Protein AF-0000000084337951 (afdb_homodimer)

Radius of gyration: 30.22 Å; Cα contacts (8 Å, |Δi|>4): 2291; chains: 2;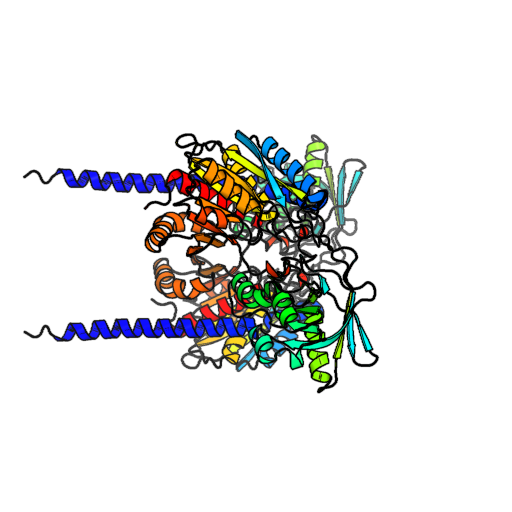 bounding box: 77×79×94 Å

Nearest PDB structures (foldseek):
  3iib-assembly1_A-2  TM=9.482E-01  e=5.712E-43  Shewanella amazonensis SB2B
  3b7i-assembly1_A  TM=7.754E-01  e=3.239E-12  Vibrio proteolyticus
  1amp-assembly1_A  TM=7.558E-01  e=1.917E-12  Vibrio proteolyticus
  5gne-assembly2_B  TM=7.195E-01  e=4.457E-09  Legionella pneumophila subsp. pneumophila str. Philadelphia 1
  6ica-assembly2_B  TM=7.107E-01  e=5.154E-08  Legionella pneumophila subsp. pneumophila str. Philadelphia 1

Sequence (924 aa):
MKLKPILSAVLFCAVSLSASAQNDSVTIRKIYDEALVNGKAYENLHYLCKNIGQRISGSANAQKAVEWSKKLMEGYGFDKVYLQEVMVPHWVRGEKEQGFIIDGKTRTPVALAALGMSVGTPKAGITAEVIELHSLKELETLGADKIKGKIVFFNRPFDERFIEAGRAYGTAGDQRNLGPGAASKYGAVAVIVRSLTSALDNYPHTGATSYGTNTPIPAAALSTIAANKLSETIKNAKGKPVQFFLKDNCQMLPDAQSFNVVGELKGTEEPNQFITVGGHLDSWDLAEGAHDDGTGVMQSAEVLRIFKAMGYKPKHSIRAVFFMNEENGDRGGLKYAELAAANKEEHIAAIESDGGGFTPRGFGITTSAATLQKINENWKPLFTPYQSDHLTQGGGGSDIGPLKQTVPGVTLIGFQADSQRYFDIHHTPNDVFENVNKRELELGAASMASLVYLIDQHGLKFMKLKPILSAVLFCAVSLSASAQNDSVTIRKIYDEALVNGKAYENLHYLCKNIGQRISGSANAQKAVEWSKKLMEGYGFDKVYLQEVMVPHWVRGEKEQGFIIDGKTRTPVALAALGMSVGTPKAGITAEVIELHSLKELETLGADKIKGKIVFFNRPFDERFIEAGRAYGTAGDQRNLGPGAASKYGAVAVIVRSLTSALDNYPHTGATSYGTNTPIPAAALSTIAANKLSETIKNAKGKPVQFFLKDNCQMLPDAQSFNVVGELKGTEEPNQFITVGGHLDSWDLAEGAHDDGTGVMQSAEVLRIFKAMGYKPKHSIRAVFFMNEENGDRGGLKYAELAAANKEEHIAAIESDGGGFTPRGFGITTSAATLQKINENWKPLFTPYQSDHLTQGGGGSDIGPLKQTVPGVTLIGFQADSQRYFDIHHTPNDVFENVNKRELELGAASMASLVYLIDQHGLKF

pLDDT: mean 95.65, std 9.83, range [24.91, 99.0]

Structure (mmCIF, N/CA/C/O backbone):
data_AF-0000000084337951-model_v1
#
loop_
_entity.id
_entity.type
_entity.pdbx_description
1 polymer 'Carboxypeptidase Q'
#
loop_
_atom_site.group_PDB
_atom_site.id
_atom_site.type_symbol
_atom_site.label_atom_id
_atom_site.label_alt_id
_atom_site.label_comp_id
_atom_site.label_asym_id
_atom_site.label_entity_id
_atom_site.label_seq_id
_atom_site.pdbx_PDB_ins_code
_atom_site.Cartn_x
_atom_site.Cartn_y
_atom_site.Cartn_z
_atom_site.occupancy
_atom_site.B_iso_or_equiv
_atom_site.auth_seq_id
_atom_site.auth_comp_id
_atom_site.auth_asym_id
_atom_site.auth_atom_id
_atom_site.pdbx_PDB_model_num
ATOM 1 N N . MET A 1 1 ? 0.734 -24.609 61.812 1 24.91 1 MET A N 1
ATOM 2 C CA . MET A 1 1 ? 0.994 -25.203 60.5 1 24.91 1 MET A CA 1
ATOM 3 C C . MET A 1 1 ? 0.203 -24.5 59.406 1 24.91 1 MET A C 1
ATOM 5 O O . MET A 1 1 ? -0.019 -25.047 58.312 1 24.91 1 MET A O 1
ATOM 9 N N . LYS A 1 2 ? -0.178 -23.25 59.594 1 36.44 2 LYS A N 1
ATOM 10 C CA . LYS A 1 2 ? -1.186 -22.438 58.906 1 36.44 2 LYS A CA 1
ATOM 11 C C . LYS A 1 2 ? -0.706 -22 57.531 1 36.44 2 LYS A C 1
ATOM 13 O O . LYS A 1 2 ? -0.453 -20.828 57.281 1 36.44 2 LYS A O 1
ATOM 18 N N . LEU A 1 3 ? 0.184 -22.828 56.875 1 36.94 3 LEU A N 1
ATOM 19 C CA . LEU A 1 3 ? 0.767 -22.422 55.625 1 36.94 3 LEU A CA 1
ATOM 20 C C . LEU A 1 3 ? -0.266 -22.484 54.5 1 36.94 3 LEU A C 1
ATOM 22 O O . LEU A 1 3 ? 0.063 -22.266 53.312 1 36.94 3 LEU A O 1
ATOM 26 N N . LYS A 1 4 ? -1.442 -22.953 54.812 1 42.62 4 LYS A N 1
ATOM 27 C CA . LYS A 1 4 ? -2.127 -23.609 53.719 1 42.62 4 LYS A CA 1
ATOM 28 C C . LYS A 1 4 ? -2.582 -22.594 52.656 1 42.62 4 LYS A C 1
ATOM 30 O O . LYS A 1 4 ? -2.654 -22.906 51.469 1 42.62 4 LYS A O 1
ATOM 35 N N . PRO A 1 5 ? -3.215 -21.516 52.875 1 48.91 5 PRO A N 1
ATOM 36 C CA . PRO A 1 5 ? -4.234 -20.969 51.969 1 48.91 5 PRO A CA 1
ATOM 37 C C . PRO A 1 5 ? -3.639 -20.125 50.844 1 48.91 5 PRO A C 1
ATOM 39 O O . PRO A 1 5 ? -4.375 -19.562 50.031 1 48.91 5 PRO A O 1
ATOM 42 N N . ILE A 1 6 ? -2.369 -19.953 50.812 1 47.81 6 ILE A N 1
ATOM 43 C CA . ILE A 1 6 ? -1.887 -18.906 49.938 1 47.81 6 ILE A CA 1
ATOM 44 C C . ILE A 1 6 ? -1.921 -19.391 48.469 1 47.81 6 ILE A C 1
ATOM 46 O O . ILE A 1 6 ? -1.859 -18.594 47.531 1 47.81 6 ILE A O 1
ATOM 50 N N . LEU A 1 7 ? -2.08 -20.75 48.344 1 51.22 7 LEU A N 1
ATOM 51 C CA . LEU A 1 7 ? -1.884 -21.234 47 1 51.22 7 LEU A CA 1
ATOM 52 C C . LEU A 1 7 ? -3.148 -21.047 46.156 1 51.22 7 LEU A C 1
ATOM 54 O O . LEU A 1 7 ? -3.072 -20.812 44.938 1 51.22 7 LEU A O 1
ATOM 58 N N . SER A 1 8 ? -4.27 -20.875 46.781 1 52.28 8 SER A N 1
ATOM 59 C CA . SER A 1 8 ? -5.52 -20.859 46.031 1 52.28 8 SER A CA 1
ATOM 60 C C . SER A 1 8 ? -5.758 -19.484 45.375 1 52.28 8 SER A C 1
ATOM 62 O O . SER A 1 8 ? -6.309 -19.406 44.281 1 52.28 8 SER A O 1
ATOM 64 N N . ALA A 1 9 ? -5.223 -18.484 45.969 1 54.06 9 ALA A N 1
ATOM 65 C CA . ALA A 1 9 ? -5.488 -17.141 45.438 1 54.06 9 ALA A CA 1
ATOM 66 C C . ALA A 1 9 ? -4.676 -16.859 44.188 1 54.06 9 ALA A C 1
ATOM 68 O O . ALA A 1 9 ? -5.156 -16.203 43.25 1 54.06 9 ALA A O 1
ATOM 69 N N . VAL A 1 10 ? -3.521 -17.453 44.062 1 54.66 10 VAL A N 1
ATOM 70 C CA . VAL A 1 10 ? -2.654 -17.219 42.906 1 54.66 10 VAL A CA 1
ATOM 71 C C . VAL A 1 10 ? -3.227 -17.922 41.688 1 54.66 10 VAL A C 1
ATOM 73 O O . VAL A 1 10 ? -3.199 -17.375 40.562 1 54.66 10 VAL A O 1
ATOM 76 N N . LEU A 1 11 ? -3.877 -18.969 41.875 1 54.41 11 LEU A N 1
ATOM 77 C CA . LEU A 1 11 ? -4.461 -19.703 40.75 1 54.41 11 LEU A CA 1
ATOM 78 C C . LEU A 1 11 ? -5.699 -19 40.219 1 54.41 11 LEU A C 1
ATOM 80 O O . LEU A 1 11 ? -5.93 -18.953 39.031 1 54.41 11 LEU A O 1
ATOM 84 N N . PHE A 1 12 ? -6.371 -18.297 41.094 1 53.34 12 PHE A N 1
ATOM 85 C CA . PHE A 1 12 ? -7.586 -17.609 40.688 1 53.34 12 PHE A CA 1
ATOM 86 C C . PHE A 1 12 ? -7.254 -16.344 39.906 1 53.34 12 PHE A C 1
ATOM 88 O O . PHE A 1 12 ? -7.965 -16 38.938 1 53.34 12 PHE A O 1
ATOM 95 N N . CYS A 1 13 ? -6.199 -15.695 40.188 1 52.56 13 CYS A N 1
ATOM 96 C CA . CYS A 1 13 ? -5.805 -14.492 39.469 1 52.56 13 CYS A CA 1
ATOM 97 C C . CYS A 1 13 ? -5.305 -14.82 38.062 1 52.56 13 CYS A C 1
ATOM 99 O O . CYS A 1 13 ? -5.566 -14.07 37.125 1 52.56 13 CYS A O 1
ATOM 101 N N . ALA A 1 14 ? -4.656 -15.938 37.875 1 55.75 14 ALA A N 1
ATOM 102 C CA . ALA A 1 14 ? -4.152 -16.328 36.562 1 55.75 14 ALA A CA 1
ATOM 103 C C . ALA A 1 14 ? -5.297 -16.734 35.656 1 55.75 14 ALA A C 1
ATOM 105 O O . ALA A 1 14 ? -5.285 -16.422 34.469 1 55.75 14 ALA A O 1
ATOM 106 N N . VAL A 1 15 ? -6.301 -17.281 36.188 1 56.12 15 VAL A N 1
ATOM 107 C CA . VAL A 1 15 ? -7.441 -17.734 35.375 1 56.12 15 VAL A CA 1
ATOM 108 C C . VAL A 1 15 ? -8.266 -16.516 34.938 1 56.12 15 VAL A C 1
ATOM 110 O O . VAL A 1 15 ? -8.773 -16.484 33.812 1 56.12 15 VAL A O 1
ATOM 113 N N . SER A 1 16 ? -8.359 -15.469 35.75 1 54.62 16 SER A N 1
ATOM 114 C CA . SER A 1 16 ? -9.117 -14.273 35.375 1 54.62 16 SER A CA 1
ATOM 115 C C . SER A 1 16 ? -8.414 -13.477 34.312 1 54.62 16 SER A C 1
ATOM 117 O O . SER A 1 16 ? -9.062 -12.953 33.375 1 54.62 16 SER A O 1
ATOM 119 N N . LEU A 1 17 ? -7.133 -13.414 34.312 1 58.81 17 LEU A N 1
ATOM 120 C CA . LEU A 1 17 ? -6.383 -12.688 33.281 1 58.81 17 LEU A CA 1
ATOM 121 C C . LEU A 1 17 ? -6.473 -13.391 31.938 1 58.81 17 LEU A C 1
ATOM 123 O O . LEU A 1 17 ? -6.594 -12.742 30.906 1 58.81 17 LEU A O 1
ATOM 127 N N . SER A 1 18 ? -6.473 -14.711 31.969 1 65.88 18 SER A N 1
ATOM 128 C CA . SER A 1 18 ? -6.59 -15.484 30.734 1 65.88 18 SER A CA 1
ATOM 129 C C . SER A 1 18 ? -7.984 -15.352 30.141 1 65.88 18 SER A C 1
ATOM 131 O O . SER A 1 18 ? -8.133 -15.25 28.922 1 65.88 18 SER A O 1
ATOM 133 N N . ALA A 1 19 ? -9.039 -15.242 31 1 65.81 19 ALA A N 1
ATOM 134 C CA . ALA A 1 19 ? -10.406 -15.102 30.5 1 65.81 19 ALA A CA 1
ATOM 135 C C . ALA A 1 19 ? -10.625 -13.719 29.875 1 65.81 19 ALA A C 1
ATOM 137 O O . ALA A 1 19 ? -11.281 -13.602 28.844 1 65.81 19 ALA A O 1
ATOM 138 N N . SER A 1 20 ? -10.016 -12.812 30.531 1 75.75 20 SER A N 1
ATOM 139 C CA . SER A 1 20 ? -10.125 -11.461 29.984 1 75.75 20 SER A CA 1
ATOM 140 C C . SER A 1 20 ? -9.43 -11.352 28.641 1 75.75 20 SER A C 1
ATOM 142 O O . SER A 1 20 ? -9.977 -10.758 27.703 1 75.75 20 SER A O 1
ATOM 144 N N . ALA A 1 21 ? -8.367 -11.977 28.516 1 78.94 21 ALA A N 1
ATOM 145 C CA . ALA A 1 21 ? -7.621 -11.93 27.266 1 78.94 21 ALA A CA 1
ATOM 146 C C . ALA A 1 21 ? -8.383 -12.648 26.141 1 78.94 21 ALA A C 1
ATOM 148 O O . ALA A 1 21 ? -8.383 -12.195 25 1 78.94 21 ALA A O 1
ATOM 149 N N . GLN A 1 22 ? -8.961 -13.727 26.531 1 80.25 22 GLN A N 1
ATOM 150 C CA . GLN A 1 22 ? -9.75 -14.453 25.531 1 80.25 22 GLN A CA 1
ATOM 151 C C . GLN A 1 22 ? -10.953 -13.633 25.078 1 80.25 22 GLN A C 1
ATOM 153 O O . GLN A 1 22 ? -11.289 -13.625 23.891 1 80.25 22 GLN A O 1
ATOM 158 N N . ASN A 1 23 ? -11.531 -12.922 26.016 1 90.56 23 ASN A N 1
ATOM 159 C CA . ASN A 1 23 ? -12.656 -12.062 25.672 1 90.56 23 ASN A CA 1
ATOM 160 C C . ASN A 1 23 ? -12.219 -10.906 24.766 1 90.56 23 ASN A C 1
ATOM 162 O O . ASN A 1 23 ? -12.922 -10.547 23.828 1 90.56 23 ASN A O 1
ATOM 166 N N . ASP A 1 24 ? -11.109 -10.336 25.062 1 97.5 24 ASP A N 1
ATOM 167 C CA . ASP A 1 24 ? -10.586 -9.242 24.234 1 97.5 24 ASP A CA 1
ATOM 168 C C . ASP A 1 24 ? -10.305 -9.711 22.812 1 97.5 24 ASP A C 1
ATOM 170 O O . ASP A 1 24 ? -10.664 -9.031 21.844 1 97.5 24 ASP A O 1
ATOM 174 N N . SER A 1 25 ? -9.664 -10.875 22.688 1 97.81 25 SER A N 1
ATOM 175 C CA . SER A 1 25 ? -9.352 -11.414 21.359 1 97.81 25 SER A CA 1
ATOM 176 C C . SER A 1 25 ? -10.617 -11.648 20.547 1 97.81 25 SER A C 1
ATOM 178 O O . SER A 1 25 ? -10.656 -11.352 19.344 1 97.81 25 SER A O 1
ATOM 180 N N . VAL A 1 26 ? -11.68 -12.172 21.141 1 98.12 26 VAL A N 1
ATOM 181 C CA . VAL A 1 26 ? -12.938 -12.461 20.469 1 98.12 26 VAL A CA 1
ATOM 182 C C . VAL A 1 26 ? -13.594 -11.156 20.031 1 98.12 26 VAL A C 1
ATOM 184 O O . VAL A 1 26 ? -14.086 -11.047 18.906 1 98.12 26 VAL A O 1
ATOM 187 N N . THR A 1 27 ? -13.641 -10.148 20.922 1 98.62 27 THR A N 1
ATOM 188 C CA . THR A 1 27 ? -14.25 -8.867 20.594 1 98.62 27 THR A CA 1
ATOM 189 C C . THR A 1 27 ? -13.5 -8.18 19.469 1 98.62 27 THR A C 1
ATOM 191 O O . THR A 1 27 ? -14.109 -7.637 18.547 1 98.62 27 THR A O 1
ATOM 194 N N . ILE A 1 28 ? -12.195 -8.211 19.516 1 98.81 28 ILE A N 1
ATOM 195 C CA . ILE A 1 28 ? -11.375 -7.586 18.484 1 98.81 28 ILE A CA 1
ATOM 196 C C . ILE A 1 28 ? -11.633 -8.273 17.141 1 98.81 28 ILE A C 1
ATOM 198 O O . ILE A 1 28 ? -11.75 -7.605 16.109 1 98.81 28 ILE A O 1
ATOM 202 N N . ARG A 1 29 ? -11.727 -9.57 17.141 1 98.75 29 ARG A N 1
ATOM 203 C CA . ARG A 1 29 ? -12.07 -10.289 15.914 1 98.75 29 ARG A CA 1
ATOM 204 C C . ARG A 1 29 ? -13.406 -9.812 15.359 1 98.75 29 ARG A C 1
ATOM 206 O O . ARG A 1 29 ? -13.547 -9.594 14.148 1 98.75 29 ARG A O 1
ATOM 213 N N . LYS A 1 30 ? -14.406 -9.633 16.203 1 98.81 30 LYS A N 1
ATOM 214 C CA . LYS A 1 30 ? -15.711 -9.141 15.773 1 98.81 30 LYS A CA 1
ATOM 215 C C . LYS A 1 30 ? -15.602 -7.742 15.172 1 98.81 30 LYS A C 1
ATOM 217 O O . LYS A 1 30 ? -16.297 -7.418 14.211 1 98.81 30 LYS A O 1
ATOM 222 N N . ILE A 1 31 ? -14.758 -6.926 15.758 1 98.94 31 ILE A N 1
ATOM 223 C CA . ILE A 1 31 ? -14.539 -5.574 15.258 1 98.94 31 ILE A CA 1
ATOM 224 C C . ILE A 1 31 ? -14.008 -5.637 13.828 1 98.94 31 ILE A C 1
ATOM 226 O O . ILE A 1 31 ? -14.531 -4.973 12.938 1 98.94 31 ILE A O 1
ATOM 230 N N . TYR A 1 32 ? -12.984 -6.469 13.641 1 98.94 32 TYR A N 1
ATOM 231 C CA . TYR A 1 32 ? -12.398 -6.59 12.305 1 98.94 32 TYR A CA 1
ATOM 232 C C . TYR A 1 32 ? -13.398 -7.184 11.32 1 98.94 32 TYR A C 1
ATOM 234 O O . TYR A 1 32 ? -13.477 -6.75 10.172 1 98.94 32 TYR A O 1
ATOM 242 N N . ASP A 1 33 ? -14.188 -8.172 11.766 1 98.81 33 ASP A N 1
ATOM 243 C CA . ASP A 1 33 ? -15.195 -8.75 10.891 1 98.81 33 ASP A CA 1
ATOM 244 C C . ASP A 1 33 ? -16.219 -7.703 10.469 1 98.81 33 ASP A C 1
ATOM 246 O O . ASP A 1 33 ? -16.562 -7.605 9.289 1 98.81 33 ASP A O 1
ATOM 250 N N . GLU A 1 34 ? -16.688 -6.895 11.383 1 98.88 34 GLU A N 1
ATOM 251 C CA . GLU A 1 34 ? -17.672 -5.855 11.086 1 98.88 34 GLU A CA 1
ATOM 252 C C . GLU A 1 34 ? -17.094 -4.836 10.102 1 98.88 34 GLU A C 1
ATOM 254 O O . GLU A 1 34 ? -17.781 -4.43 9.156 1 98.88 34 GLU A O 1
ATOM 259 N N . ALA A 1 35 ? -15.898 -4.426 10.312 1 98.88 35 ALA A N 1
ATOM 260 C CA . ALA A 1 35 ? -15.266 -3.428 9.461 1 98.88 35 ALA A CA 1
ATOM 261 C C . ALA A 1 35 ? -15.078 -3.959 8.039 1 98.88 35 ALA A C 1
ATOM 263 O O . ALA A 1 35 ? -15.336 -3.252 7.062 1 98.88 35 ALA A O 1
ATOM 264 N N . LEU A 1 36 ? -14.641 -5.23 7.883 1 98.62 36 LEU A N 1
ATOM 265 C CA . LEU A 1 36 ? -14.234 -5.77 6.586 1 98.62 36 LEU A CA 1
ATOM 266 C C . LEU A 1 36 ? -15.445 -6.27 5.805 1 98.62 36 LEU A C 1
ATOM 268 O O . LEU A 1 36 ? -15.461 -6.219 4.574 1 98.62 36 LEU A O 1
ATOM 272 N N . VAL A 1 37 ? -16.484 -6.727 6.449 1 98.25 37 VAL A N 1
ATOM 273 C CA . VAL A 1 37 ? -17.625 -7.324 5.777 1 98.25 37 VAL A CA 1
ATOM 274 C C . VAL A 1 37 ? -18.703 -6.266 5.555 1 98.25 37 VAL A C 1
ATOM 276 O O . VAL A 1 37 ? -19.328 -6.215 4.488 1 98.25 37 VAL A O 1
ATOM 279 N N . ASN A 1 38 ? -18.859 -5.359 6.566 1 98.5 38 ASN A N 1
ATOM 280 C CA . ASN A 1 38 ? -20 -4.438 6.531 1 98.5 38 ASN A CA 1
ATOM 281 C C . ASN A 1 38 ? -19.531 -2.982 6.574 1 98.5 38 ASN A C 1
ATOM 283 O O . ASN A 1 38 ? -20.328 -2.084 6.844 1 98.5 38 ASN A O 1
ATOM 287 N N . GLY A 1 39 ? -18.281 -2.744 6.363 1 98.38 39 GLY A N 1
ATOM 288 C CA . GLY A 1 39 ? -17.734 -1.405 6.512 1 98.38 39 GLY A CA 1
ATOM 289 C C . GLY A 1 39 ? -18.438 -0.373 5.648 1 98.38 39 GLY A C 1
ATOM 290 O O . GLY A 1 39 ? -18.922 -0.69 4.559 1 98.38 39 GLY A O 1
ATOM 291 N N . LYS A 1 40 ? -18.453 0.907 6.102 1 98.75 40 LYS A N 1
ATOM 292 C CA . LYS A 1 40 ? -19.109 2.004 5.395 1 98.75 40 LYS A CA 1
ATOM 293 C C . LYS A 1 40 ? -18.109 3.105 5.047 1 98.75 40 LYS A C 1
ATOM 295 O O . LYS A 1 40 ? -18.422 4.004 4.258 1 98.75 40 LYS A O 1
ATOM 300 N N . ALA A 1 41 ? -16.891 2.984 5.535 1 98.81 41 ALA A N 1
ATOM 301 C CA . ALA A 1 41 ? -15.906 4.062 5.418 1 98.81 41 ALA A CA 1
ATOM 302 C C . ALA A 1 41 ? -15.602 4.363 3.951 1 98.81 41 ALA A C 1
ATOM 304 O O . ALA A 1 41 ? -15.492 5.531 3.564 1 98.81 41 ALA A O 1
ATOM 305 N N . TYR A 1 42 ? -15.484 3.344 3.139 1 98.75 42 TYR A N 1
ATOM 306 C CA . TYR A 1 42 ? -15.07 3.502 1.749 1 98.75 42 TYR A CA 1
ATOM 307 C C . TYR A 1 42 ? -16.141 4.238 0.946 1 98.75 42 TYR A C 1
ATOM 309 O O . TYR A 1 42 ? -15.828 5.184 0.216 1 98.75 42 TYR A O 1
ATOM 317 N N . GLU A 1 43 ? -17.391 3.871 1.046 1 98.62 43 GLU A N 1
ATOM 318 C CA . GLU A 1 43 ? -18.469 4.523 0.321 1 98.62 43 GLU A CA 1
ATOM 319 C C . GLU A 1 43 ? -18.656 5.969 0.774 1 98.62 43 GLU A C 1
ATOM 321 O O . GLU A 1 43 ? -18.906 6.855 -0.043 1 98.62 43 GLU A O 1
ATOM 326 N N . ASN A 1 44 ? -18.547 6.176 2.039 1 98.88 44 ASN A N 1
ATOM 327 C CA . ASN A 1 44 ? -18.672 7.535 2.555 1 98.88 44 ASN A CA 1
ATOM 328 C C . ASN A 1 44 ? -17.516 8.422 2.086 1 98.88 44 ASN A C 1
ATOM 330 O O . ASN A 1 44 ? -17.719 9.602 1.798 1 98.88 44 ASN A O 1
ATOM 334 N N . LEU A 1 45 ? -16.328 7.84 2.064 1 98.94 45 LEU A N 1
ATOM 335 C CA . LEU A 1 45 ? -15.188 8.586 1.534 1 98.94 45 LEU A CA 1
ATOM 336 C C . LEU A 1 45 ? -15.414 8.953 0.07 1 98.94 45 LEU A C 1
ATOM 338 O O . LEU A 1 45 ? -15.039 10.039 -0.366 1 98.94 45 LEU A O 1
ATOM 342 N N . HIS A 1 46 ? -15.961 7.98 -0.67 1 98.88 46 HIS A N 1
ATOM 343 C CA . HIS A 1 46 ? -16.281 8.273 -2.062 1 98.88 46 HIS A CA 1
ATOM 344 C C . HIS A 1 46 ? -17.188 9.492 -2.178 1 98.88 46 HIS A C 1
ATOM 346 O O . HIS A 1 46 ? -16.938 10.375 -3.004 1 98.88 46 HIS A O 1
ATOM 352 N N . TYR A 1 47 ? -18.219 9.562 -1.388 1 98.88 47 TYR A N 1
ATOM 353 C CA . TYR A 1 47 ? -19.125 10.703 -1.418 1 98.88 47 TYR A CA 1
ATOM 354 C C . TYR A 1 47 ? -18.375 11.992 -1.086 1 98.88 47 TYR A C 1
ATOM 356 O O . TYR A 1 47 ? -18.516 12.992 -1.792 1 98.88 47 TYR A O 1
ATOM 364 N N . LEU A 1 48 ? -17.578 11.969 -0.036 1 98.94 48 LEU A N 1
ATOM 365 C CA . LEU A 1 48 ? -16.844 13.148 0.404 1 98.94 48 LEU A CA 1
ATOM 366 C C . LEU A 1 48 ? -15.93 13.664 -0.708 1 98.94 48 LEU A C 1
ATOM 368 O O . LEU A 1 48 ? -15.836 14.875 -0.927 1 98.94 48 LEU A O 1
ATOM 372 N N . CYS A 1 49 ? -15.312 12.758 -1.405 1 98.88 49 CYS A N 1
ATOM 373 C CA . CYS A 1 49 ? -14.336 13.125 -2.424 1 98.88 49 CYS A CA 1
ATOM 374 C C . CYS A 1 49 ? -15.023 13.531 -3.721 1 98.88 49 CYS A C 1
ATOM 376 O O . CYS A 1 49 ? -14.68 14.555 -4.312 1 98.88 49 CYS A O 1
ATOM 378 N N . LYS A 1 50 ? -16.047 12.75 -4.117 1 98.81 50 LYS A N 1
ATOM 379 C CA . LYS A 1 50 ? -16.562 12.898 -5.469 1 98.81 50 LYS A CA 1
ATOM 380 C C . LYS A 1 50 ? -17.766 13.852 -5.496 1 98.81 50 LYS A C 1
ATOM 382 O O . LYS A 1 50 ? -18 14.531 -6.496 1 98.81 50 LYS A O 1
ATOM 387 N N . ASN A 1 51 ? -18.5 13.914 -4.461 1 98.88 51 ASN A N 1
ATOM 388 C CA . ASN A 1 51 ? -19.688 14.766 -4.434 1 98.88 51 ASN A CA 1
ATOM 389 C C . ASN A 1 51 ? -19.391 16.141 -3.83 1 98.88 51 ASN A C 1
ATOM 391 O O . ASN A 1 51 ? -20 17.141 -4.207 1 98.88 51 ASN A O 1
ATOM 395 N N . ILE A 1 52 ? -18.422 16.219 -2.908 1 98.81 52 ILE A N 1
ATOM 396 C CA . ILE A 1 52 ? -18.062 17.484 -2.289 1 98.81 52 ILE A CA 1
ATOM 397 C C . ILE A 1 52 ? -16.75 17.984 -2.865 1 98.81 52 ILE A C 1
ATOM 399 O O . ILE A 1 52 ? -16.656 19.109 -3.369 1 98.81 52 ILE A O 1
ATOM 403 N N . GLY A 1 53 ? -15.742 17.109 -2.885 1 98.5 53 GLY A N 1
ATOM 404 C CA . GLY A 1 53 ? -14.469 17.484 -3.459 1 98.5 53 GLY A CA 1
ATOM 405 C C . GLY A 1 53 ? -13.555 18.203 -2.475 1 98.5 53 GLY A C 1
ATOM 406 O O . GLY A 1 53 ? -13.531 17.859 -1.291 1 98.5 53 GLY A O 1
ATOM 407 N N . GLN A 1 54 ? -12.727 19.125 -2.971 1 98.12 54 GLN A N 1
ATOM 408 C CA . GLN A 1 54 ? -11.812 19.859 -2.098 1 98.12 54 GLN A CA 1
ATOM 409 C C . GLN A 1 54 ? -12.578 20.688 -1.066 1 98.12 54 GLN A C 1
ATOM 411 O O . GLN A 1 54 ? -13.672 21.188 -1.351 1 98.12 54 GLN A O 1
ATOM 416 N N . ARG A 1 55 ? -11.953 20.859 0.02 1 98.62 55 ARG A N 1
ATOM 417 C CA . ARG A 1 55 ? -12.664 21.5 1.126 1 98.62 55 ARG A CA 1
ATOM 418 C C . ARG A 1 55 ? -11.703 22.266 2.023 1 98.62 55 ARG A C 1
ATOM 420 O O . ARG A 1 55 ? -11.672 22.062 3.238 1 98.62 55 ARG A O 1
ATOM 427 N N . ILE A 1 56 ? -10.969 23.172 1.428 1 98.5 56 ILE A N 1
ATOM 428 C CA . ILE A 1 56 ? -10.086 24.031 2.213 1 98.5 56 ILE A CA 1
ATOM 429 C C . ILE A 1 56 ? -10.914 24.922 3.135 1 98.5 56 ILE A C 1
ATOM 431 O O . ILE A 1 56 ? -12.008 25.344 2.775 1 98.5 56 ILE A O 1
ATOM 435 N N . SER A 1 57 ? -10.383 25.156 4.301 1 97.38 57 SER A N 1
ATOM 436 C CA . SER A 1 57 ? -11.125 25.938 5.273 1 97.38 57 SER A CA 1
ATOM 437 C C . SER A 1 57 ? -11.57 27.281 4.684 1 97.38 57 SER A C 1
ATOM 439 O O . SER A 1 57 ? -10.828 27.906 3.934 1 97.38 57 SER A O 1
ATOM 441 N N . GLY A 1 58 ? -12.75 27.688 5.039 1 97.75 58 GLY A N 1
ATOM 442 C CA . GLY A 1 58 ? -13.312 28.938 4.59 1 97.75 58 GLY A CA 1
ATOM 443 C C . GLY A 1 58 ? -14.039 28.828 3.264 1 97.75 58 GLY A C 1
ATOM 444 O O . GLY A 1 58 ? -14.734 29.766 2.85 1 97.75 58 GLY A O 1
ATOM 445 N N . SER A 1 59 ? -13.953 27.766 2.561 1 98.06 59 SER A N 1
ATOM 446 C CA . SER A 1 59 ? -14.578 27.594 1.255 1 98.06 59 SER A CA 1
ATOM 447 C C . SER A 1 59 ? -16.031 27.109 1.397 1 98.06 59 SER A C 1
ATOM 449 O O . SER A 1 59 ? -16.422 26.641 2.461 1 98.06 59 SER A O 1
ATOM 451 N N . ALA A 1 60 ? -16.781 27.234 0.301 1 98.19 60 ALA A N 1
ATOM 452 C CA . ALA A 1 60 ? -18.156 26.719 0.26 1 98.19 60 ALA A CA 1
ATOM 453 C C . ALA A 1 60 ? -18.188 25.203 0.44 1 98.19 60 ALA A C 1
ATOM 455 O O . ALA A 1 60 ? -19.078 24.672 1.101 1 98.19 60 ALA A O 1
ATOM 456 N N . ASN A 1 61 ? -17.234 24.516 -0.136 1 98.69 61 ASN A N 1
ATOM 457 C CA . ASN A 1 61 ? -17.188 23.062 -0.025 1 98.69 61 ASN A CA 1
ATOM 458 C C . ASN A 1 61 ? -16.859 22.609 1.396 1 98.69 61 ASN A C 1
ATOM 460 O O . ASN A 1 61 ? -17.312 21.562 1.845 1 98.69 61 ASN A O 1
ATOM 464 N N . ALA A 1 62 ? -16.047 23.391 2.1 1 98.75 62 ALA A N 1
ATOM 465 C CA . ALA A 1 62 ? -15.805 23.094 3.51 1 98.75 62 ALA A CA 1
ATOM 466 C C . ALA A 1 62 ? -17.109 23.109 4.301 1 98.75 62 ALA A C 1
ATOM 468 O O . ALA A 1 62 ? -17.344 22.25 5.16 1 98.75 62 ALA A O 1
ATOM 469 N N . GLN A 1 63 ? -17.906 24.094 4.02 1 98.81 63 GLN A N 1
ATOM 470 C CA . GLN A 1 63 ? -19.203 24.188 4.691 1 98.81 63 GLN A CA 1
ATOM 471 C C . GLN A 1 63 ? -20.094 22.984 4.336 1 98.81 63 GLN A C 1
ATOM 473 O O . GLN A 1 63 ? -20.75 22.422 5.203 1 98.81 63 GLN A O 1
ATOM 478 N N . LYS A 1 64 ? -20.109 22.625 3.051 1 98.88 64 LYS A N 1
ATOM 479 C CA . LYS A 1 64 ? -20.859 21.453 2.629 1 98.88 64 LYS A CA 1
ATOM 480 C C . LYS A 1 64 ? -20.375 20.203 3.367 1 98.88 64 LYS A C 1
ATOM 482 O O . LYS A 1 64 ? -21.188 19.344 3.742 1 98.88 64 LYS A O 1
ATOM 487 N N . ALA A 1 65 ? -19.094 20.078 3.508 1 98.94 65 ALA A N 1
ATOM 488 C CA . ALA A 1 65 ? -18.516 18.922 4.199 1 98.94 65 ALA A CA 1
ATOM 489 C C . ALA A 1 65 ? -18.953 18.891 5.66 1 98.94 65 ALA A C 1
ATOM 491 O O . ALA A 1 65 ? -19.234 17.812 6.199 1 98.94 65 ALA A O 1
ATOM 492 N N . VAL A 1 66 ? -18.984 20.031 6.324 1 98.94 66 VAL A N 1
ATOM 493 C CA . VAL A 1 66 ? -19.438 20.109 7.707 1 98.94 66 VAL A CA 1
ATOM 494 C C . VAL A 1 66 ? -20.875 19.609 7.809 1 98.94 66 VAL A C 1
ATOM 496 O O . VAL A 1 66 ? -21.172 18.734 8.633 1 98.94 66 VAL A O 1
ATOM 499 N N . GLU A 1 67 ? -21.719 20.094 6.969 1 98.88 67 GLU A N 1
ATOM 500 C CA . GLU A 1 67 ? -23.125 19.75 7.004 1 98.88 67 GLU A CA 1
ATOM 501 C C . GLU A 1 67 ? -23.344 18.281 6.699 1 98.88 67 GLU A C 1
ATOM 503 O O . GLU A 1 67 ? -24.109 17.594 7.379 1 98.88 67 GLU A O 1
ATOM 508 N N . TRP A 1 68 ? -22.688 17.844 5.711 1 98.94 68 TRP A N 1
ATOM 509 C CA . TRP A 1 68 ? -22.812 16.453 5.32 1 98.94 68 TRP A CA 1
ATOM 510 C C . TRP A 1 68 ? -22.312 15.523 6.426 1 98.94 68 TRP A C 1
ATOM 512 O O . TRP A 1 68 ? -22.938 14.5 6.715 1 98.94 68 TRP A O 1
ATOM 522 N N . SER A 1 69 ? -21.219 15.859 7.016 1 98.94 69 SER A N 1
ATOM 523 C CA . SER A 1 69 ? -20.641 15.039 8.07 1 98.94 69 SER A CA 1
ATOM 524 C C . SER A 1 69 ? -21.562 14.953 9.281 1 98.94 69 SER A C 1
ATOM 526 O O . SER A 1 69 ? -21.672 13.891 9.906 1 98.94 69 SER A O 1
ATOM 528 N N . LYS A 1 70 ? -22.094 16.062 9.656 1 98.94 70 LYS A N 1
ATOM 529 C CA . LYS A 1 70 ? -23.062 16.047 10.75 1 98.94 70 LYS A CA 1
ATOM 530 C C . LYS A 1 70 ? -24.219 15.094 10.445 1 98.94 70 LYS A C 1
ATOM 532 O O . LYS A 1 70 ? -24.609 14.289 11.297 1 98.94 70 LYS A O 1
ATOM 537 N N . LYS A 1 71 ? -24.766 15.188 9.266 1 98.88 71 LYS A N 1
ATOM 538 C CA . LYS A 1 71 ? -25.875 14.32 8.852 1 98.88 71 LYS A CA 1
ATOM 539 C C . LYS A 1 71 ? -25.453 12.859 8.852 1 98.88 71 LYS A C 1
ATOM 541 O O . LYS A 1 71 ? -26.234 11.984 9.234 1 98.88 71 LYS A O 1
ATOM 546 N N . LEU A 1 72 ? -24.281 12.609 8.352 1 98.88 72 LEU A N 1
ATOM 547 C CA . LEU A 1 72 ? -23.75 11.242 8.336 1 98.88 72 LEU A CA 1
ATOM 548 C C . LEU A 1 72 ? -23.734 10.648 9.742 1 98.88 72 LEU A C 1
ATOM 550 O O . LEU A 1 72 ? -24.219 9.539 9.953 1 98.88 72 LEU A O 1
ATOM 554 N N . MET A 1 73 ? -23.156 11.398 10.711 1 98.88 73 MET A N 1
ATOM 555 C CA . MET A 1 73 ? -23.031 10.906 12.078 1 98.88 73 MET A CA 1
ATOM 556 C C . MET A 1 73 ? -24.406 10.75 12.727 1 98.88 73 MET A C 1
ATOM 558 O O . MET A 1 73 ? -24.625 9.797 13.484 1 98.88 73 MET A O 1
ATOM 562 N N . GLU A 1 74 ? -25.297 11.711 12.438 1 98.88 74 GLU A N 1
ATOM 563 C CA . GLU A 1 74 ? -26.672 11.57 12.906 1 98.88 74 GLU A CA 1
ATOM 564 C C . GLU A 1 74 ? -27.328 10.328 12.32 1 98.88 74 GLU A C 1
ATOM 566 O O . GLU A 1 74 ? -28.047 9.609 13.023 1 98.88 74 GLU A O 1
ATOM 571 N N . GLY A 1 75 ? -27.094 10.062 11.094 1 98.75 75 GLY A N 1
ATOM 572 C CA . GLY A 1 75 ? -27.641 8.898 10.414 1 98.75 75 GLY A CA 1
ATOM 573 C C . GLY A 1 75 ? -27.188 7.586 11.023 1 98.75 75 GLY A C 1
ATOM 574 O O . GLY A 1 75 ? -27.891 6.582 10.961 1 98.75 75 GLY A O 1
ATOM 575 N N . TYR A 1 76 ? -26.016 7.582 11.586 1 98.5 76 TYR A N 1
ATOM 576 C CA . TYR A 1 76 ? -25.5 6.391 12.25 1 98.5 76 TYR A CA 1
ATOM 577 C C . TYR A 1 76 ? -26.156 6.195 13.609 1 98.5 76 TYR A C 1
ATOM 579 O O . TYR A 1 76 ? -26 5.145 14.234 1 98.5 76 TYR A O 1
ATOM 587 N N . GLY A 1 77 ? -26.828 7.18 14.117 1 98.38 77 GLY A N 1
ATOM 588 C CA . GLY A 1 77 ? -27.531 7.074 15.383 1 98.38 77 GLY A CA 1
ATOM 589 C C . GLY A 1 77 ? -26.625 7.27 16.578 1 98.38 77 GLY A C 1
ATOM 590 O O . GLY A 1 77 ? -26.828 6.668 17.641 1 98.38 77 GLY A O 1
ATOM 591 N N . PHE A 1 78 ? -25.547 8.047 16.422 1 98.75 78 PHE A N 1
ATOM 592 C CA . PHE A 1 78 ? -24.734 8.383 17.594 1 98.75 78 PHE A CA 1
ATOM 593 C C . PHE A 1 78 ? -25.578 9.102 18.641 1 98.75 78 PHE A C 1
ATOM 595 O O . PHE A 1 78 ? -26.578 9.742 18.297 1 98.75 78 PHE A O 1
ATOM 602 N N . ASP A 1 79 ? -25.188 8.992 19.922 1 98.69 79 ASP A N 1
ATOM 603 C CA . ASP A 1 79 ? -26.016 9.523 21.016 1 98.69 79 ASP A CA 1
ATOM 604 C C . ASP A 1 79 ? -26.078 11.047 20.953 1 98.69 79 ASP A C 1
ATOM 606 O O . ASP A 1 79 ? -27.109 11.641 21.297 1 98.69 79 ASP A O 1
ATOM 610 N N . LYS A 1 80 ? -24.984 11.641 20.641 1 98.62 80 LYS A N 1
ATOM 611 C CA . LYS A 1 80 ? -24.891 13.086 20.484 1 98.62 80 LYS A CA 1
ATOM 612 C C . LYS A 1 80 ? -24.078 13.453 19.234 1 98.62 80 LYS A C 1
ATOM 614 O O . LYS A 1 80 ? -23.031 12.852 18.969 1 98.62 80 LYS A O 1
ATOM 619 N N . VAL A 1 81 ? -24.609 14.359 18.422 1 98.94 81 VAL A N 1
ATOM 620 C CA . VAL A 1 81 ? -23.906 14.945 17.281 1 98.94 81 VAL A CA 1
ATOM 621 C C . VAL A 1 81 ? -24.062 16.469 17.297 1 98.94 81 VAL A C 1
ATOM 623 O O . VAL A 1 81 ? -25.172 16.984 17.391 1 98.94 81 VAL A O 1
ATOM 626 N N . TYR A 1 82 ? -22.906 17.188 17.219 1 98.81 82 TYR A N 1
ATOM 627 C CA . TYR A 1 82 ? -23 18.641 17.328 1 98.81 82 TYR A CA 1
ATOM 628 C C . TYR A 1 82 ? -21.828 19.328 16.641 1 98.81 82 TYR A C 1
ATOM 630 O O . TYR A 1 82 ? -20.844 18.656 16.281 1 98.81 82 TYR A O 1
ATOM 638 N N . LEU A 1 83 ? -22 20.578 16.453 1 98.88 83 LEU A N 1
ATOM 639 C CA . LEU A 1 83 ? -20.984 21.422 15.828 1 98.88 83 LEU A CA 1
ATOM 640 C C . LEU A 1 83 ? -20.297 22.297 16.859 1 98.88 83 LEU A C 1
ATOM 642 O O . LEU A 1 83 ? -20.938 22.781 17.797 1 98.88 83 LEU A O 1
ATOM 646 N N . GLN A 1 84 ? -19.031 22.422 16.797 1 98.88 84 GLN A N 1
ATOM 647 C CA . GLN A 1 84 ? -18.281 23.422 17.531 1 98.88 84 GLN A CA 1
ATOM 648 C C . GLN A 1 84 ? -17.828 24.562 16.625 1 98.88 84 GLN A C 1
ATOM 650 O O . GLN A 1 84 ? -17.031 24.359 15.711 1 98.88 84 GLN A O 1
ATOM 655 N N . GLU A 1 85 ? -18.234 25.75 16.938 1 98.69 85 GLU A N 1
ATOM 656 C CA . GLU A 1 85 ? -17.922 26.906 16.109 1 98.69 85 GLU A CA 1
ATOM 657 C C . GLU A 1 85 ? -16.438 27.281 16.219 1 98.69 85 GLU A C 1
ATOM 659 O O . GLU A 1 85 ? -15.867 27.25 17.297 1 98.69 85 GLU A O 1
ATOM 664 N N . VAL A 1 86 ? -15.867 27.609 15.047 1 98.38 86 VAL A N 1
ATOM 665 C CA . VAL A 1 86 ? -14.477 28.047 15.008 1 98.38 86 VAL A CA 1
ATOM 666 C C . VAL A 1 86 ? -14.273 29.016 13.844 1 98.38 86 VAL A C 1
ATOM 668 O O . VAL A 1 86 ? -14.852 28.844 12.766 1 98.38 86 VAL A O 1
ATOM 671 N N . MET A 1 87 ? -13.578 30.125 14.125 1 98.44 87 MET A N 1
ATOM 672 C CA . MET A 1 87 ? -13.141 31 13.031 1 98.44 87 MET A CA 1
ATOM 673 C C . MET A 1 87 ? -11.867 30.469 12.383 1 98.44 87 MET A C 1
ATOM 675 O O . MET A 1 87 ? -10.93 30.078 13.086 1 98.44 87 MET A O 1
ATOM 679 N N . VAL A 1 88 ? -11.883 30.469 11.023 1 98.62 88 VAL A N 1
ATOM 680 C CA . VAL A 1 88 ? -10.75 29.859 10.328 1 98.62 88 VAL A CA 1
ATOM 681 C C . VAL A 1 88 ? -10.188 30.828 9.305 1 98.62 88 VAL A C 1
ATOM 683 O O . VAL A 1 88 ? -10.914 31.688 8.773 1 98.62 88 VAL A O 1
ATOM 686 N N . PRO A 1 89 ? -8.836 30.766 9.078 1 97.69 89 PRO A N 1
ATOM 687 C CA . PRO A 1 89 ? -8.297 31.547 7.969 1 97.69 89 PRO A CA 1
ATOM 688 C C . PRO A 1 89 ? -8.953 31.219 6.629 1 97.69 89 PRO A C 1
ATOM 690 O O . PRO A 1 89 ? -9.289 30.062 6.371 1 97.69 89 PRO A O 1
ATOM 693 N N . HIS A 1 90 ? -9.102 32.25 5.824 1 98.31 90 HIS A N 1
ATOM 694 C CA . HIS A 1 90 ? -9.727 32.156 4.508 1 98.31 90 HIS A CA 1
ATOM 695 C C . HIS A 1 90 ? -8.75 32.562 3.408 1 98.31 90 HIS A C 1
ATOM 697 O O . HIS A 1 90 ? -8.773 33.719 2.939 1 98.31 90 HIS A O 1
ATOM 703 N N . TRP A 1 91 ? -7.941 31.594 2.979 1 98.25 91 TRP A N 1
ATOM 704 C CA . TRP A 1 91 ? -6.961 31.781 1.912 1 98.25 91 TRP A CA 1
ATOM 705 C C . TRP A 1 91 ? -7.477 31.203 0.597 1 98.25 91 TRP A C 1
ATOM 707 O O . TRP A 1 91 ? -8.047 30.109 0.57 1 98.25 91 TRP A O 1
ATOM 717 N N . VAL A 1 92 ? -7.277 31.922 -0.485 1 98.25 92 VAL A N 1
ATOM 718 C CA . VAL A 1 92 ? -7.684 31.453 -1.805 1 98.25 92 VAL A CA 1
ATOM 719 C C . VAL A 1 92 ? -6.488 31.484 -2.754 1 98.25 92 VAL A C 1
ATOM 721 O O . VAL A 1 92 ? -5.758 32.469 -2.814 1 98.25 92 VAL A O 1
ATOM 724 N N . ARG A 1 93 ? -6.277 30.406 -3.473 1 97.88 93 ARG A N 1
ATOM 725 C CA . ARG A 1 93 ? -5.148 30.281 -4.387 1 97.88 93 ARG A CA 1
ATOM 726 C C . ARG A 1 93 ? -5.32 31.172 -5.605 1 97.88 93 ARG A C 1
ATOM 728 O O . ARG A 1 93 ? -4.352 31.766 -6.09 1 97.88 93 ARG A O 1
ATOM 735 N N . GLY A 1 94 ? -6.582 31.234 -6.102 1 96.94 94 GLY A N 1
ATOM 736 C CA . GLY A 1 94 ? -6.855 32 -7.309 1 96.94 94 GLY A CA 1
ATOM 737 C C . GLY A 1 94 ? -6.531 31.234 -8.578 1 96.94 94 GLY A C 1
ATOM 738 O O . GLY A 1 94 ? -6.59 30 -8.602 1 96.94 94 GLY A O 1
ATOM 739 N N . GLU A 1 95 ? -6.309 32.031 -9.664 1 96.5 95 GLU A N 1
ATOM 740 C CA . GLU A 1 95 ? -5.992 31.422 -10.953 1 96.5 95 GLU A CA 1
ATOM 741 C C . GLU A 1 95 ? -4.707 30.594 -10.875 1 96.5 95 GLU A C 1
ATOM 743 O O . GLU A 1 95 ? -3.814 30.906 -10.078 1 96.5 95 GLU A O 1
ATOM 748 N N . LYS A 1 96 ? -4.625 29.641 -11.773 1 96.12 96 LYS A N 1
ATOM 749 C CA . LYS A 1 96 ? -3.48 28.734 -11.789 1 96.12 96 LYS A CA 1
ATOM 750 C C . LYS A 1 96 ? -2.17 29.516 -11.945 1 96.12 96 LYS A C 1
ATOM 752 O O . LYS A 1 96 ? -2.092 30.453 -12.727 1 96.12 96 LYS A O 1
ATOM 757 N N . GLU A 1 97 ? -1.2 29.094 -11.219 1 96.81 97 GLU A N 1
ATOM 758 C CA . GLU A 1 97 ? 0.127 29.688 -11.234 1 96.81 97 GLU A CA 1
ATOM 759 C C . GLU A 1 97 ? 0.848 29.406 -12.547 1 96.81 97 GLU A C 1
ATOM 761 O O . GLU A 1 97 ? 0.542 28.422 -13.227 1 96.81 97 GLU A O 1
ATOM 766 N N . GLN A 1 98 ? 1.768 30.266 -12.836 1 98.31 98 GLN A N 1
ATOM 767 C CA . GLN A 1 98 ? 2.678 30.062 -13.961 1 98.31 98 GLN A CA 1
ATOM 768 C C . GLN A 1 98 ? 4.133 30.203 -13.523 1 98.31 98 GLN A C 1
ATOM 770 O O . GLN A 1 98 ? 4.461 31.047 -12.695 1 98.31 98 GLN A O 1
ATOM 775 N N . GLY A 1 99 ? 4.977 29.297 -14 1 98.56 99 GLY A N 1
ATOM 776 C CA . GLY A 1 99 ? 6.406 29.328 -13.742 1 98.56 99 GLY A CA 1
ATOM 777 C C . GLY A 1 99 ? 7.242 28.969 -14.953 1 98.56 99 GLY A C 1
ATOM 778 O O . GLY A 1 99 ? 6.871 28.078 -15.727 1 98.56 99 GLY A O 1
ATOM 779 N N . PHE A 1 100 ? 8.375 29.703 -15.18 1 98.81 100 PHE A N 1
ATOM 780 C CA . PHE A 1 100 ? 9.305 29.438 -16.266 1 98.81 100 PHE A CA 1
ATOM 781 C C . PHE A 1 100 ? 10.742 29.516 -15.789 1 98.81 100 PHE A C 1
ATOM 783 O O . PHE A 1 100 ? 11.109 30.438 -15.047 1 98.81 100 PHE A O 1
ATOM 790 N N . ILE A 1 101 ? 11.5 28.547 -16.219 1 98.88 101 ILE A N 1
ATOM 791 C CA . ILE A 1 101 ? 12.953 28.703 -16.156 1 98.88 101 ILE A CA 1
ATOM 792 C C . ILE A 1 101 ? 13.43 29.531 -17.344 1 98.88 101 ILE A C 1
ATOM 794 O O . ILE A 1 101 ? 13.078 29.234 -18.5 1 98.88 101 ILE A O 1
ATOM 798 N N . ILE A 1 102 ? 14.195 30.516 -17.094 1 98.62 102 ILE A N 1
ATOM 799 C CA . ILE A 1 102 ? 14.672 31.391 -18.156 1 98.62 102 ILE A CA 1
ATOM 800 C C . ILE A 1 102 ? 16.188 31.328 -18.219 1 98.62 102 ILE A C 1
ATOM 802 O O . ILE A 1 102 ? 16.875 31.781 -17.297 1 98.62 102 ILE A O 1
ATOM 806 N N . ASP A 1 103 ? 16.656 30.812 -19.25 1 97.44 103 ASP A N 1
ATOM 807 C CA . ASP A 1 103 ? 18.078 30.75 -19.562 1 97.44 103 ASP A CA 1
ATOM 808 C C . ASP A 1 103 ? 18.375 31.422 -20.906 1 97.44 103 ASP A C 1
ATOM 810 O O . ASP A 1 103 ? 18.266 30.797 -21.953 1 97.44 103 ASP A O 1
ATOM 814 N N . GLY A 1 104 ? 18.844 32.594 -20.828 1 94.69 104 GLY A N 1
ATOM 815 C CA . GLY A 1 104 ? 18.969 33.344 -22.062 1 94.69 104 GLY A CA 1
ATOM 816 C C . GLY A 1 104 ? 17.641 33.594 -22.75 1 94.69 104 GLY A C 1
ATOM 817 O O . GLY A 1 104 ? 16.703 34.125 -22.141 1 94.69 104 GLY A O 1
ATOM 818 N N . LYS A 1 105 ? 17.531 33.094 -23.906 1 94.62 105 LYS A N 1
ATOM 819 C CA . LYS A 1 105 ? 16.312 33.281 -24.688 1 94.62 105 LYS A CA 1
ATOM 820 C C . LYS A 1 105 ? 15.352 32.125 -24.5 1 94.62 105 LYS A C 1
ATOM 822 O O . LYS A 1 105 ? 14.188 32.188 -24.906 1 94.62 105 LYS A O 1
ATOM 827 N N . THR A 1 106 ? 15.828 31.141 -23.844 1 96.94 106 THR A N 1
ATOM 828 C CA . THR A 1 106 ? 15.016 29.953 -23.672 1 96.94 106 THR A CA 1
ATOM 829 C C . THR A 1 106 ? 14.117 30.078 -22.453 1 96.94 106 THR A C 1
ATOM 831 O O . THR A 1 106 ? 14.586 30.406 -21.359 1 96.94 106 THR A O 1
ATOM 834 N N . ARG A 1 107 ? 12.875 29.875 -22.656 1 98.06 107 ARG A N 1
ATOM 835 C CA . ARG A 1 107 ? 11.875 29.828 -21.578 1 98.06 107 ARG A CA 1
ATOM 836 C C . ARG A 1 107 ? 11.227 28.453 -21.484 1 98.06 107 ARG A C 1
ATOM 838 O O . ARG A 1 107 ? 10.617 27.984 -22.453 1 98.06 107 ARG A O 1
ATOM 845 N N . THR A 1 108 ? 11.406 27.812 -20.406 1 98.56 108 THR A N 1
ATOM 846 C CA . THR A 1 108 ? 10.875 26.469 -20.219 1 98.56 108 THR A CA 1
ATOM 847 C C . THR A 1 108 ? 9.789 26.453 -19.156 1 98.56 108 THR A C 1
ATOM 849 O O . THR A 1 108 ? 10.062 26.719 -17.984 1 98.56 108 THR A O 1
ATOM 852 N N . PRO A 1 109 ? 8.562 26.172 -19.562 1 98.69 109 PRO A N 1
ATOM 853 C CA . PRO A 1 109 ? 7.508 26.062 -18.547 1 98.69 109 PRO A CA 1
ATOM 854 C C . PRO A 1 109 ? 7.73 24.922 -17.578 1 98.69 109 PRO A C 1
ATOM 856 O O . PRO A 1 109 ? 8.219 23.859 -17.969 1 98.69 109 PRO A O 1
ATOM 859 N N . VAL A 1 110 ? 7.355 25.094 -16.297 1 98.62 110 VAL A N 1
ATOM 860 C CA . VAL A 1 110 ? 7.551 24.062 -15.281 1 98.62 110 VAL A CA 1
ATOM 861 C C . VAL A 1 110 ? 6.281 23.922 -14.445 1 98.62 110 VAL A C 1
ATOM 863 O O . VAL A 1 110 ? 5.48 24.844 -14.352 1 98.62 110 VAL A O 1
ATOM 866 N N . ALA A 1 111 ? 6.09 22.719 -13.867 1 98.44 111 ALA A N 1
ATOM 867 C CA . ALA A 1 111 ? 4.977 22.453 -12.961 1 98.44 111 ALA A CA 1
ATOM 868 C C . ALA A 1 111 ? 5.258 23 -11.562 1 98.44 111 ALA A C 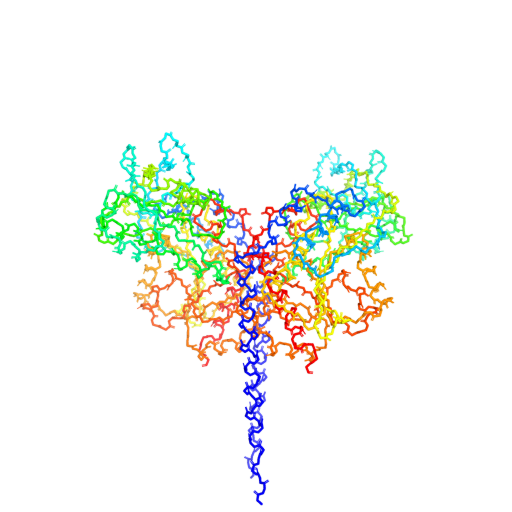1
ATOM 870 O O . ALA A 1 111 ? 6.266 22.656 -10.945 1 98.44 111 ALA A O 1
ATOM 871 N N . LEU A 1 112 ? 4.395 23.875 -11.055 1 98.25 112 LEU A N 1
ATOM 872 C CA . LEU A 1 112 ? 4.527 24.422 -9.703 1 98.25 112 LEU A CA 1
ATOM 873 C C . LEU A 1 112 ? 3.16 24.688 -9.086 1 98.25 112 LEU A C 1
ATOM 875 O O . LEU A 1 112 ? 2.146 24.688 -9.789 1 98.25 112 LEU A O 1
ATOM 879 N N . ALA A 1 113 ? 3.117 24.844 -7.773 1 98.62 113 ALA A N 1
ATOM 880 C CA . ALA A 1 113 ? 1.928 25.188 -7 1 98.62 113 ALA A CA 1
ATOM 881 C C . ALA A 1 113 ? 2.258 26.188 -5.906 1 98.62 113 ALA A C 1
ATOM 883 O O . ALA A 1 113 ? 3.244 26.031 -5.18 1 98.62 113 ALA A O 1
ATOM 884 N N . ALA A 1 114 ? 1.438 27.281 -5.836 1 98.75 114 ALA A N 1
ATOM 885 C CA . ALA A 1 114 ? 1.62 28.219 -4.738 1 98.75 114 ALA A CA 1
ATOM 886 C C . ALA A 1 114 ? 1.546 27.516 -3.389 1 98.75 114 ALA A C 1
ATOM 888 O O . ALA A 1 114 ? 0.735 26.609 -3.199 1 98.75 114 ALA A O 1
ATOM 889 N N . LEU A 1 115 ? 2.4 27.938 -2.463 1 98.69 115 LEU A N 1
ATOM 890 C CA . LEU A 1 115 ? 2.266 27.453 -1.091 1 98.69 115 LEU A CA 1
ATOM 891 C C . LEU A 1 115 ? 1.029 28.047 -0.426 1 98.69 115 LEU A C 1
ATOM 893 O O . LEU A 1 115 ? 0.622 29.172 -0.75 1 98.69 115 LEU A O 1
ATOM 897 N N . GLY A 1 116 ? 0.445 27.219 0.46 1 98.25 116 GLY A N 1
ATOM 898 C CA . GLY A 1 116 ? -0.659 27.75 1.251 1 98.25 116 GLY A CA 1
ATOM 899 C C . GLY A 1 116 ? -0.276 28.953 2.088 1 98.25 116 GLY A C 1
ATOM 900 O O . GLY A 1 116 ? 0.804 28.984 2.682 1 98.25 116 GLY A O 1
ATOM 901 N N . MET A 1 117 ? -1.18 30 2.074 1 97.94 117 MET A N 1
ATOM 902 C CA . MET A 1 117 ? -1.013 31.234 2.846 1 97.94 117 MET A CA 1
ATOM 903 C C . MET A 1 117 ? -0.034 32.188 2.156 1 97.94 117 MET A C 1
ATOM 905 O O . MET A 1 117 ? 0.262 33.25 2.672 1 97.94 117 MET A O 1
ATOM 909 N N . SER A 1 118 ? 0.504 31.797 0.989 1 98.38 118 SER A N 1
ATOM 910 C CA . SER A 1 118 ? 1.351 32.688 0.204 1 98.38 118 SER A CA 1
ATOM 911 C C . SER A 1 118 ? 0.575 33.906 -0.273 1 98.38 118 SER A C 1
ATOM 913 O O . SER A 1 118 ? -0.642 33.844 -0.459 1 98.38 118 SER A O 1
ATOM 915 N N . VAL A 1 119 ? 1.32 35.031 -0.42 1 98.44 119 VAL A N 1
ATOM 916 C CA . VAL A 1 119 ? 0.754 36.188 -1.088 1 98.44 119 VAL A CA 1
ATOM 917 C C . VAL A 1 119 ? 0.934 36.062 -2.6 1 98.44 119 VAL A C 1
ATOM 919 O O . VAL A 1 119 ? 1.735 35.25 -3.066 1 98.44 119 VAL A O 1
ATOM 922 N N . GLY A 1 120 ? 0.107 36.781 -3.326 1 98.5 120 GLY A N 1
ATOM 923 C CA . GLY A 1 120 ? 0.211 36.781 -4.777 1 98.5 120 GLY A CA 1
ATOM 924 C C . GLY A 1 120 ? 1.351 37.625 -5.301 1 98.5 120 GLY A C 1
ATOM 925 O O . GLY A 1 120 ? 1.864 38.5 -4.586 1 98.5 120 GLY A O 1
ATOM 926 N N . THR A 1 121 ? 1.782 37.344 -6.5 1 98.69 121 THR A N 1
ATOM 927 C CA . THR A 1 121 ? 2.707 38.25 -7.203 1 98.69 121 THR A CA 1
ATOM 928 C C . THR A 1 121 ? 1.983 39.469 -7.719 1 98.69 121 THR A C 1
ATOM 930 O O . THR A 1 121 ? 0.752 39.531 -7.73 1 98.69 121 THR A O 1
ATOM 933 N N . PRO A 1 122 ? 2.855 40.5 -8.102 1 97.69 122 PRO A N 1
ATOM 934 C CA . PRO A 1 122 ? 2.217 41.5 -8.938 1 97.69 122 PRO A CA 1
ATOM 935 C C . PRO A 1 122 ? 1.583 40.938 -10.195 1 97.69 122 PRO A C 1
ATOM 937 O O . PRO A 1 122 ? 1.917 39.812 -10.602 1 97.69 122 PRO A O 1
ATOM 940 N N . LYS A 1 123 ? 0.686 41.656 -10.797 1 96.75 123 LYS A N 1
ATOM 941 C CA . LYS A 1 123 ? -0.082 41.188 -11.945 1 96.75 123 LYS A CA 1
ATOM 942 C C . LYS A 1 123 ? 0.84 40.688 -13.062 1 96.75 123 LYS A C 1
ATOM 944 O O . LYS A 1 123 ? 0.527 39.719 -13.742 1 96.75 123 LYS A O 1
ATOM 949 N N . ALA A 1 124 ? 1.967 41.344 -13.188 1 97.56 124 ALA A N 1
ATOM 950 C CA . ALA A 1 124 ? 2.889 41.031 -14.273 1 97.56 124 ALA A CA 1
ATOM 951 C C . ALA A 1 124 ? 3.773 39.844 -13.914 1 97.56 124 ALA A C 1
ATOM 953 O O . ALA A 1 124 ? 4.48 39.281 -14.766 1 97.56 124 ALA A O 1
ATOM 954 N N . GLY A 1 125 ? 3.691 39.406 -12.781 1 98.56 125 GLY A N 1
ATOM 955 C CA . GLY A 1 125 ? 4.613 38.375 -12.297 1 98.56 125 GLY A CA 1
ATOM 956 C C . GLY A 1 125 ? 5.949 38.969 -11.859 1 98.56 125 GLY A C 1
ATOM 957 O O . GLY A 1 125 ? 6.133 40.188 -11.82 1 98.56 125 GLY A O 1
ATOM 958 N N . ILE A 1 126 ? 6.77 38.094 -11.383 1 98.75 126 ILE A N 1
ATOM 959 C CA . ILE A 1 126 ? 8.117 38.438 -10.969 1 98.75 126 ILE A CA 1
ATOM 960 C C . ILE A 1 126 ? 9.141 37.688 -11.805 1 98.75 126 ILE A C 1
ATOM 962 O O . ILE A 1 126 ? 8.992 36.469 -12.008 1 98.75 126 ILE A O 1
ATOM 966 N N . THR A 1 127 ? 10.031 38.344 -12.383 1 98.75 127 THR A N 1
ATOM 967 C CA . THR A 1 127 ? 11.203 37.719 -12.992 1 98.75 127 THR A CA 1
ATOM 968 C C . THR A 1 127 ? 12.477 38.156 -12.281 1 98.75 127 THR A C 1
ATOM 970 O O . THR A 1 127 ? 12.734 39.375 -12.148 1 98.75 127 THR A O 1
ATOM 973 N N . ALA A 1 128 ? 13.219 37.219 -11.828 1 98.81 128 ALA A N 1
ATOM 974 C CA . ALA A 1 128 ? 14.461 37.562 -11.141 1 98.81 128 ALA A CA 1
ATOM 975 C C . ALA A 1 128 ? 15.469 36.438 -11.219 1 98.81 128 ALA A C 1
ATOM 977 O O . ALA A 1 128 ? 15.117 35.281 -11.578 1 98.81 128 ALA A O 1
ATOM 978 N N . GLU A 1 129 ? 16.719 36.75 -10.898 1 98.69 129 GLU A N 1
ATOM 979 C CA . GLU A 1 129 ? 17.766 35.75 -10.812 1 98.69 129 GLU A CA 1
ATOM 980 C C . GLU A 1 129 ? 17.5 34.781 -9.672 1 98.69 129 GLU A C 1
ATOM 982 O O . GLU A 1 129 ? 17 35.156 -8.617 1 98.69 129 GLU A O 1
ATOM 987 N N . VAL A 1 130 ? 17.891 33.469 -9.969 1 98.75 130 VAL A N 1
ATOM 988 C CA . VAL A 1 130 ? 17.641 32.438 -8.984 1 98.75 130 VAL A CA 1
ATOM 989 C C . VAL A 1 130 ? 18.938 32.094 -8.258 1 98.75 130 VAL A C 1
ATOM 991 O O . VAL A 1 130 ? 20 32 -8.875 1 98.75 130 VAL A O 1
ATOM 994 N N . ILE A 1 131 ? 18.844 31.906 -7.004 1 98.25 131 ILE A N 1
ATOM 995 C CA . ILE A 1 131 ? 19.938 31.344 -6.223 1 98.25 131 ILE A CA 1
ATOM 996 C C . ILE A 1 131 ? 19.484 30.047 -5.574 1 98.25 131 ILE A C 1
ATOM 998 O O . ILE A 1 131 ? 18.453 30 -4.91 1 98.25 131 ILE A O 1
ATOM 1002 N N . GLU A 1 132 ? 20.203 28.953 -5.824 1 98.69 132 GLU A N 1
ATOM 1003 C CA . GLU A 1 132 ? 19.875 27.641 -5.297 1 98.69 132 GLU A CA 1
ATOM 1004 C C . GLU A 1 132 ? 20.531 27.406 -3.938 1 98.69 132 GLU A C 1
ATOM 1006 O O . GLU A 1 132 ? 21.734 27.625 -3.783 1 98.69 132 GLU A O 1
ATOM 1011 N N . LEU A 1 133 ? 19.75 27.094 -2.967 1 98.62 133 LEU A N 1
ATOM 1012 C CA . LEU A 1 133 ? 20.203 26.766 -1.621 1 98.62 133 LEU A CA 1
ATOM 1013 C C . LEU A 1 133 ? 19.625 25.422 -1.162 1 98.62 133 LEU A C 1
ATOM 1015 O O . LEU A 1 133 ? 18.641 24.938 -1.723 1 98.62 133 LEU A O 1
ATOM 1019 N N . HIS A 1 134 ? 20.25 24.875 -0.053 1 98.38 134 HIS A N 1
ATOM 1020 C CA . HIS A 1 134 ? 19.812 23.547 0.39 1 98.38 134 HIS A CA 1
ATOM 1021 C C . HIS A 1 134 ? 19.438 23.562 1.867 1 98.38 134 HIS A C 1
ATOM 1023 O O . HIS A 1 134 ? 19.141 22.516 2.445 1 98.38 134 HIS A O 1
ATOM 1029 N N . SER A 1 135 ? 19.484 24.766 2.484 1 98 135 SER A N 1
ATOM 1030 C CA . SER A 1 135 ? 19.109 24.891 3.891 1 98 135 SER A CA 1
ATOM 1031 C C . SER A 1 135 ? 18.891 26.344 4.289 1 98 135 SER A C 1
ATOM 1033 O O . SER A 1 135 ? 19.312 27.25 3.58 1 98 135 SER A O 1
ATOM 1035 N N . LEU A 1 136 ? 18.234 26.5 5.41 1 98.31 136 LEU A N 1
ATOM 1036 C CA . LEU A 1 136 ? 18.094 27.828 5.992 1 98.31 136 LEU A CA 1
ATOM 1037 C C . LEU A 1 136 ? 19.453 28.359 6.457 1 98.31 136 LEU A C 1
ATOM 1039 O O . LEU A 1 136 ? 19.719 29.562 6.395 1 98.31 136 LEU A O 1
ATOM 1043 N N . LYS A 1 137 ? 20.297 27.438 6.871 1 98.12 137 LYS A N 1
ATOM 1044 C CA . LYS A 1 137 ? 21.625 27.812 7.301 1 98.12 137 LYS A CA 1
ATOM 1045 C C . LYS A 1 137 ? 22.422 28.438 6.152 1 98.12 137 LYS A C 1
ATOM 1047 O O . LYS A 1 137 ? 23.141 29.406 6.34 1 98.12 137 LYS A O 1
ATOM 1052 N N . GLU A 1 138 ? 22.312 27.828 4.969 1 98.19 138 GLU A N 1
ATOM 1053 C CA . GLU A 1 138 ? 22.969 28.391 3.795 1 98.19 138 GLU A CA 1
ATOM 1054 C C . GLU A 1 138 ? 22.469 29.797 3.488 1 98.19 138 GLU A C 1
ATOM 1056 O O . GLU A 1 138 ? 23.234 30.656 3.08 1 98.19 138 GLU A O 1
ATOM 1061 N N . LEU A 1 139 ? 21.219 29.984 3.633 1 98.38 139 LEU A N 1
ATOM 1062 C CA . LEU A 1 139 ? 20.609 31.297 3.443 1 98.38 139 LEU A CA 1
ATOM 1063 C C . LEU A 1 139 ? 21.219 32.344 4.387 1 98.38 139 LEU A C 1
ATOM 1065 O O . LEU A 1 139 ? 21.578 33.438 3.959 1 98.38 139 LEU A O 1
ATOM 1069 N N . GLU A 1 140 ? 21.344 31.969 5.637 1 97.75 140 GLU A N 1
ATOM 1070 C CA . GLU A 1 140 ? 21.922 32.844 6.652 1 97.75 140 GLU A CA 1
ATOM 1071 C C . GLU A 1 140 ? 23.375 33.156 6.332 1 97.75 140 GLU A C 1
ATOM 1073 O O . GLU A 1 140 ? 23.828 34.312 6.504 1 97.75 140 GLU A O 1
ATOM 1078 N N . THR A 1 141 ? 24.047 32.188 5.898 1 97.94 141 THR A N 1
ATOM 1079 C CA . THR A 1 141 ? 25.469 32.344 5.613 1 97.94 141 THR A CA 1
ATOM 1080 C C . THR A 1 141 ? 25.688 33.281 4.426 1 97.94 141 THR A C 1
ATOM 1082 O O . THR A 1 141 ? 26.609 34.094 4.434 1 97.94 141 THR A O 1
ATOM 1085 N N . LEU A 1 142 ? 24.922 33.219 3.408 1 97 142 LEU A N 1
ATOM 1086 C CA . LEU A 1 142 ? 25.062 34.062 2.219 1 97 142 LEU A CA 1
ATOM 1087 C C . LEU A 1 142 ? 24.719 35.531 2.531 1 97 142 LEU A C 1
ATOM 1089 O O . LEU A 1 142 ? 25.391 36.438 2.07 1 97 142 LEU A O 1
ATOM 1093 N N . GLY A 1 143 ? 23.578 35.719 3.246 1 96 143 GLY A N 1
ATOM 1094 C CA . GLY A 1 143 ? 23.234 37.062 3.717 1 96 143 GLY A CA 1
ATOM 1095 C C . GLY A 1 143 ? 22.578 37.906 2.645 1 96 143 GLY A C 1
ATOM 1096 O O . GLY A 1 143 ? 22.406 37.469 1.51 1 96 143 GLY A O 1
ATOM 1097 N N . ALA A 1 144 ? 22.297 39.125 3.018 1 97 144 ALA A N 1
ATOM 1098 C CA . ALA A 1 144 ? 21.484 40.031 2.217 1 97 144 ALA A CA 1
ATOM 1099 C C . ALA A 1 144 ? 22.219 40.438 0.934 1 97 144 ALA A C 1
ATOM 1101 O O . ALA A 1 144 ? 21.578 40.625 -0.107 1 97 144 ALA A O 1
ATOM 1102 N N . ASP A 1 145 ? 23.469 40.5 0.969 1 96.25 145 ASP A N 1
ATOM 1103 C CA . ASP A 1 145 ? 24.266 40.969 -0.167 1 96.25 145 ASP A CA 1
ATOM 1104 C C . ASP A 1 145 ? 24.078 40.062 -1.379 1 96.25 145 ASP A C 1
ATOM 1106 O O . ASP A 1 145 ? 24.047 40.531 -2.518 1 96.25 145 ASP A O 1
ATOM 1110 N N . LYS A 1 146 ? 23.875 38.844 -1.107 1 96.56 146 LYS A N 1
ATOM 1111 C CA . LYS A 1 146 ? 23.781 37.875 -2.197 1 96.56 146 LYS A CA 1
ATOM 1112 C C . LYS A 1 146 ? 22.328 37.562 -2.518 1 96.56 146 LYS A C 1
ATOM 1114 O O . LYS A 1 146 ? 22.031 37.062 -3.604 1 96.56 146 LYS A O 1
ATOM 1119 N N . ILE A 1 147 ? 21.375 37.906 -1.667 1 98.38 147 ILE A N 1
ATOM 1120 C CA . ILE A 1 147 ? 20.016 37.375 -1.775 1 98.38 147 ILE A CA 1
ATOM 1121 C C . ILE A 1 147 ? 19.062 38.469 -2.248 1 98.38 147 ILE A C 1
ATOM 1123 O O . ILE A 1 147 ? 18.094 38.188 -2.953 1 98.38 147 ILE A O 1
ATOM 1127 N N . LYS A 1 148 ? 19.359 39.688 -1.915 1 98.5 148 LYS A N 1
ATOM 1128 C CA . LYS A 1 148 ? 18.453 40.781 -2.174 1 98.5 148 LYS A CA 1
ATOM 1129 C C . LYS A 1 148 ? 18.094 40.875 -3.654 1 98.5 148 LYS A C 1
ATOM 1131 O O . LYS A 1 148 ? 18.969 40.875 -4.516 1 98.5 148 LYS A O 1
ATOM 1136 N N . GLY A 1 149 ? 16.812 40.906 -3.859 1 98.62 149 GLY A N 1
ATOM 1137 C CA . GLY A 1 149 ? 16.312 41.094 -5.211 1 98.62 149 GLY A CA 1
ATOM 1138 C C . GLY A 1 149 ? 16.234 39.812 -6.008 1 98.62 149 GLY A C 1
ATOM 1139 O O . GLY A 1 149 ? 15.883 39.812 -7.188 1 98.62 149 GLY A O 1
ATOM 1140 N N . LYS A 1 150 ? 16.547 38.656 -5.457 1 98.81 150 LYS A N 1
ATOM 1141 C CA . LYS A 1 150 ? 16.594 37.375 -6.168 1 98.81 150 LYS A CA 1
ATOM 1142 C C . LYS A 1 150 ? 15.461 36.469 -5.715 1 98.81 150 LYS A C 1
ATOM 1144 O O . LYS A 1 150 ? 14.75 36.781 -4.754 1 98.81 150 LYS A O 1
ATOM 1149 N N . ILE A 1 151 ? 15.234 35.438 -6.504 1 98.94 151 ILE A N 1
ATOM 1150 C CA . ILE A 1 151 ? 14.375 34.344 -6.109 1 98.94 151 ILE A CA 1
ATOM 1151 C C . ILE A 1 151 ? 15.211 33.219 -5.457 1 98.94 151 ILE A C 1
ATOM 1153 O O . ILE A 1 151 ? 16.188 32.75 -6.043 1 98.94 151 ILE A O 1
ATOM 1157 N N . VAL A 1 152 ? 14.883 32.906 -4.223 1 98.94 152 VAL A N 1
ATOM 1158 C CA . VAL A 1 152 ? 15.586 31.844 -3.531 1 98.94 152 VAL A CA 1
ATOM 1159 C C . VAL A 1 152 ? 14.945 30.5 -3.865 1 98.94 152 VAL A C 1
ATOM 1161 O O . VAL A 1 152 ? 13.727 30.328 -3.715 1 98.94 152 VAL A O 1
ATOM 1164 N N . PHE A 1 153 ? 15.734 29.562 -4.355 1 98.94 153 PHE A N 1
ATOM 1165 C CA . PHE A 1 153 ? 15.328 28.203 -4.648 1 98.94 153 PHE A CA 1
ATOM 1166 C C . PHE A 1 153 ? 15.875 27.234 -3.6 1 98.94 153 PHE A C 1
ATOM 1168 O O . PHE A 1 153 ? 17.062 26.891 -3.625 1 98.94 153 PHE A O 1
ATOM 1175 N N . PHE A 1 154 ? 15.008 26.828 -2.615 1 98.94 154 PHE A N 1
ATOM 1176 C CA . PHE A 1 154 ? 15.391 25.781 -1.662 1 98.94 154 PHE A CA 1
ATOM 1177 C C . PHE A 1 154 ? 15.219 24.406 -2.27 1 98.94 154 PHE A C 1
ATOM 1179 O O . PHE A 1 154 ? 14.094 23.969 -2.52 1 98.94 154 PHE A O 1
ATOM 1186 N N . ASN A 1 155 ? 16.328 23.734 -2.449 1 98.75 155 ASN A N 1
ATOM 1187 C CA . ASN A 1 155 ? 16.328 22.469 -3.174 1 98.75 155 ASN A CA 1
ATOM 1188 C C . ASN A 1 155 ? 16.875 21.328 -2.312 1 98.75 155 ASN A C 1
ATOM 1190 O O . ASN A 1 155 ? 17.766 20.594 -2.738 1 98.75 155 ASN A O 1
ATOM 1194 N N . ARG A 1 156 ? 16.391 21.219 -1.086 1 98.44 156 ARG A N 1
ATOM 1195 C CA . ARG A 1 156 ? 16.734 20.078 -0.249 1 98.44 156 ARG A CA 1
ATOM 1196 C C . ARG A 1 156 ? 15.844 18.875 -0.549 1 98.44 156 ARG A C 1
ATOM 1198 O O . ARG A 1 156 ? 14.625 18.938 -0.336 1 98.44 156 ARG A O 1
ATOM 1205 N N . PRO A 1 157 ? 16.375 17.766 -0.994 1 97.31 157 PRO A N 1
ATOM 1206 C CA . PRO A 1 157 ? 15.555 16.594 -1.31 1 97.31 157 PRO A CA 1
ATOM 1207 C C . PRO A 1 157 ? 15.188 15.781 -0.072 1 97.31 157 PRO A C 1
ATOM 1209 O O . PRO A 1 157 ? 15.789 15.969 0.992 1 97.31 157 PRO A O 1
ATOM 1212 N N . PHE A 1 158 ? 14.18 14.891 -0.244 1 96.12 158 PHE A N 1
ATOM 1213 C CA . PHE A 1 158 ? 13.906 13.852 0.742 1 96.12 158 PHE A CA 1
ATOM 1214 C C . PHE A 1 158 ? 15.141 12.984 0.969 1 96.12 158 PHE A C 1
ATOM 1216 O O . PHE A 1 158 ? 15.828 12.617 0.017 1 96.12 158 PHE A O 1
ATOM 1223 N N . ASP A 1 159 ? 15.422 12.781 2.268 1 97.38 159 ASP A N 1
ATOM 1224 C CA . ASP A 1 159 ? 16.438 11.781 2.576 1 97.38 159 ASP A CA 1
ATOM 1225 C C . ASP A 1 159 ? 15.859 10.375 2.492 1 97.38 159 ASP A C 1
ATOM 1227 O O . ASP A 1 159 ? 15.094 9.953 3.363 1 97.38 159 ASP A O 1
ATOM 1231 N N . GLU A 1 160 ? 16.266 9.602 1.492 1 97.56 160 GLU A N 1
ATOM 1232 C CA . GLU A 1 160 ? 15.695 8.289 1.188 1 97.56 160 GLU A CA 1
ATOM 1233 C C . GLU A 1 160 ? 16.078 7.262 2.248 1 97.56 160 GLU A C 1
ATOM 1235 O O . GLU A 1 160 ? 15.477 6.188 2.318 1 97.56 160 GLU A O 1
ATOM 1240 N N . ARG A 1 161 ? 17.062 7.586 3.174 1 98.06 161 ARG A N 1
ATOM 1241 C CA . ARG A 1 161 ? 17.562 6.617 4.141 1 98.06 161 ARG A CA 1
ATOM 1242 C C . ARG A 1 161 ? 16.578 6.406 5.277 1 98.06 161 ARG A C 1
ATOM 1244 O O . ARG A 1 161 ? 16.656 5.41 6 1 98.06 161 ARG A O 1
ATOM 1251 N N . PHE A 1 162 ? 15.625 7.262 5.453 1 98.19 162 PHE A N 1
ATOM 1252 C CA . PHE A 1 162 ? 14.586 7.07 6.461 1 98.19 162 PHE A CA 1
ATOM 1253 C C . PHE A 1 162 ? 13.617 5.977 6.031 1 98.19 162 PHE A C 1
ATOM 1255 O O . PHE A 1 162 ? 13.102 6.004 4.914 1 98.19 162 PHE A O 1
ATOM 1262 N N . ILE A 1 163 ? 13.367 5.02 6.938 1 97.81 163 ILE A N 1
ATOM 1263 C CA . ILE A 1 163 ? 12.398 3.965 6.672 1 97.81 163 ILE A CA 1
ATOM 1264 C C . ILE A 1 163 ? 10.977 4.535 6.742 1 97.81 163 ILE A C 1
ATOM 1266 O O . ILE A 1 163 ? 10.156 4.293 5.852 1 97.81 163 ILE A O 1
ATOM 1270 N N . GLU A 1 164 ? 10.672 5.305 7.789 1 95.88 164 GLU A N 1
ATOM 1271 C CA . GLU A 1 164 ? 9.414 6.047 7.879 1 95.88 164 GLU A CA 1
ATOM 1272 C C . GLU A 1 164 ? 9.477 7.34 7.074 1 95.88 164 GLU A C 1
ATOM 1274 O O . GLU A 1 164 ? 10.266 8.234 7.387 1 95.88 164 GLU A O 1
ATOM 1279 N N . ALA A 1 165 ? 8.617 7.48 6.121 1 97.06 165 ALA A N 1
ATOM 1280 C CA . ALA A 1 165 ? 8.68 8.609 5.199 1 97.06 165 ALA A CA 1
ATOM 1281 C C . ALA A 1 165 ? 8.367 9.922 5.914 1 97.06 165 ALA A C 1
ATOM 1283 O O . ALA A 1 165 ? 8.844 10.984 5.504 1 97.06 165 ALA A O 1
ATOM 1284 N N . GLY A 1 166 ? 7.598 9.844 7.004 1 96.19 166 GLY A N 1
ATOM 1285 C CA . GLY A 1 166 ? 7.289 11.039 7.777 1 96.19 166 GLY A CA 1
ATOM 1286 C C . GLY A 1 166 ? 8.523 11.719 8.336 1 96.19 166 GLY A C 1
ATOM 1287 O O . GLY A 1 166 ? 8.555 12.945 8.484 1 96.19 166 GLY A O 1
ATOM 1288 N N . ARG A 1 167 ? 9.531 10.945 8.625 1 95.81 167 ARG A N 1
ATOM 1289 C CA . ARG A 1 167 ? 10.773 11.523 9.133 1 95.81 167 ARG A CA 1
ATOM 1290 C C . ARG A 1 167 ? 11.492 12.305 8.039 1 95.81 167 ARG A C 1
ATOM 1292 O O . ARG A 1 167 ? 12.062 13.367 8.297 1 95.81 167 ARG A O 1
ATOM 1299 N N . ALA A 1 168 ? 11.508 11.75 6.832 1 97.25 168 ALA A N 1
ATOM 1300 C CA . ALA A 1 168 ? 12.07 12.484 5.703 1 97.25 168 ALA A CA 1
ATOM 1301 C C . ALA A 1 168 ? 11.344 13.805 5.484 1 97.25 168 ALA A C 1
ATOM 1303 O O . ALA A 1 168 ? 11.977 14.836 5.25 1 97.25 168 ALA A O 1
ATOM 1304 N N . TYR A 1 169 ? 10.062 13.781 5.559 1 97.06 169 TYR A N 1
ATOM 1305 C CA . TYR A 1 169 ? 9.227 14.969 5.449 1 97.06 169 TYR A CA 1
ATOM 1306 C C . TYR A 1 169 ? 9.602 16 6.512 1 97.06 169 TYR A C 1
ATOM 1308 O O . TYR A 1 169 ? 9.742 17.188 6.211 1 97.06 169 TYR A O 1
ATOM 1316 N N . GLY A 1 170 ? 9.781 15.492 7.734 1 95.75 170 GLY A N 1
ATOM 1317 C CA . GLY A 1 170 ? 10.117 16.375 8.844 1 95.75 170 GLY A CA 1
ATOM 1318 C C . GLY A 1 170 ? 11.461 17.062 8.672 1 95.75 170 GLY A C 1
ATOM 1319 O O . GLY A 1 170 ? 11.602 18.234 9.008 1 95.75 170 GLY A O 1
ATOM 1320 N N . THR A 1 171 ? 12.398 16.406 8.102 1 95.56 171 THR A N 1
ATOM 1321 C CA . THR A 1 171 ? 13.75 16.953 7.992 1 95.56 171 THR A CA 1
ATOM 1322 C C . THR A 1 171 ? 13.836 17.953 6.848 1 95.56 171 THR A C 1
ATOM 1324 O O . THR A 1 171 ? 14.68 18.859 6.867 1 95.56 171 THR A O 1
ATOM 1327 N N . ALA A 1 172 ? 12.961 17.859 5.906 1 97.44 172 ALA A N 1
ATOM 1328 C CA . ALA A 1 172 ? 13.031 18.75 4.75 1 97.44 172 ALA A CA 1
ATOM 1329 C C . ALA A 1 172 ? 11.938 19.812 4.805 1 97.44 172 ALA A C 1
ATOM 1331 O O . ALA A 1 172 ? 11.961 20.781 4.047 1 97.44 172 ALA A O 1
ATOM 1332 N N . GLY A 1 173 ? 11.031 19.75 5.742 1 98 173 GLY A N 1
ATOM 1333 C CA . GLY A 1 173 ? 9.812 20.547 5.746 1 98 173 GLY A CA 1
ATOM 1334 C C . GLY A 1 173 ? 10.055 22 6.082 1 98 173 GLY A C 1
ATOM 1335 O O . GLY A 1 173 ? 9.273 22.875 5.691 1 98 173 GLY A O 1
ATOM 1336 N N . ASP A 1 174 ? 11.164 22.281 6.734 1 98.06 174 ASP A N 1
ATOM 1337 C CA . ASP A 1 174 ? 11.414 23.656 7.172 1 98.06 174 ASP A CA 1
ATOM 1338 C C . ASP A 1 174 ? 11.594 24.594 5.977 1 98.06 174 ASP A C 1
ATOM 1340 O O . ASP A 1 174 ? 11.273 25.781 6.059 1 98.06 174 ASP A O 1
ATOM 1344 N N . GLN A 1 175 ? 12.109 24.094 4.871 1 98.31 175 GLN A N 1
ATOM 1345 C CA . GLN A 1 175 ? 12.328 24.938 3.705 1 98.31 175 GLN A CA 1
ATOM 1346 C C . GLN A 1 175 ? 11 25.422 3.127 1 98.31 175 GLN A C 1
ATOM 1348 O O . GLN A 1 175 ? 10.93 26.516 2.539 1 98.31 175 GLN A O 1
ATOM 1353 N N . ARG A 1 176 ? 9.93 24.625 3.297 1 98.5 176 ARG A N 1
ATOM 1354 C CA . ARG A 1 176 ? 8.602 25.031 2.854 1 98.5 176 ARG A CA 1
ATOM 1355 C C . ARG A 1 176 ? 7.926 25.922 3.895 1 98.5 176 ARG A C 1
ATOM 1357 O O . ARG A 1 176 ? 7.414 27 3.566 1 98.5 176 ARG A O 1
ATOM 1364 N N . ASN A 1 177 ? 7.922 25.547 5.148 1 98.06 177 ASN A N 1
ATOM 1365 C CA . ASN A 1 177 ? 7.129 26.172 6.199 1 98.06 177 ASN A CA 1
ATOM 1366 C C . ASN A 1 177 ? 7.746 27.484 6.652 1 98.06 177 ASN A C 1
ATOM 1368 O O . ASN A 1 177 ? 7.031 28.438 6.98 1 98.06 177 ASN A O 1
ATOM 1372 N N . LEU A 1 178 ? 9.117 27.531 6.668 1 98.5 178 LEU A N 1
ATOM 1373 C CA . LEU A 1 178 ? 9.805 28.672 7.246 1 98.5 178 LEU A CA 1
ATOM 1374 C C . LEU A 1 178 ? 10.625 29.406 6.188 1 98.5 178 LEU A C 1
ATOM 1376 O O . LEU A 1 178 ? 11.016 30.562 6.387 1 98.5 178 LEU A O 1
ATOM 1380 N N . GLY A 1 179 ? 10.93 28.75 5.082 1 98.69 179 GLY A N 1
ATOM 1381 C CA . GLY A 1 179 ? 11.828 29.266 4.062 1 98.69 179 GLY A CA 1
ATOM 1382 C C . GLY A 1 179 ? 11.438 30.625 3.551 1 98.69 179 GLY A C 1
ATOM 1383 O O . GLY A 1 179 ? 12.25 31.562 3.555 1 98.69 179 GLY A O 1
ATOM 1384 N N . PRO A 1 180 ? 10.203 30.797 3.123 1 98.81 180 PRO A N 1
ATOM 1385 C CA . PRO A 1 180 ? 9.781 32.094 2.57 1 98.81 180 PRO A CA 1
ATOM 1386 C C . PRO A 1 180 ? 9.953 33.25 3.564 1 98.81 180 PRO A C 1
ATOM 1388 O O . PRO A 1 180 ? 10.469 34.312 3.207 1 98.81 180 PRO A O 1
ATOM 1391 N N . GLY A 1 181 ? 9.531 33.062 4.805 1 98.69 181 GLY A N 1
ATOM 1392 C CA . GLY A 1 181 ? 9.75 34.062 5.812 1 98.69 181 GLY A CA 1
ATOM 1393 C C . GLY A 1 181 ? 11.211 34.375 6.039 1 98.69 181 GLY A C 1
ATOM 1394 O O . GLY A 1 181 ? 11.602 35.562 6.102 1 98.69 181 GLY A O 1
ATOM 1395 N N . ALA A 1 182 ? 12.023 33.375 6.109 1 98.69 182 ALA A N 1
ATOM 1396 C CA . ALA A 1 182 ? 13.453 33.531 6.328 1 98.69 182 ALA A CA 1
ATOM 1397 C C . ALA A 1 182 ? 14.102 34.281 5.164 1 98.69 182 ALA A C 1
ATOM 1399 O O . ALA A 1 182 ? 14.945 35.156 5.375 1 98.69 182 ALA A O 1
ATOM 1400 N N . ALA A 1 183 ? 13.742 33.969 3.979 1 98.81 183 ALA A N 1
ATOM 1401 C CA . ALA A 1 183 ? 14.328 34.594 2.789 1 98.81 183 ALA A CA 1
ATOM 1402 C C . ALA A 1 183 ? 13.922 36.031 2.672 1 98.81 183 ALA A C 1
ATOM 1404 O O . ALA A 1 183 ? 14.703 36.875 2.211 1 98.81 183 ALA A O 1
ATOM 1405 N N . SER A 1 184 ? 12.68 36.312 3.023 1 98.62 184 SER A N 1
ATOM 1406 C CA . SER A 1 184 ? 12.188 37.688 2.971 1 98.62 184 SER A CA 1
ATOM 1407 C C . SER A 1 184 ? 13.039 38.594 3.826 1 98.62 184 SER A C 1
ATOM 1409 O O . SER A 1 184 ? 13.281 39.75 3.451 1 98.62 184 SER A O 1
ATOM 1411 N N . LYS A 1 185 ? 13.508 38.125 4.922 1 98 185 LYS A N 1
ATOM 1412 C CA . LYS A 1 185 ? 14.352 38.906 5.828 1 98 185 LYS A CA 1
ATOM 1413 C C . LYS A 1 185 ? 15.602 39.406 5.117 1 98 185 LYS A C 1
ATOM 1415 O O . LYS A 1 185 ? 16.141 40.438 5.473 1 98 185 LYS A O 1
ATOM 1420 N N . TYR A 1 186 ? 16.031 38.688 4.125 1 98.19 186 TYR A N 1
ATOM 1421 C CA . TYR A 1 186 ? 17.266 39.031 3.438 1 98.19 186 TYR A CA 1
ATOM 1422 C C . TYR A 1 186 ? 16.984 39.688 2.1 1 98.19 186 TYR A C 1
ATOM 1424 O O . TYR A 1 186 ? 17.891 39.875 1.281 1 98.19 186 TYR A O 1
ATOM 1432 N N . GLY A 1 187 ? 15.734 39.969 1.811 1 98.44 187 GLY A N 1
ATOM 1433 C CA . GLY A 1 187 ? 15.398 40.781 0.66 1 98.44 187 GLY A CA 1
ATOM 1434 C C . GLY A 1 187 ? 15.055 39.969 -0.574 1 98.44 187 GLY A C 1
ATOM 1435 O O . GLY A 1 187 ? 15 40.5 -1.683 1 98.44 187 GLY A O 1
ATOM 1436 N N . ALA A 1 188 ? 14.805 38.688 -0.443 1 98.88 188 ALA A N 1
ATOM 1437 C CA . ALA A 1 188 ? 14.328 37.906 -1.57 1 98.88 188 ALA A CA 1
ATOM 1438 C C . ALA A 1 188 ? 12.984 38.406 -2.08 1 98.88 188 ALA A C 1
ATOM 1440 O O . ALA A 1 188 ? 12.148 38.875 -1.295 1 98.88 188 ALA A O 1
ATOM 1441 N N . VAL A 1 189 ? 12.773 38.281 -3.371 1 98.81 189 VAL A N 1
ATOM 1442 C CA . VAL A 1 189 ? 11.539 38.812 -3.93 1 98.81 189 VAL A CA 1
ATOM 1443 C C . VAL A 1 189 ? 10.508 37.688 -4.082 1 98.81 189 VAL A C 1
ATOM 1445 O O . VAL A 1 189 ? 9.32 37.969 -4.273 1 98.81 189 VAL A O 1
ATOM 1448 N N . ALA A 1 190 ? 10.93 36.438 -4.027 1 98.94 190 ALA A N 1
ATOM 1449 C CA . ALA A 1 190 ? 10.086 35.25 -4.023 1 98.94 190 ALA A CA 1
ATOM 1450 C C . ALA A 1 190 ? 10.891 34.031 -3.598 1 98.94 190 ALA A C 1
ATOM 1452 O O . ALA A 1 190 ? 12.117 34.062 -3.516 1 98.94 190 ALA A O 1
ATOM 1453 N N . VAL A 1 191 ? 10.195 32.969 -3.27 1 98.94 191 VAL A N 1
ATOM 1454 C CA . VAL A 1 191 ? 10.82 31.703 -2.912 1 98.94 191 VAL A CA 1
ATOM 1455 C C . VAL A 1 191 ? 10.172 30.562 -3.703 1 98.94 191 VAL A C 1
ATOM 1457 O O . VAL A 1 191 ? 8.953 30.531 -3.871 1 98.94 191 VAL A O 1
ATOM 1460 N N . ILE A 1 192 ? 10.961 29.75 -4.238 1 98.81 192 ILE A N 1
ATOM 1461 C CA . ILE A 1 192 ? 10.492 28.453 -4.754 1 98.81 192 ILE A CA 1
ATOM 1462 C C . ILE A 1 192 ? 11.164 27.328 -3.984 1 98.81 192 ILE A C 1
ATOM 1464 O O . ILE A 1 192 ? 12.336 27.422 -3.604 1 98.81 192 ILE A O 1
ATOM 1468 N N . VAL A 1 193 ? 10.391 26.312 -3.689 1 98.88 193 VAL A N 1
ATOM 1469 C CA . VAL A 1 193 ? 10.883 25.203 -2.881 1 98.88 193 VAL A CA 1
ATOM 1470 C C . VAL A 1 193 ? 10.664 23.875 -3.623 1 98.88 193 VAL A C 1
ATOM 1472 O O . VAL A 1 193 ? 9.656 23.703 -4.309 1 98.88 193 VAL A O 1
ATOM 1475 N N . ARG A 1 194 ? 11.656 22.969 -3.547 1 98.75 194 ARG A N 1
ATOM 1476 C CA . ARG A 1 194 ? 11.469 21.609 -4.051 1 98.75 194 ARG A CA 1
ATOM 1477 C C . ARG A 1 194 ? 10.336 20.906 -3.314 1 98.75 194 ARG A C 1
ATOM 1479 O O . ARG A 1 194 ? 10.25 20.969 -2.086 1 98.75 194 ARG A O 1
ATOM 1486 N N . SER A 1 195 ? 9.445 20.219 -4.059 1 98.69 195 SER A N 1
ATOM 1487 C CA . SER A 1 195 ? 8.367 19.438 -3.463 1 98.69 195 SER A CA 1
ATOM 1488 C C . SER A 1 195 ? 8.914 18.375 -2.516 1 98.69 195 SER A C 1
ATOM 1490 O O . SER A 1 195 ? 9.945 17.766 -2.787 1 98.69 195 SER A O 1
ATOM 1492 N N . LEU A 1 196 ? 8.195 18.156 -1.419 1 98.31 196 LEU A N 1
ATOM 1493 C CA . LEU A 1 196 ? 8.625 17.25 -0.345 1 98.31 196 LEU A CA 1
ATOM 1494 C C . LEU A 1 196 ? 8.133 15.836 -0.597 1 98.31 196 LEU A C 1
ATOM 1496 O O . LEU A 1 196 ? 7.176 15.383 0.03 1 98.31 196 LEU A O 1
ATOM 1500 N N . THR A 1 197 ? 8.82 15.07 -1.409 1 98 197 THR A N 1
ATOM 1501 C CA . THR A 1 197 ? 8.445 13.711 -1.801 1 98 197 THR A CA 1
ATOM 1502 C C . THR A 1 197 ? 9.648 12.969 -2.375 1 98 197 THR A C 1
ATOM 1504 O O . THR A 1 197 ? 10.625 13.586 -2.799 1 98 197 THR A O 1
ATOM 1507 N N . SER A 1 198 ? 9.555 11.633 -2.307 1 95.81 198 SER A N 1
ATOM 1508 C CA . SER A 1 198 ? 10.531 10.781 -2.98 1 95.81 198 SER A CA 1
ATOM 1509 C C . SER A 1 198 ? 10.18 10.594 -4.453 1 95.81 198 SER A C 1
ATOM 1511 O O . SER A 1 198 ? 11.016 10.164 -5.246 1 95.81 198 SER A O 1
ATOM 1513 N N . ALA A 1 199 ? 9 10.898 -4.84 1 96.5 199 ALA A N 1
ATOM 1514 C CA . ALA A 1 199 ? 8.531 10.648 -6.203 1 96.5 199 ALA A CA 1
ATOM 1515 C C . ALA A 1 199 ? 9.195 11.602 -7.191 1 96.5 199 ALA A C 1
ATOM 1517 O O . ALA A 1 199 ? 9.414 12.773 -6.879 1 96.5 199 ALA A O 1
ATOM 1518 N N . LEU A 1 200 ? 9.555 11.125 -8.344 1 96.56 200 LEU A N 1
ATOM 1519 C CA . LEU A 1 200 ? 9.984 11.938 -9.477 1 96.56 200 LEU A CA 1
ATOM 1520 C C . LEU A 1 200 ? 8.852 12.117 -10.477 1 96.56 200 LEU A C 1
ATOM 1522 O O . LEU A 1 200 ? 8.672 11.289 -11.375 1 96.56 200 LEU A O 1
ATOM 1526 N N . ASP A 1 201 ? 8.141 13.234 -10.305 1 96.94 201 ASP A N 1
ATOM 1527 C CA . ASP A 1 201 ? 6.965 13.445 -11.141 1 96.94 201 ASP A CA 1
ATOM 1528 C C . ASP A 1 201 ? 6.684 14.938 -11.328 1 96.94 201 ASP A C 1
ATOM 1530 O O . ASP A 1 201 ? 7.535 15.773 -11.023 1 96.94 201 ASP A O 1
ATOM 1534 N N . ASN A 1 202 ? 5.582 15.281 -11.953 1 97.81 202 ASN A N 1
ATOM 1535 C CA . ASN A 1 202 ? 5.199 16.656 -12.25 1 97.81 202 ASN A CA 1
ATOM 1536 C C . ASN A 1 202 ? 4.074 17.141 -11.344 1 97.81 202 ASN A C 1
ATOM 1538 O O . ASN A 1 202 ? 3.297 18.016 -11.719 1 97.81 202 ASN A O 1
ATOM 1542 N N . TYR A 1 203 ? 3.949 16.547 -10.148 1 97.88 203 TYR A N 1
ATOM 1543 C CA . TYR A 1 203 ? 2.918 16.938 -9.195 1 97.88 203 TYR A CA 1
ATOM 1544 C C . TYR A 1 203 ? 3.516 17.734 -8.047 1 97.88 203 TYR A C 1
ATOM 1546 O O . TYR A 1 203 ? 3.994 17.172 -7.062 1 97.88 203 TYR A O 1
ATOM 1554 N N . PRO A 1 204 ? 3.424 19.047 -8.094 1 98.06 204 PRO A N 1
ATOM 1555 C CA . PRO A 1 204 ? 3.988 19.859 -7.02 1 98.06 204 PRO A CA 1
ATOM 1556 C C . PRO A 1 204 ? 3.193 19.75 -5.719 1 98.06 204 PRO A C 1
ATOM 1558 O O . PRO A 1 204 ? 1.964 19.656 -5.75 1 98.06 204 PRO A O 1
ATOM 1561 N N . HIS A 1 205 ? 3.885 19.766 -4.633 1 98.44 205 HIS A N 1
ATOM 1562 C CA . HIS A 1 205 ? 3.307 19.656 -3.297 1 98.44 205 HIS A CA 1
ATOM 1563 C C . HIS A 1 205 ? 3.09 21.031 -2.682 1 98.44 205 HIS A C 1
ATOM 1565 O O . HIS A 1 205 ? 4.051 21.75 -2.379 1 98.44 205 HIS A O 1
ATOM 1571 N N . THR A 1 206 ? 1.862 21.422 -2.486 1 98.31 206 THR A N 1
ATOM 1572 C CA . THR A 1 206 ? 1.615 22.641 -1.73 1 98.31 206 THR A CA 1
ATOM 1573 C C . THR A 1 206 ? 1.833 22.406 -0.238 1 98.31 206 THR A C 1
ATOM 1575 O O . THR A 1 206 ? 2.637 21.562 0.151 1 98.31 206 THR A O 1
ATOM 1578 N N . GLY A 1 207 ? 1.31 23.188 0.627 1 98.06 207 GLY A N 1
ATOM 1579 C CA . GLY A 1 207 ? 1.416 23.188 2.076 1 98.06 207 GLY A CA 1
ATOM 1580 C C . GLY A 1 207 ? 1.557 24.594 2.658 1 98.06 207 GLY A C 1
ATOM 1581 O O . GLY A 1 207 ? 1.967 25.516 1.962 1 98.06 207 GLY A O 1
ATOM 1582 N N . ALA A 1 208 ? 1.263 24.672 3.854 1 98 208 ALA A N 1
ATOM 1583 C CA . ALA A 1 208 ? 1.231 26 4.473 1 98 208 ALA A CA 1
ATOM 1584 C C . ALA A 1 208 ? 2.641 26.547 4.648 1 98 208 ALA A C 1
ATOM 1586 O O . ALA A 1 208 ? 3.582 25.797 4.926 1 98 208 ALA A O 1
ATOM 1587 N N . THR A 1 209 ? 2.805 27.828 4.398 1 98.31 209 THR A N 1
ATOM 1588 C CA . THR A 1 209 ? 4.008 28.562 4.77 1 98.31 209 THR A CA 1
ATOM 1589 C C . THR A 1 209 ? 3.688 29.625 5.812 1 98.31 209 THR A C 1
ATOM 1591 O O . THR A 1 209 ? 2.527 30.016 5.984 1 98.31 209 THR A O 1
ATOM 1594 N N . SER A 1 210 ? 4.699 30 6.551 1 97 210 SER A N 1
ATOM 1595 C CA . SER A 1 210 ? 4.598 31.047 7.562 1 97 210 SER A CA 1
ATOM 1596 C C . SER A 1 210 ? 5.688 32.094 7.383 1 97 210 SER A C 1
ATOM 1598 O O . SER A 1 210 ? 6.824 31.766 7.031 1 97 210 SER A O 1
ATOM 1600 N N . TYR A 1 211 ? 5.309 33.375 7.645 1 97.69 211 TYR A N 1
ATOM 1601 C CA . TYR A 1 211 ? 6.262 34.469 7.461 1 97.69 211 TYR A CA 1
ATOM 1602 C C . TYR A 1 211 ? 6.727 35 8.805 1 97.69 211 TYR A C 1
ATOM 1604 O O . TYR A 1 211 ? 7.645 35.844 8.867 1 97.69 211 TYR A O 1
ATOM 1612 N N . GLY A 1 212 ? 6.156 34.594 9.859 1 95.25 212 GLY A N 1
ATOM 1613 C CA . GLY A 1 212 ? 6.43 35.219 11.141 1 95.25 212 GLY A CA 1
ATOM 1614 C C . GLY A 1 212 ? 6.133 36.719 11.148 1 95.25 212 GLY A C 1
ATOM 1615 O O . GLY A 1 212 ? 5.031 37.125 10.789 1 95.25 212 GLY A O 1
ATOM 1616 N N . THR A 1 213 ? 7.188 37.469 11.492 1 96.56 213 THR A N 1
ATOM 1617 C CA . THR A 1 213 ? 7.035 38.906 11.523 1 96.56 213 THR A CA 1
ATOM 1618 C C . THR A 1 213 ? 7.605 39.531 10.266 1 96.56 213 THR A C 1
ATOM 1620 O O . THR A 1 213 ? 7.625 40.781 10.133 1 96.56 213 THR A O 1
ATOM 1623 N N . ASN A 1 214 ? 8.047 38.719 9.375 1 97.25 214 ASN A N 1
ATOM 1624 C CA . ASN A 1 214 ? 8.695 39.219 8.172 1 97.25 214 ASN A CA 1
ATOM 1625 C C . ASN A 1 214 ? 7.688 39.531 7.078 1 97.25 214 ASN A C 1
ATOM 1627 O O . ASN A 1 214 ? 6.543 39.062 7.133 1 97.25 214 ASN A O 1
ATOM 1631 N N . THR A 1 215 ? 8.117 40.312 6.152 1 97.56 215 THR A N 1
ATOM 1632 C CA . THR A 1 215 ? 7.25 40.719 5.055 1 97.56 215 THR A CA 1
ATOM 1633 C C . THR A 1 215 ? 6.902 39.531 4.168 1 97.56 215 THR A C 1
ATOM 1635 O O . THR A 1 215 ? 7.793 38.844 3.674 1 97.56 215 THR A O 1
ATOM 1638 N N . PRO A 1 216 ? 5.621 39.312 3.93 1 98.5 216 PRO A N 1
ATOM 1639 C CA . PRO A 1 216 ? 5.242 38.188 3.051 1 98.5 216 PRO A CA 1
ATOM 1640 C C . PRO A 1 216 ? 5.723 38.406 1.614 1 98.5 216 PRO A C 1
ATOM 1642 O O . PRO A 1 216 ? 5.691 39.531 1.096 1 98.5 216 PRO A O 1
ATOM 1645 N N . ILE A 1 217 ? 6.227 37.375 1.016 1 98.81 217 ILE A N 1
ATOM 1646 C CA . ILE A 1 217 ? 6.613 37.375 -0.391 1 98.81 217 ILE A CA 1
ATOM 1647 C C . ILE A 1 217 ? 6.02 36.125 -1.071 1 98.81 217 ILE A C 1
ATOM 1649 O O . ILE A 1 217 ? 5.684 35.156 -0.407 1 98.81 217 ILE A O 1
ATOM 1653 N N . PRO A 1 218 ? 5.84 36.156 -2.418 1 98.88 218 PRO A N 1
ATOM 1654 C CA . PRO A 1 218 ? 5.285 35 -3.123 1 98.88 218 PRO A CA 1
ATOM 1655 C C . PRO A 1 218 ? 6.145 33.75 -2.977 1 98.88 218 PRO A C 1
ATOM 1657 O O . PRO A 1 218 ? 7.375 33.844 -2.998 1 98.88 218 PRO A O 1
ATOM 1660 N N . ALA A 1 219 ? 5.469 32.656 -2.77 1 98.88 219 ALA A N 1
ATOM 1661 C CA . ALA A 1 219 ? 6.148 31.375 -2.557 1 98.88 219 ALA A CA 1
ATOM 1662 C C . ALA A 1 219 ? 5.414 30.234 -3.258 1 98.88 219 ALA A C 1
ATOM 1664 O O . ALA A 1 219 ? 4.184 30.188 -3.26 1 98.88 219 ALA A O 1
ATOM 1665 N N . ALA A 1 220 ? 6.145 29.344 -3.869 1 98.88 220 ALA A N 1
ATOM 1666 C CA . ALA A 1 220 ? 5.566 28.203 -4.59 1 98.88 220 ALA A CA 1
ATOM 1667 C C . ALA A 1 220 ? 6.461 26.984 -4.488 1 98.88 220 ALA A C 1
ATOM 1669 O O . ALA A 1 220 ? 7.637 27.078 -4.137 1 98.88 220 ALA A O 1
ATOM 1670 N N . ALA A 1 221 ? 5.855 25.859 -4.715 1 98.88 221 ALA A N 1
ATOM 1671 C CA . ALA A 1 221 ? 6.602 24.594 -4.777 1 98.88 221 ALA A CA 1
ATOM 1672 C C . ALA A 1 221 ? 6.73 24.109 -6.215 1 98.88 221 ALA A C 1
ATOM 1674 O O . ALA A 1 221 ? 5.754 24.094 -6.965 1 98.88 221 ALA A O 1
ATOM 1675 N N . LEU A 1 222 ? 7.953 23.672 -6.555 1 98.75 222 LEU A N 1
ATOM 1676 C CA . LEU A 1 222 ? 8.211 23.016 -7.836 1 98.75 222 LEU A CA 1
ATOM 1677 C C . LEU A 1 222 ? 8.008 21.516 -7.727 1 98.75 222 LEU A C 1
ATOM 1679 O O . LEU A 1 222 ? 8.352 20.906 -6.711 1 98.75 222 LEU A O 1
ATOM 1683 N N . SER A 1 223 ? 7.465 20.938 -8.836 1 98.56 223 SER A N 1
ATOM 1684 C CA . SER A 1 223 ? 7.555 19.484 -8.898 1 98.56 223 SER A CA 1
ATOM 1685 C C . SER A 1 223 ? 9.008 19.016 -8.828 1 98.56 223 SER A C 1
ATOM 1687 O O . SER A 1 223 ? 9.93 19.812 -9.023 1 98.56 223 SER A O 1
ATOM 1689 N N . THR A 1 224 ? 9.227 17.75 -8.547 1 98.56 224 THR A N 1
ATOM 1690 C CA . THR A 1 224 ? 10.594 17.25 -8.43 1 98.56 224 THR A CA 1
ATOM 1691 C C . THR A 1 224 ? 11.281 17.25 -9.797 1 98.56 224 THR A C 1
ATOM 1693 O O . THR A 1 224 ? 12.477 17.531 -9.891 1 98.56 224 THR A O 1
ATOM 1696 N N . ILE A 1 225 ? 10.562 16.969 -10.828 1 98.62 225 ILE A N 1
ATOM 1697 C CA . ILE A 1 225 ? 11.117 17.016 -12.172 1 98.62 225 ILE A CA 1
ATOM 1698 C C . ILE A 1 225 ? 11.547 18.453 -12.5 1 98.62 225 ILE A C 1
ATOM 1700 O O . ILE A 1 225 ? 12.641 18.672 -13.016 1 98.62 225 ILE A O 1
ATOM 1704 N N . ALA A 1 226 ? 10.727 19.391 -12.188 1 98.81 226 ALA A N 1
ATOM 1705 C CA . ALA A 1 226 ? 11.039 20.797 -12.43 1 98.81 226 ALA A CA 1
ATOM 1706 C C . ALA A 1 226 ? 12.234 21.25 -11.594 1 98.81 226 ALA A C 1
ATOM 1708 O O . ALA A 1 226 ? 13.078 22 -12.07 1 98.81 226 ALA A O 1
ATOM 1709 N N . ALA A 1 227 ? 12.266 20.812 -10.336 1 98.88 227 ALA A N 1
ATOM 1710 C CA . ALA A 1 227 ? 13.375 21.172 -9.461 1 98.88 227 ALA A CA 1
ATOM 1711 C C . ALA A 1 227 ? 14.695 20.656 -10.023 1 98.88 227 ALA A C 1
ATOM 1713 O O . ALA A 1 227 ? 15.703 21.359 -10.016 1 98.88 227 ALA A O 1
ATOM 1714 N N . ASN A 1 228 ? 14.664 19.438 -10.477 1 98.75 228 ASN A N 1
ATOM 1715 C CA . ASN A 1 228 ? 15.867 18.875 -11.094 1 98.75 228 ASN A CA 1
ATOM 1716 C C . ASN A 1 228 ? 16.281 19.672 -12.328 1 98.75 228 ASN A C 1
ATOM 1718 O O . ASN A 1 228 ? 17.469 19.938 -12.531 1 98.75 228 ASN A O 1
ATOM 1722 N N . LYS A 1 229 ? 15.32 20.016 -13.117 1 98.75 229 LYS A N 1
ATOM 1723 C CA . LYS A 1 229 ? 15.602 20.781 -14.336 1 98.75 229 LYS A CA 1
ATOM 1724 C C . LYS A 1 229 ? 16.219 22.125 -14.008 1 98.75 229 LYS A C 1
ATOM 1726 O O . LYS A 1 229 ? 17.188 22.547 -14.648 1 98.75 229 LYS A O 1
ATOM 1731 N N . LEU A 1 230 ? 15.641 22.797 -13.062 1 98.88 230 LEU A N 1
ATOM 1732 C CA . LEU A 1 230 ? 16.172 24.094 -12.672 1 98.88 230 LEU A CA 1
ATOM 1733 C C . LEU A 1 230 ? 17.594 23.969 -12.148 1 98.88 230 LEU A C 1
ATOM 1735 O O . LEU A 1 230 ? 18.469 24.75 -12.523 1 98.88 230 LEU A O 1
ATOM 1739 N N . SER A 1 231 ? 17.828 23.016 -11.273 1 98.81 231 SER A N 1
ATOM 1740 C CA . SER A 1 231 ? 19.156 22.797 -10.727 1 98.81 231 SER A CA 1
ATOM 1741 C C . SER A 1 231 ? 20.172 22.516 -11.828 1 98.81 231 SER A C 1
ATOM 1743 O O . SER A 1 231 ? 21.281 23.047 -11.812 1 98.81 231 SER A O 1
ATOM 1745 N N . GLU A 1 232 ? 19.781 21.656 -12.766 1 98.69 232 GLU A N 1
ATOM 1746 C CA . GLU A 1 232 ? 20.656 21.312 -13.883 1 98.69 232 GLU A CA 1
ATOM 1747 C C . GLU A 1 232 ? 20.953 22.547 -14.742 1 98.69 232 GLU A C 1
ATOM 1749 O O . GLU A 1 232 ? 22.078 22.719 -15.219 1 98.69 232 GLU A O 1
ATOM 1754 N N . THR A 1 233 ? 19.922 23.328 -15.008 1 98.69 233 THR A N 1
ATOM 1755 C CA . THR A 1 233 ? 20.078 24.547 -15.789 1 98.69 233 THR A CA 1
ATOM 1756 C C . THR A 1 233 ? 21.078 25.484 -15.117 1 98.69 233 THR A C 1
ATOM 1758 O O . THR A 1 233 ? 21.938 26.062 -15.781 1 98.69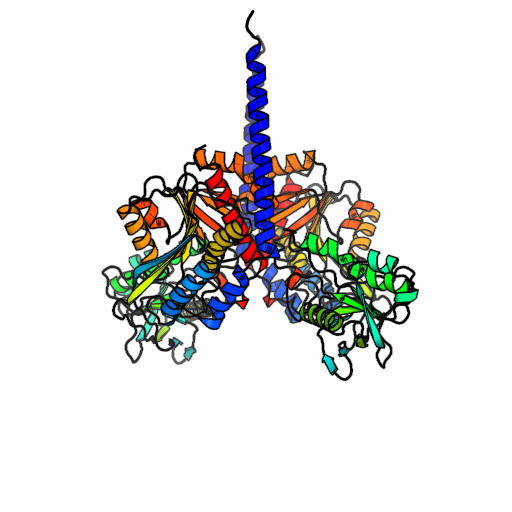 233 THR A O 1
ATOM 1761 N N . ILE A 1 234 ? 20.969 25.672 -13.812 1 98.44 234 ILE A N 1
ATOM 1762 C CA . ILE A 1 234 ? 21.859 26.547 -13.055 1 98.44 234 ILE A CA 1
ATOM 1763 C C . ILE A 1 234 ? 23.281 26.031 -13.156 1 98.44 234 ILE A C 1
ATOM 1765 O O . ILE A 1 234 ? 24.219 26.797 -13.414 1 98.44 234 ILE A O 1
ATOM 1769 N N . LYS A 1 235 ? 23.422 24.734 -13.016 1 97.88 235 LYS A N 1
ATOM 1770 C CA . LYS A 1 235 ? 24.75 24.125 -13.086 1 97.88 235 LYS A CA 1
ATOM 1771 C C . LYS A 1 235 ? 25.375 24.312 -14.477 1 97.88 235 LYS A C 1
ATOM 1773 O O . LYS A 1 235 ? 26.547 24.641 -14.594 1 97.88 235 LYS A O 1
ATOM 1778 N N . ASN A 1 236 ? 24.594 24.141 -15.422 1 97.5 236 ASN A N 1
ATOM 1779 C CA . ASN A 1 236 ? 25.078 24.188 -16.797 1 97.5 236 ASN A CA 1
ATOM 1780 C C . ASN A 1 236 ? 25.344 25.609 -17.25 1 97.5 236 ASN A C 1
ATOM 1782 O O . ASN A 1 236 ? 26.062 25.828 -18.234 1 97.5 236 ASN A O 1
ATOM 1786 N N . ALA A 1 237 ? 24.719 26.547 -16.594 1 96 237 ALA A N 1
ATOM 1787 C CA . ALA A 1 237 ? 24.906 27.953 -16.953 1 96 237 ALA A CA 1
ATOM 1788 C C . ALA A 1 237 ? 26.281 28.453 -16.547 1 96 237 ALA A C 1
ATOM 1790 O O . ALA A 1 237 ? 26.734 29.516 -16.984 1 96 237 ALA A O 1
ATOM 1791 N N . LYS A 1 238 ? 27.016 27.719 -15.75 1 93.38 238 LYS A N 1
ATOM 1792 C CA . LYS A 1 238 ? 28.406 27.969 -15.383 1 93.38 238 LYS A CA 1
ATOM 1793 C C . LYS A 1 238 ? 28.594 29.406 -14.914 1 93.38 238 LYS A C 1
ATOM 1795 O O . LYS A 1 238 ? 29.469 30.125 -15.422 1 93.38 238 LYS A O 1
ATOM 1800 N N . GLY A 1 239 ? 27.766 29.859 -14.023 1 90.12 239 GLY A N 1
ATOM 1801 C CA . GLY A 1 239 ? 27.938 31.156 -13.383 1 90.12 239 GLY A CA 1
ATOM 1802 C C . GLY A 1 239 ? 27.109 32.25 -14.023 1 90.12 239 GLY A C 1
ATOM 1803 O O . GLY A 1 239 ? 26.938 33.312 -13.438 1 90.12 239 GLY A O 1
ATOM 1804 N N . LYS A 1 240 ? 26.625 31.984 -15.203 1 94.81 240 LYS A N 1
ATOM 1805 C CA . LYS A 1 240 ? 25.703 32.938 -15.797 1 94.81 240 LYS A CA 1
ATOM 1806 C C . LYS A 1 240 ? 24.359 32.938 -15.07 1 94.81 240 LYS A C 1
ATOM 1808 O O . LYS A 1 240 ? 23.906 31.906 -14.602 1 94.81 240 LYS A O 1
ATOM 1813 N N . PRO A 1 241 ? 23.828 34.094 -15.055 1 95.88 241 PRO A N 1
ATOM 1814 C CA . PRO A 1 241 ? 22.562 34.188 -14.312 1 95.88 241 PRO A CA 1
ATOM 1815 C C . PRO A 1 241 ? 21.438 33.375 -14.977 1 95.88 241 PRO A C 1
ATOM 1817 O O . PRO A 1 241 ? 21.266 33.469 -16.188 1 95.88 241 PRO A O 1
ATOM 1820 N N . VAL A 1 242 ? 20.781 32.594 -14.234 1 98.44 242 VAL A N 1
ATOM 1821 C CA . VAL A 1 242 ? 19.516 31.953 -14.594 1 98.44 242 VAL A CA 1
ATOM 1822 C C . VAL A 1 242 ? 18.359 32.656 -13.891 1 98.44 242 VAL A C 1
ATOM 1824 O O . VAL A 1 242 ? 18.453 33.031 -12.719 1 98.44 242 VAL A O 1
ATOM 1827 N N . GLN A 1 243 ? 17.328 32.938 -14.633 1 98.81 243 GLN A N 1
ATOM 1828 C CA . GLN A 1 243 ? 16.172 33.625 -14.055 1 98.81 243 GLN A CA 1
ATOM 1829 C C . GLN A 1 243 ? 14.977 32.688 -13.945 1 98.81 243 GLN A C 1
ATOM 1831 O O . GLN A 1 243 ? 14.945 31.625 -14.586 1 98.81 243 GLN A O 1
ATOM 1836 N N . PHE A 1 244 ? 14.078 33.062 -13.109 1 98.88 244 PHE A N 1
ATOM 1837 C CA . PHE A 1 244 ? 12.797 32.375 -12.969 1 98.88 244 PHE A CA 1
ATOM 1838 C C . PHE A 1 244 ? 11.641 33.375 -12.992 1 98.88 244 PHE A C 1
ATOM 1840 O O . PHE A 1 244 ? 11.734 34.438 -12.414 1 98.88 244 PHE A O 1
ATOM 1847 N N . PHE A 1 245 ? 10.664 33.031 -13.719 1 98.88 245 PHE A N 1
ATOM 1848 C CA . PHE A 1 245 ? 9.406 33.781 -13.711 1 98.88 245 PHE A CA 1
ATOM 1849 C C . PHE A 1 245 ? 8.367 33.062 -12.852 1 98.88 245 PHE A C 1
ATOM 1851 O O . PHE A 1 245 ? 8.125 31.875 -13 1 98.88 245 PHE A O 1
ATOM 1858 N N . LEU A 1 246 ? 7.762 33.812 -11.938 1 98.88 246 LEU A N 1
ATOM 1859 C CA . LEU A 1 246 ? 6.684 33.312 -11.086 1 98.88 246 LEU A CA 1
ATOM 1860 C C . LEU A 1 246 ? 5.477 34.25 -11.141 1 98.88 246 LEU A C 1
ATOM 1862 O O . LEU A 1 246 ? 5.617 35.438 -10.969 1 98.88 246 LEU A O 1
ATOM 1866 N N . LYS A 1 247 ? 4.355 33.688 -11.43 1 98.75 247 LYS A N 1
ATOM 1867 C CA . LYS A 1 247 ? 3.082 34.406 -11.328 1 98.75 247 LYS A CA 1
ATOM 1868 C C . LYS A 1 247 ? 2.059 33.562 -10.547 1 98.75 247 LYS A C 1
ATOM 1870 O O . LYS A 1 247 ? 1.781 32.438 -10.898 1 98.75 247 LYS A O 1
ATOM 1875 N N . ASP A 1 248 ? 1.6 34.062 -9.477 1 97.31 248 ASP A N 1
ATOM 1876 C CA . ASP A 1 248 ? 0.506 33.438 -8.742 1 97.31 248 ASP A CA 1
ATOM 1877 C C . ASP A 1 248 ? -0.512 34.469 -8.281 1 97.31 248 ASP A C 1
ATOM 1879 O O . ASP A 1 248 ? -0.295 35.688 -8.445 1 97.31 248 ASP A O 1
ATOM 1883 N N . ASN A 1 249 ? -1.68 34.062 -7.918 1 98.06 249 ASN A N 1
ATOM 1884 C CA . ASN A 1 249 ? -2.82 34.938 -7.68 1 98.06 249 ASN A CA 1
ATOM 1885 C C . ASN A 1 249 ? -3.408 34.75 -6.285 1 98.06 249 ASN A C 1
ATOM 1887 O O . ASN A 1 249 ? -4.621 34.875 -6.094 1 98.06 249 ASN A O 1
ATOM 1891 N N . CYS A 1 250 ? -2.619 34.375 -5.348 1 98.06 250 CYS A N 1
ATOM 1892 C CA . CYS A 1 250 ? -3.053 34.062 -3.988 1 98.06 250 CYS A CA 1
ATOM 1893 C C . CYS A 1 250 ? -3.586 35.312 -3.287 1 98.06 250 CYS A C 1
ATOM 1895 O O . CYS A 1 250 ? -3.105 36.406 -3.527 1 98.06 250 CYS A O 1
ATOM 1897 N N . GLN A 1 251 ? -4.547 35.062 -2.473 1 97.25 251 GLN A N 1
ATOM 1898 C CA . GLN A 1 251 ? -5.094 36.156 -1.677 1 97.25 251 GLN A CA 1
ATOM 1899 C C . GLN A 1 251 ? -5.598 35.656 -0.324 1 97.25 251 GLN A C 1
ATOM 1901 O O . GLN A 1 251 ? -6.055 34.531 -0.209 1 97.25 251 GLN A O 1
ATOM 1906 N N . MET A 1 252 ? -5.406 36.531 0.651 1 97.31 252 MET A N 1
ATOM 1907 C CA . MET A 1 252 ? -6.02 36.281 1.956 1 97.31 252 MET A CA 1
ATOM 1908 C C . MET A 1 252 ? -7.328 37.062 2.082 1 97.31 252 MET A C 1
ATOM 1910 O O . MET A 1 252 ? -7.359 38.281 1.854 1 97.31 252 MET A O 1
ATOM 1914 N N . LEU A 1 253 ? -8.336 36.406 2.389 1 98.19 253 LEU A N 1
ATOM 1915 C CA . LEU A 1 253 ? -9.641 37 2.672 1 98.19 253 LEU A CA 1
ATOM 1916 C C . LEU A 1 253 ? -9.906 37.031 4.172 1 98.19 253 LEU A C 1
ATOM 1918 O O . LEU A 1 253 ? -9.164 36.438 4.953 1 98.19 253 LEU A O 1
ATOM 1922 N N . PRO A 1 254 ? -10.93 37.781 4.609 1 97.75 254 PRO A N 1
ATOM 1923 C CA . PRO A 1 254 ? -11.258 37.75 6.039 1 97.75 254 PRO A CA 1
ATOM 1924 C C . PRO A 1 254 ? -11.57 36.344 6.551 1 97.75 254 PRO A C 1
ATOM 1926 O O . PRO A 1 254 ? -12.156 35.562 5.824 1 97.75 254 PRO A O 1
ATOM 1929 N N . ASP A 1 255 ? -11.195 36.156 7.781 1 98.19 255 ASP A N 1
ATOM 1930 C CA . ASP A 1 255 ? -11.492 34.875 8.398 1 98.19 255 ASP A CA 1
ATOM 1931 C C . ASP A 1 255 ? -12.945 34.469 8.18 1 98.19 255 ASP A C 1
ATOM 1933 O O . ASP A 1 255 ? -13.812 35.344 8.055 1 98.19 255 ASP A O 1
ATOM 1937 N N . ALA A 1 256 ? -13.172 33.25 8.141 1 98.5 256 ALA A N 1
ATOM 1938 C CA . ALA A 1 256 ? -14.516 32.719 7.898 1 98.5 256 ALA A CA 1
ATOM 1939 C C . ALA A 1 256 ? -14.977 31.844 9.047 1 98.5 256 ALA A C 1
ATOM 1941 O O . ALA A 1 256 ? -14.156 31.203 9.719 1 98.5 256 ALA A O 1
ATOM 1942 N N . GLN A 1 257 ? -16.281 31.812 9.234 1 98.38 257 GLN A N 1
ATOM 1943 C CA . GLN A 1 257 ? -16.859 30.906 10.211 1 98.38 257 GLN A CA 1
ATOM 1944 C C . GLN A 1 257 ? -16.875 29.469 9.688 1 98.38 257 GLN A C 1
ATOM 1946 O O . GLN A 1 257 ? -17.188 29.234 8.516 1 98.38 257 GLN A O 1
ATOM 1951 N N . SER A 1 258 ? -16.562 28.547 10.562 1 98.75 258 SER A N 1
ATOM 1952 C CA . SER A 1 258 ? -16.672 27.109 10.273 1 98.75 258 SER A CA 1
ATOM 1953 C C . SER A 1 258 ? -16.938 26.312 11.539 1 98.75 258 SER A C 1
ATOM 1955 O O . SER A 1 258 ? -17.422 26.859 12.531 1 98.75 258 SER A O 1
ATOM 1957 N N . PHE A 1 259 ? -16.75 24.922 11.453 1 98.94 259 PHE A N 1
ATOM 1958 C CA . PHE A 1 259 ? -17.141 24.094 12.586 1 98.94 259 PHE A CA 1
ATOM 1959 C C . PHE A 1 259 ? -16.312 22.812 12.633 1 98.94 259 PHE A C 1
ATOM 1961 O O . PHE A 1 259 ? -16.031 22.219 11.594 1 98.94 259 PHE A O 1
ATOM 1968 N N . ASN A 1 260 ? -15.938 22.422 13.852 1 98.94 260 ASN A N 1
ATOM 1969 C CA . ASN A 1 260 ? -15.703 21 14.062 1 98.94 260 ASN A CA 1
ATOM 1970 C C . ASN A 1 260 ? -17.016 20.219 14.039 1 98.94 260 ASN A C 1
ATOM 1972 O O . ASN A 1 260 ? -18.062 20.734 14.438 1 98.94 260 ASN A O 1
ATOM 1976 N N . VAL A 1 261 ? -16.969 18.969 13.578 1 99 261 VAL A N 1
ATOM 1977 C CA . VAL A 1 261 ? -18.094 18.062 13.695 1 99 261 VAL A CA 1
ATOM 1978 C C . VAL A 1 261 ? -17.781 16.969 14.703 1 99 261 VAL A C 1
ATOM 1980 O O . VAL A 1 261 ? -16.766 16.266 14.578 1 99 261 VAL A O 1
ATOM 1983 N N . VAL A 1 262 ? -18.625 16.844 15.719 1 98.94 262 VAL A N 1
ATOM 1984 C CA . VAL A 1 262 ? -18.359 15.906 16.812 1 98.94 262 VAL A CA 1
ATOM 1985 C C . VAL A 1 262 ? -19.5 14.914 16.938 1 98.94 262 VAL A C 1
ATOM 1987 O O . VAL A 1 262 ? -20.672 15.305 16.984 1 98.94 262 VAL A O 1
ATOM 1990 N N . GLY A 1 263 ? -19.203 13.656 16.922 1 98.94 263 GLY A N 1
ATOM 1991 C CA . GLY A 1 263 ? -20.109 12.578 17.281 1 98.94 263 GLY A CA 1
ATOM 1992 C C . GLY A 1 263 ? -19.688 11.828 18.531 1 98.94 263 GLY A C 1
ATOM 1993 O O . GLY A 1 263 ? -18.484 11.617 18.75 1 98.94 263 GLY A O 1
ATOM 1994 N N . GLU A 1 264 ? -20.734 11.391 19.297 1 98.81 264 GLU A N 1
ATOM 1995 C CA . GLU A 1 264 ? -20.406 10.805 20.594 1 98.81 264 GLU A CA 1
ATOM 1996 C C . GLU A 1 264 ? -21.281 9.594 20.891 1 98.81 264 GLU A C 1
ATOM 1998 O O . GLU A 1 264 ? -22.469 9.602 20.594 1 98.81 264 GLU A O 1
ATOM 2003 N N . LEU A 1 265 ? -20.641 8.523 21.375 1 98.88 265 LEU A N 1
ATOM 2004 C CA . LEU A 1 265 ? -21.312 7.477 22.141 1 98.88 265 LEU A CA 1
ATOM 2005 C C . LEU A 1 265 ? -21.141 7.695 23.641 1 98.88 265 LEU A C 1
ATOM 2007 O O . LEU A 1 265 ? -20.016 7.734 24.141 1 98.88 265 LEU A O 1
ATOM 2011 N N . LYS A 1 266 ? -22.234 7.781 24.328 1 98.56 266 LYS A N 1
ATOM 2012 C CA . LYS A 1 266 ? -22.188 8.094 25.75 1 98.56 266 LYS A CA 1
ATOM 2013 C C . LYS A 1 266 ? -21.719 6.891 26.562 1 98.56 266 LYS A C 1
ATOM 2015 O O . LYS A 1 266 ? -22.188 5.77 26.344 1 98.56 266 LYS A O 1
ATOM 2020 N N . GLY A 1 267 ? -20.812 7.195 27.453 1 98.56 267 GLY A N 1
ATOM 2021 C CA . GLY A 1 267 ? -20.328 6.145 28.328 1 98.56 267 GLY A CA 1
ATOM 2022 C C . GLY A 1 267 ? -21.359 5.695 29.344 1 98.56 267 GLY A C 1
ATOM 2023 O O . GLY A 1 267 ? -22.141 6.512 29.859 1 98.56 267 GLY A O 1
ATOM 2024 N N . THR A 1 268 ? -21.266 4.402 29.781 1 98.38 268 THR A N 1
ATOM 2025 C CA . THR A 1 268 ? -22.234 3.834 30.703 1 98.38 268 THR A CA 1
ATOM 2026 C C . THR A 1 268 ? -21.781 4.004 32.156 1 98.38 268 THR A C 1
ATOM 2028 O O . THR A 1 268 ? -22.594 4.09 33.062 1 98.38 268 THR A O 1
ATOM 2031 N N . GLU A 1 269 ? -20.5 4.074 32.312 1 98.19 269 GLU A N 1
ATOM 2032 C CA . GLU A 1 269 ? -19.969 4.129 33.656 1 98.19 269 GLU A CA 1
ATOM 2033 C C . GLU A 1 269 ? -19.359 5.5 33.969 1 98.19 269 GLU A C 1
ATOM 2035 O O . GLU A 1 269 ? -19.609 6.07 35.031 1 98.19 269 GLU A O 1
ATOM 2040 N N . GLU A 1 270 ? -18.625 5.984 33.062 1 97.19 270 GLU A N 1
ATOM 2041 C CA . GLU A 1 270 ? -17.953 7.277 33.219 1 97.19 270 GLU A CA 1
ATOM 2042 C C . GLU A 1 270 ? -18.266 8.188 32.031 1 97.19 270 GLU A C 1
ATOM 2044 O O . GLU A 1 270 ? -17.375 8.516 31.234 1 97.19 270 GLU A O 1
ATOM 2049 N N . PRO A 1 271 ? -19.453 8.727 31.922 1 96.5 271 PRO A N 1
ATOM 2050 C CA . PRO A 1 271 ? -19.875 9.5 30.766 1 96.5 271 PRO A CA 1
ATOM 2051 C C . PRO A 1 271 ? -19.125 10.82 30.609 1 96.5 271 PRO A C 1
ATOM 2053 O O . PRO A 1 271 ? -19.156 11.445 29.547 1 96.5 271 PRO A O 1
ATOM 2056 N N . ASN A 1 272 ? -18.359 11.289 31.625 1 94.56 272 ASN A N 1
ATOM 2057 C CA . ASN A 1 272 ? -17.641 12.555 31.547 1 94.56 272 ASN A CA 1
ATOM 2058 C C . ASN A 1 272 ? -16.156 12.344 31.312 1 94.56 272 ASN A C 1
ATOM 2060 O O . ASN A 1 272 ? -15.359 13.289 31.422 1 94.56 272 ASN A O 1
ATOM 2064 N N . GLN A 1 273 ? -15.758 11.141 31.125 1 96.94 273 GLN A N 1
ATOM 2065 C CA . GLN A 1 273 ? -14.414 10.812 30.672 1 96.94 273 GLN A CA 1
ATOM 2066 C C . GLN A 1 273 ? -14.438 10.367 29.203 1 96.94 273 GLN A C 1
ATOM 2068 O O . GLN A 1 273 ? -15.305 9.602 28.797 1 96.94 273 GLN A O 1
ATOM 2073 N N . PHE A 1 274 ? -13.477 10.93 28.484 1 98.25 274 PHE A N 1
ATOM 2074 C CA . PHE A 1 274 ? -13.602 10.797 27.031 1 98.25 274 PHE A CA 1
ATOM 2075 C C . PHE A 1 274 ? -12.398 10.062 26.453 1 98.25 274 PHE A C 1
ATOM 2077 O O . PHE A 1 274 ? -11.273 10.227 26.938 1 98.25 274 PHE A O 1
ATOM 2084 N N . ILE A 1 275 ? -12.625 9.227 25.5 1 98.81 275 ILE A N 1
ATOM 2085 C CA . ILE A 1 275 ? -11.664 8.742 24.516 1 98.81 275 ILE A CA 1
ATOM 2086 C C . ILE A 1 275 ? -12.008 9.297 23.141 1 98.81 275 ILE A C 1
ATOM 2088 O O . ILE A 1 275 ? -13.086 9.031 22.609 1 98.81 275 ILE A O 1
ATOM 2092 N N . THR A 1 276 ? -11.086 10.047 22.594 1 98.62 276 THR A N 1
ATOM 2093 C CA . THR A 1 276 ? -11.359 10.758 21.359 1 98.62 276 THR A CA 1
ATOM 2094 C C . THR A 1 276 ? -10.555 10.164 20.203 1 98.62 276 THR A C 1
ATOM 2096 O O . THR A 1 276 ? -9.383 9.812 20.359 1 98.62 276 THR A O 1
ATOM 2099 N N . VAL A 1 277 ? -11.203 9.984 19.094 1 98.75 277 VAL A N 1
ATOM 2100 C CA . VAL A 1 277 ? -10.562 9.633 17.828 1 98.75 277 VAL A CA 1
ATOM 2101 C C . VAL A 1 277 ? -10.922 10.664 16.766 1 98.75 277 VAL A C 1
ATOM 2103 O O . VAL A 1 277 ? -12.047 11.156 16.719 1 98.75 277 VAL A O 1
ATOM 2106 N N . GLY A 1 278 ? -9.867 11.055 15.953 1 98.69 278 GLY A N 1
ATOM 2107 C CA . GLY A 1 278 ? -10.211 12.102 15 1 98.69 278 GLY A CA 1
ATOM 2108 C C . GLY A 1 278 ? -9.219 12.227 13.859 1 98.69 278 GLY A C 1
ATOM 2109 O O . GLY A 1 278 ? -8.211 11.508 13.828 1 98.69 278 GLY A O 1
ATOM 2110 N N . GLY A 1 279 ? -9.516 13.023 12.891 1 98.56 279 GLY A N 1
ATOM 2111 C CA . GLY A 1 279 ? -8.789 13.578 11.758 1 98.56 279 GLY A CA 1
ATOM 2112 C C . GLY A 1 279 ? -9.297 14.945 11.336 1 98.56 279 GLY A C 1
ATOM 2113 O O . GLY A 1 279 ? -10.219 15.484 11.945 1 98.56 279 GLY A O 1
ATOM 2114 N N . HIS A 1 280 ? -8.664 15.508 10.367 1 98.88 280 HIS A N 1
ATOM 2115 C CA . HIS A 1 280 ? -9.141 16.828 9.992 1 98.88 280 HIS A CA 1
ATOM 2116 C C . HIS A 1 280 ? -10.008 16.781 8.742 1 98.88 280 HIS A C 1
ATOM 2118 O O . HIS A 1 280 ? -9.695 16.047 7.801 1 98.88 280 HIS A O 1
ATOM 2124 N N . LEU A 1 281 ? -11.062 17.516 8.758 1 98.88 281 LEU A N 1
ATOM 2125 C CA . LEU A 1 281 ? -12.078 17.5 7.711 1 98.88 281 LEU A CA 1
ATOM 2126 C C . LEU A 1 281 ? -11.625 18.297 6.496 1 98.88 281 LEU A C 1
ATOM 2128 O O . LEU A 1 281 ? -11.969 17.953 5.359 1 98.88 281 LEU A O 1
ATOM 2132 N N . ASP A 1 282 ? -10.867 19.344 6.727 1 98.75 282 ASP A N 1
ATOM 2133 C CA . ASP A 1 282 ? -10.445 20.188 5.613 1 98.75 282 ASP A CA 1
ATOM 2134 C C . ASP A 1 282 ? -9.359 19.5 4.785 1 98.75 282 ASP A C 1
ATOM 2136 O O . ASP A 1 282 ? -8.75 18.531 5.242 1 98.75 282 ASP A O 1
ATOM 2140 N N . SER A 1 283 ? -9.219 19.906 3.58 1 98.62 283 SER A N 1
ATOM 2141 C CA . SER A 1 283 ? -8.156 19.484 2.67 1 98.62 283 SER A CA 1
ATOM 2142 C C . SER A 1 283 ? -7.578 20.672 1.911 1 98.62 283 SER A C 1
ATOM 2144 O O . SER A 1 283 ? -8.125 21.781 1.97 1 98.62 283 SER A O 1
ATOM 2146 N N . TRP A 1 284 ? -6.492 20.516 1.32 1 98.44 284 TRP A N 1
ATOM 2147 C CA . TRP A 1 284 ? -6.031 21.516 0.371 1 98.44 284 TRP A CA 1
ATOM 2148 C C . TRP A 1 284 ? -6.941 21.578 -0.85 1 98.44 284 TRP A C 1
ATOM 2150 O O . TRP A 1 284 ? -7.668 20.625 -1.136 1 98.44 284 TRP A O 1
ATOM 2160 N N . ASP A 1 285 ? -6.879 22.641 -1.57 1 97.94 285 ASP A N 1
ATOM 2161 C CA . ASP A 1 285 ? -7.812 22.984 -2.639 1 97.94 285 ASP A CA 1
ATOM 2162 C C . ASP A 1 285 ? -7.41 22.328 -3.953 1 97.94 285 ASP A C 1
ATOM 2164 O O . ASP A 1 285 ? -8.172 22.359 -4.926 1 97.94 285 ASP A O 1
ATOM 2168 N N . LEU A 1 286 ? -6.242 21.688 -4.023 1 95.56 286 LEU A N 1
ATOM 2169 C CA . LEU A 1 286 ? -5.73 21.203 -5.301 1 95.56 286 LEU A CA 1
ATOM 2170 C C . LEU A 1 286 ? -6.238 19.797 -5.594 1 95.56 286 LEU A C 1
ATOM 2172 O O . LEU A 1 286 ? -6.008 19.25 -6.68 1 95.56 286 LEU A O 1
ATOM 2176 N N . ALA A 1 287 ? -6.895 19.141 -4.664 1 94.69 287 ALA A N 1
ATOM 2177 C CA . ALA A 1 287 ? -7.312 17.75 -4.871 1 94.69 287 ALA A CA 1
ATOM 2178 C C . ALA A 1 287 ? -8.57 17.438 -4.066 1 94.69 287 ALA A C 1
ATOM 2180 O O . ALA A 1 287 ? -9.219 18.344 -3.529 1 94.69 287 ALA A O 1
ATOM 2181 N N . GLU A 1 288 ? -8.898 16.141 -3.979 1 98.06 288 GLU A N 1
ATOM 2182 C CA . GLU A 1 288 ? -10.125 15.688 -3.336 1 98.06 288 GLU A CA 1
ATOM 2183 C C . GLU A 1 288 ? -9.922 15.477 -1.839 1 98.06 288 GLU A C 1
ATOM 2185 O O . GLU A 1 288 ? -10.898 15.375 -1.084 1 98.06 288 GLU A O 1
ATOM 2190 N N . GLY A 1 289 ? -8.656 15.531 -1.393 1 98.5 289 GLY A N 1
ATOM 2191 C CA . GLY A 1 289 ? -8.383 15.281 0.013 1 98.5 289 GLY A CA 1
ATOM 2192 C C . GLY A 1 289 ? -8.758 13.883 0.457 1 98.5 289 GLY A C 1
ATOM 2193 O O . GLY A 1 289 ? -9.344 13.703 1.528 1 98.5 289 GLY A O 1
ATOM 2194 N N . ALA A 1 290 ? -8.469 12.867 -0.351 1 98.88 290 ALA A N 1
ATOM 2195 C CA . ALA A 1 290 ? -8.867 11.5 -0.025 1 98.88 290 ALA A CA 1
ATOM 2196 C C . ALA A 1 290 ? -8.055 10.961 1.15 1 98.88 290 ALA A C 1
ATOM 2198 O O . ALA A 1 290 ? -8.617 10.625 2.195 1 98.88 290 ALA A O 1
ATOM 2199 N N . HIS A 1 291 ? -6.766 10.984 1.007 1 98.81 291 HIS A N 1
ATOM 2200 C CA . HIS A 1 291 ? -5.891 10.484 2.062 1 98.81 291 HIS A CA 1
ATOM 2201 C C . HIS A 1 291 ? -5.645 11.547 3.125 1 98.81 291 HIS A C 1
ATOM 2203 O O . HIS A 1 291 ? -5.531 11.234 4.312 1 98.81 291 HIS A O 1
ATOM 2209 N N . ASP A 1 292 ? -5.621 12.812 2.775 1 98.56 292 ASP A N 1
ATOM 2210 C CA . ASP A 1 292 ? -5.32 13.938 3.652 1 98.56 292 ASP A CA 1
ATOM 2211 C C . ASP A 1 292 ? -6.488 14.93 3.703 1 98.56 292 ASP A C 1
ATOM 2213 O O . ASP A 1 292 ? -6.5 15.914 2.969 1 98.56 292 ASP A O 1
ATOM 2217 N N . ASP A 1 293 ? -7.453 14.711 4.562 1 98.38 293 ASP A N 1
ATOM 2218 C CA . ASP A 1 293 ? -7.504 13.633 5.547 1 98.38 293 ASP A CA 1
ATOM 2219 C C . ASP A 1 293 ? -8.875 12.961 5.559 1 98.38 293 ASP A C 1
ATOM 2221 O O . ASP A 1 293 ? -9.461 12.75 6.621 1 98.38 293 ASP A O 1
ATOM 2225 N N . GLY A 1 294 ? -9.414 12.766 4.281 1 98.94 294 GLY A N 1
ATOM 2226 C CA . GLY A 1 294 ? -10.68 12.062 4.168 1 98.94 294 GLY A CA 1
ATOM 2227 C C . GLY A 1 294 ? -10.656 10.688 4.816 1 98.94 294 GLY A C 1
ATOM 2228 O O . GLY A 1 294 ? -11.617 10.289 5.473 1 98.94 294 GLY A O 1
ATOM 2229 N N . THR A 1 295 ? -9.602 9.953 4.617 1 98.94 295 THR A N 1
ATOM 2230 C CA . THR A 1 295 ? -9.508 8.625 5.207 1 98.94 295 THR A CA 1
ATOM 2231 C C . THR A 1 295 ? -9.562 8.703 6.73 1 98.94 295 THR A C 1
ATOM 2233 O O . THR A 1 295 ? -10.242 7.902 7.375 1 98.94 295 THR A O 1
ATOM 2236 N N . GLY A 1 296 ? -8.844 9.695 7.359 1 98.81 296 GLY A N 1
ATOM 2237 C CA . GLY A 1 296 ? -8.828 9.812 8.805 1 98.81 296 GLY A CA 1
ATOM 2238 C C . GLY A 1 296 ? -10.195 10.094 9.398 1 98.81 296 GLY A C 1
ATOM 2239 O O . GLY A 1 296 ? -10.586 9.484 10.398 1 98.81 296 GLY A O 1
ATOM 2240 N N . VAL A 1 297 ? -10.961 10.992 8.805 1 98.81 297 VAL A N 1
ATOM 2241 C CA . VAL A 1 297 ? -12.266 11.336 9.375 1 98.81 297 VAL A CA 1
ATOM 2242 C C . VAL A 1 297 ? -13.242 10.188 9.141 1 98.81 297 VAL A C 1
ATOM 2244 O O . VAL A 1 297 ? -14.07 9.883 10.008 1 98.81 297 VAL A O 1
ATOM 2247 N N . MET A 1 298 ? -13.156 9.508 7.977 1 98.94 298 MET A N 1
ATOM 2248 C CA . MET A 1 298 ? -14.047 8.375 7.746 1 98.94 298 MET A CA 1
ATOM 2249 C C . MET A 1 298 ? -13.703 7.215 8.68 1 98.94 298 MET A C 1
ATOM 2251 O O . MET A 1 298 ? -14.594 6.523 9.172 1 98.94 298 MET A O 1
ATOM 2255 N N . GLN A 1 299 ? -12.406 6.965 8.891 1 98.94 299 GLN A N 1
ATOM 2256 C CA . GLN A 1 299 ? -12.008 5.941 9.852 1 98.94 299 GLN A CA 1
ATOM 2257 C C . GLN A 1 299 ? -12.531 6.266 11.242 1 98.94 299 GLN A C 1
ATOM 2259 O O . GLN A 1 299 ? -12.992 5.379 11.961 1 98.94 299 GLN A O 1
ATOM 2264 N N . SER A 1 300 ? -12.469 7.5 11.633 1 98.94 300 SER A N 1
ATOM 2265 C CA . SER A 1 300 ? -12.875 7.914 12.969 1 98.94 300 SER A CA 1
ATOM 2266 C C . SER A 1 300 ? -14.375 7.707 13.18 1 98.94 300 SER A C 1
ATOM 2268 O O . SER A 1 300 ? -14.797 7.18 14.211 1 98.94 300 SER A O 1
ATOM 2270 N N . ALA A 1 301 ? -15.18 8.125 12.227 1 98.94 301 ALA A N 1
ATOM 2271 C CA . ALA A 1 301 ? -16.609 7.871 12.305 1 98.94 301 ALA A CA 1
ATOM 2272 C C . ALA A 1 301 ? -16.906 6.371 12.328 1 98.94 301 ALA A C 1
ATOM 2274 O O . ALA A 1 301 ? -17.812 5.918 13.031 1 98.94 301 ALA A O 1
ATOM 2275 N N . GLU A 1 302 ? -16.172 5.652 11.562 1 98.94 302 GLU A N 1
ATOM 2276 C CA . GLU A 1 302 ? -16.359 4.211 11.445 1 98.94 302 GLU A CA 1
ATOM 2277 C C . GLU A 1 302 ? -16.125 3.512 12.781 1 98.94 302 GLU A C 1
ATOM 2279 O O . GLU A 1 302 ? -16.781 2.51 13.086 1 98.94 302 GLU A O 1
ATOM 2284 N N . VAL A 1 303 ? -15.148 4.02 13.609 1 98.94 303 VAL A N 1
ATOM 2285 C CA . VAL A 1 303 ? -14.906 3.457 14.938 1 98.94 303 VAL A CA 1
ATOM 2286 C C . VAL A 1 303 ? -16.219 3.422 15.727 1 98.94 303 VAL A C 1
ATOM 2288 O O . VAL A 1 303 ? -16.594 2.377 16.266 1 98.94 303 VAL A O 1
ATOM 2291 N N . LEU A 1 304 ? -16.922 4.535 15.781 1 98.94 304 LEU A N 1
ATOM 2292 C CA . LEU A 1 304 ? -18.188 4.602 16.531 1 98.94 304 LEU A CA 1
ATOM 2293 C C . LEU A 1 304 ? -19.25 3.748 15.859 1 98.94 304 LEU A C 1
ATOM 2295 O O . LEU A 1 304 ? -20.016 3.064 16.547 1 98.94 304 LEU A O 1
ATOM 2299 N N . ARG A 1 305 ? -19.328 3.775 14.523 1 98.94 305 ARG A N 1
ATOM 2300 C CA . ARG A 1 305 ? -20.312 2.992 13.797 1 98.94 305 ARG A CA 1
ATOM 2301 C C . ARG A 1 305 ? -20.172 1.504 14.094 1 98.94 305 ARG A C 1
ATOM 2303 O O . ARG A 1 305 ? -21.156 0.797 14.281 1 98.94 305 ARG A O 1
ATOM 2310 N N . ILE A 1 306 ? -18.922 1.021 14.086 1 98.94 306 ILE A N 1
ATOM 2311 C CA . ILE A 1 306 ? -18.641 -0.381 14.383 1 98.94 306 ILE A CA 1
ATOM 2312 C C . ILE A 1 306 ? -19.172 -0.736 15.766 1 98.94 306 ILE A C 1
ATOM 2314 O O . ILE A 1 306 ? -19.812 -1.767 15.945 1 98.94 306 ILE A O 1
ATOM 2318 N N . PHE A 1 307 ? -18.875 0.129 16.797 1 98.88 307 PHE A N 1
ATOM 2319 C CA . PHE A 1 307 ? -19.344 -0.122 18.156 1 98.88 307 PHE A CA 1
ATOM 2320 C C . PHE A 1 307 ? -20.875 -0.187 18.203 1 98.88 307 PHE A C 1
ATOM 2322 O O . PHE A 1 307 ? -21.438 -1.065 18.859 1 98.88 307 PHE A O 1
ATOM 2329 N N . LYS A 1 308 ? -21.531 0.698 17.5 1 98.5 308 LYS A N 1
ATOM 2330 C CA . LYS A 1 308 ? -22.984 0.683 17.438 1 98.5 308 LYS A CA 1
ATOM 2331 C C . LYS A 1 308 ? -23.5 -0.604 16.797 1 98.5 308 LYS A C 1
ATOM 2333 O O . LYS A 1 308 ? -24.422 -1.238 17.312 1 98.5 308 LYS A O 1
ATOM 2338 N N . ALA A 1 309 ? -22.953 -0.958 15.688 1 98.56 309 ALA A N 1
ATOM 2339 C CA . ALA A 1 309 ? -23.375 -2.139 14.938 1 98.56 309 ALA A CA 1
ATOM 2340 C C . ALA A 1 309 ? -23.234 -3.404 15.781 1 98.56 309 ALA A C 1
ATOM 2342 O O . ALA A 1 309 ? -24.031 -4.328 15.672 1 98.56 309 ALA A O 1
ATOM 2343 N N . MET A 1 310 ? -22.219 -3.395 16.641 1 98.25 310 MET A N 1
ATOM 2344 C CA . MET A 1 310 ? -21.922 -4.57 17.453 1 98.25 310 MET A CA 1
ATOM 2345 C C . MET A 1 310 ? -22.734 -4.555 18.75 1 98.25 310 MET A C 1
ATOM 2347 O O . MET A 1 310 ? -22.719 -5.52 19.516 1 98.25 310 MET A O 1
ATOM 2351 N N . GLY A 1 311 ? -23.406 -3.463 19.031 1 98.12 311 GLY A N 1
ATOM 2352 C CA . GLY A 1 311 ? -24.141 -3.318 20.281 1 98.12 311 GLY A CA 1
ATOM 2353 C C . GLY A 1 311 ? -23.234 -3.096 21.484 1 98.12 311 GLY A C 1
ATOM 2354 O O . GLY A 1 311 ? -23.609 -3.396 22.625 1 98.12 311 GLY A O 1
ATOM 2355 N N . TYR A 1 312 ? -22.031 -2.652 21.188 1 98.25 312 TYR A N 1
ATOM 2356 C CA . TYR A 1 312 ? -21.078 -2.377 22.266 1 98.25 312 TYR A CA 1
ATOM 2357 C C . TYR A 1 312 ? -21.469 -1.129 23.031 1 98.25 312 TYR A C 1
ATOM 2359 O O . TYR A 1 312 ? -21.781 -0.092 22.438 1 98.25 312 TYR A O 1
ATOM 2367 N N . LYS A 1 313 ? -21.516 -1.182 24.328 1 98.06 313 LYS A N 1
ATOM 2368 C CA . LYS A 1 313 ? -21.781 -0.058 25.219 1 98.06 313 LYS A CA 1
ATOM 2369 C C . LYS A 1 313 ? -20.516 0.337 25.984 1 98.06 313 LYS A C 1
ATOM 2371 O O . LYS A 1 313 ? -20.203 -0.266 27.016 1 98.06 313 LYS A O 1
ATOM 2376 N N . PRO A 1 314 ? -19.875 1.418 25.578 1 98.69 314 PRO A N 1
ATOM 2377 C CA . PRO A 1 314 ? -18.594 1.771 26.203 1 98.69 314 PRO A CA 1
ATOM 2378 C C . PRO A 1 314 ? -18.75 2.209 27.656 1 98.69 314 PRO A C 1
ATOM 2380 O O . PRO A 1 314 ? -19.781 2.768 28.031 1 98.69 314 PRO A O 1
ATOM 2383 N N . LYS A 1 315 ? -17.688 1.943 28.469 1 98.56 315 LYS A N 1
ATOM 2384 C CA . LYS A 1 315 ? -17.609 2.428 29.844 1 98.56 315 LYS A CA 1
ATOM 2385 C C . LYS A 1 315 ? -17.422 3.941 29.891 1 98.56 315 LYS A C 1
ATOM 2387 O O . LYS A 1 315 ? -18 4.625 30.75 1 98.56 315 LYS A O 1
ATOM 2392 N N . HIS A 1 316 ? -16.672 4.465 29.047 1 98.75 316 HIS A N 1
ATOM 2393 C CA . HIS A 1 316 ? -16.375 5.883 28.891 1 98.75 316 HIS A CA 1
ATOM 2394 C C . HIS A 1 316 ? -17.016 6.438 27.625 1 98.75 316 HIS A C 1
ATOM 2396 O O . HIS A 1 316 ? -17.359 5.68 26.703 1 98.75 316 HIS A O 1
ATOM 2402 N N . SER A 1 317 ? -17.203 7.77 27.562 1 98.75 317 SER A N 1
ATOM 2403 C CA . SER A 1 317 ? -17.719 8.352 26.328 1 98.75 317 SER A CA 1
ATOM 2404 C C . SER A 1 317 ? -16.672 8.305 25.219 1 98.75 317 SER A C 1
ATOM 2406 O O . SER A 1 317 ? -15.492 8.562 25.453 1 98.75 317 SER A O 1
ATOM 2408 N N . ILE A 1 318 ? -17.078 7.895 24.047 1 98.94 318 ILE A N 1
ATOM 2409 C CA . ILE A 1 318 ? -16.203 7.863 22.875 1 98.94 318 ILE A CA 1
ATOM 2410 C C . ILE A 1 318 ? -16.625 8.953 21.891 1 98.94 318 ILE A C 1
ATOM 2412 O O . ILE A 1 318 ? -17.797 9.047 21.516 1 98.94 318 ILE A O 1
ATOM 2416 N N . ARG A 1 319 ? -15.648 9.742 21.438 1 98.81 319 ARG A N 1
ATOM 2417 C CA . ARG A 1 319 ? -15.93 10.844 20.531 1 98.81 319 ARG A CA 1
ATOM 2418 C C . ARG A 1 319 ? -15.18 10.672 19.219 1 98.81 319 ARG A C 1
ATOM 2420 O O . ARG A 1 319 ? -13.992 10.328 19.219 1 98.81 319 ARG A O 1
ATOM 2427 N N . ALA A 1 320 ? -15.867 10.82 18.141 1 98.94 320 ALA A N 1
ATOM 2428 C CA . ALA A 1 320 ? -15.242 11.078 16.844 1 98.94 320 ALA A CA 1
ATOM 2429 C C . ALA A 1 320 ? -15.258 12.57 16.516 1 98.94 320 ALA A C 1
ATOM 2431 O O . ALA A 1 320 ? -16.312 13.203 16.531 1 98.94 320 ALA A O 1
ATOM 2432 N N . VAL A 1 321 ? -14.102 13.094 16.234 1 98.94 321 VAL A N 1
ATOM 2433 C CA . VAL A 1 321 ? -14.023 14.523 15.961 1 98.94 321 VAL A CA 1
ATOM 2434 C C . VAL A 1 321 ? -13.422 14.75 14.578 1 98.94 321 VAL A C 1
ATOM 2436 O O . VAL A 1 321 ? -12.328 14.266 14.281 1 98.94 321 VAL A O 1
ATOM 2439 N N . PHE A 1 322 ? -14.18 15.406 13.719 1 98.94 322 PHE A N 1
ATOM 2440 C CA . PHE A 1 322 ? -13.68 15.961 12.477 1 98.94 322 PHE A CA 1
ATOM 2441 C C . PHE A 1 322 ? -13.188 17.391 12.68 1 98.94 322 PHE A C 1
ATOM 2443 O O . PHE A 1 322 ? -13.992 18.328 12.703 1 98.94 322 PHE A O 1
ATOM 2450 N N . PHE A 1 323 ? -11.922 17.547 12.797 1 98.94 323 PHE A N 1
ATOM 2451 C CA . PHE A 1 323 ? -11.344 18.859 13.078 1 98.94 323 PHE A CA 1
ATOM 2452 C C . PHE A 1 323 ? -11.312 19.719 11.812 1 98.94 323 PHE A C 1
ATOM 2454 O O . PHE A 1 323 ? -11.023 19.219 10.727 1 98.94 323 PHE A O 1
ATOM 2461 N N . MET A 1 324 ? -11.633 20.953 11.992 1 98.81 324 MET A N 1
ATOM 2462 C CA . MET A 1 324 ? -11.555 21.859 10.852 1 98.81 324 MET A CA 1
ATOM 2463 C C . MET A 1 324 ? -10.273 22.688 10.898 1 98.81 324 MET A C 1
ATOM 2465 O O . MET A 1 324 ? -9.836 23.094 11.977 1 98.81 324 MET A O 1
ATOM 2469 N N . ASN A 1 325 ? -9.672 22.859 9.75 1 98.56 325 ASN A N 1
ATOM 2470 C CA . ASN A 1 325 ? -8.594 23.812 9.516 1 98.56 325 ASN A CA 1
ATOM 2471 C C . ASN A 1 325 ? -7.273 23.328 10.094 1 98.56 325 ASN A C 1
ATOM 2473 O O . ASN A 1 325 ? -6.574 24.094 10.773 1 98.56 325 ASN A O 1
ATOM 2477 N N . GLU A 1 326 ? -7.016 22.109 9.898 1 98.38 326 GLU A N 1
ATOM 2478 C CA . GLU A 1 326 ? -5.691 21.609 10.25 1 98.38 326 GLU A CA 1
ATOM 2479 C C . GLU A 1 326 ? -4.633 22.109 9.273 1 98.38 326 GLU A C 1
ATOM 2481 O O . GLU A 1 326 ? -3.529 22.469 9.688 1 98.38 326 GLU A O 1
ATOM 2486 N N . GLU A 1 327 ? -4.859 22.234 8.031 1 97.62 327 GLU A N 1
ATOM 2487 C CA . GLU A 1 327 ? -3.916 22.422 6.934 1 97.62 327 GLU A CA 1
ATOM 2488 C C . GLU A 1 327 ? -3.215 23.781 7.027 1 97.62 327 GLU A C 1
ATOM 2490 O O . GLU A 1 327 ? -2.021 23.891 6.738 1 97.62 327 GLU A O 1
ATOM 2495 N N . ASN A 1 328 ? -3.963 24.812 7.398 1 95.62 328 ASN A N 1
ATOM 2496 C CA . ASN A 1 328 ? -3.344 26.125 7.324 1 95.62 328 ASN A CA 1
ATOM 2497 C C . ASN A 1 328 ? -3.602 26.938 8.586 1 95.62 328 ASN A C 1
ATOM 2499 O O . ASN A 1 328 ? -3.629 28.172 8.539 1 95.62 328 ASN A O 1
ATOM 2503 N N . GLY A 1 329 ? -3.893 26.219 9.805 1 94.19 329 GLY A N 1
ATOM 2504 C CA . GLY A 1 329 ? -4.062 27.047 10.977 1 94.19 329 GLY A CA 1
ATOM 2505 C C . GLY A 1 329 ? -4.246 26.266 12.258 1 94.19 329 GLY A C 1
ATOM 2506 O O . GLY A 1 329 ? -4.125 26.812 13.352 1 94.19 329 GLY A O 1
ATOM 2507 N N . ASP A 1 330 ? -4.789 25.016 12.227 1 96.38 330 ASP A N 1
ATOM 2508 C CA . ASP A 1 330 ? -5.008 24.125 13.352 1 96.38 330 ASP A CA 1
ATOM 2509 C C . ASP A 1 330 ? -6.078 24.672 14.297 1 96.38 330 ASP A C 1
ATOM 2511 O O . ASP A 1 330 ? -6.031 24.438 15.5 1 96.38 330 ASP A O 1
ATOM 2515 N N . ARG A 1 331 ? -7.02 25.484 13.852 1 98.5 331 ARG A N 1
ATOM 2516 C CA . ARG A 1 331 ? -7.992 26.188 14.68 1 98.5 331 ARG A CA 1
ATOM 2517 C C . ARG A 1 331 ? -8.992 25.219 15.297 1 98.5 331 ARG A C 1
ATOM 2519 O O . ARG A 1 331 ? -9.477 25.438 16.406 1 98.5 331 ARG A O 1
ATOM 2526 N N . GLY A 1 332 ? -9.352 24.188 14.547 1 98.62 332 GLY A N 1
ATOM 2527 C CA . GLY A 1 332 ? -10.266 23.188 15.086 1 98.62 332 GLY A CA 1
ATOM 2528 C C . GLY A 1 332 ? -9.719 22.484 16.312 1 98.62 332 GLY A C 1
ATOM 2529 O O . GLY A 1 332 ? -10.422 22.328 17.312 1 98.62 332 GLY A O 1
ATOM 2530 N N . GLY A 1 333 ? -8.445 22 16.188 1 98.44 333 GLY A N 1
ATOM 2531 C CA . GLY A 1 333 ? -7.812 21.375 17.344 1 98.44 333 GLY A CA 1
ATOM 2532 C C . GLY A 1 333 ? -7.715 22.297 18.547 1 98.44 333 GLY A C 1
ATOM 2533 O O . GLY A 1 333 ? -7.996 21.875 19.672 1 98.44 333 GLY A O 1
ATOM 2534 N N . LEU A 1 334 ? -7.352 23.531 18.344 1 98.19 334 LEU A N 1
ATOM 2535 C CA . LEU A 1 334 ? -7.258 24.531 19.406 1 98.19 334 LEU A CA 1
ATOM 2536 C C . LEU A 1 334 ? -8.609 24.75 20.062 1 98.19 334 LEU A C 1
ATOM 2538 O O . LEU A 1 334 ? -8.711 24.797 21.297 1 98.19 334 LEU A O 1
ATOM 2542 N N . LYS A 1 335 ? -9.633 24.906 19.25 1 98.31 335 LYS A N 1
ATOM 2543 C CA . LYS A 1 335 ? -10.969 25.141 19.781 1 98.31 335 LYS A CA 1
ATOM 2544 C C . LYS A 1 335 ? -11.469 23.953 20.594 1 98.31 335 LYS A C 1
ATOM 2546 O O . LYS A 1 335 ? -12.062 24.125 21.656 1 98.31 335 LYS A O 1
ATOM 2551 N N . TYR A 1 336 ? -11.273 22.766 20.094 1 98.5 336 TYR A N 1
ATOM 2552 C CA . TYR A 1 336 ? -11.68 21.562 20.812 1 98.5 336 TYR A CA 1
ATOM 2553 C C . TYR A 1 336 ? -11.047 21.516 22.203 1 98.5 336 TYR A C 1
ATOM 2555 O O . TYR A 1 336 ? -11.727 21.234 23.188 1 98.5 336 TYR A O 1
ATOM 2563 N N . ALA A 1 337 ? -9.75 21.75 22.266 1 98.06 337 ALA A N 1
ATOM 2564 C CA . ALA A 1 337 ? -9.031 21.75 23.531 1 98.06 337 ALA A CA 1
ATOM 2565 C C . ALA A 1 337 ? -9.57 22.844 24.453 1 98.06 337 ALA A C 1
ATOM 2567 O O . ALA A 1 337 ? -9.734 22.609 25.656 1 98.06 337 ALA A O 1
ATOM 2568 N N . GLU A 1 338 ? -9.789 24 23.891 1 97.62 338 GLU A N 1
ATOM 2569 C CA . GLU A 1 338 ? -10.344 25.125 24.656 1 97.62 338 GLU A CA 1
ATOM 2570 C C . GLU A 1 338 ? -11.664 24.734 25.328 1 97.62 338 GLU A C 1
ATOM 2572 O O . GLU A 1 338 ? -11.852 24.938 26.516 1 97.62 338 GLU A O 1
ATOM 2577 N N . LEU A 1 339 ? -12.516 24.188 24.516 1 97.5 339 LEU A N 1
ATOM 2578 C CA . LEU A 1 339 ? -13.844 23.828 25.016 1 97.5 339 LEU A CA 1
ATOM 2579 C C . LEU A 1 339 ? -13.758 22.672 26 1 97.5 339 LEU A C 1
ATOM 2581 O O . LEU A 1 339 ? -14.516 22.625 26.984 1 97.5 339 LEU A O 1
ATOM 2585 N N . ALA A 1 340 ? -12.922 21.688 25.75 1 97.06 340 ALA A N 1
ATOM 2586 C CA . ALA A 1 340 ? -12.727 20.594 26.688 1 97.06 340 ALA A CA 1
ATOM 2587 C C . ALA A 1 340 ? -12.305 21.109 28.062 1 97.06 340 ALA A C 1
ATOM 2589 O O . ALA A 1 340 ? -12.812 20.672 29.094 1 97.06 340 ALA A O 1
ATOM 2590 N N . ALA A 1 341 ? -11.359 22.047 28.062 1 95.81 341 ALA A N 1
ATOM 2591 C CA . ALA A 1 341 ? -10.883 22.641 29.297 1 95.81 341 ALA A CA 1
ATOM 2592 C C . ALA A 1 341 ? -12 23.438 29.984 1 95.81 341 ALA A C 1
ATOM 2594 O O . ALA A 1 341 ? -12.203 23.312 31.203 1 95.81 341 ALA A O 1
ATOM 2595 N N . ALA A 1 342 ? -12.672 24.234 29.219 1 96.25 342 ALA A N 1
ATOM 2596 C CA . ALA A 1 342 ? -13.742 25.078 29.75 1 96.25 342 ALA A CA 1
ATOM 2597 C C . ALA A 1 342 ? -14.836 24.219 30.391 1 96.25 342 ALA A C 1
ATOM 2599 O O . ALA A 1 342 ? -15.438 24.625 31.391 1 96.25 342 ALA A O 1
ATOM 2600 N N . ASN A 1 343 ? -15.055 23.094 29.797 1 95.56 343 ASN A N 1
ATOM 2601 C CA . ASN A 1 343 ? -16.109 22.219 30.266 1 95.56 343 ASN A CA 1
ATOM 2602 C C . ASN A 1 343 ? -15.586 21.219 31.297 1 95.56 343 ASN A C 1
ATOM 2604 O O . ASN A 1 343 ? -16.312 20.328 31.734 1 95.56 343 ASN A O 1
ATOM 2608 N N . LYS A 1 344 ? -14.336 21.312 31.641 1 94.5 344 LYS A N 1
ATOM 2609 C CA . LYS A 1 344 ? -13.695 20.453 32.625 1 94.5 344 LYS A CA 1
ATOM 2610 C C . LYS A 1 344 ? -13.836 18.984 32.25 1 94.5 344 LYS A C 1
ATOM 2612 O O . LYS A 1 344 ? -14.148 18.141 33.094 1 94.5 344 LYS A O 1
ATOM 2617 N N . GLU A 1 345 ? -13.695 18.766 30.953 1 95.06 345 GLU A N 1
ATOM 2618 C CA . GLU A 1 345 ? -13.742 17.391 30.469 1 95.06 345 GLU A CA 1
ATOM 2619 C C . GLU A 1 345 ? -12.438 16.656 30.766 1 95.06 345 GLU A C 1
ATOM 2621 O O . GLU A 1 345 ? -11.352 17.234 30.656 1 95.06 345 GLU A O 1
ATOM 2626 N N . GLU A 1 346 ? -12.586 15.445 31.234 1 94.75 346 GLU A N 1
ATOM 2627 C CA . GLU A 1 346 ? -11.422 14.578 31.375 1 94.75 346 GLU A CA 1
ATOM 2628 C C . GLU A 1 346 ? -11.25 13.703 30.125 1 94.75 346 GLU A C 1
ATOM 2630 O O . GLU A 1 346 ? -12.18 13.008 29.719 1 94.75 346 GLU A O 1
ATOM 2635 N N . HIS A 1 347 ? -10.102 13.789 29.531 1 96.88 347 HIS A N 1
ATOM 2636 C CA . HIS A 1 347 ? -9.766 12.906 28.406 1 96.88 347 HIS A CA 1
ATOM 2637 C C . HIS A 1 347 ? -8.734 11.859 28.828 1 96.88 347 HIS A C 1
ATOM 2639 O O . HIS A 1 347 ? -7.641 12.203 29.281 1 96.88 347 HIS A O 1
ATOM 2645 N N . ILE A 1 348 ? -9.133 10.625 28.609 1 96.5 348 ILE A N 1
ATOM 2646 C CA . ILE A 1 348 ? -8.219 9.516 28.875 1 96.5 348 ILE A CA 1
ATOM 2647 C C . ILE A 1 348 ? -7.203 9.414 27.734 1 96.5 348 ILE A C 1
ATOM 2649 O O . ILE A 1 348 ? -6.008 9.242 27.984 1 96.5 348 ILE A O 1
ATOM 2653 N N . ALA A 1 349 ? -7.633 9.477 26.562 1 98 349 ALA A N 1
ATOM 2654 C CA . ALA A 1 349 ? -6.793 9.352 25.375 1 98 349 ALA A CA 1
ATOM 2655 C C . ALA A 1 349 ? -7.391 10.117 24.203 1 98 349 ALA A C 1
ATOM 2657 O O . ALA A 1 349 ? -8.609 10.328 24.141 1 98 349 ALA A O 1
ATOM 2658 N N . ALA A 1 350 ? -6.523 10.539 23.359 1 98.56 350 ALA A N 1
ATOM 2659 C CA . ALA A 1 350 ? -6.898 11.109 22.062 1 98.56 350 ALA A CA 1
ATOM 2660 C C . ALA A 1 350 ? -6.074 10.492 20.938 1 98.56 350 ALA A C 1
ATOM 2662 O O . ALA A 1 350 ? -4.844 10.453 21.016 1 98.56 350 ALA A O 1
ATOM 2663 N N . ILE A 1 351 ? -6.746 9.977 19.938 1 98.69 351 ILE A N 1
ATOM 2664 C CA . ILE A 1 351 ? -6.121 9.289 18.812 1 98.69 351 ILE A CA 1
ATOM 2665 C C . ILE A 1 351 ? -6.328 10.094 17.531 1 98.69 351 ILE A C 1
ATOM 2667 O O . ILE A 1 351 ? -7.449 10.508 17.234 1 98.69 351 ILE A O 1
ATOM 2671 N N . GLU A 1 352 ? -5.262 10.305 16.797 1 98.62 352 GLU A N 1
ATOM 2672 C CA . GLU A 1 352 ? -5.367 11 15.523 1 98.62 352 GLU A CA 1
ATOM 2673 C C . GLU A 1 352 ? -4.969 10.094 14.367 1 98.62 352 GLU A C 1
ATOM 2675 O O . GLU A 1 352 ? -3.969 9.375 14.445 1 98.62 352 GLU A O 1
ATOM 2680 N N . SER A 1 353 ? -5.766 10.07 13.336 1 98.38 353 SER A N 1
ATOM 2681 C CA . SER A 1 353 ? -5.445 9.469 12.047 1 98.38 353 SER A CA 1
ATOM 2682 C C . SER A 1 353 ? -5.152 10.531 10.992 1 98.38 353 SER A C 1
ATOM 2684 O O . SER A 1 353 ? -6.066 11.195 10.5 1 98.38 353 SER A O 1
ATOM 2686 N N . ASP A 1 354 ? -3.885 10.711 10.625 1 98 354 ASP A N 1
ATOM 2687 C CA . ASP A 1 354 ? -3.492 11.75 9.68 1 98 354 ASP A CA 1
ATOM 2688 C C . ASP A 1 354 ? -2.301 11.305 8.836 1 98 354 ASP A C 1
ATOM 2690 O O . ASP A 1 354 ? -1.538 12.133 8.344 1 98 354 ASP A O 1
ATOM 2694 N N . GLY A 1 355 ? -2.068 10.055 8.703 1 97.06 355 GLY A N 1
ATOM 2695 C CA . GLY A 1 355 ? -0.996 9.492 7.902 1 97.06 355 GLY A CA 1
ATOM 2696 C C . GLY A 1 355 ? -1.496 8.75 6.68 1 97.06 355 GLY A C 1
ATOM 2697 O O . GLY A 1 355 ? -0.759 7.961 6.082 1 97.06 355 GLY A O 1
ATOM 2698 N N . GLY A 1 356 ? -2.793 9.023 6.293 1 98.12 356 GLY A N 1
ATOM 2699 C CA . GLY A 1 356 ? -3.395 8.336 5.16 1 98.12 356 GLY A CA 1
ATOM 2700 C C . GLY A 1 356 ? -4.109 7.055 5.555 1 98.12 356 GLY A C 1
ATOM 2701 O O . GLY A 1 356 ? -3.994 6.602 6.695 1 98.12 356 GLY A O 1
ATOM 2702 N N . GLY A 1 357 ? -4.945 6.559 4.637 1 98.62 357 GLY A N 1
ATOM 2703 C CA . GLY A 1 357 ? -5.711 5.344 4.863 1 98.62 357 GLY A CA 1
ATOM 2704 C C . GLY A 1 357 ? -5.031 4.098 4.324 1 98.62 357 GLY A C 1
ATOM 2705 O O . GLY A 1 357 ? -5.652 3.297 3.623 1 98.62 357 GLY A O 1
ATOM 2706 N N . PHE A 1 358 ? -3.682 3.959 4.527 1 98.69 358 PHE A N 1
ATOM 2707 C CA . PHE A 1 358 ? -2.906 2.812 4.074 1 98.69 358 PHE A CA 1
ATOM 2708 C C . PHE A 1 358 ? -2.92 1.701 5.117 1 98.69 358 PHE A C 1
ATOM 2710 O O . PHE A 1 358 ? -3.598 1.812 6.141 1 98.69 358 PHE A O 1
ATOM 2717 N N . THR A 1 359 ? -2.273 0.594 4.832 1 98.75 359 THR A N 1
ATOM 2718 C CA . THR A 1 359 ? -2.33 -0.582 5.691 1 98.75 359 THR A CA 1
ATOM 2719 C C . THR A 1 359 ? -1.789 -0.26 7.082 1 98.75 359 THR A C 1
ATOM 2721 O O . THR A 1 359 ? -0.704 0.309 7.215 1 98.75 359 THR A O 1
ATOM 2724 N N . PRO A 1 360 ? -2.496 -0.653 8.141 1 98.62 360 PRO A N 1
ATOM 2725 C CA . PRO A 1 360 ? -2.062 -0.338 9.5 1 98.62 360 PRO A CA 1
ATOM 2726 C C . PRO A 1 360 ? -0.741 -1.008 9.867 1 98.62 360 PRO A C 1
ATOM 2728 O O . PRO A 1 360 ? -0.5 -2.156 9.492 1 98.62 360 PRO A O 1
ATOM 2731 N N . ARG A 1 361 ? 0.098 -0.263 10.586 1 98.44 361 ARG A N 1
ATOM 2732 C CA . ARG A 1 361 ? 1.297 -0.829 11.195 1 98.44 361 ARG A CA 1
ATOM 2733 C C . ARG A 1 361 ? 1.168 -0.88 12.711 1 98.44 361 ARG A C 1
ATOM 2735 O O . ARG A 1 361 ? 1.748 -1.753 13.359 1 98.44 361 ARG A O 1
ATOM 2742 N N . GLY A 1 362 ? 0.47 0.105 13.234 1 98.38 362 GLY A N 1
ATOM 2743 C CA . GLY A 1 362 ? 0.306 0.174 14.68 1 98.38 362 GLY A CA 1
ATOM 2744 C C . GLY A 1 362 ? 0.023 1.577 15.18 1 98.38 362 GLY A C 1
ATOM 2745 O O . GLY A 1 362 ? -0.772 2.307 14.586 1 98.38 362 GLY A O 1
ATOM 2746 N N . PHE A 1 363 ? 0.588 1.882 16.375 1 98.56 363 PHE A N 1
ATOM 2747 C CA . PHE A 1 363 ? 0.292 3.154 17.031 1 98.56 363 PHE A CA 1
ATOM 2748 C C . PHE A 1 363 ? 1.541 3.73 17.688 1 98.56 363 PHE A C 1
ATOM 2750 O O . PHE A 1 363 ? 2.346 2.992 18.25 1 98.56 363 PHE A O 1
ATOM 2757 N N . GLY A 1 364 ? 1.731 5.02 17.469 1 98 364 GLY A N 1
ATOM 2758 C CA . GLY A 1 364 ? 2.629 5.766 18.344 1 98 364 GLY A CA 1
ATOM 2759 C C . GLY A 1 364 ? 1.939 6.328 19.562 1 98 364 GLY A C 1
ATOM 2760 O O . GLY A 1 364 ? 0.901 6.984 19.453 1 98 364 GLY A O 1
ATOM 2761 N N . ILE A 1 365 ? 2.496 6.102 20.781 1 98 365 ILE A N 1
ATOM 2762 C CA . ILE A 1 365 ? 1.821 6.449 22.016 1 98 365 ILE A CA 1
ATOM 2763 C C . ILE A 1 365 ? 2.725 7.348 22.859 1 98 365 ILE A C 1
ATOM 2765 O O . ILE A 1 365 ? 3.846 6.961 23.203 1 98 365 ILE A O 1
ATOM 2769 N N . THR A 1 366 ? 2.246 8.523 23.172 1 96.56 366 THR A N 1
ATOM 2770 C CA . THR A 1 366 ? 2.979 9.438 24.047 1 96.56 366 THR A CA 1
ATOM 2771 C C . THR A 1 366 ? 2.721 9.102 25.516 1 96.56 366 THR A C 1
ATOM 2773 O O . THR A 1 366 ? 1.754 9.586 26.094 1 96.56 366 THR A O 1
ATOM 2776 N N . THR A 1 367 ? 3.604 8.312 26.094 1 95.75 367 THR A N 1
ATOM 2777 C CA . THR A 1 367 ? 3.508 7.871 27.484 1 95.75 367 THR A CA 1
ATOM 2778 C C . THR A 1 367 ? 4.883 7.508 28.031 1 95.75 367 THR A C 1
ATOM 2780 O O . THR A 1 367 ? 5.895 7.688 27.359 1 95.75 367 THR A O 1
ATOM 2783 N N . SER A 1 368 ? 4.973 7.125 29.297 1 95.31 368 SER A N 1
ATOM 2784 C CA . SER A 1 368 ? 6.246 6.723 29.891 1 95.31 368 SER A CA 1
ATOM 2785 C C . SER A 1 368 ? 6.734 5.402 29.297 1 95.31 368 SER A C 1
ATOM 2787 O O . SER A 1 368 ? 5.934 4.598 28.812 1 95.31 368 SER A O 1
ATOM 2789 N N . ALA A 1 369 ? 8.031 5.254 29.312 1 96 369 ALA A N 1
ATOM 2790 C CA . ALA A 1 369 ? 8.617 4.004 28.828 1 96 369 ALA A CA 1
ATOM 2791 C C . ALA A 1 369 ? 8.039 2.807 29.578 1 96 369 ALA A C 1
ATOM 2793 O O . ALA A 1 369 ? 7.812 1.748 28.984 1 96 369 ALA A O 1
ATOM 2794 N N . ALA A 1 370 ? 7.824 2.969 30.844 1 96.5 370 ALA A N 1
ATOM 2795 C CA . ALA A 1 370 ? 7.293 1.89 31.672 1 96.5 370 ALA A CA 1
ATOM 2796 C C . ALA A 1 370 ? 5.871 1.526 31.266 1 96.5 370 ALA A C 1
ATOM 2798 O O . ALA A 1 370 ? 5.531 0.346 31.156 1 96.5 370 ALA A O 1
ATOM 2799 N N . THR A 1 371 ? 5.062 2.533 31.047 1 95.94 371 THR A N 1
ATOM 2800 C CA . THR A 1 371 ? 3.688 2.301 30.625 1 95.94 371 THR A CA 1
ATOM 2801 C C . THR A 1 371 ? 3.652 1.652 29.234 1 95.94 371 THR A C 1
ATOM 2803 O O . THR A 1 371 ? 2.867 0.733 29 1 95.94 371 THR A O 1
ATOM 2806 N N . LEU A 1 372 ? 4.492 2.107 28.344 1 97.38 372 LEU A N 1
ATOM 2807 C CA . LEU A 1 372 ? 4.543 1.547 27 1 97.38 372 LEU A CA 1
ATOM 2808 C C . LEU A 1 372 ? 4.938 0.075 27.031 1 97.38 372 LEU A C 1
ATOM 2810 O O . LEU A 1 372 ? 4.414 -0.733 26.266 1 97.38 372 LEU A O 1
ATOM 2814 N N . GLN A 1 373 ? 5.91 -0.198 27.875 1 97.38 373 GLN A N 1
ATOM 2815 C CA . GLN A 1 373 ? 6.32 -1.591 28.031 1 97.38 373 GLN A CA 1
ATOM 2816 C C . GLN A 1 373 ? 5.141 -2.465 28.453 1 97.38 373 GLN A C 1
ATOM 2818 O O . GLN A 1 373 ? 4.953 -3.561 27.922 1 97.38 373 GLN A O 1
ATOM 2823 N N . LYS A 1 374 ? 4.367 -2.002 29.391 1 97.44 374 LYS A N 1
ATOM 2824 C CA . LYS A 1 374 ? 3.203 -2.748 29.859 1 97.44 374 LYS A CA 1
ATOM 2825 C C . LYS A 1 374 ? 2.16 -2.889 28.766 1 97.44 374 LYS A C 1
ATOM 2827 O O . LYS A 1 374 ? 1.519 -3.934 28.641 1 97.44 374 LYS A O 1
ATOM 2832 N N . ILE A 1 375 ? 1.972 -1.838 27.984 1 97.44 375 ILE A N 1
ATOM 2833 C CA . ILE A 1 375 ? 1.052 -1.877 26.859 1 97.44 375 ILE A CA 1
ATOM 2834 C C . ILE A 1 375 ? 1.489 -2.961 25.875 1 97.44 375 ILE A C 1
ATOM 2836 O O . ILE A 1 375 ? 0.672 -3.768 25.422 1 97.44 375 ILE A O 1
ATOM 2840 N N . ASN A 1 376 ? 2.734 -2.994 25.578 1 97.38 376 ASN A N 1
ATOM 2841 C CA . ASN A 1 376 ? 3.246 -3.994 24.641 1 97.38 376 ASN A CA 1
ATOM 2842 C C . ASN A 1 376 ? 3.076 -5.406 25.188 1 97.38 376 ASN A C 1
ATOM 2844 O O . ASN A 1 376 ? 2.668 -6.316 24.469 1 97.38 376 ASN A O 1
ATOM 2848 N N . GLU A 1 377 ? 3.385 -5.59 26.453 1 96.94 377 GLU A N 1
ATOM 2849 C CA . GLU A 1 377 ? 3.26 -6.898 27.078 1 96.94 377 GLU A CA 1
ATOM 2850 C C . GLU A 1 377 ? 1.82 -7.406 27.031 1 96.94 377 GLU A C 1
ATOM 2852 O O . GLU A 1 377 ? 1.583 -8.602 26.828 1 96.94 377 GLU A O 1
ATOM 2857 N N . ASN A 1 378 ? 0.89 -6.496 27.188 1 96.69 378 ASN A N 1
ATOM 2858 C CA . ASN A 1 378 ? -0.5 -6.91 27.344 1 96.69 378 ASN A CA 1
ATOM 2859 C C . ASN A 1 378 ? -1.251 -6.871 26.016 1 96.69 378 ASN A C 1
ATOM 2861 O O . ASN A 1 378 ? -2.17 -7.66 25.797 1 96.69 378 ASN A O 1
ATOM 2865 N N . TRP A 1 379 ? -0.917 -5.918 25.125 1 98 379 TRP A N 1
ATOM 2866 C CA . TRP A 1 379 ? -1.808 -5.664 24 1 98 379 TRP A CA 1
ATOM 2867 C C . TRP A 1 379 ? -1.15 -6.066 22.672 1 98 379 TRP A C 1
ATOM 2869 O O . TRP A 1 379 ? -1.837 -6.32 21.688 1 98 379 TRP A O 1
ATOM 2879 N N . LYS A 1 380 ? 0.154 -6.117 22.594 1 97.5 380 LYS A N 1
ATOM 2880 C CA . LYS A 1 380 ? 0.827 -6.469 21.344 1 97.5 380 LYS A CA 1
ATOM 2881 C C . LYS A 1 380 ? 0.329 -7.809 20.812 1 97.5 380 LYS A C 1
ATOM 2883 O O . LYS A 1 380 ? 0.025 -7.938 19.625 1 97.5 380 LYS A O 1
ATOM 2888 N N . PRO A 1 381 ? 0.201 -8.883 21.641 1 97 381 PRO A N 1
ATOM 2889 C CA . PRO A 1 381 ? -0.271 -10.172 21.125 1 97 381 PRO A CA 1
ATOM 2890 C C . PRO A 1 381 ? -1.674 -10.094 20.531 1 97 381 PRO A C 1
ATOM 2892 O O . PRO A 1 381 ? -2.023 -10.898 19.656 1 97 381 PRO A O 1
ATOM 2895 N N . LEU A 1 382 ? -2.523 -9.133 20.984 1 98.38 382 LEU A N 1
ATOM 2896 C CA . LEU A 1 382 ? -3.889 -8.977 20.5 1 98.38 382 LEU A CA 1
ATOM 2897 C C . LEU A 1 382 ? -3.898 -8.32 19.125 1 98.38 382 LEU A C 1
ATOM 2899 O O . LEU A 1 382 ? -4.836 -8.516 18.344 1 98.38 382 LEU A O 1
ATOM 2903 N N . PHE A 1 383 ? -2.848 -7.574 18.781 1 98.5 383 PHE A N 1
ATOM 2904 C CA . PHE A 1 383 ? -2.783 -6.855 17.516 1 98.5 383 PHE A CA 1
ATOM 2905 C C . PHE A 1 383 ? -1.968 -7.637 16.5 1 98.5 383 PHE A C 1
ATOM 2907 O O . PHE A 1 383 ? -2.059 -7.375 15.297 1 98.5 383 PHE A O 1
ATOM 2914 N N . THR A 1 384 ? -1.184 -8.617 16.906 1 97.44 384 THR A N 1
ATOM 2915 C CA . THR A 1 384 ? -0.242 -9.336 16.062 1 97.44 384 THR A CA 1
ATOM 2916 C C . THR A 1 384 ? -0.974 -10.07 14.938 1 97.44 384 THR A C 1
ATOM 2918 O O . THR A 1 384 ? -0.555 -10.016 13.781 1 97.44 384 THR A O 1
ATOM 2921 N N . PRO A 1 385 ? -2.17 -10.711 15.195 1 97.06 385 PRO A N 1
ATOM 2922 C CA . PRO A 1 385 ? -2.857 -11.414 14.109 1 97.06 385 PRO A CA 1
ATOM 2923 C C . PRO A 1 385 ? -3.326 -10.477 13 1 97.06 385 PRO A C 1
ATOM 2925 O O . PRO A 1 385 ? -3.637 -10.922 11.898 1 97.06 385 PRO A O 1
ATOM 2928 N N . TYR A 1 386 ? -3.35 -9.219 13.297 1 98.25 386 TYR A N 1
ATOM 2929 C CA . TYR A 1 386 ? -3.852 -8.227 12.352 1 98.25 386 TYR A CA 1
ATOM 2930 C C . TYR A 1 386 ? -2.715 -7.379 11.797 1 98.25 386 TYR A C 1
ATOM 2932 O O . TYR A 1 386 ? -2.951 -6.422 11.055 1 98.25 386 TYR A O 1
ATOM 2940 N N . GLN A 1 387 ? -1.487 -7.707 12.219 1 96.62 387 GLN A N 1
ATOM 2941 C CA . GLN A 1 387 ? -0.242 -7.102 11.758 1 96.62 387 GLN A CA 1
ATOM 2942 C C . GLN A 1 387 ? -0.233 -5.598 12.008 1 96.62 387 GLN A C 1
ATOM 2944 O O . GLN A 1 387 ? 0.24 -4.824 11.172 1 96.62 387 GLN A O 1
ATOM 2949 N N . SER A 1 388 ? -0.891 -5.129 12.977 1 98 388 SER A N 1
ATOM 2950 C CA . SER A 1 388 ? -0.899 -3.744 13.43 1 98 388 SER A CA 1
ATOM 2951 C C . SER A 1 388 ? -0.326 -3.621 14.836 1 98 388 SER A C 1
ATOM 2953 O O . SER A 1 388 ? -0.898 -2.938 15.688 1 98 388 SER A O 1
ATOM 2955 N N . ASP A 1 389 ? 0.812 -4.34 15.094 1 98.19 389 ASP A N 1
ATOM 2956 C CA . ASP A 1 389 ? 1.269 -4.547 16.469 1 98.19 389 ASP A CA 1
ATOM 2957 C C . ASP A 1 389 ? 2.531 -3.738 16.75 1 98.19 389 ASP A C 1
ATOM 2959 O O . ASP A 1 389 ? 3.262 -4.031 17.703 1 98.19 389 ASP A O 1
ATOM 2963 N N . HIS A 1 390 ? 2.869 -2.75 15.906 1 97.56 390 HIS A N 1
ATOM 2964 C CA . HIS A 1 390 ? 3.945 -1.821 16.234 1 97.56 390 HIS A CA 1
ATOM 2965 C C . HIS A 1 390 ? 3.453 -0.723 17.172 1 97.56 390 HIS A C 1
ATOM 2967 O O . HIS A 1 390 ? 3.039 0.346 16.719 1 97.56 390 HIS A O 1
ATOM 2973 N N . LEU A 1 391 ? 3.484 -1.008 18.438 1 97.88 391 LEU A N 1
ATOM 2974 C CA . LEU A 1 391 ? 3.162 -0.034 19.484 1 97.88 391 LEU A CA 1
ATOM 2975 C C . LEU A 1 391 ? 4.422 0.656 19.984 1 97.88 391 LEU A C 1
ATOM 2977 O O . LEU A 1 391 ? 5.176 0.08 20.781 1 97.88 391 LEU A O 1
ATOM 2981 N N . THR A 1 392 ? 4.621 1.86 19.578 1 97.38 392 THR A N 1
ATOM 2982 C CA . THR A 1 392 ? 5.91 2.514 19.766 1 97.38 392 THR A CA 1
ATOM 2983 C C . THR A 1 392 ? 5.742 3.83 20.531 1 97.38 392 THR A C 1
ATOM 2985 O O . THR A 1 392 ? 4.621 4.254 20.812 1 97.38 392 THR A O 1
ATOM 2988 N N . GLN A 1 393 ? 6.891 4.367 20.922 1 96 393 GLN A N 1
ATOM 2989 C CA . GLN A 1 393 ? 6.902 5.652 21.609 1 96 393 GLN A CA 1
ATOM 2990 C C . GLN A 1 393 ? 6.605 6.801 20.656 1 96 393 GLN A C 1
ATOM 2992 O O . GLN A 1 393 ? 7.07 6.793 19.516 1 96 393 GLN A O 1
ATOM 2997 N N . GLY A 1 394 ? 5.949 7.637 21.219 1 88.38 394 GLY A N 1
ATOM 2998 C CA . GLY A 1 394 ? 5.637 8.836 20.453 1 88.38 394 GLY A CA 1
ATOM 2999 C C . GLY A 1 394 ? 4.254 8.797 19.844 1 88.38 394 GLY A C 1
ATOM 3000 O O . GLY A 1 394 ? 3.51 7.832 20.016 1 88.38 394 GLY A O 1
ATOM 3001 N N . GLY A 1 395 ? 3.9 9.82 19.297 1 81.38 395 GLY A N 1
ATOM 3002 C CA . GLY A 1 395 ? 2.611 9.891 18.625 1 81.38 395 GLY A CA 1
ATOM 3003 C C . GLY A 1 395 ? 1.827 11.141 18.969 1 81.38 395 GLY A C 1
ATOM 3004 O O . GLY A 1 395 ? 2.377 12.094 19.531 1 81.38 395 GLY A O 1
ATOM 3005 N N . GLY A 1 396 ? 0.647 11.102 18.484 1 87.94 396 GLY A N 1
ATOM 3006 C CA . GLY A 1 396 ? -0.211 12.273 18.5 1 87.94 396 GLY A CA 1
ATOM 3007 C C . GLY A 1 396 ? -0.417 12.875 17.125 1 87.94 396 GLY A C 1
ATOM 3008 O O . GLY A 1 396 ? -0.656 12.156 16.156 1 87.94 396 GLY A O 1
ATOM 3009 N N . GLY A 1 397 ? -0.338 14.148 17 1 91.75 397 GLY A N 1
ATOM 3010 C CA . GLY A 1 397 ? -0.598 14.93 15.797 1 91.75 397 GLY A CA 1
ATOM 3011 C C . GLY A 1 397 ? -1.104 16.328 16.094 1 91.75 397 GLY A C 1
ATOM 3012 O O . GLY A 1 397 ? -1.402 16.656 17.234 1 91.75 397 GLY A O 1
ATOM 3013 N N . SER A 1 398 ? -1.188 17.062 15.102 1 92.94 398 SER A N 1
ATOM 3014 C CA . SER A 1 398 ? -1.442 18.484 15.258 1 92.94 398 SER A CA 1
ATOM 3015 C C . SER A 1 398 ? -2.867 18.75 15.734 1 92.94 398 SER A C 1
ATOM 3017 O O . SER A 1 398 ? -3.117 19.719 16.469 1 92.94 398 SER A O 1
ATOM 3019 N N . ASP A 1 399 ? -3.799 17.875 15.367 1 96.88 399 ASP A N 1
ATOM 3020 C CA . ASP A 1 399 ? -5.203 18.109 15.68 1 96.88 399 ASP A CA 1
ATOM 3021 C C . ASP A 1 399 ? -5.477 17.875 17.172 1 96.88 399 ASP A C 1
ATOM 3023 O O . ASP A 1 399 ? -6.355 18.531 17.75 1 96.88 399 ASP A O 1
ATOM 3027 N N . ILE A 1 400 ? -4.742 17 17.797 1 97.75 400 ILE A N 1
ATOM 3028 C CA . ILE A 1 400 ? -5.051 16.641 19.172 1 97.75 400 ILE A CA 1
ATOM 3029 C C . ILE A 1 400 ? -3.949 17.156 20.094 1 97.75 400 ILE A C 1
ATOM 3031 O O . ILE A 1 400 ? -4.098 17.141 21.312 1 97.75 400 ILE A O 1
ATOM 3035 N N . GLY A 1 401 ? -2.91 17.688 19.531 1 96.38 401 GLY A N 1
ATOM 3036 C CA . GLY A 1 401 ? -1.787 18.219 20.297 1 96.38 401 GLY A CA 1
ATOM 3037 C C . GLY A 1 401 ? -2.195 19.25 21.328 1 96.38 401 GLY A C 1
ATOM 3038 O O . GLY A 1 401 ? -1.74 19.203 22.469 1 96.38 401 GLY A O 1
ATOM 3039 N N . PRO A 1 402 ? -3.072 20.172 20.984 1 96.56 402 PRO A N 1
ATOM 3040 C CA . PRO A 1 402 ? -3.486 21.219 21.922 1 96.56 402 PRO A CA 1
ATOM 3041 C C . PRO A 1 402 ? -4.098 20.672 23.203 1 96.56 402 PRO A C 1
ATOM 3043 O O . PRO A 1 402 ? -4.043 21.312 24.25 1 96.56 402 PRO A O 1
ATOM 3046 N N . LEU A 1 403 ? -4.672 19.469 23.141 1 96.06 403 LEU A N 1
ATOM 3047 C CA . LEU A 1 403 ? -5.281 18.859 24.328 1 96.06 403 LEU A CA 1
ATOM 3048 C C . LEU A 1 403 ? -4.25 18.672 25.438 1 96.06 403 LEU A C 1
ATOM 3050 O O . LEU A 1 403 ? -4.59 18.719 26.625 1 96.06 403 LEU A O 1
ATOM 3054 N N . LYS A 1 404 ? -3.049 18.328 25 1 92.75 404 LYS A N 1
ATOM 3055 C CA . LYS A 1 404 ? -2.004 18.062 25.984 1 92.75 404 LYS A CA 1
ATOM 3056 C C . LYS A 1 404 ? -1.734 19.281 26.859 1 92.75 404 LYS A C 1
ATOM 3058 O O . LYS A 1 404 ? -1.342 19.156 28.016 1 92.75 404 LYS A O 1
ATOM 3063 N N . GLN A 1 405 ? -1.999 20.438 26.375 1 89.31 405 GLN A N 1
ATOM 3064 C CA . GLN A 1 405 ? -1.714 21.672 27.078 1 89.31 405 GLN A CA 1
ATOM 3065 C C . GLN A 1 405 ? -2.826 22 28.078 1 89.31 405 GLN A C 1
ATOM 3067 O O . GLN A 1 405 ? -2.592 22.703 29.062 1 89.31 405 GLN A O 1
ATOM 3072 N N . THR A 1 406 ? -3.947 21.5 27.812 1 88.56 406 THR A N 1
ATOM 3073 C CA . THR A 1 406 ? -5.078 22.016 28.578 1 88.56 406 THR A CA 1
ATOM 3074 C C . THR A 1 406 ? -5.746 20.891 29.359 1 88.56 406 THR A C 1
ATOM 3076 O O . THR A 1 406 ? -6.551 21.156 30.266 1 88.56 406 THR A O 1
ATOM 3079 N N . VAL A 1 407 ? -5.504 19.688 29.031 1 87.69 407 VAL A N 1
ATOM 3080 C CA . VAL A 1 407 ? -6.125 18.531 29.688 1 87.69 407 VAL A CA 1
ATOM 3081 C C . VAL A 1 407 ? -5.047 17.641 30.297 1 87.69 407 VAL A C 1
ATOM 3083 O O . VAL A 1 407 ? -4.508 16.766 29.625 1 87.69 407 VAL A O 1
ATOM 3086 N N . PRO A 1 408 ? -4.93 17.812 31.594 1 84.19 408 PRO A N 1
ATOM 3087 C CA . PRO A 1 408 ? -3.883 17.031 32.25 1 84.19 408 PRO A CA 1
ATOM 3088 C C . PRO A 1 408 ? -4.133 15.523 32.156 1 84.19 408 PRO A C 1
ATOM 3090 O O . PRO A 1 408 ? -5.281 15.078 32.25 1 84.19 408 PRO A O 1
ATOM 3093 N N . GLY A 1 409 ? -3.182 14.773 31.797 1 88.69 409 GLY A N 1
ATOM 3094 C CA . GLY A 1 409 ? -3.254 13.328 31.906 1 88.69 409 GLY A CA 1
ATOM 3095 C C . GLY A 1 409 ? -3.596 12.641 30.594 1 88.69 409 GLY A C 1
ATOM 3096 O O . GLY A 1 409 ? -3.557 11.414 30.5 1 88.69 409 GLY A O 1
ATOM 3097 N N . VAL A 1 410 ? -4.023 13.453 29.609 1 95.31 410 VAL A N 1
ATOM 3098 C CA . VAL A 1 410 ? -4.438 12.844 28.344 1 95.31 410 VAL A CA 1
ATOM 3099 C C . VAL A 1 410 ? -3.248 12.141 27.688 1 95.31 410 VAL A C 1
ATOM 3101 O O . VAL A 1 410 ? -2.129 12.656 27.703 1 95.31 410 VAL A O 1
ATOM 3104 N N . THR A 1 411 ? -3.41 10.922 27.25 1 97.19 411 THR A N 1
ATOM 3105 C CA . THR A 1 411 ? -2.432 10.227 26.422 1 97.19 411 THR A CA 1
ATOM 3106 C C . THR A 1 411 ? -2.705 10.477 24.938 1 97.19 411 THR A C 1
ATOM 3108 O O . THR A 1 411 ? -3.777 10.141 24.438 1 97.19 411 THR A O 1
ATOM 3111 N N . LEU A 1 412 ? -1.778 11.07 24.25 1 98 412 LEU A N 1
ATOM 3112 C CA . LEU A 1 412 ? -1.907 11.289 22.812 1 98 412 LEU A CA 1
ATOM 3113 C C . LEU A 1 412 ? -1.382 10.094 22.031 1 98 412 LEU A C 1
ATOM 3115 O O . LEU A 1 412 ? -0.327 9.547 22.359 1 98 412 LEU A O 1
ATOM 3119 N N . ILE A 1 413 ? -2.113 9.688 21.078 1 98.62 413 ILE A N 1
ATOM 3120 C CA . ILE A 1 413 ? -1.793 8.492 20.297 1 98.62 413 ILE A CA 1
ATOM 3121 C C . ILE A 1 413 ? -1.937 8.797 18.797 1 98.62 413 ILE A C 1
ATOM 3123 O O . ILE A 1 413 ? -2.904 9.438 18.391 1 98.62 413 ILE A O 1
ATOM 3127 N N . GLY A 1 414 ? -0.943 8.383 18.031 1 98.56 414 GLY A N 1
ATOM 3128 C CA . GLY A 1 414 ? -1.029 8.469 16.594 1 98.56 414 GLY A CA 1
ATOM 3129 C C . GLY A 1 414 ? -1.228 7.125 15.922 1 98.56 414 GLY A C 1
ATOM 3130 O O . GLY A 1 414 ? -0.523 6.16 16.234 1 98.56 414 GLY A O 1
ATOM 3131 N N . PHE A 1 415 ? -2.275 7.062 15.07 1 98.56 415 PHE A N 1
ATOM 3132 C CA . PHE A 1 415 ? -2.414 5.895 14.211 1 98.56 415 PHE A CA 1
ATOM 3133 C C . PHE A 1 415 ? -1.282 5.84 13.188 1 98.56 415 PHE A C 1
ATOM 3135 O O . PHE A 1 415 ? -0.989 6.836 12.523 1 98.56 415 PHE A O 1
ATOM 3142 N N . GLN A 1 416 ? -0.634 4.707 13.117 1 98.12 416 GLN A N 1
ATOM 3143 C CA . GLN A 1 416 ? 0.477 4.543 12.188 1 98.12 416 GLN A CA 1
ATOM 3144 C C . GLN A 1 416 ? 0.101 3.602 11.047 1 98.12 416 GLN A C 1
ATOM 3146 O O . GLN A 1 416 ? -0.044 2.395 11.25 1 98.12 416 GLN A O 1
ATOM 3151 N N . ALA A 1 417 ? -0.055 4.148 9.891 1 98.19 417 ALA A N 1
ATOM 3152 C CA . ALA A 1 417 ? -0.229 3.381 8.656 1 98.19 417 ALA A CA 1
ATOM 3153 C C . ALA A 1 417 ? 1.087 3.27 7.895 1 98.19 417 ALA A C 1
ATOM 3155 O O . ALA A 1 417 ? 2.049 3.979 8.195 1 98.19 417 ALA A O 1
ATOM 3156 N N . ASP A 1 418 ? 1.113 2.322 6.945 1 98.5 418 ASP A N 1
ATOM 3157 C CA . ASP A 1 418 ? 2.256 2.236 6.043 1 98.5 418 ASP A CA 1
ATOM 3158 C C . ASP A 1 418 ? 2.549 3.588 5.395 1 98.5 418 ASP A C 1
ATOM 3160 O O . ASP A 1 418 ? 1.654 4.215 4.824 1 98.5 418 ASP A O 1
ATOM 3164 N N . SER A 1 419 ? 3.764 4.055 5.422 1 98.06 419 SER A N 1
ATOM 3165 C CA . SER A 1 419 ? 4.051 5.449 5.09 1 98.06 419 SER A CA 1
ATOM 3166 C C . SER A 1 419 ? 4.676 5.566 3.705 1 98.06 419 SER A C 1
ATOM 3168 O O . SER A 1 419 ? 4.953 6.672 3.236 1 98.06 419 SER A O 1
ATOM 3170 N N . GLN A 1 420 ? 4.883 4.484 2.992 1 98.38 420 GLN A N 1
ATOM 3171 C CA . GLN A 1 420 ? 5.785 4.453 1.848 1 98.38 420 GLN A CA 1
ATOM 3172 C C . GLN A 1 420 ? 5.203 5.227 0.667 1 98.38 420 GLN A C 1
ATOM 3174 O O . GLN A 1 420 ? 5.945 5.777 -0.148 1 98.38 420 GLN A O 1
ATOM 3179 N N . ARG A 1 421 ? 3.857 5.309 0.644 1 98.06 421 ARG A N 1
ATOM 3180 C CA . ARG A 1 421 ? 3.215 5.898 -0.527 1 98.06 421 ARG A CA 1
ATOM 3181 C C . ARG A 1 421 ? 2.635 7.27 -0.201 1 98.06 421 ARG A C 1
ATOM 3183 O O . ARG A 1 421 ? 2.25 8.016 -1.103 1 98.06 421 ARG A O 1
ATOM 3190 N N . TYR A 1 422 ? 2.598 7.629 1.067 1 98.44 422 TYR A N 1
ATOM 3191 C CA . TYR A 1 422 ? 1.795 8.766 1.516 1 98.44 422 TYR A CA 1
ATOM 3192 C C . TYR A 1 422 ? 2.256 10.055 0.852 1 98.44 422 TYR A C 1
ATOM 3194 O O . TYR A 1 422 ? 1.447 10.789 0.278 1 98.44 422 TYR A O 1
ATOM 3202 N N . PHE A 1 423 ? 3.521 10.312 0.741 1 98.31 423 PHE A N 1
ATOM 3203 C CA . PHE A 1 423 ? 4.016 11.609 0.289 1 98.31 423 PHE A CA 1
ATOM 3204 C C . PHE A 1 423 ? 4.137 11.641 -1.23 1 98.31 423 PHE A C 1
ATOM 3206 O O . PHE A 1 423 ? 4.492 12.672 -1.808 1 98.31 423 PHE A O 1
ATOM 3213 N N . ASP A 1 424 ? 3.809 10.523 -1.892 1 97.19 424 ASP A N 1
ATOM 3214 C CA . ASP A 1 424 ? 3.637 10.578 -3.34 1 97.19 424 ASP A CA 1
ATOM 3215 C C . ASP A 1 424 ? 2.373 11.352 -3.715 1 97.19 424 ASP A C 1
ATOM 3217 O O . ASP A 1 424 ? 2.264 11.867 -4.828 1 97.19 424 ASP A O 1
ATOM 3221 N N . ILE A 1 425 ? 1.46 11.398 -2.709 1 97 425 ILE A N 1
ATOM 3222 C CA . ILE A 1 425 ? 0.164 11.961 -3.068 1 97 425 ILE A CA 1
ATOM 3223 C C . ILE A 1 425 ? -0.17 13.125 -2.131 1 97 425 ILE A C 1
ATOM 3225 O O . ILE A 1 425 ? -0.974 13.992 -2.473 1 97 425 ILE A O 1
ATOM 3229 N N . HIS A 1 426 ? 0.374 13.141 -0.944 1 97.62 426 HIS A N 1
ATOM 3230 C CA . HIS A 1 426 ? 0.14 14.148 0.088 1 97.62 426 HIS A CA 1
ATOM 3231 C C . HIS A 1 426 ? 0.326 15.555 -0.462 1 97.62 426 HIS A C 1
ATOM 3233 O O . HIS A 1 426 ? 1.328 15.844 -1.121 1 97.62 426 HIS A O 1
ATOM 3239 N N . HIS A 1 427 ? -0.701 16.469 -0.37 1 98.12 427 HIS A N 1
ATOM 3240 C CA . HIS A 1 427 ? -0.657 17.875 -0.712 1 98.12 427 HIS A CA 1
ATOM 3241 C C . HIS A 1 427 ? -0.529 18.078 -2.219 1 98.12 427 HIS A C 1
ATOM 3243 O O . HIS A 1 427 ? -0.009 19.109 -2.672 1 98.12 427 HIS A O 1
ATOM 3249 N N . THR A 1 428 ? -0.893 17.109 -3.068 1 98 428 THR A N 1
ATOM 3250 C CA . THR A 1 428 ? -0.815 17.203 -4.523 1 98 428 THR A CA 1
ATOM 3251 C C . THR A 1 428 ? -2.184 16.969 -5.156 1 98 428 THR A C 1
ATOM 3253 O O . THR A 1 428 ? -3.111 16.516 -4.488 1 98 428 THR A O 1
ATOM 3256 N N . PRO A 1 429 ? -2.252 17.219 -6.48 1 97 429 PRO A N 1
ATOM 3257 C CA . PRO A 1 429 ? -3.496 16.938 -7.195 1 97 429 PRO A CA 1
ATOM 3258 C C . PRO A 1 429 ? -3.811 15.438 -7.254 1 97 429 PRO A C 1
ATOM 3260 O O . PRO A 1 429 ? -4.926 15.055 -7.605 1 97 429 PRO A O 1
ATOM 3263 N N . ASN A 1 430 ? -2.881 14.617 -6.805 1 97.06 430 ASN A N 1
ATOM 3264 C CA . ASN A 1 430 ? -3.072 13.172 -6.871 1 97.06 430 ASN A CA 1
ATOM 3265 C C . ASN A 1 430 ? -3.74 12.633 -5.605 1 97.06 430 ASN A C 1
ATOM 3267 O O . ASN A 1 430 ? -4.012 11.438 -5.5 1 97.06 430 ASN A O 1
ATOM 3271 N N . ASP A 1 431 ? -4.027 13.492 -4.652 1 98.44 431 ASP A N 1
ATOM 3272 C CA . ASP A 1 431 ? -4.793 13.047 -3.49 1 98.44 431 ASP A CA 1
ATOM 3273 C C . ASP A 1 431 ? -6.27 12.883 -3.834 1 98.44 431 ASP A C 1
ATOM 3275 O O . ASP A 1 431 ? -7.105 13.672 -3.4 1 98.44 431 ASP A O 1
ATOM 3279 N N . VAL A 1 432 ? -6.555 11.797 -4.562 1 98.62 432 VAL A N 1
ATOM 3280 C CA . VAL A 1 432 ? -7.883 11.523 -5.098 1 98.62 432 VAL A CA 1
ATOM 3281 C C . VAL A 1 432 ? -8.367 10.156 -4.617 1 98.62 432 VAL A C 1
ATOM 3283 O O . VAL A 1 432 ? -7.566 9.344 -4.145 1 98.62 432 VAL A O 1
ATOM 3286 N N . PHE A 1 433 ? -9.648 9.898 -4.77 1 98.69 433 PHE A N 1
ATOM 3287 C CA . PHE A 1 433 ? -10.312 8.719 -4.223 1 98.69 433 PHE A CA 1
ATOM 3288 C C . PHE A 1 433 ? -9.742 7.449 -4.84 1 98.69 433 PHE A C 1
ATOM 3290 O O . PHE A 1 433 ? -9.617 6.426 -4.16 1 98.69 433 PHE A O 1
ATOM 3297 N N . GLU A 1 434 ? -9.359 7.488 -6.117 1 97.38 434 GLU A N 1
ATOM 3298 C CA . GLU A 1 434 ? -8.898 6.316 -6.859 1 97.38 434 GLU A CA 1
ATOM 3299 C C . GLU A 1 434 ? -7.617 5.75 -6.258 1 97.38 434 GLU A C 1
ATOM 3301 O O . GLU A 1 434 ? -7.266 4.598 -6.508 1 97.38 434 GLU A O 1
ATOM 3306 N N . ASN A 1 435 ? -6.965 6.531 -5.426 1 97.88 435 ASN A N 1
ATOM 3307 C CA . ASN A 1 435 ? -5.715 6.074 -4.828 1 97.88 435 ASN A CA 1
ATOM 3308 C C . ASN A 1 435 ? -5.945 5.418 -3.471 1 97.88 435 ASN A C 1
ATOM 3310 O O . ASN A 1 435 ? -4.996 5.004 -2.805 1 97.88 435 ASN A O 1
ATOM 3314 N N . VAL A 1 436 ? -7.203 5.281 -3.016 1 98.56 436 VAL A N 1
ATOM 3315 C CA . VAL A 1 436 ? -7.535 4.668 -1.734 1 98.56 436 VAL A CA 1
ATOM 3316 C C . VAL A 1 436 ? -7.93 3.209 -1.947 1 98.56 436 VAL A C 1
ATOM 3318 O O . VAL A 1 436 ? -8.734 2.9 -2.83 1 98.56 436 VAL A O 1
ATOM 3321 N N . ASN A 1 437 ? -7.301 2.326 -1.227 1 98.44 437 ASN A N 1
ATOM 3322 C CA . ASN A 1 437 ? -7.688 0.919 -1.225 1 98.44 437 ASN A CA 1
ATOM 3323 C C . ASN A 1 437 ? -8.711 0.623 -0.13 1 98.44 437 ASN A C 1
ATOM 3325 O O . ASN A 1 437 ? -8.484 0.941 1.038 1 98.44 437 ASN A O 1
ATOM 3329 N N . LYS A 1 438 ? -9.75 -0.014 -0.477 1 98.5 438 LYS A N 1
ATOM 3330 C CA . LYS A 1 438 ? -10.859 -0.245 0.444 1 98.5 438 LYS A CA 1
ATOM 3331 C C . LYS A 1 438 ? -10.414 -1.061 1.652 1 98.5 438 LYS A C 1
ATOM 3333 O O . LYS A 1 438 ? -10.734 -0.72 2.793 1 98.5 438 LYS A O 1
ATOM 3338 N N . ARG A 1 439 ? -9.719 -2.16 1.463 1 98.56 439 ARG A N 1
ATOM 3339 C CA . ARG A 1 439 ? -9.32 -3.029 2.566 1 98.56 439 ARG A CA 1
ATOM 3340 C C . ARG A 1 439 ? -8.383 -2.305 3.525 1 98.56 439 ARG A C 1
ATOM 3342 O O . ARG A 1 439 ? -8.539 -2.391 4.742 1 98.56 439 ARG A O 1
ATOM 3349 N N . GLU A 1 440 ? -7.355 -1.604 2.918 1 98.75 440 GLU A N 1
ATOM 3350 C CA . GLU A 1 440 ? -6.438 -0.851 3.768 1 98.75 440 GLU A CA 1
ATOM 3351 C C . GLU A 1 440 ? -7.195 0.133 4.656 1 98.75 440 GLU A C 1
ATOM 3353 O O . GLU A 1 440 ? -6.945 0.207 5.863 1 98.75 440 GLU A O 1
ATOM 3358 N N . LEU A 1 441 ? -8.133 0.835 4.059 1 98.88 441 LEU A N 1
ATOM 3359 C CA . LEU A 1 441 ? -8.914 1.837 4.781 1 98.88 441 LEU A CA 1
ATOM 3360 C C . LEU A 1 441 ? -9.695 1.199 5.922 1 98.88 441 LEU A C 1
ATOM 3362 O O . LEU A 1 441 ? -9.648 1.683 7.059 1 98.88 441 LEU A O 1
ATOM 3366 N N . GLU A 1 442 ? -10.359 0.142 5.648 1 98.88 442 GLU A N 1
ATOM 3367 C CA . GLU A 1 442 ? -11.25 -0.494 6.613 1 98.88 442 GLU A CA 1
ATOM 3368 C C . GLU A 1 442 ? -10.461 -1.186 7.723 1 98.88 442 GLU A C 1
ATOM 3370 O O . GLU A 1 442 ? -10.898 -1.212 8.875 1 98.88 442 GLU A O 1
ATOM 3375 N N . LEU A 1 443 ? -9.289 -1.708 7.387 1 98.94 443 LEU A N 1
ATOM 3376 C CA . LEU A 1 443 ? -8.406 -2.266 8.406 1 98.94 443 LEU A CA 1
ATOM 3377 C C . LEU A 1 443 ? -7.953 -1.188 9.383 1 98.94 443 LEU A C 1
ATOM 3379 O O . LEU A 1 443 ? -7.777 -1.456 10.57 1 98.94 443 LEU A O 1
ATOM 3383 N N . GLY A 1 444 ? -7.715 0.009 8.867 1 98.94 444 GLY A N 1
ATOM 3384 C CA . GLY A 1 444 ? -7.359 1.109 9.75 1 98.94 444 GLY A CA 1
ATOM 3385 C C . GLY A 1 444 ? -8.445 1.444 10.758 1 98.94 444 GLY A C 1
ATOM 3386 O O . GLY A 1 444 ? -8.164 1.645 11.938 1 98.94 444 GLY A O 1
ATOM 3387 N N . ALA A 1 445 ? -9.688 1.5 10.297 1 98.94 445 ALA A N 1
ATOM 3388 C CA . ALA A 1 445 ? -10.812 1.74 11.195 1 98.94 445 ALA A CA 1
ATOM 3389 C C . ALA A 1 445 ? -10.898 0.658 12.273 1 98.94 445 ALA A C 1
ATOM 3391 O O . ALA A 1 445 ? -11.102 0.959 13.453 1 98.94 445 ALA A O 1
ATOM 3392 N N . ALA A 1 446 ? -10.727 -0.585 11.859 1 98.94 446 ALA A N 1
ATOM 3393 C CA . ALA A 1 446 ? -10.797 -1.709 12.789 1 98.94 446 ALA A CA 1
ATOM 3394 C C . ALA A 1 446 ? -9.672 -1.64 13.82 1 98.94 446 ALA A C 1
ATOM 3396 O O . ALA A 1 446 ? -9.883 -1.934 15 1 98.94 446 ALA A O 1
ATOM 3397 N N . SER A 1 447 ? -8.477 -1.278 13.359 1 98.94 447 SER A N 1
ATOM 3398 C CA . SER A 1 447 ? -7.34 -1.154 14.266 1 98.94 447 SER A CA 1
ATOM 3399 C C . SER A 1 447 ? -7.598 -0.093 15.328 1 98.94 447 SER A C 1
ATOM 3401 O O . SER A 1 447 ? -7.371 -0.331 16.516 1 98.94 447 SER A O 1
ATOM 3403 N N . MET A 1 448 ? -8.078 1.021 14.945 1 98.94 448 MET A N 1
ATOM 3404 C CA . MET A 1 448 ? -8.359 2.096 15.891 1 98.94 448 MET A CA 1
ATOM 3405 C C . MET A 1 448 ? -9.508 1.709 16.828 1 98.94 448 MET A C 1
ATOM 3407 O O . MET A 1 448 ? -9.445 1.979 18.031 1 98.94 448 MET A O 1
ATOM 3411 N N . ALA A 1 449 ? -10.539 1.099 16.234 1 98.94 449 ALA A N 1
ATOM 3412 C CA . ALA A 1 449 ? -11.641 0.647 17.078 1 98.94 449 ALA A CA 1
ATOM 3413 C C . ALA A 1 449 ? -11.164 -0.339 18.141 1 98.94 449 ALA A C 1
ATOM 3415 O O . ALA A 1 449 ? -11.602 -0.289 19.297 1 98.94 449 ALA A O 1
ATOM 3416 N N . SER A 1 450 ? -10.266 -1.222 17.766 1 98.94 450 SER A N 1
ATOM 3417 C CA . SER A 1 450 ? -9.719 -2.205 18.703 1 98.94 450 SER A CA 1
ATOM 3418 C C . SER A 1 450 ? -8.945 -1.527 19.828 1 98.94 450 SER A C 1
ATOM 3420 O O . SER A 1 450 ? -9.078 -1.912 20.984 1 98.94 450 SER A O 1
ATOM 3422 N N . LEU A 1 451 ? -8.141 -0.528 19.484 1 98.88 451 LEU A N 1
ATOM 3423 C CA . LEU A 1 451 ? -7.402 0.197 20.5 1 98.88 451 LEU A CA 1
ATOM 3424 C C . LEU A 1 451 ? -8.352 0.937 21.438 1 98.88 451 LEU A C 1
ATOM 3426 O O . LEU A 1 451 ? -8.18 0.915 22.656 1 98.88 451 LEU A O 1
ATOM 3430 N N . VAL A 1 452 ? -9.32 1.617 20.875 1 98.94 452 VAL A N 1
ATOM 3431 C CA . VAL A 1 452 ? -10.297 2.336 21.672 1 98.94 452 VAL A CA 1
ATOM 3432 C C . VAL A 1 452 ? -10.992 1.368 22.625 1 98.94 452 VAL A C 1
ATOM 3434 O O . VAL A 1 452 ? -11.172 1.67 23.812 1 98.94 452 VAL A O 1
ATOM 3437 N N . TYR A 1 453 ? -11.406 0.186 22.172 1 98.88 453 TYR A N 1
ATOM 3438 C CA . TYR A 1 453 ? -12.031 -0.846 23 1 98.88 453 TYR A CA 1
ATOM 3439 C C . TYR A 1 453 ? -11.133 -1.232 24.156 1 98.88 453 TYR A C 1
ATOM 3441 O O . TYR A 1 453 ? -11.586 -1.312 25.312 1 98.88 453 TYR A O 1
ATOM 3449 N N . LEU A 1 454 ? -9.883 -1.449 23.891 1 98.75 454 LEU A N 1
ATOM 3450 C CA . LEU A 1 454 ? -8.953 -1.875 24.938 1 98.75 454 LEU A CA 1
ATOM 3451 C C . LEU A 1 454 ? -8.758 -0.777 25.969 1 98.75 454 LEU A C 1
ATOM 3453 O O . LEU A 1 454 ? -8.719 -1.056 27.172 1 98.75 454 LEU A O 1
ATOM 3457 N N . ILE A 1 455 ? -8.609 0.478 25.5 1 98.56 455 ILE A N 1
ATOM 3458 C CA . ILE A 1 455 ? -8.484 1.594 26.438 1 98.56 455 ILE A CA 1
ATOM 3459 C C . ILE A 1 455 ? -9.75 1.713 27.281 1 98.56 455 ILE A C 1
ATOM 3461 O O . ILE A 1 455 ? -9.68 1.947 28.484 1 98.56 455 ILE A O 1
ATOM 3465 N N . ASP A 1 456 ? -10.867 1.567 26.656 1 98.56 456 ASP A N 1
ATOM 3466 C CA . ASP A 1 456 ? -12.141 1.654 27.344 1 98.56 456 ASP A CA 1
ATOM 3467 C C . ASP A 1 456 ? -12.25 0.588 28.438 1 98.56 456 ASP A C 1
ATOM 3469 O O . ASP A 1 456 ? -12.695 0.874 29.547 1 98.56 456 ASP A O 1
ATOM 3473 N N . GLN A 1 457 ? -11.844 -0.666 28.125 1 97.75 457 GLN A N 1
ATOM 3474 C CA . GLN A 1 457 ? -12.016 -1.801 29.031 1 97.75 457 GLN A CA 1
ATOM 3475 C C . GLN A 1 457 ? -10.961 -1.798 30.125 1 97.75 457 GLN A C 1
ATOM 3477 O O . GLN A 1 457 ? -11.242 -2.141 31.281 1 97.75 457 GLN A O 1
ATOM 3482 N N . HIS A 1 458 ? -9.711 -1.329 29.781 1 96.75 458 HIS A N 1
ATOM 3483 C CA . HIS A 1 458 ? -8.609 -1.636 30.688 1 96.75 458 HIS A CA 1
ATOM 3484 C C . HIS A 1 458 ? -7.898 -0.364 31.141 1 96.75 458 HIS A C 1
ATOM 3486 O O . HIS A 1 458 ? -7.086 -0.398 32.062 1 96.75 458 HIS A O 1
ATOM 3492 N N . GLY A 1 459 ? -8.211 0.759 30.547 1 95.19 459 GLY A N 1
ATOM 3493 C CA . GLY A 1 459 ? -7.48 1.979 30.844 1 95.19 459 GLY A CA 1
ATOM 3494 C C . GLY A 1 459 ? -6.043 1.947 30.359 1 95.19 459 GLY A C 1
ATOM 3495 O O . GLY A 1 459 ? -5.668 1.083 29.562 1 95.19 459 GLY A O 1
ATOM 3496 N N . LEU A 1 460 ? -5.281 2.924 30.672 1 94.38 460 LEU A N 1
ATOM 3497 C CA . LEU A 1 460 ? -3.887 3.039 30.266 1 94.38 460 LEU A CA 1
ATOM 3498 C C . LEU A 1 460 ? -2.959 3.055 31.469 1 94.38 460 LEU A C 1
ATOM 3500 O O . LEU A 1 460 ? -1.761 3.312 31.328 1 94.38 460 LEU A O 1
ATOM 3504 N N . LYS A 1 461 ? -3.561 2.758 32.656 1 84.69 461 LYS A N 1
ATOM 3505 C CA . LYS A 1 461 ? -2.779 2.691 33.906 1 84.69 461 LYS A CA 1
ATOM 3506 C C . LYS A 1 461 ? -2.451 1.246 34.25 1 84.69 461 LYS A C 1
ATOM 3508 O O . LYS A 1 461 ? -3.354 0.418 34.406 1 84.69 461 LYS A O 1
ATOM 3513 N N . PHE A 1 462 ? -1.283 0.836 34 1 78.62 462 PHE A N 1
ATOM 3514 C CA . PHE A 1 462 ? -0.827 -0.51 34.344 1 78.62 462 PHE A CA 1
ATOM 3515 C C . PHE A 1 462 ? -0.102 -0.525 35.688 1 78.62 462 PHE A C 1
ATOM 3517 O O . PHE A 1 462 ? 0.506 0.472 36.062 1 78.62 462 PHE A O 1
ATOM 3524 N N . MET B 1 1 ? 40.812 -24 47.438 1 25.5 1 MET B N 1
ATOM 3525 C CA . MET B 1 1 ? 39.594 -23.188 47.344 1 25.5 1 MET B CA 1
ATOM 3526 C C . MET B 1 1 ? 39.438 -22.625 45.938 1 25.5 1 MET B C 1
ATOM 3528 O O . MET B 1 1 ? 39.938 -21.547 45.625 1 25.5 1 MET B O 1
ATOM 3532 N N . LYS B 1 2 ? 39.5 -23.406 44.875 1 34.91 2 LYS B N 1
ATOM 3533 C CA . LYS B 1 2 ? 39.781 -23.172 43.438 1 34.91 2 LYS B CA 1
ATOM 3534 C C . LYS B 1 2 ? 38.5 -22.703 42.719 1 34.91 2 LYS B C 1
ATOM 3536 O O . LYS B 1 2 ? 37.906 -23.453 41.969 1 34.91 2 LYS B O 1
ATOM 3541 N N . LEU B 1 3 ? 37.625 -21.953 43.469 1 36.56 3 LEU B N 1
ATOM 3542 C CA . LEU B 1 3 ? 36.344 -21.562 42.875 1 36.56 3 LEU B CA 1
ATOM 3543 C C . LEU B 1 3 ? 36.562 -20.516 41.812 1 36.56 3 LEU B C 1
ATOM 3545 O O . LEU B 1 3 ? 35.594 -20.016 41.219 1 36.56 3 LEU B O 1
ATOM 3549 N N . LYS B 1 4 ? 37.781 -20.047 41.656 1 41.88 4 LYS B N 1
ATOM 3550 C CA . LYS B 1 4 ? 37.781 -18.672 41.156 1 41.88 4 LYS B CA 1
ATOM 3551 C C . LYS B 1 4 ? 37.344 -18.609 39.719 1 41.88 4 LYS B C 1
ATOM 3553 O O . LYS B 1 4 ? 36.844 -17.578 39.25 1 41.88 4 LYS B O 1
ATOM 3558 N N . PRO B 1 5 ? 37.688 -19.391 38.75 1 48.59 5 PRO B N 1
ATOM 3559 C CA . PRO B 1 5 ? 37.875 -18.906 37.375 1 48.59 5 PRO B CA 1
ATOM 3560 C C . PRO B 1 5 ? 36.562 -18.922 36.562 1 48.59 5 PRO B C 1
ATOM 3562 O O . PRO B 1 5 ? 36.562 -18.578 35.375 1 48.59 5 PRO B O 1
ATOM 3565 N N . ILE B 1 6 ? 35.469 -19.344 37.156 1 48.31 6 ILE B N 1
ATOM 3566 C CA . ILE B 1 6 ? 34.344 -19.609 36.281 1 48.31 6 ILE B CA 1
ATOM 3567 C C . ILE B 1 6 ? 33.688 -18.281 35.875 1 48.31 6 ILE B C 1
ATOM 3569 O O . ILE B 1 6 ? 32.938 -18.234 34.875 1 48.31 6 ILE B O 1
ATOM 3573 N N . LEU B 1 7 ? 34.062 -17.203 36.625 1 51.78 7 LEU B N 1
ATOM 3574 C CA . LEU B 1 7 ? 33.281 -16 36.375 1 51.78 7 LEU B CA 1
ATOM 3575 C C . LEU B 1 7 ? 33.781 -15.273 35.125 1 51.78 7 LEU B C 1
ATOM 3577 O O . LEU B 1 7 ? 33 -14.648 34.406 1 51.78 7 LEU B O 1
ATOM 3581 N N . SER B 1 8 ? 35 -15.547 34.719 1 54.03 8 SER B N 1
ATOM 3582 C CA . SER B 1 8 ? 35.562 -14.758 33.625 1 54.03 8 SER B CA 1
ATOM 3583 C C . SER B 1 8 ? 35.062 -15.234 32.281 1 54.03 8 SER B C 1
ATOM 3585 O O . SER B 1 8 ? 34.906 -14.43 31.359 1 54.03 8 SER B O 1
ATOM 3587 N N . ALA B 1 9 ? 34.719 -16.453 32.188 1 54.97 9 ALA B N 1
ATOM 3588 C CA . ALA B 1 9 ? 34.312 -17 30.891 1 54.97 9 ALA B CA 1
ATOM 3589 C C . ALA B 1 9 ? 32.906 -16.547 30.516 1 54.97 9 ALA B C 1
ATOM 3591 O O . ALA B 1 9 ? 32.625 -16.281 29.344 1 54.97 9 ALA B O 1
ATOM 3592 N N . VAL B 1 10 ? 32.062 -16.328 31.484 1 54.69 10 VAL B N 1
ATOM 3593 C CA . VAL B 1 10 ? 30.688 -15.938 31.219 1 54.69 10 VAL B CA 1
ATOM 3594 C C . VAL B 1 10 ? 30.625 -14.484 30.75 1 54.69 10 VAL B C 1
ATOM 3596 O O . VAL B 1 10 ? 29.875 -14.148 29.844 1 54.69 10 VAL B O 1
ATOM 3599 N N . LEU B 1 11 ? 31.516 -13.719 31.203 1 55.09 11 LEU B N 1
ATOM 3600 C CA . LEU B 1 11 ? 31.547 -12.312 30.812 1 55.09 11 LEU B CA 1
ATOM 3601 C C . LEU B 1 11 ? 32.062 -12.156 29.391 1 55.09 11 LEU B C 1
ATOM 3603 O O . LEU B 1 11 ? 31.578 -11.312 28.641 1 55.09 11 LEU B O 1
ATOM 3607 N N . PHE B 1 12 ? 32.906 -13.062 28.984 1 53.91 12 PHE B N 1
ATOM 3608 C CA . PHE B 1 12 ? 33.469 -12.984 27.656 1 53.91 12 PHE B CA 1
ATOM 3609 C C . PHE B 1 12 ? 32.469 -13.414 26.594 1 53.91 12 PHE B C 1
ATOM 3611 O O . PHE B 1 12 ? 32.438 -12.852 25.5 1 53.91 12 PHE B O 1
ATOM 3618 N N . CYS B 1 13 ? 31.625 -14.312 26.875 1 52.97 13 CYS B N 1
ATOM 3619 C CA . CYS B 1 13 ? 30.609 -14.789 25.938 1 52.97 13 CYS B CA 1
ATOM 3620 C C . CYS B 1 13 ? 29.516 -13.75 25.734 1 52.97 13 CYS B C 1
ATOM 3622 O O . CYS B 1 13 ? 29.016 -13.578 24.609 1 52.97 13 CYS B O 1
ATOM 3624 N N . ALA B 1 14 ? 29.141 -12.992 26.734 1 56.31 14 ALA B N 1
ATOM 3625 C CA . ALA B 1 14 ? 28.125 -11.961 26.609 1 56.31 14 ALA B CA 1
ATOM 3626 C C . ALA B 1 14 ? 28.625 -10.781 25.797 1 56.31 14 ALA B C 1
ATOM 3628 O O . ALA B 1 14 ? 27.875 -10.211 24.984 1 56.31 14 ALA B O 1
ATOM 3629 N N . VAL B 1 15 ? 29.859 -10.523 25.875 1 56.53 15 VAL B N 1
ATOM 3630 C CA . VAL B 1 15 ? 30.422 -9.398 25.156 1 56.53 15 VAL B CA 1
ATOM 3631 C C . VAL B 1 15 ? 30.547 -9.75 23.672 1 56.53 15 VAL B C 1
ATOM 3633 O O . VAL B 1 15 ? 30.328 -8.898 22.812 1 56.53 15 VAL B O 1
ATOM 3636 N N . SER B 1 16 ? 30.797 -10.992 23.312 1 54.34 16 SER B N 1
ATOM 3637 C CA . SER B 1 16 ? 30.922 -11.414 21.922 1 54.34 16 SER B CA 1
ATOM 3638 C C . SER B 1 16 ? 29.562 -11.43 21.234 1 54.34 16 SER B C 1
ATOM 3640 O O . SER B 1 16 ? 29.453 -11.047 20.062 1 54.34 16 SER B O 1
ATOM 3642 N N . LEU B 1 17 ? 28.547 -11.781 21.891 1 59.16 17 LEU B N 1
ATOM 3643 C CA . LEU B 1 17 ? 27.203 -11.805 21.312 1 59.16 17 LEU B CA 1
ATOM 3644 C C . LEU B 1 17 ? 26.703 -10.383 21.047 1 59.16 17 LEU B C 1
ATOM 3646 O O . LEU B 1 17 ? 26.047 -10.133 20.031 1 59.16 17 LEU B O 1
ATOM 3650 N N . SER B 1 18 ? 27.047 -9.477 21.953 1 65.75 18 SER B N 1
ATOM 3651 C CA . SER B 1 18 ? 26.641 -8.086 21.766 1 65.75 18 SER B CA 1
ATOM 3652 C C . SER B 1 18 ? 27.375 -7.445 20.609 1 65.75 18 SER B C 1
ATOM 3654 O O . SER B 1 18 ? 26.797 -6.684 19.828 1 65.75 18 SER B O 1
ATOM 3656 N N . ALA B 1 19 ? 28.703 -7.801 20.375 1 66.5 19 ALA B N 1
ATOM 3657 C CA . ALA B 1 19 ? 29.484 -7.246 19.266 1 66.5 19 ALA B CA 1
ATOM 3658 C C . ALA B 1 19 ? 28.969 -7.75 17.922 1 66.5 19 ALA B C 1
ATOM 3660 O O . ALA B 1 19 ? 28.891 -6.988 16.969 1 66.5 19 ALA B O 1
ATOM 3661 N N . SER B 1 20 ? 28.594 -9 17.984 1 74.81 20 SER B N 1
ATOM 3662 C CA . SER B 1 20 ? 28.047 -9.57 16.766 1 74.81 20 SER B CA 1
ATOM 3663 C C . SER B 1 20 ? 26.719 -8.93 16.391 1 74.81 20 SER B C 1
ATOM 3665 O O . SER B 1 20 ? 26.5 -8.594 15.227 1 74.81 20 SER B O 1
ATOM 3667 N N . ALA B 1 21 ? 25.969 -8.68 17.344 1 78.94 21 ALA B N 1
ATOM 3668 C CA . ALA B 1 21 ? 24.672 -8.062 17.094 1 78.94 21 ALA B CA 1
ATOM 3669 C C . ALA B 1 21 ? 24.828 -6.629 16.594 1 78.94 21 ALA B C 1
ATOM 3671 O O . ALA B 1 21 ? 24.078 -6.184 15.719 1 78.94 21 ALA B O 1
ATOM 3672 N N . GLN B 1 22 ? 25.766 -5.98 17.172 1 80.38 22 GLN B N 1
ATOM 3673 C CA . GLN B 1 22 ? 26.031 -4.617 16.719 1 80.38 22 GLN B CA 1
ATOM 3674 C C . GLN B 1 22 ? 26.531 -4.598 15.289 1 80.38 22 GLN B C 1
ATOM 3676 O O . GLN B 1 22 ? 26.141 -3.738 14.5 1 80.38 22 GLN B O 1
ATOM 3681 N N . ASN B 1 23 ? 27.344 -5.566 14.969 1 90.81 23 ASN B N 1
ATOM 3682 C CA . ASN B 1 23 ? 27.844 -5.672 13.594 1 90.81 23 ASN B CA 1
ATOM 3683 C C . ASN B 1 23 ? 26.703 -5.996 12.617 1 90.81 23 ASN B C 1
ATOM 3685 O O . ASN B 1 23 ? 26.656 -5.449 11.516 1 90.81 23 ASN B O 1
ATOM 3689 N N . ASP B 1 24 ? 25.844 -6.859 13.008 1 97.5 24 ASP B N 1
ATOM 3690 C CA . ASP B 1 24 ? 24.719 -7.215 12.156 1 97.5 24 ASP B CA 1
ATOM 3691 C C . ASP B 1 24 ? 23.812 -6.008 11.898 1 97.5 24 ASP B C 1
ATOM 3693 O O . ASP B 1 24 ? 23.406 -5.766 10.766 1 97.5 24 ASP B O 1
ATOM 3697 N N . SER B 1 25 ? 23.531 -5.262 12.969 1 97.81 25 SER B N 1
ATOM 3698 C CA . SER B 1 25 ? 22.672 -4.082 12.836 1 97.81 25 SER B CA 1
ATOM 3699 C C . SER B 1 25 ? 23.297 -3.062 11.883 1 97.81 25 SER B C 1
ATOM 3701 O O . SER B 1 25 ? 22.578 -2.471 11.062 1 97.81 25 SER B O 1
ATOM 3703 N N . VAL B 1 26 ? 24.594 -2.83 11.945 1 98.19 26 VAL B N 1
ATOM 3704 C CA . VAL B 1 26 ? 25.281 -1.866 11.102 1 98.19 26 VAL B CA 1
ATOM 3705 C C . VAL B 1 26 ? 25.25 -2.338 9.648 1 98.19 26 VAL B C 1
ATOM 3707 O O . VAL B 1 26 ? 25 -1.546 8.734 1 98.19 26 VAL B O 1
ATOM 3710 N N . THR B 1 27 ? 25.531 -3.625 9.414 1 98.62 27 THR B N 1
ATOM 3711 C CA . THR B 1 27 ? 25.531 -4.172 8.062 1 98.62 27 THR B CA 1
ATOM 3712 C C . THR B 1 27 ? 24.141 -4.082 7.445 1 98.62 27 THR B C 1
ATOM 3714 O O . THR B 1 27 ? 23.984 -3.705 6.281 1 98.62 27 THR B O 1
ATOM 3717 N N . ILE B 1 28 ? 23.141 -4.418 8.211 1 98.81 28 ILE B N 1
ATOM 3718 C CA . ILE B 1 28 ? 21.766 -4.367 7.727 1 98.81 28 ILE B CA 1
ATOM 3719 C C . ILE B 1 28 ? 21.391 -2.932 7.367 1 98.81 28 ILE B C 1
ATOM 3721 O O . ILE B 1 28 ? 20.75 -2.686 6.344 1 98.81 28 ILE B O 1
ATOM 3725 N N . ARG B 1 29 ? 21.781 -1.994 8.18 1 98.75 29 ARG B N 1
ATOM 3726 C CA . ARG B 1 29 ? 21.547 -0.592 7.848 1 98.75 29 ARG B CA 1
ATOM 3727 C C . ARG B 1 29 ? 22.188 -0.229 6.512 1 98.75 29 ARG B C 1
ATOM 3729 O O . ARG B 1 29 ? 21.578 0.457 5.691 1 98.75 29 ARG B O 1
ATOM 3736 N N . LYS B 1 30 ? 23.406 -0.673 6.266 1 98.81 30 LYS B N 1
ATOM 3737 C CA . LYS B 1 30 ? 24.094 -0.415 5 1 98.81 30 LYS B CA 1
ATOM 3738 C C . LYS B 1 30 ? 23.328 -1.028 3.828 1 98.81 30 LYS B C 1
ATOM 3740 O O . LYS B 1 30 ? 23.281 -0.446 2.744 1 98.81 30 LYS B O 1
ATOM 3745 N N . ILE B 1 31 ? 22.797 -2.201 4.051 1 98.94 31 ILE B N 1
ATOM 3746 C CA . ILE B 1 31 ? 22.016 -2.879 3.023 1 98.94 31 ILE B CA 1
ATOM 3747 C C . ILE B 1 31 ? 20.812 -2.014 2.639 1 98.94 31 ILE B C 1
ATOM 3749 O O . ILE B 1 31 ? 20.578 -1.762 1.454 1 98.94 31 ILE B O 1
ATOM 3753 N N . TYR B 1 32 ? 20.094 -1.544 3.654 1 98.94 32 TYR B N 1
ATOM 3754 C CA . TYR B 1 32 ? 18.922 -0.718 3.391 1 98.94 32 TYR B CA 1
ATOM 3755 C C . TYR B 1 32 ? 19.328 0.601 2.738 1 98.94 32 TYR B C 1
ATOM 3757 O O . TYR B 1 32 ? 18.641 1.079 1.827 1 98.94 32 TYR B O 1
ATOM 3765 N N . ASP B 1 33 ? 20.422 1.194 3.182 1 98.81 33 ASP B N 1
ATOM 3766 C CA . ASP B 1 33 ? 20.891 2.434 2.566 1 98.81 33 ASP B CA 1
ATOM 3767 C C . ASP B 1 33 ? 21.219 2.225 1.09 1 98.81 33 ASP B C 1
ATOM 3769 O O . ASP B 1 33 ? 20.812 3.023 0.241 1 98.81 33 ASP B O 1
ATOM 3773 N N . GLU B 1 34 ? 21.906 1.154 0.76 1 98.88 34 GLU B N 1
ATOM 3774 C CA . GLU B 1 34 ? 22.266 0.86 -0.624 1 98.88 34 GLU B CA 1
ATOM 3775 C C . GLU B 1 34 ? 21.016 0.656 -1.484 1 98.88 34 GLU B C 1
ATOM 3777 O O . GLU B 1 34 ? 20.938 1.163 -2.605 1 98.88 34 GLU B O 1
ATOM 3782 N N . ALA B 1 35 ? 20.078 -0.057 -0.983 1 98.88 35 ALA B N 1
ATOM 3783 C CA . ALA B 1 35 ? 18.859 -0.35 -1.728 1 98.88 35 ALA B CA 1
ATOM 3784 C C . ALA B 1 35 ? 18.047 0.921 -1.981 1 98.88 35 ALA B C 1
ATOM 3786 O O . ALA B 1 35 ? 17.547 1.136 -3.088 1 98.88 35 ALA B O 1
ATOM 3787 N N . LEU B 1 36 ? 17.922 1.815 -0.968 1 98.69 36 LEU B N 1
ATOM 3788 C CA . LEU B 1 36 ? 17.016 2.959 -1.04 1 98.69 36 LEU B CA 1
ATOM 3789 C C . LEU B 1 36 ? 17.672 4.125 -1.774 1 98.69 36 LEU B C 1
ATOM 3791 O O . LEU B 1 36 ? 17 4.91 -2.434 1 98.69 36 LEU B O 1
ATOM 3795 N N . VAL B 1 37 ? 18.969 4.27 -1.713 1 98.31 37 VAL B N 1
ATOM 3796 C CA . VAL B 1 37 ? 19.656 5.422 -2.287 1 98.31 37 VAL B CA 1
ATOM 3797 C C . VAL B 1 37 ? 20.125 5.086 -3.699 1 98.31 37 VAL B C 1
ATOM 3799 O O . VAL B 1 37 ? 20.016 5.91 -4.609 1 98.31 37 VAL B O 1
ATOM 3802 N N . ASN B 1 38 ? 20.594 3.814 -3.877 1 98.56 38 ASN B N 1
ATOM 3803 C CA . ASN B 1 38 ? 21.25 3.465 -5.133 1 98.56 38 ASN B CA 1
ATOM 3804 C C . ASN B 1 38 ? 20.547 2.297 -5.82 1 98.56 38 ASN B C 1
ATOM 3806 O O . ASN B 1 38 ? 21.109 1.676 -6.723 1 98.56 38 ASN B O 1
ATOM 3810 N N . GLY B 1 39 ? 19.375 1.965 -5.406 1 98.44 39 GLY B N 1
ATOM 3811 C CA . GLY B 1 39 ? 18.703 0.785 -5.918 1 98.44 39 GLY B CA 1
ATOM 3812 C C . GLY B 1 39 ? 18.531 0.799 -7.422 1 98.44 39 GLY B C 1
ATOM 3813 O O . GLY B 1 39 ? 18.391 1.864 -8.023 1 98.44 39 GLY B O 1
ATOM 3814 N N . LYS B 1 40 ? 18.484 -0.401 -8.047 1 98.75 40 LYS B N 1
ATOM 3815 C CA . LYS B 1 40 ? 18.344 -0.545 -9.5 1 98.75 40 LYS B CA 1
ATOM 3816 C C . LYS B 1 40 ? 17.078 -1.333 -9.852 1 98.75 40 LYS B C 1
ATOM 3818 O O . LYS B 1 40 ? 16.688 -1.37 -11.016 1 98.75 40 LYS B O 1
ATOM 3823 N N . ALA B 1 41 ? 16.406 -1.872 -8.852 1 98.81 41 ALA B N 1
ATOM 3824 C CA . ALA B 1 41 ? 15.305 -2.793 -9.086 1 98.81 41 ALA B CA 1
ATOM 3825 C C . ALA B 1 41 ? 14.18 -2.109 -9.859 1 98.81 41 ALA B C 1
ATOM 3827 O O . ALA B 1 41 ? 13.594 -2.703 -10.773 1 98.81 41 ALA B O 1
ATOM 3828 N N . TYR B 1 42 ? 13.875 -0.903 -9.492 1 98.75 42 TYR B N 1
ATOM 3829 C CA . TYR B 1 42 ? 12.742 -0.193 -10.07 1 98.75 42 TYR B CA 1
ATOM 3830 C C . TYR B 1 42 ? 12.961 0.081 -11.555 1 98.75 42 TYR B C 1
ATOM 3832 O O . TYR B 1 42 ? 12.086 -0.181 -12.375 1 98.75 42 TYR B O 1
ATOM 3840 N N . GLU B 1 43 ? 14.117 0.597 -11.969 1 98.62 43 GLU B N 1
ATOM 3841 C CA . GLU B 1 43 ? 14.422 0.884 -13.367 1 98.62 43 GLU B CA 1
ATOM 3842 C C . GLU B 1 43 ? 14.461 -0.395 -14.195 1 98.62 43 GLU B C 1
ATOM 3844 O O . GLU B 1 43 ? 14 -0.415 -15.336 1 98.62 43 GLU B O 1
ATOM 3849 N N . ASN B 1 44 ? 15.023 -1.407 -13.648 1 98.94 44 ASN B N 1
ATOM 3850 C CA . ASN B 1 44 ? 15.078 -2.68 -14.359 1 98.94 44 ASN B CA 1
ATOM 3851 C C . ASN B 1 44 ? 13.688 -3.275 -14.547 1 98.94 44 ASN B C 1
ATOM 3853 O O . ASN B 1 44 ? 13.391 -3.865 -15.586 1 98.94 44 ASN B O 1
ATOM 3857 N N . LEU B 1 45 ? 12.859 -3.143 -13.516 1 98.94 45 LEU B N 1
ATOM 3858 C CA . LEU B 1 45 ? 11.477 -3.594 -13.648 1 98.94 45 LEU B CA 1
ATOM 3859 C C . LEU B 1 45 ? 10.758 -2.824 -14.758 1 98.94 45 LEU B C 1
ATOM 3861 O O . LEU B 1 45 ? 9.953 -3.398 -15.5 1 98.94 45 LEU B O 1
ATOM 3865 N N . HIS B 1 46 ? 11.023 -1.51 -14.789 1 98.88 46 HIS B N 1
ATOM 3866 C CA . HIS B 1 46 ? 10.445 -0.708 -15.859 1 98.88 46 HIS B CA 1
ATOM 3867 C C . HIS B 1 46 ? 10.805 -1.274 -17.234 1 98.88 46 HIS B C 1
ATOM 3869 O O . HIS B 1 46 ? 9.938 -1.408 -18.094 1 98.88 46 HIS B O 1
ATOM 3875 N N . TYR B 1 47 ? 12.047 -1.59 -17.438 1 98.88 47 TYR B N 1
ATOM 3876 C CA . TYR B 1 47 ? 12.469 -2.158 -18.719 1 98.88 47 TYR B CA 1
ATOM 3877 C C . TYR B 1 47 ? 11.742 -3.469 -18.984 1 98.88 47 TYR B C 1
ATOM 3879 O O . TYR B 1 47 ? 11.211 -3.672 -20.094 1 98.88 47 TYR B O 1
ATOM 3887 N N . LEU B 1 48 ? 11.703 -4.359 -18.016 1 98.94 48 LEU B N 1
ATOM 3888 C CA . LEU B 1 48 ? 11.062 -5.664 -18.172 1 98.94 48 LEU B CA 1
ATOM 3889 C C . LEU B 1 48 ? 9.602 -5.512 -18.562 1 98.94 48 LEU B C 1
ATOM 3891 O O . LEU B 1 48 ? 9.117 -6.238 -19.438 1 98.94 48 LEU B O 1
ATOM 3895 N N . CYS B 1 49 ? 8.938 -4.547 -17.969 1 98.88 49 CYS B N 1
ATOM 3896 C CA . CYS B 1 49 ? 7.508 -4.367 -18.188 1 98.88 49 CYS B CA 1
ATOM 3897 C C . CYS B 1 49 ? 7.242 -3.627 -19.5 1 98.88 49 CYS B C 1
ATOM 3899 O O . CYS B 1 49 ? 6.387 -4.039 -20.281 1 98.88 49 CYS B O 1
ATOM 3901 N N . LYS B 1 50 ? 8.031 -2.57 -19.734 1 98.81 50 LYS B N 1
ATOM 3902 C CA . LYS B 1 50 ? 7.664 -1.648 -20.812 1 98.81 50 LYS B CA 1
ATOM 3903 C C . LYS B 1 50 ? 8.367 -2.01 -22.109 1 98.81 50 LYS B C 1
ATOM 3905 O O . LYS B 1 50 ? 7.84 -1.77 -23.203 1 98.81 50 LYS B O 1
ATOM 3910 N N . ASN B 1 51 ? 9.523 -2.561 -22.047 1 98.88 51 ASN B N 1
ATOM 3911 C CA . ASN B 1 51 ? 10.273 -2.889 -23.25 1 98.88 51 ASN B CA 1
ATOM 3912 C C . ASN B 1 51 ? 10.031 -4.328 -23.688 1 98.88 51 ASN B C 1
ATOM 3914 O O . ASN B 1 51 ? 10.07 -4.637 -24.891 1 98.88 51 ASN B O 1
ATOM 3918 N N . ILE B 1 52 ? 9.758 -5.238 -22.75 1 98.81 52 ILE B N 1
ATOM 3919 C CA . ILE B 1 52 ? 9.5 -6.637 -23.078 1 98.81 52 ILE B CA 1
ATOM 3920 C C . ILE B 1 52 ? 8.008 -6.93 -22.969 1 98.81 52 ILE B C 1
ATOM 3922 O O . ILE B 1 52 ? 7.391 -7.414 -23.922 1 98.81 52 ILE B O 1
ATOM 3926 N N . GLY B 1 53 ? 7.41 -6.543 -21.844 1 98.5 53 GLY B N 1
ATOM 3927 C CA . GLY B 1 53 ? 5.98 -6.742 -21.688 1 98.5 53 GLY B CA 1
ATOM 3928 C C . GLY B 1 53 ? 5.625 -8.125 -21.156 1 98.5 53 GLY B C 1
ATOM 3929 O O . GLY B 1 53 ? 6.34 -8.672 -20.312 1 98.5 53 GLY B O 1
ATOM 3930 N N . GLN B 1 54 ? 4.465 -8.648 -21.562 1 98.12 54 GLN B N 1
ATOM 3931 C CA . GLN B 1 54 ? 4.039 -9.969 -21.109 1 98.12 54 GLN B CA 1
ATOM 3932 C C . GLN B 1 54 ? 5.016 -11.047 -21.562 1 98.12 54 GLN B C 1
ATOM 3934 O O . GLN B 1 54 ? 5.609 -10.945 -22.641 1 98.12 54 GLN B O 1
ATOM 3939 N N . ARG B 1 55 ? 5.074 -12.047 -20.781 1 98.62 55 ARG B N 1
ATOM 3940 C CA . ARG B 1 55 ? 6.098 -13.055 -21.047 1 98.62 55 ARG B CA 1
ATOM 3941 C C . ARG B 1 55 ? 5.645 -14.43 -20.578 1 98.62 55 ARG B C 1
ATOM 3943 O O . ARG B 1 55 ? 6.34 -15.094 -19.797 1 98.62 55 ARG B O 1
ATOM 3950 N N . ILE B 1 56 ? 4.512 -14.852 -21.078 1 98.5 56 ILE B N 1
ATOM 3951 C CA . ILE B 1 56 ? 4.031 -16.188 -20.75 1 98.5 56 ILE B CA 1
ATOM 3952 C C . ILE B 1 56 ? 4.98 -17.234 -21.344 1 98.5 56 ILE B C 1
ATOM 3954 O O . ILE B 1 56 ? 5.551 -17.031 -22.406 1 98.5 56 ILE B O 1
ATOM 3958 N N . SER B 1 57 ? 5.148 -18.312 -20.609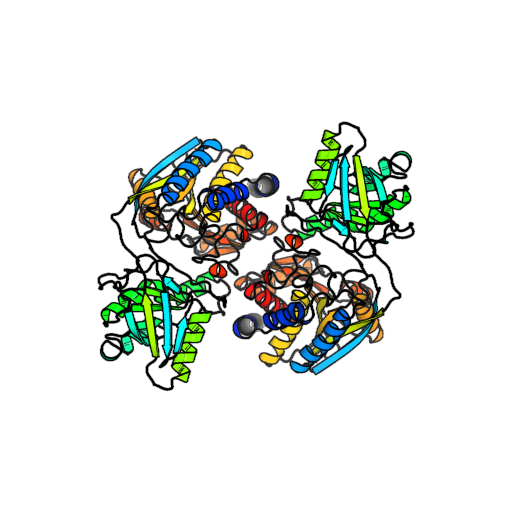 1 97.38 57 SER B N 1
ATOM 3959 C CA . SER B 1 57 ? 6.086 -19.328 -21.047 1 97.38 57 SER B CA 1
ATOM 3960 C C . SER B 1 57 ? 5.789 -19.766 -22.484 1 97.38 57 SER B C 1
ATOM 3962 O O . SER B 1 57 ? 4.625 -19.891 -22.875 1 97.38 57 SER B O 1
ATOM 3964 N N . GLY B 1 58 ? 6.824 -20 -23.219 1 97.75 58 GLY B N 1
ATOM 3965 C CA . GLY B 1 58 ? 6.719 -20.469 -24.594 1 97.75 58 GLY B CA 1
ATOM 3966 C C . GLY B 1 58 ? 6.59 -19.328 -25.594 1 97.75 58 GLY B C 1
ATOM 3967 O O . GLY B 1 58 ? 6.676 -19.547 -26.812 1 97.75 58 GLY B O 1
ATOM 3968 N N . SER B 1 59 ? 6.387 -18.125 -25.203 1 98.06 59 SER B N 1
ATOM 3969 C CA . SER B 1 59 ? 6.211 -16.984 -26.078 1 98.06 59 SER B CA 1
ATOM 3970 C C . SER B 1 59 ? 7.555 -16.391 -26.484 1 98.06 59 SER B C 1
ATOM 3972 O O . SER B 1 59 ? 8.578 -16.656 -25.859 1 98.06 59 SER B O 1
ATOM 3974 N N . ALA B 1 60 ? 7.531 -15.555 -27.531 1 98.19 60 ALA B N 1
ATOM 3975 C CA . ALA B 1 60 ? 8.727 -14.836 -27.969 1 98.19 60 ALA B CA 1
ATOM 3976 C C . ALA B 1 60 ? 9.219 -13.875 -26.891 1 98.19 60 ALA B C 1
ATOM 3978 O O . ALA B 1 60 ? 10.43 -13.719 -26.703 1 98.19 60 ALA B O 1
ATOM 3979 N N . ASN B 1 61 ? 8.305 -13.234 -26.188 1 98.69 61 ASN B N 1
ATOM 3980 C CA . ASN B 1 61 ? 8.695 -12.289 -25.156 1 98.69 61 ASN B CA 1
ATOM 3981 C C . ASN B 1 61 ? 9.32 -13 -23.953 1 98.69 61 ASN B C 1
ATOM 3983 O O . ASN B 1 61 ? 10.195 -12.438 -23.281 1 98.69 61 ASN B O 1
ATOM 3987 N N . ALA B 1 62 ? 8.875 -14.219 -23.672 1 98.75 62 ALA B N 1
ATOM 3988 C CA . ALA B 1 62 ? 9.539 -14.992 -22.625 1 98.75 62 ALA B CA 1
ATOM 3989 C C . ALA B 1 62 ? 11.008 -15.219 -22.969 1 98.75 62 ALA B C 1
ATOM 3991 O O . ALA B 1 62 ? 11.875 -15.125 -22.094 1 98.75 62 ALA B O 1
ATOM 3992 N N . GLN B 1 63 ? 11.258 -15.531 -24.203 1 98.81 63 GLN B N 1
ATOM 3993 C CA . GLN B 1 63 ? 12.641 -15.719 -24.641 1 98.81 63 GLN B CA 1
ATOM 3994 C C . GLN B 1 63 ? 13.438 -14.422 -24.516 1 98.81 63 GLN B C 1
ATOM 3996 O O . GLN B 1 63 ? 14.578 -14.438 -24.062 1 98.81 63 GLN B O 1
ATOM 4001 N N . LYS B 1 64 ? 12.82 -13.312 -24.938 1 98.88 64 LYS B N 1
ATOM 4002 C CA . LYS B 1 64 ? 13.477 -12.016 -24.781 1 98.88 64 LYS B CA 1
ATOM 4003 C C . LYS B 1 64 ? 13.805 -11.742 -23.312 1 98.88 64 LYS B C 1
ATOM 4005 O O . LYS B 1 64 ? 14.867 -11.195 -23 1 98.88 64 LYS B O 1
ATOM 4010 N N . ALA B 1 65 ? 12.883 -12.07 -22.453 1 98.94 65 ALA B N 1
ATOM 4011 C CA . ALA B 1 65 ? 13.086 -11.852 -21.016 1 98.94 65 ALA B CA 1
ATOM 4012 C C . ALA B 1 65 ? 14.258 -12.688 -20.5 1 98.94 65 ALA B C 1
ATOM 4014 O O . ALA B 1 65 ? 15.039 -12.219 -19.672 1 98.94 65 ALA B O 1
ATOM 4015 N N . VAL B 1 66 ? 14.359 -13.922 -20.938 1 98.94 66 VAL B N 1
ATOM 4016 C CA . VAL B 1 66 ? 15.469 -14.789 -20.547 1 98.94 66 VAL B CA 1
ATOM 4017 C C . VAL B 1 66 ? 16.797 -14.148 -20.953 1 98.94 66 VAL B C 1
ATOM 4019 O O . VAL B 1 66 ? 17.703 -14 -20.125 1 98.94 66 VAL B O 1
ATOM 4022 N N . GLU B 1 67 ? 16.875 -13.734 -22.172 1 98.88 67 GLU B N 1
ATOM 4023 C CA . GLU B 1 67 ? 18.125 -13.172 -22.703 1 98.88 67 GLU B CA 1
ATOM 4024 C C . GLU B 1 67 ? 18.484 -11.867 -22 1 98.88 67 GLU B C 1
ATOM 4026 O O . GLU B 1 67 ? 19.641 -11.656 -21.625 1 98.88 67 GLU B O 1
ATOM 4031 N N . TRP B 1 68 ? 17.5 -11.07 -21.844 1 98.94 68 TRP B N 1
ATOM 4032 C CA . TRP B 1 68 ? 17.734 -9.797 -21.188 1 98.94 68 TRP B CA 1
ATOM 4033 C C . TRP B 1 68 ? 18.172 -10 -19.734 1 98.94 68 TRP B C 1
ATOM 4035 O O . TRP B 1 68 ? 19.078 -9.312 -19.25 1 98.94 68 TRP B O 1
ATOM 4045 N N . SER B 1 69 ? 17.547 -10.891 -19.062 1 98.94 69 SER B N 1
ATOM 4046 C CA . SER B 1 69 ? 17.859 -11.156 -17.656 1 98.94 69 SER B CA 1
ATOM 4047 C C . SER B 1 69 ? 19.297 -11.672 -17.5 1 98.94 69 SER B C 1
ATOM 4049 O O . SER B 1 69 ? 19.984 -11.305 -16.547 1 98.94 69 SER B O 1
ATOM 4051 N N . LYS B 1 70 ? 19.656 -12.578 -18.344 1 98.94 70 LYS B N 1
ATOM 4052 C CA . LYS B 1 70 ? 21.031 -13.047 -18.312 1 98.94 70 LYS B CA 1
ATOM 4053 C C . LYS B 1 70 ? 22.016 -11.891 -18.469 1 98.94 70 LYS B C 1
ATOM 4055 O O . LYS B 1 70 ? 23 -11.797 -17.734 1 98.94 70 LYS B O 1
ATOM 4060 N N . LYS B 1 71 ? 21.781 -11.047 -19.438 1 98.88 71 LYS B N 1
ATOM 4061 C CA . LYS B 1 71 ? 22.641 -9.891 -19.688 1 98.88 71 LYS B CA 1
ATOM 4062 C C . LYS B 1 71 ? 22.672 -8.961 -18.469 1 98.88 71 LYS B C 1
ATOM 4064 O O . LYS B 1 71 ? 23.719 -8.406 -18.125 1 98.88 71 LYS B O 1
ATOM 4069 N N . LEU B 1 72 ? 21.516 -8.742 -17.922 1 98.88 72 LEU B N 1
ATOM 4070 C CA . LEU B 1 72 ? 21.422 -7.898 -16.734 1 98.88 72 LEU B CA 1
ATOM 4071 C C . LEU B 1 72 ? 22.328 -8.414 -15.617 1 98.88 72 LEU B C 1
ATOM 4073 O O . LEU B 1 72 ? 23.094 -7.656 -15.039 1 98.88 72 LEU B O 1
ATOM 4077 N N . MET B 1 73 ? 22.219 -9.727 -15.305 1 98.88 73 MET B N 1
ATOM 4078 C CA . MET B 1 73 ? 23 -10.32 -14.219 1 98.88 73 MET B CA 1
ATOM 4079 C C . MET B 1 73 ? 24.484 -10.305 -14.539 1 98.88 73 MET B C 1
ATOM 4081 O O . MET B 1 73 ? 25.312 -10.078 -13.664 1 98.88 73 MET B O 1
ATOM 4085 N N . GLU B 1 74 ? 24.812 -10.57 -15.82 1 98.88 74 GLU B N 1
ATOM 4086 C CA . GLU B 1 74 ? 26.188 -10.445 -16.25 1 98.88 74 GLU B CA 1
ATOM 4087 C C . GLU B 1 74 ? 26.703 -9.016 -16.078 1 98.88 74 GLU B C 1
ATOM 4089 O O . GLU B 1 74 ? 27.828 -8.805 -15.648 1 98.88 74 GLU B O 1
ATOM 4094 N N . GLY B 1 75 ? 25.906 -8.078 -16.391 1 98.75 75 GLY B N 1
ATOM 4095 C CA . GLY B 1 75 ? 26.25 -6.668 -16.266 1 98.75 75 GLY B CA 1
ATOM 4096 C C . GLY B 1 75 ? 26.531 -6.258 -14.836 1 98.75 75 GLY B C 1
ATOM 4097 O O . GLY B 1 75 ? 27.312 -5.336 -14.594 1 98.75 75 GLY B O 1
ATOM 4098 N N . TYR B 1 76 ? 25.922 -6.918 -13.906 1 98.5 76 TYR B N 1
ATOM 4099 C CA . TYR B 1 76 ? 26.156 -6.645 -12.492 1 98.5 76 TYR B CA 1
ATOM 4100 C C . TYR B 1 76 ? 27.484 -7.242 -12.039 1 98.5 76 TYR B C 1
ATOM 4102 O O . TYR B 1 76 ? 27.953 -6.949 -10.938 1 98.5 76 TYR B O 1
ATOM 4110 N N . GLY B 1 77 ? 28.062 -8.109 -12.797 1 98.38 77 GLY B N 1
ATOM 4111 C CA . GLY B 1 77 ? 29.344 -8.711 -12.477 1 98.38 77 GLY B CA 1
ATOM 4112 C C . GLY B 1 77 ? 29.234 -9.867 -11.5 1 98.38 77 GLY B C 1
ATOM 4113 O O . GLY B 1 77 ? 30.141 -10.086 -10.695 1 98.38 77 GLY B O 1
ATOM 4114 N N . PHE B 1 78 ? 28.094 -10.57 -11.523 1 98.75 78 PHE B N 1
ATOM 4115 C CA . PHE B 1 78 ? 28.016 -11.781 -10.711 1 98.75 78 PHE B CA 1
ATOM 4116 C C . PHE B 1 78 ? 29.094 -12.781 -11.133 1 98.75 78 PHE B C 1
ATOM 4118 O O . PHE B 1 78 ? 29.547 -12.766 -12.273 1 98.75 78 PHE B O 1
ATOM 4125 N N . ASP B 1 79 ? 29.531 -13.648 -10.195 1 98.69 79 ASP B N 1
ATOM 4126 C CA . ASP B 1 79 ? 30.656 -14.547 -10.453 1 98.69 79 ASP B CA 1
ATOM 4127 C C . ASP B 1 79 ? 30.312 -15.57 -11.531 1 98.69 79 ASP B C 1
ATOM 4129 O O . ASP B 1 79 ? 31.172 -15.961 -12.32 1 98.69 79 ASP B O 1
ATOM 4133 N N . LYS B 1 80 ? 29.094 -16.031 -11.477 1 98.62 80 LYS B N 1
ATOM 4134 C CA . LYS B 1 80 ? 28.578 -16.969 -12.469 1 98.62 80 LYS B CA 1
ATOM 4135 C C . LYS B 1 80 ? 27.156 -16.609 -12.891 1 98.62 80 LYS B C 1
ATOM 4137 O O . LYS B 1 80 ? 26.328 -16.25 -12.047 1 98.62 80 LYS B O 1
ATOM 4142 N N . VAL B 1 81 ? 26.922 -16.594 -14.195 1 98.94 81 VAL B N 1
ATOM 4143 C CA . VAL B 1 81 ? 25.578 -16.406 -14.766 1 98.94 81 VAL B CA 1
ATOM 4144 C C . VAL B 1 81 ? 25.344 -17.453 -15.852 1 98.94 81 VAL B C 1
ATOM 4146 O O . VAL B 1 81 ? 26.172 -17.625 -16.766 1 98.94 81 VAL B O 1
ATOM 4149 N N . TYR B 1 82 ? 24.203 -18.203 -15.734 1 98.81 82 TYR B N 1
ATOM 4150 C CA . TYR B 1 82 ? 23.984 -19.281 -16.703 1 98.81 82 TYR B CA 1
ATOM 4151 C C . TYR B 1 82 ? 22.5 -19.594 -16.844 1 98.81 82 TYR B C 1
ATOM 4153 O O . TYR B 1 82 ? 21.688 -19.125 -16.062 1 98.81 82 TYR B O 1
ATOM 4161 N N . LEU B 1 83 ? 22.234 -20.297 -17.891 1 98.88 83 LEU B N 1
ATOM 4162 C CA . LEU B 1 83 ? 20.875 -20.734 -18.188 1 98.88 83 LEU B CA 1
ATOM 4163 C C . LEU B 1 83 ? 20.688 -22.203 -17.875 1 98.88 83 LEU B C 1
ATOM 4165 O O . LEU B 1 83 ? 21.594 -23.016 -18.078 1 98.88 83 LEU B O 1
ATOM 4169 N N . GLN B 1 84 ? 19.609 -22.562 -17.297 1 98.88 84 GLN B N 1
ATOM 4170 C CA . GLN B 1 84 ? 19.188 -23.953 -17.172 1 98.88 84 GLN B CA 1
ATOM 4171 C C . GLN B 1 84 ? 18.047 -24.266 -18.141 1 98.88 84 GLN B C 1
ATOM 4173 O O . GLN B 1 84 ? 16.953 -23.703 -18.016 1 98.88 84 GLN B O 1
ATOM 4178 N N . GLU B 1 85 ? 18.25 -25.203 -19 1 98.69 85 GLU B N 1
ATOM 4179 C CA . GLU B 1 85 ? 17.25 -25.547 -20 1 98.69 85 GLU B CA 1
ATOM 4180 C C . GLU B 1 85 ? 16.047 -26.234 -19.375 1 98.69 85 GLU B C 1
ATOM 4182 O O . GLU B 1 85 ? 16.188 -27.078 -18.484 1 98.69 85 GLU B O 1
ATOM 4187 N N . VAL B 1 86 ? 14.859 -25.859 -19.859 1 98.38 86 VAL B N 1
ATOM 4188 C CA . VAL B 1 86 ? 13.625 -26.469 -19.406 1 98.38 86 VAL B CA 1
ATOM 4189 C C . VAL B 1 86 ? 12.578 -26.438 -20.531 1 98.38 86 VAL B C 1
ATOM 4191 O O . VAL B 1 86 ? 12.484 -25.453 -21.266 1 98.38 86 VAL B O 1
ATOM 4194 N N . MET B 1 87 ? 11.906 -27.578 -20.734 1 98.44 87 MET B N 1
ATOM 4195 C CA . MET B 1 87 ? 10.75 -27.562 -21.609 1 98.44 87 MET B CA 1
ATOM 4196 C C . MET B 1 87 ? 9.508 -27.062 -20.875 1 98.44 87 MET B C 1
ATOM 4198 O O . MET B 1 87 ? 9.242 -27.484 -19.75 1 98.44 87 MET B O 1
ATOM 4202 N N . VAL B 1 88 ? 8.75 -26.172 -21.578 1 98.62 88 VAL B N 1
ATOM 4203 C CA . VAL B 1 88 ? 7.617 -25.547 -20.906 1 98.62 88 VAL B CA 1
ATOM 4204 C C . VAL B 1 88 ? 6.363 -25.703 -21.75 1 98.62 88 VAL B C 1
ATOM 4206 O O . VAL B 1 88 ? 6.445 -25.766 -22.984 1 98.62 88 VAL B O 1
ATOM 4209 N N . PRO B 1 89 ? 5.184 -25.812 -21.062 1 97.69 89 PRO B N 1
ATOM 4210 C CA . PRO B 1 89 ? 3.945 -25.766 -21.844 1 97.69 89 PRO B CA 1
ATOM 4211 C C . PRO B 1 89 ? 3.814 -24.484 -22.672 1 97.69 89 PRO B C 1
ATOM 4213 O O . PRO B 1 89 ? 4.219 -23.406 -22.219 1 97.69 89 PRO B O 1
ATOM 4216 N N . HIS B 1 90 ? 3.229 -24.656 -23.859 1 98.31 90 HIS B N 1
ATOM 4217 C CA . HIS B 1 90 ? 3.018 -23.562 -24.797 1 98.31 90 HIS B CA 1
ATOM 4218 C C . HIS B 1 90 ? 1.533 -23.359 -25.078 1 98.31 90 HIS B C 1
ATOM 4220 O O . HIS B 1 90 ? 1.017 -23.844 -26.078 1 98.31 90 HIS B O 1
ATOM 4226 N N . TRP B 1 91 ? 0.886 -22.562 -24.219 1 98.25 91 TRP B N 1
ATOM 4227 C CA . TRP B 1 91 ? -0.527 -22.234 -24.328 1 98.25 91 TRP B CA 1
ATOM 4228 C C . TRP B 1 91 ? -0.702 -20.828 -24.891 1 98.25 91 TRP B C 1
ATOM 4230 O O . TRP B 1 91 ? 0.006 -19.891 -24.5 1 98.25 91 TRP B O 1
ATOM 4240 N N . VAL B 1 92 ? -1.634 -20.672 -25.812 1 98.25 92 VAL B N 1
ATOM 4241 C CA . VAL B 1 92 ? -1.927 -19.359 -26.391 1 98.25 92 VAL B CA 1
ATOM 4242 C C . VAL B 1 92 ? -3.41 -19.047 -26.219 1 98.25 92 VAL B C 1
ATOM 4244 O O . VAL B 1 92 ? -4.266 -19.875 -26.5 1 98.25 92 VAL B O 1
ATOM 4247 N N . ARG B 1 93 ? -3.705 -17.859 -25.75 1 97.88 93 ARG B N 1
ATOM 4248 C CA . ARG B 1 93 ? -5.078 -17.438 -25.484 1 97.88 93 ARG B CA 1
ATOM 4249 C C . ARG B 1 93 ? -5.84 -17.219 -26.797 1 97.88 93 ARG B C 1
ATOM 4251 O O . ARG B 1 93 ? -7.02 -17.562 -26.891 1 97.88 93 ARG B O 1
ATOM 4258 N N . GLY B 1 94 ? -5.121 -16.625 -27.781 1 96.88 94 GLY B N 1
ATOM 4259 C CA . GLY B 1 94 ? -5.762 -16.281 -29.047 1 96.88 94 GLY B CA 1
ATOM 4260 C C . GLY B 1 94 ? -6.535 -14.984 -29 1 96.88 94 GLY B C 1
ATOM 4261 O O . GLY B 1 94 ? -6.207 -14.086 -28.219 1 96.88 94 GLY B O 1
ATOM 4262 N N . GLU B 1 95 ? -7.504 -14.875 -29.953 1 96.5 95 GLU B N 1
ATOM 4263 C CA . GLU B 1 95 ? -8.32 -13.664 -30.031 1 96.5 95 GLU B CA 1
ATOM 4264 C C . GLU B 1 95 ? -9.102 -13.453 -28.734 1 96.5 95 GLU B C 1
ATOM 4266 O O . GLU B 1 95 ? -9.453 -14.414 -28.047 1 96.5 95 GLU B O 1
ATOM 4271 N N . LYS B 1 96 ? -9.43 -12.211 -28.5 1 96.19 96 LYS B N 1
ATOM 4272 C CA . LYS B 1 96 ? -10.125 -11.844 -27.281 1 96.19 96 LYS B CA 1
ATOM 4273 C C . LYS B 1 96 ? -11.438 -12.602 -27.141 1 96.19 96 LYS B C 1
ATOM 4275 O O . LYS B 1 96 ? -12.164 -12.773 -28.125 1 96.19 96 LYS B O 1
ATOM 4280 N N . GLU B 1 97 ? -11.711 -13.023 -25.969 1 96.81 97 GLU B N 1
ATOM 4281 C CA . GLU B 1 97 ? -12.93 -13.766 -25.641 1 96.81 97 GLU B CA 1
ATOM 4282 C C . GLU B 1 97 ? -14.156 -12.859 -25.703 1 96.81 97 GLU B C 1
ATOM 4284 O O . GLU B 1 97 ? -14.047 -11.641 -25.562 1 96.81 97 GLU B O 1
ATOM 4289 N N . GLN B 1 98 ? -15.258 -13.5 -25.922 1 98.31 98 GLN B N 1
ATOM 4290 C CA . GLN B 1 98 ? -16.547 -12.836 -25.859 1 98.31 98 GLN B CA 1
ATOM 4291 C C . GLN B 1 98 ? -17.5 -13.578 -24.922 1 98.31 98 GLN B C 1
ATOM 4293 O O . GLN B 1 98 ? -17.516 -14.805 -24.891 1 98.31 98 GLN B O 1
ATOM 4298 N N . GLY B 1 99 ? -18.234 -12.828 -24.094 1 98.56 99 GLY B N 1
ATOM 4299 C CA . GLY B 1 99 ? -19.234 -13.375 -23.188 1 98.56 99 GLY B CA 1
ATOM 4300 C C . GLY B 1 99 ? -20.484 -12.516 -23.094 1 98.56 99 GLY B C 1
ATOM 4301 O O . GLY B 1 99 ? -20.391 -11.281 -23.094 1 98.56 99 GLY B O 1
ATOM 4302 N N . PHE B 1 100 ? -21.688 -13.188 -23.062 1 98.81 100 PHE B N 1
ATOM 4303 C CA . PHE B 1 100 ? -22.969 -12.5 -22.922 1 98.81 100 PHE B CA 1
ATOM 4304 C C . PHE B 1 100 ? -23.859 -13.227 -21.938 1 98.81 100 PHE B C 1
ATOM 4306 O O . PHE B 1 100 ? -23.969 -14.453 -21.969 1 98.81 100 PHE B O 1
ATOM 4313 N N . ILE B 1 101 ? -24.469 -12.43 -21.094 1 98.88 101 ILE B N 1
ATOM 4314 C CA . ILE B 1 101 ? -25.625 -12.93 -20.359 1 98.88 101 ILE B CA 1
ATOM 4315 C C . ILE B 1 101 ? -26.875 -12.844 -21.234 1 98.88 101 ILE B C 1
ATOM 4317 O O . ILE B 1 101 ? -27.156 -11.789 -21.812 1 98.88 101 ILE B O 1
ATOM 4321 N N . ILE B 1 102 ? -27.578 -13.906 -21.344 1 98.62 102 ILE B N 1
ATOM 4322 C CA . ILE B 1 102 ? -28.766 -13.93 -22.203 1 98.62 102 ILE B CA 1
ATOM 4323 C C . ILE B 1 102 ? -30 -14.219 -21.359 1 98.62 102 ILE B C 1
ATOM 4325 O O . ILE B 1 102 ? -30.141 -15.32 -20.812 1 98.62 102 ILE B O 1
ATOM 4329 N N . ASP B 1 103 ? -30.812 -13.289 -21.266 1 97.38 103 ASP B N 1
ATOM 4330 C CA . ASP B 1 103 ? -32.094 -13.375 -20.594 1 97.38 103 ASP B CA 1
ATOM 4331 C C . ASP B 1 103 ? -33.25 -13.031 -21.547 1 97.38 103 ASP B C 1
ATOM 4333 O O . ASP B 1 103 ? -33.594 -11.859 -21.719 1 97.38 103 ASP B O 1
ATOM 4337 N N . GLY B 1 104 ? -33.875 -14.031 -22.031 1 94.62 104 GLY B N 1
ATOM 4338 C CA . GLY B 1 104 ? -34.812 -13.789 -23.094 1 94.62 104 GLY B CA 1
ATOM 4339 C C . GLY B 1 104 ? -34.219 -13.164 -24.328 1 94.62 104 GLY B C 1
ATOM 4340 O O . GLY B 1 104 ? -33.25 -13.711 -24.906 1 94.62 104 GLY B O 1
ATOM 4341 N N . LYS B 1 105 ? -34.656 -12.008 -24.641 1 94.62 105 LYS B N 1
ATOM 4342 C CA . LYS B 1 105 ? -34.156 -11.328 -25.828 1 94.62 105 LYS B CA 1
ATOM 4343 C C . LYS B 1 105 ? -33 -10.398 -25.484 1 94.62 105 LYS B C 1
ATOM 4345 O O . LYS B 1 105 ? -32.312 -9.891 -26.391 1 94.62 105 LYS B O 1
ATOM 4350 N N . THR B 1 106 ? -32.781 -10.258 -24.25 1 96.88 106 THR B N 1
ATOM 4351 C CA . THR B 1 106 ? -31.75 -9.328 -23.812 1 96.88 106 THR B CA 1
ATOM 4352 C C . THR B 1 106 ? -30.375 -10.016 -23.781 1 96.88 106 THR B C 1
ATOM 4354 O O . THR B 1 106 ? -30.234 -11.094 -23.203 1 96.88 106 THR B O 1
ATOM 4357 N N . ARG B 1 107 ? -29.453 -9.43 -24.438 1 98.06 107 ARG B N 1
ATOM 4358 C CA . ARG B 1 107 ? -28.062 -9.867 -24.438 1 98.06 107 ARG B CA 1
ATOM 4359 C C . ARG B 1 107 ? -27.156 -8.797 -23.828 1 98.06 107 ARG B C 1
ATOM 4361 O O . ARG B 1 107 ? -27.078 -7.68 -24.328 1 98.06 107 ARG B O 1
ATOM 4368 N N . THR B 1 108 ? -26.547 -9.102 -22.75 1 98.56 108 THR B N 1
ATOM 4369 C CA . THR B 1 108 ? -25.688 -8.148 -22.062 1 98.56 108 THR B CA 1
ATOM 4370 C C . THR B 1 108 ? -24.219 -8.586 -22.125 1 98.56 108 THR B C 1
ATOM 4372 O O . THR B 1 108 ? -23.859 -9.617 -21.562 1 98.56 108 THR B O 1
ATOM 4375 N N . PRO B 1 109 ? -23.406 -7.805 -22.812 1 98.69 109 PRO B N 1
ATOM 4376 C CA . PRO B 1 109 ? -21.984 -8.148 -22.828 1 98.69 109 PRO B CA 1
ATOM 4377 C C . PRO B 1 109 ? -21.344 -8.039 -21.438 1 98.69 109 PRO B C 1
ATOM 4379 O O . PRO B 1 109 ? -21.688 -7.141 -20.672 1 98.69 109 PRO B O 1
ATOM 4382 N N . VAL B 1 110 ? -20.375 -8.906 -21.125 1 98.62 110 VAL B N 1
ATOM 4383 C CA . VAL B 1 110 ? -19.719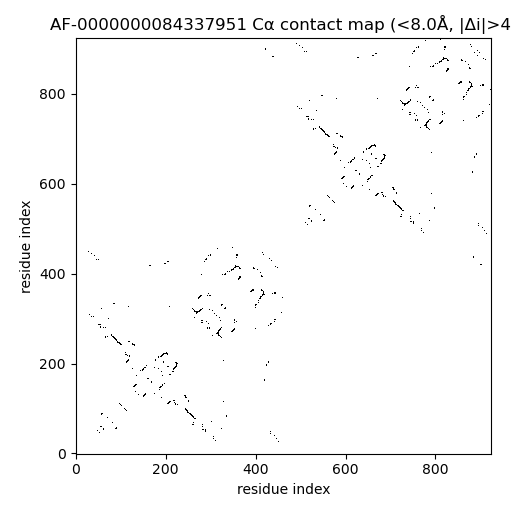 -8.906 -19.828 1 98.62 110 VAL B CA 1
ATOM 4384 C C . VAL B 1 110 ? -18.203 -9.047 -20 1 98.62 110 VAL B C 1
ATOM 4386 O O . VAL B 1 110 ? -17.75 -9.57 -21.016 1 98.62 110 VAL B O 1
ATOM 4389 N N . ALA B 1 111 ? -17.438 -8.547 -19.031 1 98.44 111 ALA B N 1
ATOM 4390 C CA . ALA B 1 111 ? -15.984 -8.688 -19.016 1 98.44 111 ALA B CA 1
ATOM 4391 C C . ALA B 1 111 ? -15.578 -10.07 -18.516 1 98.44 111 ALA B C 1
ATOM 4393 O O . ALA B 1 111 ? -15.953 -10.484 -17.406 1 98.44 111 ALA B O 1
ATOM 4394 N N . LEU B 1 112 ? -14.812 -10.812 -19.312 1 98.25 112 LEU B N 1
ATOM 4395 C CA . LEU B 1 112 ? -14.305 -12.117 -18.906 1 98.25 112 LEU B CA 1
ATOM 4396 C C . LEU B 1 112 ? -12.938 -12.383 -19.531 1 98.25 112 LEU B C 1
ATOM 4398 O O . LEU B 1 112 ? -12.508 -11.664 -20.438 1 98.25 112 LEU B O 1
ATOM 4402 N N . ALA B 1 113 ? -12.211 -13.359 -19 1 98.62 113 ALA B N 1
ATOM 4403 C CA . ALA B 1 113 ? -10.922 -13.828 -19.5 1 98.62 113 ALA B CA 1
ATOM 4404 C C . ALA B 1 113 ? -10.82 -15.352 -19.438 1 98.62 113 ALA B C 1
ATOM 4406 O O . ALA B 1 113 ? -11.164 -15.961 -18.422 1 98.62 113 ALA B O 1
ATOM 4407 N N . ALA B 1 114 ? -10.398 -15.953 -20.578 1 98.75 114 ALA B N 1
ATOM 4408 C CA . ALA B 1 114 ? -10.172 -17.391 -20.562 1 98.75 114 ALA B CA 1
ATOM 4409 C C . ALA B 1 114 ? -9.188 -17.781 -19.453 1 98.75 114 ALA B C 1
ATOM 4411 O O . ALA B 1 114 ? -8.211 -17.062 -19.203 1 98.75 114 ALA B O 1
ATOM 4412 N N . LEU B 1 115 ? -9.461 -18.906 -18.797 1 98.69 115 LEU B N 1
ATOM 4413 C CA . LEU B 1 115 ? -8.477 -19.438 -17.859 1 98.69 115 LEU B CA 1
ATOM 4414 C C . LEU B 1 115 ? -7.27 -20 -18.609 1 98.69 115 LEU B C 1
ATOM 4416 O O . LEU B 1 115 ? -7.398 -20.469 -19.734 1 98.69 115 LEU B O 1
ATOM 4420 N N . GLY B 1 116 ? -6.109 -19.859 -17.938 1 98.25 116 GLY B N 1
ATOM 4421 C CA . GLY B 1 116 ? -4.922 -20.484 -18.5 1 98.25 116 GLY B CA 1
ATOM 4422 C C . GLY B 1 116 ? -5.055 -21.984 -18.656 1 98.25 116 GLY B C 1
ATOM 4423 O O . GLY B 1 116 ? -5.59 -22.656 -17.781 1 98.25 116 GLY B O 1
ATOM 4424 N N . MET B 1 117 ? -4.602 -22.5 -19.859 1 97.94 117 MET B N 1
ATOM 4425 C CA . MET B 1 117 ? -4.605 -23.906 -20.203 1 97.94 117 MET B CA 1
ATOM 4426 C C . MET B 1 117 ? -5.996 -24.359 -20.641 1 97.94 117 MET B C 1
ATOM 4428 O O . MET B 1 117 ? -6.211 -25.547 -20.938 1 97.94 117 MET B O 1
ATOM 4432 N N . SER B 1 118 ? -6.98 -23.453 -20.688 1 98.38 118 SER B N 1
ATOM 4433 C CA . SER B 1 118 ? -8.305 -23.781 -21.203 1 98.38 118 SER B CA 1
ATOM 4434 C C . SER B 1 118 ? -8.25 -24.141 -22.688 1 98.38 118 SER B C 1
ATOM 4436 O O . SER B 1 118 ? -7.375 -23.656 -23.406 1 98.38 118 SER B O 1
ATOM 4438 N N . VAL B 1 119 ? -9.195 -25 -23.078 1 98.44 119 VAL B N 1
ATOM 4439 C CA . VAL B 1 119 ? -9.406 -25.234 -24.5 1 98.44 119 VAL B CA 1
ATOM 4440 C C . VAL B 1 119 ? -10.352 -24.188 -25.078 1 98.44 119 VAL B C 1
ATOM 4442 O O . VAL B 1 119 ? -11.047 -23.5 -24.328 1 98.44 119 VAL B O 1
ATOM 4445 N N . GLY B 1 120 ? -10.266 -24.016 -26.391 1 98.5 120 GLY B N 1
ATOM 4446 C CA . GLY B 1 120 ? -11.148 -23.062 -27.047 1 98.5 120 GLY B CA 1
ATOM 4447 C C . GLY B 1 120 ? -12.555 -23.609 -27.25 1 98.5 120 GLY B C 1
ATOM 4448 O O . GLY B 1 120 ? -12.781 -24.812 -27.188 1 98.5 120 GLY B O 1
ATOM 4449 N N . THR B 1 121 ? -13.508 -22.719 -27.422 1 98.69 121 THR B N 1
ATOM 4450 C CA . THR B 1 121 ? -14.844 -23.094 -27.859 1 98.69 121 THR B CA 1
ATOM 4451 C C . THR B 1 121 ? -14.859 -23.453 -29.344 1 98.69 121 THR B C 1
ATOM 4453 O O . THR B 1 121 ? -13.898 -23.172 -30.062 1 98.69 121 THR B O 1
ATOM 4456 N N . PRO B 1 122 ? -15.992 -24.125 -29.734 1 97.69 122 PRO B N 1
ATOM 4457 C CA . PRO B 1 122 ? -16.203 -24.141 -31.172 1 97.69 122 PRO B CA 1
ATOM 4458 C C . PRO B 1 122 ? -16.25 -22.734 -31.781 1 97.69 122 PRO B C 1
ATOM 4460 O O . PRO B 1 122 ? -16.469 -21.766 -31.047 1 97.69 122 PRO B O 1
ATOM 4463 N N . LYS B 1 123 ? -16.062 -22.625 -33.062 1 96.81 123 LYS B N 1
ATOM 4464 C CA . LYS B 1 123 ? -15.969 -21.344 -33.75 1 96.81 123 LYS B CA 1
ATOM 4465 C C . LYS B 1 123 ? -17.203 -20.484 -33.469 1 96.81 123 LYS B C 1
ATOM 4467 O O . LYS B 1 123 ? -17.094 -19.266 -33.344 1 96.81 123 LYS B O 1
ATOM 4472 N N . ALA B 1 124 ? -18.328 -21.141 -33.344 1 97.56 124 ALA B N 1
ATOM 4473 C CA . ALA B 1 124 ? -19.578 -20.422 -33.188 1 97.56 124 ALA B CA 1
ATOM 4474 C C . ALA B 1 124 ? -19.797 -20.047 -31.703 1 97.56 124 ALA B C 1
ATOM 4476 O O . ALA B 1 124 ? -20.703 -19.266 -31.391 1 97.56 124 ALA B O 1
ATOM 4477 N N . GLY B 1 125 ? -19 -20.469 -30.906 1 98.56 125 GLY B N 1
ATOM 4478 C CA . GLY B 1 125 ? -19.234 -20.297 -29.469 1 98.56 125 GLY B CA 1
ATOM 4479 C C . GLY B 1 125 ? -20.188 -21.312 -28.891 1 98.56 125 GLY B C 1
ATOM 4480 O O . GLY B 1 125 ? -20.609 -22.25 -29.578 1 98.56 125 GLY B O 1
ATOM 4481 N N . ILE B 1 126 ? -20.359 -21.219 -27.625 1 98.75 126 ILE B N 1
ATOM 4482 C CA . ILE B 1 126 ? -21.281 -22.078 -26.906 1 98.75 126 ILE B CA 1
ATOM 4483 C C . ILE B 1 126 ? -22.375 -21.219 -26.25 1 98.75 126 ILE B C 1
ATOM 4485 O O . ILE B 1 126 ? -22.078 -20.188 -25.641 1 98.75 126 ILE B O 1
ATOM 4489 N N . THR B 1 127 ? -23.562 -21.531 -26.484 1 98.75 127 THR B N 1
ATOM 4490 C CA . THR B 1 127 ? -24.688 -20.984 -25.734 1 98.75 127 THR B CA 1
ATOM 4491 C C . THR B 1 127 ? -25.406 -22.078 -24.969 1 98.75 127 THR B C 1
ATOM 4493 O O . THR B 1 127 ? -25.828 -23.078 -25.562 1 98.75 127 THR B O 1
ATOM 4496 N N . ALA B 1 128 ? -25.531 -21.891 -23.703 1 98.81 128 ALA B N 1
ATOM 4497 C CA . ALA B 1 128 ? -26.219 -22.891 -22.906 1 98.81 128 ALA B CA 1
ATOM 4498 C C . ALA B 1 128 ? -26.797 -22.281 -21.625 1 98.81 128 ALA B C 1
ATOM 4500 O O . ALA B 1 128 ? -26.438 -21.172 -21.25 1 98.81 128 ALA B O 1
ATOM 4501 N N . GLU B 1 129 ? -27.688 -23.031 -21 1 98.62 129 GLU B N 1
ATOM 4502 C CA . GLU B 1 129 ? -28.234 -22.641 -19.703 1 98.62 129 GLU B CA 1
ATOM 4503 C C . GLU B 1 129 ? -27.141 -22.641 -18.625 1 98.62 129 GLU B C 1
ATOM 4505 O O . GLU B 1 129 ? -26.266 -23.5 -18.625 1 98.62 129 GLU B O 1
ATOM 4510 N N . VAL B 1 130 ? -27.312 -21.641 -17.688 1 98.75 130 VAL B N 1
ATOM 4511 C CA . VAL B 1 130 ? -26.312 -21.484 -16.641 1 98.75 130 VAL B CA 1
ATOM 4512 C C . VAL B 1 130 ? -26.859 -22.047 -15.328 1 98.75 130 VAL B C 1
ATOM 4514 O O . VAL B 1 130 ? -28.016 -21.828 -14.992 1 98.75 130 VAL B O 1
ATOM 4517 N N . ILE B 1 131 ? -26.047 -22.734 -14.641 1 98.25 131 ILE B N 1
ATOM 4518 C CA . ILE B 1 131 ? -26.344 -23.125 -13.266 1 98.25 131 ILE B CA 1
ATOM 4519 C C . ILE B 1 131 ? -25.312 -22.516 -12.32 1 98.25 131 ILE B C 1
ATOM 4521 O O . ILE B 1 131 ? -24.109 -22.672 -12.531 1 98.25 131 ILE B O 1
ATOM 4525 N N . GLU B 1 132 ? -25.75 -21.766 -11.344 1 98.62 132 GLU B N 1
ATOM 4526 C CA . GLU B 1 132 ? -24.891 -21.109 -10.375 1 98.62 132 GLU B CA 1
ATOM 4527 C C . GLU B 1 132 ? -24.609 -22 -9.18 1 98.62 132 GLU B C 1
ATOM 4529 O O . GLU B 1 132 ? -25.531 -22.562 -8.578 1 98.62 132 GLU B O 1
ATOM 4534 N N . LEU B 1 133 ? -23.359 -22.234 -8.914 1 98.62 133 LEU B N 1
ATOM 4535 C CA . LEU B 1 133 ? -22.891 -23 -7.762 1 98.62 133 LEU B CA 1
ATOM 4536 C C . LEU B 1 133 ? -21.859 -22.234 -6.957 1 98.62 133 LEU B C 1
ATOM 4538 O O . LEU B 1 133 ? -21.266 -21.266 -7.461 1 98.62 133 LEU B O 1
ATOM 4542 N N . HIS B 1 134 ? -21.609 -22.719 -5.695 1 98.38 134 HIS B N 1
ATOM 4543 C CA . HIS B 1 134 ? -20.703 -21.969 -4.828 1 98.38 134 HIS B CA 1
ATOM 4544 C C . HIS B 1 134 ? -19.578 -22.875 -4.305 1 98.38 134 HIS B C 1
ATOM 4546 O O . HIS B 1 134 ? -18.766 -22.438 -3.494 1 98.38 134 HIS B O 1
ATOM 4552 N N . SER B 1 135 ? -19.578 -24.156 -4.762 1 98 135 SER B N 1
ATOM 4553 C CA . SER B 1 135 ? -18.516 -25.062 -4.336 1 98 135 SER B CA 1
ATOM 4554 C C . SER B 1 135 ? -18.484 -26.312 -5.223 1 98 135 SER B C 1
ATOM 4556 O O . SER B 1 135 ? -19.438 -26.594 -5.953 1 98 135 SER B O 1
ATOM 4558 N N . LEU B 1 136 ? -17.375 -27.016 -5.137 1 98.31 136 LEU B N 1
ATOM 4559 C CA . LEU B 1 136 ? -17.266 -28.297 -5.801 1 98.31 136 LEU B CA 1
ATOM 4560 C C . LEU B 1 136 ? -18.219 -29.312 -5.168 1 98.31 136 LEU B C 1
ATOM 4562 O O . LEU B 1 136 ? -18.75 -30.188 -5.859 1 98.31 136 LEU B O 1
ATOM 4566 N N . LYS B 1 137 ? -18.422 -29.141 -3.879 1 98.06 137 LYS B N 1
ATOM 4567 C CA . LYS B 1 137 ? -19.344 -30.016 -3.178 1 98.06 137 LYS B CA 1
ATOM 4568 C C . LYS B 1 137 ? -20.766 -29.891 -3.725 1 98.06 137 LYS B C 1
ATOM 4570 O O . LYS B 1 137 ? -21.469 -30.875 -3.883 1 98.06 137 LYS B O 1
ATOM 4575 N N . GLU B 1 138 ? -21.188 -28.641 -3.99 1 98.19 138 GLU B N 1
ATOM 4576 C CA . GLU B 1 138 ? -22.5 -28.422 -4.582 1 98.19 138 GLU B CA 1
ATOM 4577 C C . GLU B 1 138 ? -22.609 -29.078 -5.953 1 98.19 138 GLU B C 1
ATOM 4579 O O . GLU B 1 138 ? -23.656 -29.625 -6.305 1 98.19 138 GLU B O 1
ATOM 4584 N N . LEU B 1 139 ? -21.578 -29.016 -6.699 1 98.38 139 LEU B N 1
ATOM 4585 C CA . LEU B 1 139 ? -21.531 -29.656 -8.008 1 98.38 139 LEU B CA 1
ATOM 4586 C C . LEU B 1 139 ? -21.75 -31.172 -7.875 1 98.38 139 LEU B C 1
ATOM 4588 O O . LEU B 1 139 ? -22.547 -31.75 -8.617 1 98.38 139 LEU B O 1
ATOM 4592 N N . GLU B 1 140 ? -21.062 -31.766 -6.945 1 97.75 140 GLU B N 1
ATOM 4593 C CA . GLU B 1 140 ? -21.172 -33.219 -6.695 1 97.75 140 GLU B CA 1
ATOM 4594 C C . GLU B 1 140 ? -22.578 -33.594 -6.266 1 97.75 140 GLU B C 1
ATOM 4596 O O . GLU B 1 140 ? -23.109 -34.625 -6.695 1 97.75 140 GLU B O 1
ATOM 4601 N N . THR B 1 141 ? -23.125 -32.781 -5.469 1 97.94 141 THR B N 1
ATOM 4602 C CA . THR B 1 141 ? -24.453 -33.062 -4.922 1 97.94 141 THR B CA 1
ATOM 4603 C C . THR B 1 141 ? -25.5 -32.969 -6.02 1 97.94 141 THR B C 1
ATOM 4605 O O . THR B 1 141 ? -26.438 -33.781 -6.043 1 97.94 141 THR B O 1
ATOM 4608 N N . LEU B 1 142 ? -25.453 -32.062 -6.914 1 97 142 LEU B N 1
ATOM 4609 C CA . LEU B 1 142 ? -26.422 -31.906 -7.992 1 97 142 LEU B CA 1
ATOM 4610 C C . LEU B 1 142 ? -26.328 -33.062 -8.992 1 97 142 LEU B C 1
ATOM 4612 O O . LEU B 1 142 ? -27.344 -33.562 -9.453 1 97 142 LEU B O 1
ATOM 4616 N N . GLY B 1 143 ? -25.094 -33.375 -9.398 1 96.06 143 GLY B N 1
ATOM 4617 C CA . GLY B 1 143 ? -24.875 -34.562 -10.234 1 96.06 143 GLY B CA 1
ATOM 4618 C C . GLY B 1 143 ? -25.156 -34.281 -11.703 1 96.06 143 GLY B C 1
ATOM 4619 O O . GLY B 1 143 ? -25.531 -33.188 -12.078 1 96.06 143 GLY B O 1
ATOM 4620 N N . ALA B 1 144 ? -25.016 -35.312 -12.492 1 97 144 ALA B N 1
ATOM 4621 C CA . ALA B 1 144 ? -25.031 -35.25 -13.945 1 97 144 ALA B CA 1
ATOM 4622 C C . ALA B 1 144 ? -26.422 -34.844 -14.453 1 97 144 ALA B C 1
ATOM 4624 O O . ALA B 1 144 ? -26.547 -34.156 -15.453 1 97 144 ALA B O 1
ATOM 4625 N N . ASP B 1 145 ? -27.422 -35.219 -13.789 1 96.25 145 ASP B N 1
ATOM 4626 C CA . ASP B 1 145 ? -28.797 -35 -14.234 1 96.25 145 ASP B CA 1
ATOM 4627 C C . ASP B 1 145 ? -29.094 -33.5 -14.344 1 96.25 145 ASP B C 1
ATOM 4629 O O . ASP B 1 145 ? -29.812 -33.062 -15.242 1 96.25 145 ASP B O 1
ATOM 4633 N N . LYS B 1 146 ? -28.484 -32.781 -13.508 1 96.56 146 LYS B N 1
ATOM 4634 C CA . LYS B 1 146 ? -28.781 -31.359 -13.461 1 96.56 146 LYS B CA 1
ATOM 4635 C C . LYS B 1 146 ? -27.719 -30.547 -14.195 1 96.56 146 LYS B C 1
ATOM 4637 O O . LYS B 1 146 ? -27.953 -29.406 -14.578 1 96.56 146 LYS B O 1
ATOM 4642 N N . ILE B 1 147 ? -26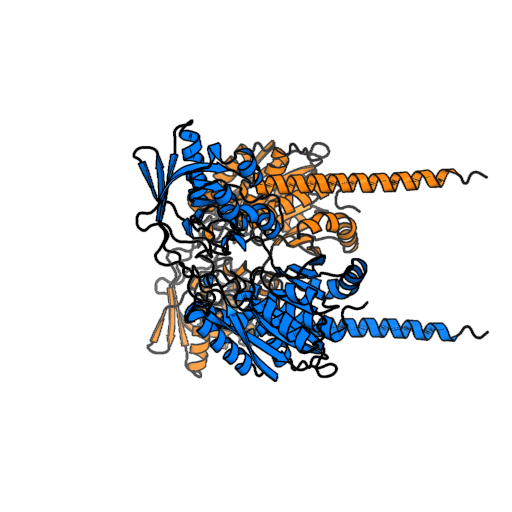.578 -31.125 -14.539 1 98.38 147 ILE B N 1
ATOM 4643 C CA . ILE B 1 147 ? -25.422 -30.328 -14.984 1 98.38 147 ILE B CA 1
ATOM 4644 C C . ILE B 1 147 ? -25.188 -30.562 -16.484 1 98.38 147 ILE B C 1
ATOM 4646 O O . ILE B 1 147 ? -24.734 -29.656 -17.188 1 98.38 147 ILE B O 1
ATOM 4650 N N . LYS B 1 148 ? -25.547 -31.734 -16.969 1 98.5 148 LYS B N 1
ATOM 4651 C CA . LYS B 1 148 ? -25.234 -32.125 -18.344 1 98.5 148 LYS B CA 1
ATOM 4652 C C . LYS B 1 148 ? -25.781 -31.094 -19.328 1 98.5 148 LYS B C 1
ATOM 4654 O O . LYS B 1 148 ? -26.953 -30.734 -19.281 1 98.5 148 LYS B O 1
ATOM 4659 N N . GLY B 1 149 ? -24.875 -30.672 -20.172 1 98.62 149 GLY B N 1
ATOM 4660 C CA . GLY B 1 149 ? -25.266 -29.781 -21.25 1 98.62 149 GLY B CA 1
ATOM 4661 C C . GLY B 1 149 ? -25.344 -28.328 -20.828 1 98.62 149 GLY B C 1
ATOM 4662 O O . GLY B 1 149 ? -25.703 -27.453 -21.625 1 98.62 149 GLY B O 1
ATOM 4663 N N . LYS B 1 150 ? -25.016 -27.953 -19.625 1 98.81 150 LYS B N 1
ATOM 4664 C CA . LYS B 1 150 ? -25.125 -26.594 -19.109 1 98.81 150 LYS B CA 1
ATOM 4665 C C . LYS B 1 150 ? -23.75 -25.969 -18.891 1 98.81 150 LYS B C 1
ATOM 4667 O O . LYS B 1 150 ? -22.734 -26.641 -19 1 98.81 150 LYS B O 1
ATOM 4672 N N . ILE B 1 151 ? -23.766 -24.672 -18.719 1 98.94 151 ILE B N 1
ATOM 4673 C CA . ILE B 1 151 ? -22.594 -23.938 -18.266 1 98.94 151 ILE B CA 1
ATOM 4674 C C . ILE B 1 151 ? -22.625 -23.797 -16.75 1 98.94 151 ILE B C 1
ATOM 4676 O O . ILE B 1 151 ? -23.625 -23.312 -16.188 1 98.94 151 ILE B O 1
ATOM 4680 N N . VAL B 1 152 ? -21.594 -24.312 -16.094 1 98.94 152 VAL B N 1
ATOM 4681 C CA . VAL B 1 152 ? -21.516 -24.172 -14.641 1 98.94 152 VAL B CA 1
ATOM 4682 C C . VAL B 1 152 ? -20.859 -22.844 -14.273 1 98.94 152 VAL B C 1
ATOM 4684 O O . VAL B 1 152 ? -19.766 -22.531 -14.758 1 98.94 152 VAL B O 1
ATOM 4687 N N . PHE B 1 153 ? -21.531 -22.062 -13.469 1 98.94 153 PHE B N 1
ATOM 4688 C CA . PHE B 1 153 ? -21.047 -20.812 -12.922 1 98.94 153 PHE B CA 1
ATOM 4689 C C . PHE B 1 153 ? -20.656 -20.953 -11.453 1 98.94 153 PHE B C 1
ATOM 4691 O O . PHE B 1 153 ? -21.531 -20.984 -10.586 1 98.94 153 PHE B O 1
ATOM 4698 N N . PHE B 1 154 ? -19.328 -21.109 -11.172 1 98.94 154 PHE B N 1
ATOM 4699 C CA . PHE B 1 154 ? -18.859 -21.109 -9.789 1 98.94 154 PHE B CA 1
ATOM 4700 C C . PHE B 1 154 ? -18.719 -19.688 -9.266 1 98.94 154 PHE B C 1
ATOM 4702 O O . PHE B 1 154 ? -17.844 -18.922 -9.719 1 98.94 154 PHE B O 1
ATOM 4709 N N . ASN B 1 155 ? -19.547 -19.359 -8.305 1 98.81 155 ASN B N 1
ATOM 4710 C CA . ASN B 1 155 ? -19.641 -17.984 -7.82 1 98.81 155 ASN B CA 1
ATOM 4711 C C . ASN B 1 155 ? -19.312 -17.891 -6.332 1 98.81 155 ASN B C 1
ATOM 4713 O O . ASN B 1 155 ? -20.094 -17.328 -5.562 1 98.81 155 ASN B O 1
ATOM 4717 N N . ARG B 1 156 ? -18.203 -18.469 -5.918 1 98.44 156 ARG B N 1
ATOM 4718 C CA . ARG B 1 156 ? -17.734 -18.312 -4.539 1 98.44 156 ARG B CA 1
ATOM 4719 C C . ARG B 1 156 ? -16.891 -17.047 -4.387 1 98.44 156 ARG B C 1
ATOM 4721 O O . ARG B 1 156 ? -15.82 -16.938 -4.977 1 98.44 156 ARG B O 1
ATOM 4728 N N . PRO B 1 157 ? -17.312 -16.094 -3.588 1 97.31 157 PRO B N 1
ATOM 4729 C CA . PRO B 1 157 ? -16.531 -14.859 -3.424 1 97.31 157 PRO B CA 1
ATOM 4730 C C . PRO B 1 157 ? -15.375 -15.023 -2.451 1 97.31 157 PRO B C 1
ATOM 4732 O O . PRO B 1 157 ? -15.32 -16 -1.705 1 97.31 157 PRO B O 1
ATOM 4735 N N . PHE B 1 158 ? -14.438 -14.039 -2.498 1 96.12 158 PHE B N 1
ATOM 4736 C CA . PHE B 1 158 ? -13.422 -13.898 -1.46 1 96.12 158 PHE B CA 1
ATOM 4737 C C . PHE B 1 158 ? -14.07 -13.734 -0.089 1 96.12 158 PHE B C 1
ATOM 4739 O O . PHE B 1 158 ? -15.047 -13 0.058 1 96.12 158 PHE B O 1
ATOM 4746 N N . ASP B 1 159 ? -13.539 -14.531 0.846 1 97.31 159 ASP B N 1
ATOM 4747 C CA . ASP B 1 159 ? -13.93 -14.273 2.229 1 97.31 159 ASP B CA 1
ATOM 4748 C C . ASP B 1 159 ? -13.172 -13.078 2.799 1 97.31 159 ASP B C 1
ATOM 4750 O O . ASP B 1 159 ? -11.984 -13.172 3.092 1 97.31 159 ASP B O 1
ATOM 4754 N N . GLU B 1 160 ? -13.867 -11.977 3.033 1 97.5 160 GLU B N 1
ATOM 4755 C CA . GLU B 1 160 ? -13.258 -10.711 3.428 1 97.5 160 GLU B CA 1
ATOM 4756 C C . GLU B 1 160 ? -12.727 -10.773 4.855 1 97.5 160 GLU B C 1
ATOM 4758 O O . GLU B 1 160 ? -11.945 -9.922 5.273 1 97.5 160 GLU B O 1
ATOM 4763 N N . ARG B 1 161 ? -13.07 -11.852 5.652 1 98 161 ARG B N 1
ATOM 4764 C CA . ARG B 1 161 ? -12.711 -11.938 7.062 1 98 161 ARG B CA 1
ATOM 4765 C C . ARG B 1 161 ? -11.234 -12.305 7.227 1 98 161 ARG B C 1
ATOM 4767 O O . ARG B 1 161 ? -10.656 -12.094 8.297 1 98 161 ARG B O 1
ATOM 4774 N N . PHE B 1 162 ? -10.586 -12.789 6.219 1 98.19 162 PHE B N 1
ATOM 4775 C CA . PHE B 1 162 ? -9.156 -13.07 6.281 1 98.19 162 PHE B CA 1
ATOM 4776 C C . PHE B 1 162 ? -8.352 -11.773 6.25 1 98.19 162 PHE B C 1
ATOM 4778 O O . PHE B 1 162 ? -8.562 -10.922 5.383 1 98.19 162 PHE B O 1
ATOM 4785 N N . ILE B 1 163 ? -7.422 -11.633 7.211 1 97.75 163 ILE B N 1
ATOM 4786 C CA . ILE B 1 163 ? -6.535 -10.477 7.238 1 97.75 163 ILE B CA 1
ATOM 4787 C C . ILE B 1 163 ? -5.508 -10.586 6.113 1 97.75 163 ILE B C 1
ATOM 4789 O O . ILE B 1 163 ? -5.289 -9.625 5.371 1 97.75 163 ILE B O 1
ATOM 4793 N N . GLU B 1 164 ? -4.863 -11.758 5.969 1 95.88 164 GLU B N 1
ATOM 4794 C CA . GLU B 1 164 ? -3.992 -12.039 4.832 1 95.88 164 GLU B CA 1
ATOM 4795 C C . GLU B 1 164 ? -4.805 -12.43 3.6 1 95.88 164 GLU B C 1
ATOM 4797 O O . GLU B 1 164 ? -5.48 -13.461 3.598 1 95.88 164 GLU B O 1
ATOM 4802 N N . ALA B 1 165 ? -4.684 -11.68 2.551 1 97.06 165 ALA B N 1
ATOM 4803 C CA . ALA B 1 165 ? -5.516 -11.883 1.368 1 97.06 165 ALA B CA 1
ATOM 4804 C C . ALA B 1 165 ? -5.191 -13.203 0.685 1 97.06 165 ALA B C 1
ATOM 4806 O O . ALA B 1 165 ? -6.051 -13.797 0.029 1 97.06 165 ALA B O 1
ATOM 4807 N N . GLY B 1 166 ? -3.951 -13.688 0.858 1 96.12 166 GLY B N 1
ATOM 4808 C CA . GLY B 1 166 ? -3.568 -14.961 0.284 1 96.12 166 GLY B CA 1
ATOM 4809 C C . GLY B 1 166 ? -4.402 -16.125 0.798 1 96.12 166 GLY B C 1
ATOM 4810 O O . GLY B 1 166 ? -4.645 -17.094 0.075 1 96.12 166 GLY B O 1
ATOM 4811 N N . ARG B 1 167 ? -4.848 -16 2.021 1 95.69 167 ARG B N 1
ATOM 4812 C CA . ARG B 1 167 ? -5.699 -17.062 2.574 1 95.69 167 ARG B CA 1
ATOM 4813 C C . ARG B 1 167 ? -7.07 -17.062 1.905 1 95.69 167 ARG B C 1
ATOM 4815 O O . ARG B 1 167 ? -7.629 -18.125 1.633 1 95.69 167 ARG B O 1
ATOM 4822 N N . ALA B 1 168 ? -7.617 -15.867 1.688 1 97.12 168 ALA B N 1
ATOM 4823 C CA . ALA B 1 168 ? -8.875 -15.773 0.947 1 97.12 168 ALA B CA 1
ATOM 4824 C C . ALA B 1 168 ? -8.734 -16.391 -0.443 1 97.12 168 ALA B C 1
ATOM 4826 O O . ALA B 1 168 ? -9.617 -17.125 -0.892 1 97.12 168 ALA B O 1
ATOM 4827 N N . TYR B 1 169 ? -7.664 -16.109 -1.106 1 97.06 169 TYR B N 1
ATOM 4828 C CA . TYR B 1 169 ? -7.359 -16.672 -2.416 1 97.06 169 TYR B CA 1
ATOM 4829 C C . TYR B 1 169 ? -7.32 -18.188 -2.355 1 97.06 169 TYR B C 1
ATOM 4831 O O . TYR B 1 169 ? -7.895 -18.875 -3.215 1 97.06 169 TYR B O 1
ATOM 4839 N N . GLY B 1 170 ? -6.66 -18.688 -1.307 1 95.69 170 GLY B N 1
ATOM 4840 C CA . GLY B 1 170 ? -6.531 -20.141 -1.146 1 95.69 170 GLY B CA 1
ATOM 4841 C C . GLY B 1 170 ? -7.863 -20.828 -0.956 1 95.69 170 GLY B C 1
ATOM 4842 O O . GLY B 1 170 ? -8.078 -21.922 -1.486 1 95.69 170 GLY B O 1
ATOM 4843 N N . THR B 1 171 ? -8.773 -20.219 -0.286 1 95.5 171 THR B N 1
ATOM 4844 C CA . THR B 1 171 ? -10.039 -20.859 0.04 1 95.5 171 THR B CA 1
ATOM 4845 C C . THR B 1 171 ? -10.984 -20.828 -1.159 1 95.5 171 THR B C 1
ATOM 4847 O O . THR B 1 171 ? -11.867 -21.688 -1.284 1 95.5 171 THR B O 1
ATOM 4850 N N . ALA B 1 172 ? -10.789 -19.938 -2.059 1 97.38 172 ALA B N 1
ATOM 4851 C CA . ALA B 1 172 ? -11.703 -19.797 -3.193 1 97.38 172 ALA B CA 1
ATOM 4852 C C . ALA B 1 172 ? -11.055 -20.312 -4.477 1 97.38 172 ALA B C 1
ATOM 4854 O O . ALA B 1 172 ? -11.734 -20.5 -5.488 1 97.38 172 ALA B O 1
ATOM 4855 N N . GLY B 1 173 ? -9.797 -20.672 -4.461 1 98 173 GLY B N 1
ATOM 4856 C CA . GLY B 1 173 ? -9.023 -20.938 -5.66 1 98 173 GLY B CA 1
ATOM 4857 C C . GLY B 1 173 ? -9.383 -22.25 -6.324 1 98 173 GLY B C 1
ATOM 4858 O O . GLY B 1 173 ? -9.188 -22.422 -7.527 1 98 173 GLY B O 1
ATOM 4859 N N . ASP B 1 174 ? -9.969 -23.141 -5.574 1 98.06 174 ASP B N 1
ATOM 4860 C CA . ASP B 1 174 ? -10.266 -24.469 -6.117 1 98.06 174 ASP B CA 1
ATOM 4861 C C . ASP B 1 174 ? -11.297 -24.391 -7.238 1 98.06 174 ASP B C 1
ATOM 4863 O O . ASP B 1 174 ? -11.281 -25.188 -8.172 1 98.06 174 ASP B O 1
ATOM 4867 N N . GLN B 1 175 ? -12.195 -23.422 -7.172 1 98.31 175 GLN B N 1
ATOM 4868 C CA . GLN B 1 175 ? -13.227 -23.297 -8.203 1 98.31 175 GLN B CA 1
ATOM 4869 C C . GLN B 1 175 ? -12.609 -22.938 -9.555 1 98.31 175 GLN B C 1
ATOM 4871 O O . GLN B 1 175 ? -13.148 -23.297 -10.602 1 98.31 175 GLN B O 1
ATOM 4876 N N . ARG B 1 176 ? -11.477 -22.234 -9.539 1 98.5 176 ARG B N 1
ATOM 4877 C CA . ARG B 1 176 ? -10.766 -21.891 -10.766 1 98.5 176 ARG B CA 1
ATOM 4878 C C . ARG B 1 176 ? -9.867 -23.047 -11.203 1 98.5 176 ARG B C 1
ATOM 4880 O O . ARG B 1 176 ? -9.898 -23.469 -12.367 1 98.5 176 ARG B O 1
ATOM 4887 N N . ASN B 1 177 ? -9.07 -23.609 -10.32 1 98.06 177 ASN B N 1
ATOM 4888 C CA . ASN B 1 177 ? -8.016 -24.562 -10.648 1 98.06 177 ASN B CA 1
ATOM 4889 C C . ASN B 1 177 ? -8.578 -25.938 -10.953 1 98.06 177 ASN B C 1
ATOM 4891 O O . ASN B 1 177 ? -8.062 -26.656 -11.82 1 98.06 177 ASN B O 1
ATOM 4895 N N . LEU B 1 178 ? -9.672 -26.328 -10.219 1 98.5 178 LEU B N 1
ATOM 4896 C CA . LEU B 1 178 ? -10.18 -27.688 -10.312 1 98.5 178 LEU B CA 1
ATOM 4897 C C . LEU B 1 178 ? -11.594 -27.703 -10.875 1 98.5 178 LEU B C 1
ATOM 4899 O O . LEU B 1 178 ? -12.078 -28.734 -11.328 1 98.5 178 LEU B O 1
ATOM 4903 N N . GLY B 1 179 ? -12.281 -26.578 -10.82 1 98.69 179 GLY B N 1
ATOM 4904 C CA . GLY B 1 179 ? -13.688 -26.484 -11.18 1 98.69 179 GLY B CA 1
ATOM 4905 C C . GLY B 1 179 ? -13.992 -27.016 -12.57 1 98.69 179 GLY B C 1
ATOM 4906 O O . GLY B 1 179 ? -14.859 -27.875 -12.734 1 98.69 179 GLY B O 1
ATOM 4907 N N . PRO B 1 180 ? -13.289 -26.547 -13.586 1 98.81 180 PRO B N 1
ATOM 4908 C CA . PRO B 1 180 ? -13.578 -26.984 -14.945 1 98.81 180 PRO B CA 1
ATOM 4909 C C . PRO B 1 180 ? -13.438 -28.5 -15.117 1 98.81 180 PRO B C 1
ATOM 4911 O O . PRO B 1 180 ? -14.312 -29.141 -15.719 1 98.81 180 PRO B O 1
ATOM 4914 N N . GLY B 1 181 ? -12.359 -29.078 -14.602 1 98.69 181 GLY B N 1
ATOM 4915 C CA . GLY B 1 181 ? -12.219 -30.531 -14.656 1 98.69 181 GLY B CA 1
ATOM 4916 C C . GLY B 1 181 ? -13.344 -31.266 -13.945 1 98.69 181 GLY B C 1
ATOM 4917 O O . GLY B 1 181 ? -13.898 -32.219 -14.477 1 98.69 181 GLY B O 1
ATOM 4918 N N . ALA B 1 182 ? -13.703 -30.781 -12.789 1 98.62 182 ALA B N 1
ATOM 4919 C CA . ALA B 1 182 ? -14.766 -31.406 -12 1 98.62 182 ALA B CA 1
ATOM 4920 C C . ALA B 1 182 ? -16.109 -31.328 -12.727 1 98.62 182 ALA B C 1
ATOM 4922 O O . ALA B 1 182 ? -16.875 -32.281 -12.742 1 98.62 182 ALA B O 1
ATOM 4923 N N . ALA B 1 183 ? -16.406 -30.219 -13.297 1 98.81 183 ALA B N 1
ATOM 4924 C CA . ALA B 1 183 ? -17.672 -30 -13.984 1 98.81 183 ALA B CA 1
ATOM 4925 C C . ALA B 1 183 ? -17.766 -30.859 -15.242 1 98.81 183 ALA B C 1
ATOM 4927 O O . ALA B 1 183 ? -18.859 -31.344 -15.594 1 98.81 183 ALA B O 1
ATOM 4928 N N . SER B 1 184 ? -16.656 -30.984 -15.922 1 98.62 184 SER B N 1
ATOM 4929 C CA . SER B 1 184 ? -16.625 -31.781 -17.141 1 98.62 184 SER B CA 1
ATOM 4930 C C . SER B 1 184 ? -17.062 -33.219 -16.859 1 98.62 184 SER B C 1
ATOM 4932 O O . SER B 1 184 ? -17.734 -33.844 -17.672 1 98.62 184 SER B O 1
ATOM 4934 N N . LYS B 1 185 ? -16.703 -33.719 -15.719 1 98 185 LYS B N 1
ATOM 4935 C CA . LYS B 1 185 ? -17.062 -35.062 -15.305 1 98 185 LYS B CA 1
ATOM 4936 C C . LYS B 1 185 ? -18.578 -35.281 -15.312 1 98 185 LYS B C 1
ATOM 4938 O O . LYS B 1 185 ? -19.062 -36.375 -15.539 1 98 185 LYS B O 1
ATOM 4943 N N . TYR B 1 186 ? -19.297 -34.219 -15.109 1 98.19 186 TYR B N 1
ATOM 4944 C CA . TYR B 1 186 ? -20.75 -34.312 -14.992 1 98.19 186 TYR B CA 1
ATOM 4945 C C . TYR B 1 186 ? -21.438 -33.812 -16.266 1 98.19 186 TYR B C 1
ATOM 4947 O O . TYR B 1 186 ? -22.641 -33.625 -16.297 1 98.19 186 TYR B O 1
ATOM 4955 N N . GLY B 1 187 ? -20.656 -33.5 -17.281 1 98.44 187 GLY B N 1
ATOM 4956 C CA . GLY B 1 187 ? -21.219 -33.25 -18.594 1 98.44 187 GLY B CA 1
ATOM 4957 C C . GLY B 1 187 ? -21.422 -31.75 -18.859 1 98.44 187 GLY B C 1
ATOM 4958 O O . GLY B 1 187 ? -22.125 -31.391 -19.812 1 98.44 187 GLY B O 1
ATOM 4959 N N . ALA B 1 188 ? -20.844 -30.875 -18.078 1 98.88 188 ALA B N 1
ATOM 4960 C CA . ALA B 1 188 ? -20.906 -29.453 -18.391 1 98.88 188 ALA B CA 1
ATOM 4961 C C . ALA B 1 188 ? -20.234 -29.156 -19.734 1 98.88 188 ALA B C 1
ATOM 4963 O O . ALA B 1 188 ? -19.25 -29.797 -20.094 1 98.88 188 ALA B O 1
ATOM 4964 N N . VAL B 1 189 ? -20.75 -28.141 -20.406 1 98.81 189 VAL B N 1
ATOM 4965 C CA . VAL B 1 189 ? -20.203 -27.844 -21.719 1 98.81 189 VAL B CA 1
ATOM 4966 C C . VAL B 1 189 ? -19.203 -26.703 -21.625 1 98.81 189 VAL B C 1
ATOM 4968 O O . VAL B 1 189 ? -18.422 -26.469 -22.562 1 98.81 189 VAL B O 1
ATOM 4971 N N . ALA B 1 190 ? -19.203 -25.969 -20.531 1 98.94 190 ALA B N 1
ATOM 4972 C CA . ALA B 1 190 ? -18.234 -24.906 -20.203 1 98.94 190 ALA B CA 1
ATOM 4973 C C . ALA B 1 190 ? -18.344 -24.531 -18.719 1 98.94 190 ALA B C 1
ATOM 4975 O O . ALA B 1 190 ? -19.281 -24.922 -18.031 1 98.94 190 ALA B O 1
ATOM 4976 N N . VAL B 1 191 ? -17.344 -23.812 -18.234 1 98.94 191 VAL B N 1
ATOM 4977 C CA . VAL B 1 191 ? -17.344 -23.312 -16.875 1 98.94 191 VAL B CA 1
ATOM 4978 C C . VAL B 1 191 ? -16.984 -21.828 -16.875 1 98.94 191 VAL B C 1
ATOM 4980 O O . VAL B 1 191 ? -16.094 -21.391 -17.609 1 98.94 191 VAL B O 1
ATOM 4983 N N . ILE B 1 192 ? -17.703 -21.094 -16.156 1 98.81 192 ILE B N 1
ATOM 4984 C CA . ILE B 1 192 ? -17.312 -19.734 -15.82 1 98.81 192 ILE B CA 1
ATOM 4985 C C . ILE B 1 192 ? -17.141 -19.609 -14.312 1 98.81 192 ILE B C 1
ATOM 4987 O O . ILE B 1 192 ? -17.891 -20.219 -13.539 1 98.81 192 ILE B O 1
ATOM 4991 N N . VAL B 1 193 ? -16.109 -18.891 -13.914 1 98.88 193 VAL B N 1
ATOM 4992 C CA . VAL B 1 193 ? -15.781 -18.766 -12.5 1 98.88 193 VAL B CA 1
ATOM 4993 C C . VAL B 1 193 ? -15.695 -17.297 -12.117 1 98.88 193 VAL B C 1
ATOM 4995 O O . VAL B 1 193 ? -15.227 -16.469 -12.906 1 98.88 193 VAL B O 1
ATOM 4998 N N . ARG B 1 194 ? -16.219 -16.938 -10.922 1 98.75 194 ARG B N 1
ATOM 4999 C CA . ARG B 1 194 ? -16.031 -15.609 -10.375 1 98.75 194 ARG B CA 1
ATOM 5000 C C . ARG B 1 194 ? -14.539 -15.32 -10.164 1 98.75 194 ARG B C 1
ATOM 5002 O O . ARG B 1 194 ? -13.812 -16.156 -9.625 1 98.75 194 ARG B O 1
ATOM 5009 N N . SER B 1 195 ? -14.086 -14.125 -10.57 1 98.69 195 SER B N 1
ATOM 5010 C CA . SER B 1 195 ? -12.703 -13.703 -10.352 1 98.69 195 SER B CA 1
ATOM 5011 C C . SER B 1 195 ? -12.352 -13.711 -8.867 1 98.69 195 SER B C 1
ATOM 5013 O O . SER B 1 195 ? -13.18 -13.359 -8.023 1 98.69 195 SER B O 1
ATOM 5015 N N . LEU B 1 196 ? -11.117 -14.094 -8.555 1 98.25 196 LEU B N 1
ATOM 5016 C CA . LEU B 1 196 ? -10.633 -14.281 -7.191 1 98.25 196 LEU B CA 1
ATOM 5017 C C . LEU B 1 196 ? -10.039 -12.984 -6.645 1 98.25 196 LEU B C 1
ATOM 5019 O O . LEU B 1 196 ? -8.812 -12.844 -6.566 1 98.25 196 LEU B O 1
ATOM 5023 N N . THR B 1 197 ? -10.844 -12.078 -6.168 1 98 197 THR B N 1
ATOM 5024 C CA . THR B 1 197 ? -10.438 -10.766 -5.676 1 98 197 THR B CA 1
ATOM 5025 C C . THR B 1 197 ? -11.523 -10.156 -4.797 1 98 197 THR B C 1
ATOM 5027 O O . THR B 1 197 ? -12.688 -10.555 -4.875 1 98 197 THR B O 1
ATOM 5030 N N . SER B 1 198 ? -11.078 -9.234 -3.926 1 95.88 198 SER B N 1
ATOM 5031 C CA . SER B 1 198 ? -12.023 -8.43 -3.154 1 95.88 198 SER B CA 1
ATOM 5032 C C . SER B 1 198 ? -12.516 -7.23 -3.961 1 95.88 198 SER B C 1
ATOM 5034 O O . SER B 1 198 ? -13.516 -6.605 -3.602 1 95.88 198 SER B O 1
ATOM 5036 N N . ALA B 1 199 ? -11.867 -6.902 -5.016 1 96.5 199 ALA B N 1
ATOM 5037 C CA . ALA B 1 199 ? -12.203 -5.707 -5.785 1 96.5 199 ALA B CA 1
ATOM 5038 C C . ALA B 1 199 ? -13.508 -5.891 -6.543 1 96.5 199 ALA B C 1
ATOM 5040 O O . ALA B 1 199 ? -13.797 -6.98 -7.043 1 96.5 199 ALA B O 1
ATOM 5041 N N . LEU B 1 200 ? -14.328 -4.871 -6.605 1 96.5 200 LEU B N 1
ATOM 5042 C CA . LEU B 1 200 ? -15.5 -4.797 -7.48 1 96.5 200 LEU B CA 1
ATOM 5043 C C . LEU B 1 200 ? -15.188 -3.98 -8.734 1 96.5 200 LEU B C 1
ATOM 5045 O O . LEU B 1 200 ? -15.32 -2.756 -8.727 1 96.5 200 LEU B O 1
ATOM 5049 N N . ASP B 1 201 ? -14.797 -4.715 -9.781 1 96.88 201 ASP B N 1
ATOM 5050 C CA . ASP B 1 201 ? -14.367 -4.02 -10.992 1 96.88 201 ASP B CA 1
ATOM 5051 C C . ASP B 1 201 ? -14.617 -4.875 -12.227 1 96.88 201 ASP B C 1
ATOM 5053 O O . ASP B 1 201 ? -15.32 -5.883 -12.164 1 96.88 201 ASP B O 1
ATOM 5057 N N . ASN B 1 202 ? -14.172 -4.43 -13.383 1 97.75 202 ASN B N 1
ATOM 5058 C CA . ASN B 1 202 ? -14.367 -5.105 -14.664 1 97.75 202 ASN B CA 1
ATOM 5059 C C . ASN B 1 202 ? -13.086 -5.77 -15.148 1 97.75 202 ASN B C 1
ATOM 5061 O O . ASN B 1 202 ? -12.891 -5.945 -16.344 1 97.75 202 ASN B O 1
ATOM 5065 N N . TYR B 1 203 ? -12.172 -6.125 -14.219 1 97.81 203 TYR B N 1
ATOM 5066 C CA . TYR B 1 203 ? -10.922 -6.781 -14.578 1 97.81 203 TYR B CA 1
ATOM 5067 C C . TYR B 1 203 ? -10.961 -8.258 -14.203 1 97.81 203 TYR B C 1
ATOM 5069 O O . TYR B 1 203 ? -10.656 -8.625 -13.07 1 97.81 203 TYR B O 1
ATOM 5077 N N . PRO B 1 204 ? -11.234 -9.125 -15.148 1 98.06 204 PRO B N 1
ATOM 5078 C CA . PRO B 1 204 ? -11.289 -10.555 -14.844 1 98.06 204 PRO B CA 1
ATOM 5079 C C . PRO B 1 204 ? -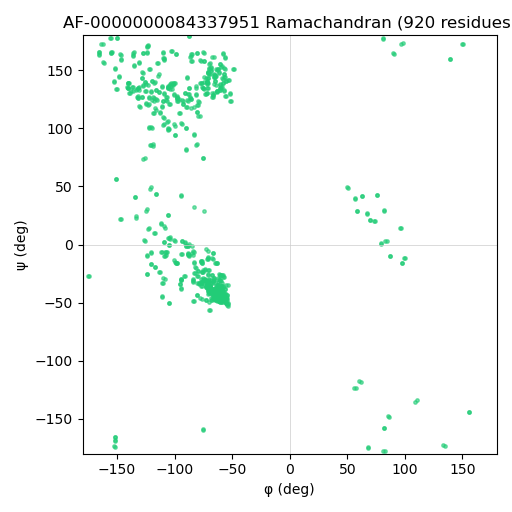9.906 -11.148 -14.555 1 98.06 204 PRO B C 1
ATOM 5081 O O . PRO B 1 204 ? -8.922 -10.758 -15.18 1 98.06 204 PRO B O 1
ATOM 5084 N N . HIS B 1 205 ? -9.859 -12.055 -13.641 1 98.44 205 HIS B N 1
ATOM 5085 C CA . HIS B 1 205 ? -8.633 -12.727 -13.219 1 98.44 205 HIS B CA 1
ATOM 5086 C C . HIS B 1 205 ? -8.461 -14.055 -13.938 1 98.44 205 HIS B C 1
ATOM 5088 O O . HIS B 1 205 ? -9.227 -14.992 -13.719 1 98.44 205 HIS B O 1
ATOM 5094 N N . THR B 1 206 ? -7.461 -14.148 -14.781 1 98.31 206 THR B N 1
ATOM 5095 C CA . THR B 1 206 ? -7.148 -15.453 -15.352 1 98.31 206 THR B CA 1
ATOM 5096 C C . THR B 1 206 ? -6.441 -16.328 -14.328 1 98.31 206 THR B C 1
ATOM 5098 O O . THR B 1 206 ? -6.656 -16.188 -13.117 1 98.31 206 THR B O 1
ATOM 5101 N N . GLY B 1 207 ? -5.734 -17.328 -14.688 1 98.06 207 GLY B N 1
ATOM 5102 C CA . GLY B 1 207 ? -5.02 -18.328 -13.906 1 98.06 207 GLY B CA 1
ATOM 5103 C C . GLY B 1 207 ? -5.145 -19.734 -14.469 1 98.06 207 GLY B C 1
ATOM 5104 O O . GLY B 1 207 ? -6.082 -20.031 -15.211 1 98.06 207 GLY B O 1
ATOM 5105 N N . ALA B 1 208 ? -4.266 -20.5 -14.086 1 98 208 ALA B N 1
ATOM 5106 C CA . ALA B 1 208 ? -4.219 -21.844 -14.672 1 98 208 ALA B CA 1
ATOM 5107 C C . ALA B 1 208 ? -5.383 -22.703 -14.172 1 98 208 ALA B C 1
ATOM 5109 O O . ALA B 1 208 ? -5.793 -22.578 -13.016 1 98 208 ALA B O 1
ATOM 5110 N N . THR B 1 209 ? -5.961 -23.469 -15.055 1 98.31 209 THR B N 1
ATOM 5111 C CA . THR B 1 209 ? -6.895 -24.531 -14.695 1 98.31 209 THR B CA 1
ATOM 5112 C C . THR B 1 209 ? -6.32 -25.906 -15.055 1 98.31 209 THR B C 1
ATOM 5114 O O . THR B 1 209 ? -5.398 -26 -15.867 1 98.31 209 THR B O 1
ATOM 5117 N N . SER B 1 210 ? -6.809 -26.906 -14.367 1 96.94 210 SER B N 1
ATOM 5118 C CA . SER B 1 210 ? -6.418 -28.281 -14.609 1 96.94 210 SER B CA 1
ATOM 5119 C C . SER B 1 210 ? -7.641 -29.172 -14.797 1 96.94 210 SER B C 1
ATOM 5121 O O . SER B 1 210 ? -8.664 -29 -14.133 1 96.94 210 SER B O 1
ATOM 5123 N N . TYR B 1 211 ? -7.508 -30.172 -15.727 1 97.62 211 TYR B N 1
ATOM 5124 C CA . TYR B 1 211 ? -8.633 -31.047 -16.016 1 97.62 211 TYR B CA 1
ATOM 5125 C C . TYR B 1 211 ? -8.391 -32.438 -15.453 1 97.62 211 TYR B C 1
ATOM 5127 O O . TYR B 1 211 ? -9.297 -33.281 -15.461 1 97.62 211 TYR B O 1
ATOM 5135 N N . GLY B 1 212 ? -7.25 -32.688 -14.945 1 95.19 212 GLY B N 1
ATOM 5136 C CA . GLY B 1 212 ? -6.91 -34.062 -14.578 1 95.19 212 GLY B CA 1
ATOM 5137 C C . GLY B 1 212 ? -7.039 -35.031 -15.727 1 95.19 212 GLY B C 1
ATOM 5138 O O . GLY B 1 212 ? -6.461 -34.844 -16.797 1 95.19 212 GLY B O 1
ATOM 5139 N N . THR B 1 213 ? -7.863 -36.062 -15.477 1 96.5 213 THR B N 1
ATOM 5140 C CA . THR B 1 213 ? -8.078 -37.062 -16.516 1 96.5 213 THR B CA 1
ATOM 5141 C C . THR B 1 213 ? -9.383 -36.812 -17.25 1 96.5 213 THR B C 1
ATOM 5143 O O . THR B 1 213 ? -9.773 -37.594 -18.125 1 96.5 213 THR B O 1
ATOM 5146 N N . ASN B 1 214 ? -10.039 -35.75 -16.891 1 97.25 214 ASN B N 1
ATOM 5147 C CA . ASN B 1 214 ? -11.344 -35.469 -17.469 1 97.25 214 ASN B CA 1
ATOM 5148 C C . ASN B 1 214 ? -11.219 -34.719 -18.797 1 97.25 214 ASN B C 1
ATOM 5150 O O . ASN B 1 214 ? -10.164 -34.156 -19.094 1 97.25 214 ASN B O 1
ATOM 5154 N N . THR B 1 215 ? -12.266 -34.75 -19.547 1 97.56 215 THR B N 1
ATOM 5155 C CA . THR B 1 215 ? -12.281 -34.125 -20.844 1 97.56 215 THR B CA 1
ATOM 5156 C C . THR B 1 215 ? -12.203 -32.594 -20.688 1 97.56 215 THR B C 1
ATOM 5158 O O . THR B 1 215 ? -13.016 -32 -19.984 1 97.56 215 THR B O 1
ATOM 5161 N N . PRO B 1 216 ? -11.258 -31.969 -21.359 1 98.5 216 PRO B N 1
ATOM 5162 C CA . PRO B 1 216 ? -11.172 -30.5 -21.281 1 98.5 216 PRO B CA 1
ATOM 5163 C C . PRO B 1 216 ? -12.398 -29.812 -21.875 1 98.5 216 PRO B C 1
ATOM 5165 O O . PRO B 1 216 ? -12.93 -30.25 -22.891 1 98.5 216 PRO B O 1
ATOM 5168 N N . ILE B 1 217 ? -12.891 -28.812 -21.219 1 98.81 217 ILE B N 1
ATOM 5169 C CA . ILE B 1 217 ? -13.969 -27.969 -21.703 1 98.81 217 ILE B CA 1
ATOM 5170 C C . ILE B 1 217 ? -13.578 -26.5 -21.547 1 98.81 217 ILE B C 1
ATOM 5172 O O . ILE B 1 217 ? -12.703 -26.156 -20.75 1 98.81 217 ILE B O 1
ATOM 5176 N N . PRO B 1 218 ? -14.18 -25.562 -22.344 1 98.88 218 PRO B N 1
ATOM 5177 C CA . PRO B 1 218 ? -13.852 -24.141 -22.234 1 98.88 218 PRO B CA 1
ATOM 5178 C C . PRO B 1 218 ? -14.148 -23.562 -20.859 1 98.88 218 PRO B C 1
ATOM 5180 O O . PRO B 1 218 ? -15.164 -23.922 -20.25 1 98.88 218 PRO B O 1
ATOM 5183 N N . ALA B 1 219 ? -13.234 -22.766 -20.391 1 98.88 219 ALA B N 1
ATOM 5184 C CA . ALA B 1 219 ? -13.344 -22.172 -19.062 1 98.88 219 ALA B CA 1
ATOM 5185 C C . ALA B 1 219 ? -12.867 -20.734 -19.062 1 98.88 219 ALA B C 1
ATOM 5187 O O . ALA B 1 219 ? -11.875 -20.391 -19.719 1 98.88 219 ALA B O 1
ATOM 5188 N N . ALA B 1 220 ? -13.562 -19.875 -18.375 1 98.88 220 ALA B N 1
ATOM 5189 C CA . ALA B 1 220 ? -13.227 -18.453 -18.297 1 98.88 220 ALA B CA 1
ATOM 5190 C C . ALA B 1 220 ? -13.586 -17.875 -16.938 1 98.88 220 ALA B C 1
ATOM 5192 O O . ALA B 1 220 ? -14.367 -18.469 -16.188 1 98.88 220 ALA B O 1
ATOM 5193 N N . ALA B 1 221 ? -12.961 -16.781 -16.625 1 98.81 221 ALA B N 1
ATOM 5194 C CA . ALA B 1 221 ? -13.281 -16.047 -15.414 1 98.81 221 ALA B CA 1
ATOM 5195 C C . ALA B 1 221 ? -14.062 -14.766 -15.734 1 98.81 221 ALA B C 1
ATOM 5197 O O . ALA B 1 221 ? -13.695 -14.023 -16.656 1 98.81 221 ALA B O 1
ATOM 5198 N N . LEU B 1 222 ? -15.109 -14.531 -14.953 1 98.75 222 LEU B N 1
ATOM 5199 C CA . LEU B 1 222 ? -15.867 -13.281 -15.023 1 98.75 222 LEU B CA 1
ATOM 5200 C C . LEU B 1 222 ? -15.273 -12.234 -14.078 1 98.75 222 LEU B C 1
ATOM 5202 O O . LEU B 1 222 ? -14.852 -12.562 -12.969 1 98.75 222 LEU B O 1
ATOM 5206 N N . SER B 1 223 ? -15.32 -10.961 -14.547 1 98.5 223 SER B N 1
ATOM 5207 C CA . SER B 1 223 ? -15.07 -9.914 -13.562 1 98.5 223 SER B CA 1
ATOM 5208 C C . SER B 1 223 ? -16.062 -9.992 -12.414 1 98.5 223 SER B C 1
ATOM 5210 O O . SER B 1 223 ? -17.109 -10.648 -12.523 1 98.5 223 SER B O 1
ATOM 5212 N N . THR B 1 224 ? -15.789 -9.328 -11.312 1 98.56 224 THR B N 1
ATOM 5213 C CA . THR B 1 224 ? -16.688 -9.391 -10.164 1 98.56 224 THR B CA 1
ATOM 5214 C C . THR B 1 224 ? -18 -8.656 -10.469 1 98.56 224 THR B C 1
ATOM 5216 O O . THR B 1 224 ? -19.062 -9.086 -10.047 1 98.56 224 THR B O 1
ATOM 5219 N N . ILE B 1 225 ? -17.922 -7.602 -11.203 1 98.62 225 ILE B N 1
ATOM 5220 C CA . ILE B 1 225 ? -19.125 -6.879 -11.602 1 98.62 225 ILE B CA 1
ATOM 5221 C C . ILE B 1 225 ? -20 -7.773 -12.484 1 98.62 225 ILE B C 1
ATOM 5223 O O . ILE B 1 225 ? -21.203 -7.859 -12.281 1 98.62 225 ILE B O 1
ATOM 5227 N N . ALA B 1 226 ? -19.391 -8.453 -13.406 1 98.81 226 ALA B N 1
ATOM 5228 C CA . ALA B 1 226 ? -20.109 -9.359 -14.297 1 98.81 226 ALA B CA 1
ATOM 5229 C C . ALA B 1 226 ? -20.719 -10.523 -13.516 1 98.81 226 ALA B C 1
ATOM 5231 O O . ALA B 1 226 ? -21.844 -10.953 -13.789 1 98.81 226 ALA B O 1
ATOM 5232 N N . ALA B 1 227 ? -19.953 -11.062 -12.578 1 98.88 227 ALA B N 1
ATOM 5233 C CA . ALA B 1 227 ? -20.438 -12.172 -11.758 1 98.88 227 ALA B CA 1
ATOM 5234 C C . ALA B 1 227 ? -21.672 -11.758 -10.961 1 98.88 227 ALA B C 1
ATOM 5236 O O . ALA B 1 227 ? -22.641 -12.508 -10.875 1 98.88 227 ALA B O 1
ATOM 5237 N N . ASN B 1 228 ? -21.609 -10.586 -10.398 1 98.75 228 ASN B N 1
ATOM 5238 C CA . ASN B 1 228 ? -22.766 -10.078 -9.68 1 98.75 228 ASN B CA 1
ATOM 5239 C C . ASN B 1 228 ? -23.969 -9.922 -10.594 1 98.75 228 ASN B C 1
ATOM 5241 O O . ASN B 1 228 ? -25.094 -10.266 -10.219 1 98.75 228 ASN B O 1
ATOM 5245 N N . LYS B 1 229 ? -23.719 -9.406 -11.766 1 98.75 229 LYS B N 1
ATOM 5246 C CA . LYS B 1 229 ? -24.797 -9.203 -12.719 1 98.75 229 LYS B CA 1
ATOM 5247 C C . LYS B 1 229 ? -25.453 -10.523 -13.117 1 98.75 229 LYS B C 1
ATOM 5249 O O . LYS B 1 229 ? -26.672 -10.633 -13.18 1 98.75 229 LYS B O 1
ATOM 5254 N N . LEU B 1 230 ? -24.625 -11.484 -13.398 1 98.88 230 LEU B N 1
ATOM 5255 C CA . LEU B 1 230 ? -25.141 -12.797 -13.773 1 98.88 230 LEU B CA 1
ATOM 5256 C C . LEU B 1 230 ? -25.969 -13.398 -12.641 1 98.88 230 LEU B C 1
ATOM 5258 O O . LEU B 1 230 ? -27.062 -13.906 -12.867 1 98.88 230 LEU B O 1
ATOM 5262 N N . SER B 1 231 ? -25.438 -13.367 -11.445 1 98.81 231 SER B N 1
ATOM 5263 C CA . SER B 1 231 ? -26.141 -13.898 -10.281 1 98.81 231 SER B CA 1
ATOM 5264 C C . SER B 1 231 ? -27.484 -13.211 -10.086 1 98.81 231 SER B C 1
ATOM 5266 O O . SER B 1 231 ? -28.484 -13.867 -9.82 1 98.81 231 SER B O 1
ATOM 5268 N N . GLU B 1 232 ? -27.484 -11.883 -10.195 1 98.69 232 GLU B N 1
ATOM 5269 C CA . GLU B 1 232 ? -28.719 -11.117 -10.047 1 98.69 232 GLU B CA 1
ATOM 5270 C C . GLU B 1 232 ? -29.719 -11.484 -11.133 1 98.69 232 GLU B C 1
ATOM 5272 O O . GLU B 1 232 ? -30.922 -11.578 -10.867 1 98.69 232 GLU B O 1
ATOM 5277 N N . THR B 1 233 ? -29.234 -11.617 -12.359 1 98.69 233 THR B N 1
ATOM 5278 C CA . THR B 1 233 ? -30.094 -11.992 -13.477 1 98.69 233 THR B CA 1
ATOM 5279 C C . THR B 1 233 ? -30.734 -13.352 -13.219 1 98.69 233 THR B C 1
ATOM 5281 O O . THR B 1 233 ? -31.938 -13.523 -13.445 1 98.69 233 THR B O 1
ATOM 5284 N N . ILE B 1 234 ? -29.984 -14.328 -12.742 1 98.44 234 ILE B N 1
ATOM 5285 C CA . ILE B 1 234 ? -30.484 -15.664 -12.453 1 98.44 234 ILE B CA 1
ATOM 5286 C C . ILE B 1 234 ? -31.562 -15.578 -11.367 1 98.44 234 ILE B C 1
ATOM 5288 O O . ILE B 1 234 ? -32.625 -16.188 -11.492 1 98.44 234 ILE B O 1
ATOM 5292 N N . LYS B 1 235 ? -31.281 -14.797 -10.352 1 97.88 235 LYS B N 1
ATOM 5293 C CA . LYS B 1 235 ? -32.219 -14.641 -9.25 1 97.88 235 LYS B CA 1
ATOM 5294 C C . LYS B 1 235 ? -33.531 -14 -9.727 1 97.88 235 LYS B C 1
ATOM 5296 O O . LYS B 1 235 ? -34.594 -14.445 -9.352 1 97.88 235 LYS B O 1
ATOM 5301 N N . ASN B 1 236 ? -33.406 -13.055 -10.523 1 97.5 236 ASN B N 1
ATOM 5302 C CA . ASN B 1 236 ? -34.562 -12.289 -10.984 1 97.5 236 ASN B CA 1
ATOM 5303 C C . ASN B 1 236 ? -35.375 -13.07 -12.008 1 97.5 236 ASN B C 1
ATOM 5305 O O . ASN B 1 236 ? -36.531 -12.742 -12.258 1 97.5 236 ASN B O 1
ATOM 5309 N N . ALA B 1 237 ? -34.719 -14.008 -12.648 1 95.94 237 ALA B N 1
ATOM 5310 C CA . ALA B 1 237 ? -35.406 -14.812 -13.664 1 95.94 237 ALA B CA 1
ATOM 5311 C C . ALA B 1 237 ? -36.406 -15.766 -13.016 1 95.94 237 ALA B C 1
ATOM 5313 O O . ALA B 1 237 ? -37.25 -16.344 -13.695 1 95.94 237 ALA B O 1
ATOM 5314 N N . LYS B 1 238 ? -36.375 -15.961 -11.727 1 93.12 238 LYS B N 1
ATOM 5315 C CA . LYS B 1 238 ? -37.344 -16.719 -10.938 1 93.12 238 LYS B CA 1
ATOM 5316 C C . LYS B 1 238 ? -37.594 -18.094 -11.539 1 93.12 238 LYS B C 1
ATOM 5318 O O . LYS B 1 238 ? -38.75 -18.469 -11.789 1 93.12 238 LYS B O 1
ATOM 5323 N N . GLY B 1 239 ? -36.531 -18.797 -11.852 1 90 239 GLY B N 1
ATOM 5324 C CA . GLY B 1 239 ? -36.625 -20.188 -12.289 1 90 239 GLY B CA 1
ATOM 5325 C C . GLY B 1 239 ? -36.594 -20.328 -13.805 1 90 239 GLY B C 1
ATOM 5326 O O . GLY B 1 239 ? -36.406 -21.438 -14.32 1 90 239 GLY B O 1
ATOM 5327 N N . LYS B 1 240 ? -36.812 -19.234 -14.492 1 94.69 240 LYS B N 1
ATOM 5328 C CA . LYS B 1 240 ? -36.625 -19.297 -15.945 1 94.69 240 LYS B CA 1
ATOM 5329 C C . LYS B 1 240 ? -35.156 -19.453 -16.312 1 94.69 240 LYS B C 1
ATOM 5331 O O . LYS B 1 240 ? -34.281 -18.906 -15.641 1 94.69 240 LYS B O 1
ATOM 5336 N N . PRO B 1 241 ? -35 -20.156 -17.375 1 95.81 241 PRO B N 1
ATOM 5337 C CA . PRO B 1 241 ? -33.594 -20.391 -17.75 1 95.81 241 PRO B CA 1
ATOM 5338 C C . PRO B 1 241 ? -32.875 -19.125 -18.188 1 95.81 241 PRO B C 1
ATOM 5340 O O . PRO B 1 241 ? -33.438 -18.328 -18.953 1 95.81 241 PRO B O 1
ATOM 5343 N N . VAL B 1 242 ? -31.75 -18.891 -17.656 1 98.38 242 VAL B N 1
ATOM 5344 C CA . VAL B 1 242 ? -30.781 -17.891 -18.109 1 98.38 242 VAL B CA 1
ATOM 5345 C C . VAL B 1 242 ? -29.656 -18.562 -18.875 1 98.38 242 VAL B C 1
ATOM 5347 O O . VAL B 1 242 ? -29.172 -19.625 -18.453 1 98.38 242 VAL B O 1
ATOM 5350 N N . GLN B 1 243 ? -29.312 -18.016 -20 1 98.81 243 GLN B N 1
ATOM 5351 C CA . GLN B 1 243 ? -28.234 -18.609 -20.797 1 98.81 243 GLN B CA 1
ATOM 5352 C C . GLN B 1 243 ? -27 -17.719 -20.781 1 98.81 243 GLN B C 1
ATOM 5354 O O . GLN B 1 243 ? -27.062 -16.547 -20.422 1 98.81 243 GLN B O 1
ATOM 5359 N N . PHE B 1 244 ? -25.906 -18.312 -21.109 1 98.88 244 PHE B N 1
ATOM 5360 C CA . PHE B 1 244 ? -24.641 -17.609 -21.281 1 98.88 244 PHE B CA 1
ATOM 5361 C C . PHE B 1 244 ? -23.984 -18.016 -22.594 1 98.88 244 PHE B C 1
ATOM 5363 O O . PHE B 1 244 ? -24 -19.188 -22.969 1 98.88 244 PHE B O 1
ATOM 5370 N N . PHE B 1 245 ? -23.516 -17.047 -23.281 1 98.88 245 PHE B N 1
ATOM 5371 C CA . PHE B 1 245 ? -22.703 -17.266 -24.469 1 98.88 245 PHE B CA 1
ATOM 5372 C C . PHE B 1 245 ? -21.219 -17.094 -24.141 1 98.88 245 PHE B C 1
ATOM 5374 O O . PHE B 1 245 ? -20.828 -16.078 -23.547 1 98.88 245 PHE B O 1
ATOM 5381 N N . LEU B 1 246 ? -20.406 -18.062 -24.5 1 98.88 246 LEU B N 1
ATOM 5382 C CA . LEU B 1 246 ? -18.969 -18.016 -24.328 1 98.88 246 LEU B CA 1
ATOM 5383 C C . LEU B 1 246 ? -18.266 -18.344 -25.641 1 98.88 246 LEU B C 1
ATOM 5385 O O . LEU B 1 246 ? -18.562 -19.344 -26.297 1 98.88 246 LEU B O 1
ATOM 5389 N N . LYS B 1 247 ? -17.391 -17.484 -26.047 1 98.75 247 LYS B N 1
ATOM 5390 C CA . LYS B 1 247 ? -16.484 -17.734 -27.172 1 98.75 247 LYS B CA 1
ATOM 5391 C C . LYS B 1 247 ? -15.047 -17.422 -26.797 1 98.75 247 LYS B C 1
ATOM 5393 O O . LYS B 1 247 ? -14.734 -16.312 -26.359 1 98.75 247 LYS B O 1
ATOM 5398 N N . ASP B 1 248 ? -14.203 -18.375 -26.828 1 97.31 248 ASP B N 1
ATOM 5399 C CA . ASP B 1 248 ? -12.773 -18.156 -26.641 1 97.31 248 ASP B CA 1
ATOM 5400 C C . ASP B 1 248 ? -11.961 -18.953 -27.672 1 97.31 248 ASP B C 1
ATOM 5402 O O . ASP B 1 248 ? -12.516 -19.75 -28.438 1 97.31 248 ASP B O 1
ATOM 5406 N N . ASN B 1 249 ? -10.742 -18.609 -27.875 1 98.06 249 ASN B N 1
ATOM 5407 C CA . ASN B 1 249 ? -9.906 -19.109 -28.969 1 98.06 249 ASN B CA 1
ATOM 5408 C C . ASN B 1 249 ? -8.617 -19.734 -28.453 1 98.06 249 ASN B C 1
ATOM 5410 O O . ASN B 1 249 ? -7.574 -19.641 -29.094 1 98.06 249 ASN B O 1
ATOM 5414 N N . CYS B 1 250 ? -8.633 -20.297 -27.297 1 98.06 250 CYS B N 1
ATOM 5415 C CA . CYS B 1 250 ? -7.457 -20.875 -26.656 1 98.06 250 CYS B CA 1
ATOM 5416 C C . CYS B 1 250 ? -6.949 -22.078 -27.422 1 98.06 250 CYS B C 1
ATOM 5418 O O . CYS B 1 250 ? -7.734 -22.828 -28.016 1 98.06 250 CYS B O 1
ATOM 5420 N N . GLN B 1 251 ? -5.672 -22.234 -27.391 1 97.25 251 GLN B N 1
ATOM 5421 C CA . GLN B 1 251 ? -5.066 -23.406 -28.016 1 97.25 251 GLN B CA 1
ATOM 5422 C C . GLN B 1 251 ? -3.799 -23.828 -27.281 1 97.25 251 GLN B C 1
ATOM 5424 O O . GLN B 1 251 ? -3.086 -22.984 -26.734 1 97.25 251 GLN B O 1
ATOM 5429 N N . MET B 1 252 ? -3.625 -25.125 -27.25 1 97.25 252 MET B N 1
ATOM 5430 C CA . MET B 1 252 ? -2.359 -25.688 -26.781 1 97.25 252 MET B CA 1
ATOM 5431 C C . MET B 1 252 ? -1.437 -26 -27.953 1 97.25 252 MET B C 1
ATOM 5433 O O . MET B 1 252 ? -1.832 -26.688 -28.891 1 97.25 252 MET B O 1
ATOM 5437 N N . LEU B 1 253 ? -0.294 -25.484 -27.922 1 98.12 253 LEU B N 1
ATOM 5438 C CA . LEU B 1 253 ? 0.754 -25.766 -28.891 1 98.12 253 LEU B CA 1
ATOM 5439 C C . LEU B 1 253 ? 1.787 -26.734 -28.312 1 98.12 253 LEU B C 1
ATOM 5441 O O . LEU B 1 253 ? 1.771 -27.016 -27.109 1 98.12 253 LEU B O 1
ATOM 5445 N N . PRO B 1 254 ? 2.652 -27.297 -29.156 1 97.75 254 PRO B N 1
ATOM 5446 C CA . PRO B 1 254 ? 3.707 -28.156 -28.609 1 97.75 254 PRO B CA 1
ATOM 5447 C C . PRO B 1 254 ? 4.582 -27.422 -27.578 1 97.75 254 PRO B C 1
ATOM 5449 O O . PRO B 1 254 ? 4.84 -26.234 -27.734 1 97.75 254 PRO B O 1
ATOM 5452 N N . ASP B 1 255 ? 5.004 -28.203 -26.625 1 98.19 255 ASP B N 1
ATOM 5453 C CA . ASP B 1 255 ? 5.895 -27.625 -25.609 1 98.19 255 ASP B CA 1
ATOM 5454 C C . ASP B 1 255 ? 7.035 -26.859 -26.266 1 98.19 255 ASP B C 1
ATOM 5456 O O . ASP B 1 255 ? 7.441 -27.172 -27.391 1 98.19 255 ASP B O 1
ATOM 5460 N N . ALA B 1 256 ? 7.504 -25.891 -25.594 1 98.44 256 ALA B N 1
ATOM 5461 C CA . ALA B 1 256 ? 8.57 -25.047 -26.125 1 98.44 256 ALA B CA 1
ATOM 5462 C C . ALA B 1 256 ? 9.789 -25.062 -25.203 1 98.44 256 ALA B C 1
ATOM 5464 O O . ALA B 1 256 ? 9.664 -25.266 -24 1 98.44 256 ALA B O 1
ATOM 5465 N N . GLN B 1 257 ? 10.93 -24.875 -25.812 1 98.38 257 GLN B N 1
ATOM 5466 C CA . GLN B 1 257 ? 12.156 -24.734 -25.031 1 98.38 257 GLN B CA 1
ATOM 5467 C C . GLN B 1 257 ? 12.234 -23.359 -24.344 1 98.38 257 GLN B C 1
ATOM 5469 O O . GLN B 1 257 ? 11.883 -22.344 -24.953 1 98.38 257 GLN B O 1
ATOM 5474 N N . SER B 1 258 ? 12.703 -23.359 -23.125 1 98.75 258 SER B N 1
ATOM 5475 C CA . SER B 1 258 ? 12.977 -22.141 -22.391 1 98.75 258 SER B CA 1
ATOM 5476 C C . SER B 1 258 ? 14.086 -22.344 -21.359 1 98.75 258 SER B C 1
ATOM 5478 O O . SER B 1 258 ? 14.891 -23.266 -21.5 1 98.75 258 SER B O 1
ATOM 5480 N N . PHE B 1 259 ? 14.227 -21.344 -20.375 1 98.88 259 PHE B N 1
ATOM 5481 C CA . PHE B 1 259 ? 15.367 -21.406 -19.469 1 98.88 259 PHE B CA 1
ATOM 5482 C C . PHE B 1 259 ? 15.047 -20.75 -18.141 1 98.88 259 PHE B C 1
ATOM 5484 O O . PHE B 1 259 ? 14.391 -19.703 -18.109 1 98.88 259 PHE B O 1
ATOM 5491 N N . ASN B 1 260 ? 15.516 -21.375 -17.062 1 98.94 260 ASN B N 1
ATOM 5492 C CA . ASN B 1 260 ? 15.797 -20.562 -15.883 1 98.94 260 ASN B CA 1
ATOM 5493 C C . ASN B 1 260 ? 17.016 -19.672 -16.094 1 98.94 260 ASN B C 1
ATOM 5495 O O . ASN B 1 260 ? 17.953 -20.047 -16.812 1 98.94 260 ASN B O 1
ATOM 5499 N N . VAL B 1 261 ? 17.031 -18.5 -15.477 1 99 261 VAL B N 1
ATOM 5500 C CA . VAL B 1 261 ? 18.219 -17.656 -15.445 1 99 261 VAL B CA 1
ATOM 5501 C C . VAL B 1 261 ? 18.797 -17.625 -14.031 1 99 261 VAL B C 1
ATOM 5503 O O . VAL B 1 261 ? 18.094 -17.297 -13.07 1 99 261 VAL B O 1
ATOM 5506 N N . VAL B 1 262 ? 20.062 -18 -13.906 1 98.94 262 VAL B N 1
ATOM 5507 C CA . VAL B 1 262 ? 20.672 -18.141 -12.586 1 98.94 262 VAL B CA 1
ATOM 5508 C C . VAL B 1 262 ? 21.906 -17.234 -12.492 1 98.94 262 VAL B C 1
ATOM 5510 O O . VAL B 1 262 ? 22.766 -17.266 -13.375 1 98.94 262 VAL B O 1
ATOM 5513 N N . GLY B 1 263 ? 21.953 -16.406 -11.508 1 98.94 263 GLY B N 1
ATOM 5514 C CA . GLY B 1 263 ? 23.141 -15.672 -11.109 1 98.94 263 GLY B CA 1
ATOM 5515 C C . GLY B 1 263 ? 23.672 -16.078 -9.742 1 98.94 263 GLY B C 1
ATOM 5516 O O . GLY B 1 263 ? 22.891 -16.359 -8.836 1 98.94 263 GLY B O 1
ATOM 5517 N N . GLU B 1 264 ? 25.031 -16.016 -9.633 1 98.81 264 GLU B N 1
ATOM 5518 C CA . GLU B 1 264 ? 25.625 -16.547 -8.414 1 98.81 264 GLU B CA 1
ATOM 5519 C C . GLU B 1 264 ? 26.797 -15.68 -7.941 1 98.81 264 GLU B C 1
ATOM 5521 O O . GLU B 1 264 ? 27.578 -15.18 -8.758 1 98.81 264 GLU B O 1
ATOM 5526 N N . LEU B 1 265 ? 26.828 -15.406 -6.633 1 98.88 265 LEU B N 1
ATOM 5527 C CA . LEU B 1 265 ? 28.031 -15.008 -5.926 1 98.88 265 LEU B CA 1
ATOM 5528 C C . LEU B 1 265 ? 28.672 -16.203 -5.223 1 98.88 265 LEU B C 1
ATOM 5530 O O . LEU B 1 265 ? 28.047 -16.844 -4.375 1 98.88 265 LEU B O 1
ATOM 5534 N N . LYS B 1 266 ? 29.906 -16.453 -5.531 1 98.62 266 LYS B N 1
ATOM 5535 C CA . LYS B 1 266 ? 30.578 -17.625 -5 1 98.62 266 LYS B CA 1
ATOM 5536 C C . LYS B 1 266 ? 30.953 -17.422 -3.531 1 98.62 266 LYS B C 1
ATOM 5538 O O . LYS B 1 266 ? 31.469 -16.375 -3.154 1 98.62 266 LYS B O 1
ATOM 5543 N N . GLY B 1 267 ? 30.656 -18.453 -2.785 1 98.56 267 GLY B N 1
ATOM 5544 C CA . GLY B 1 267 ? 31.016 -18.422 -1.377 1 98.56 267 GLY B CA 1
ATOM 5545 C C . GLY B 1 267 ? 32.5 -18.516 -1.14 1 98.56 267 GLY B C 1
ATOM 5546 O O . GLY B 1 267 ? 33.188 -19.25 -1.853 1 98.56 267 GLY B O 1
ATOM 5547 N N . THR B 1 268 ? 32.969 -17.906 -0.013 1 98.44 268 THR B N 1
ATOM 5548 C CA . THR B 1 268 ? 34.375 -17.891 0.297 1 98.44 268 THR B CA 1
ATOM 5549 C C . THR B 1 268 ? 34.781 -19.078 1.162 1 98.44 268 THR B C 1
ATOM 5551 O O . THR B 1 268 ? 35.906 -19.547 1.108 1 98.44 268 THR B O 1
ATOM 5554 N N . GLU B 1 269 ? 33.844 -19.547 1.9 1 98.19 269 GLU B N 1
ATOM 5555 C CA . GLU B 1 269 ? 34.156 -20.625 2.842 1 98.19 269 GLU B CA 1
ATOM 5556 C C . GLU B 1 269 ? 33.5 -21.938 2.412 1 98.19 269 GLU B C 1
ATOM 5558 O O . GLU B 1 269 ? 34.125 -22.984 2.438 1 98.19 269 GLU B O 1
ATOM 5563 N N . GLU B 1 270 ? 32.281 -21.859 2.047 1 97.25 270 GLU B N 1
ATOM 5564 C CA . GLU B 1 270 ? 31.531 -23.016 1.621 1 97.25 270 GLU B CA 1
ATOM 5565 C C . GLU B 1 270 ? 30.906 -22.797 0.246 1 97.25 270 GLU B C 1
ATOM 5567 O O . GLU B 1 270 ? 29.688 -22.719 0.12 1 97.25 270 GLU B O 1
ATOM 5572 N N . PRO B 1 271 ? 31.672 -22.828 -0.816 1 96.62 271 PRO B N 1
ATOM 5573 C CA . PRO B 1 271 ? 31.172 -22.5 -2.156 1 96.62 271 PRO B CA 1
ATOM 5574 C C . PRO B 1 271 ? 30.172 -23.516 -2.689 1 96.62 271 PRO B C 1
ATOM 5576 O O . PRO B 1 271 ? 29.469 -23.25 -3.662 1 96.62 271 PRO B O 1
ATOM 5579 N N . ASN B 1 272 ? 30 -24.703 -2.053 1 94.69 272 ASN B N 1
ATOM 5580 C CA . ASN B 1 272 ? 29.078 -25.719 -2.551 1 94.69 272 ASN B CA 1
ATOM 5581 C C . ASN B 1 272 ? 27.812 -25.781 -1.702 1 94.69 272 ASN B C 1
ATOM 5583 O O . ASN B 1 272 ? 27.016 -26.719 -1.842 1 94.69 272 ASN B O 1
ATOM 5587 N N . GLN B 1 273 ? 27.688 -24.906 -0.781 1 97.06 273 GLN B N 1
ATOM 5588 C CA . GLN B 1 273 ? 26.438 -24.703 -0.051 1 97.06 273 GLN B CA 1
ATOM 5589 C C . GLN B 1 273 ? 25.75 -23.422 -0.498 1 97.06 273 GLN B C 1
ATOM 5591 O O . GLN B 1 273 ? 26.391 -22.375 -0.67 1 97.06 273 GLN B O 1
ATOM 5596 N N . PHE B 1 274 ? 24.453 -23.578 -0.707 1 98.25 274 PHE B N 1
ATOM 5597 C CA . PHE B 1 274 ? 23.781 -22.484 -1.415 1 98.25 274 PHE B CA 1
ATOM 5598 C C . PHE B 1 274 ? 22.672 -21.875 -0.558 1 98.25 274 PHE B C 1
ATOM 5600 O O . PHE B 1 274 ? 22.016 -22.594 0.197 1 98.25 274 PHE B O 1
ATOM 5607 N N . ILE B 1 275 ? 22.531 -20.609 -0.603 1 98.81 275 ILE B N 1
ATOM 5608 C CA . ILE B 1 275 ? 21.344 -19.844 -0.244 1 98.81 275 ILE B CA 1
ATOM 5609 C C . ILE B 1 275 ? 20.719 -19.234 -1.499 1 98.81 275 ILE B C 1
ATOM 5611 O O . ILE B 1 275 ? 21.359 -18.438 -2.191 1 98.81 275 ILE B O 1
ATOM 5615 N N . THR B 1 276 ? 19.5 -19.625 -1.76 1 98.62 276 THR B N 1
ATOM 5616 C CA . THR B 1 276 ? 18.859 -19.234 -3.008 1 98.62 276 THR B CA 1
ATOM 5617 C C . THR B 1 276 ? 17.734 -18.25 -2.746 1 98.62 276 THR B C 1
ATOM 5619 O O . THR B 1 276 ? 16.969 -18.391 -1.781 1 98.62 276 THR B O 1
ATOM 5622 N N . VAL B 1 277 ? 17.672 -17.234 -3.545 1 98.75 277 VAL B N 1
ATOM 5623 C CA . VAL B 1 277 ? 16.547 -16.297 -3.592 1 98.75 277 VAL B CA 1
ATOM 5624 C C . VAL B 1 277 ? 15.992 -16.219 -5.012 1 98.75 277 VAL B C 1
ATOM 5626 O O . VAL B 1 277 ? 16.75 -16.266 -5.984 1 98.75 277 VAL B O 1
ATOM 5629 N N . GLY B 1 278 ? 14.609 -16.203 -5.105 1 98.69 278 GLY B N 1
ATOM 5630 C CA . GLY B 1 278 ? 14.109 -16.219 -6.469 1 98.69 278 GLY B CA 1
ATOM 5631 C C . GLY B 1 278 ? 12.656 -15.812 -6.574 1 98.69 278 GLY B C 1
ATOM 5632 O O . GLY B 1 278 ? 12.008 -15.531 -5.562 1 98.69 278 GLY B O 1
ATOM 5633 N N . GLY B 1 279 ? 12.164 -15.656 -7.754 1 98.56 279 GLY B N 1
ATOM 5634 C CA . GLY B 1 279 ? 10.82 -15.477 -8.289 1 98.56 279 GLY B CA 1
ATOM 5635 C C . GLY B 1 279 ? 10.656 -16.031 -9.688 1 98.56 279 GLY B C 1
ATOM 5636 O O . GLY B 1 279 ? 11.602 -16.594 -10.25 1 98.56 279 GLY B O 1
ATOM 5637 N N . HIS B 1 280 ? 9.477 -15.938 -10.195 1 98.88 280 HIS B N 1
ATOM 5638 C CA . HIS B 1 280 ? 9.328 -16.516 -11.531 1 98.88 280 HIS B CA 1
ATOM 5639 C C . HIS B 1 280 ? 9.336 -15.43 -12.602 1 98.88 280 HIS B C 1
ATOM 5641 O O . HIS B 1 280 ? 8.758 -14.359 -12.414 1 98.88 280 HIS B O 1
ATOM 5647 N N . LEU B 1 281 ? 10.008 -15.711 -13.672 1 98.88 281 LEU B N 1
ATOM 5648 C CA . LEU B 1 281 ? 10.25 -14.75 -14.742 1 98.88 281 LEU B CA 1
ATOM 5649 C C . LEU B 1 281 ? 9.016 -14.617 -15.633 1 98.88 281 LEU B C 1
ATOM 5651 O O . LEU B 1 281 ? 8.742 -13.539 -16.156 1 98.88 281 LEU B O 1
ATOM 5655 N N . ASP B 1 282 ? 8.289 -15.695 -15.797 1 98.81 282 ASP B N 1
ATOM 5656 C CA . ASP B 1 282 ? 7.133 -15.648 -16.688 1 98.81 282 ASP B CA 1
ATOM 5657 C C . ASP B 1 282 ? 5.977 -14.883 -16.047 1 98.81 282 ASP B C 1
ATOM 5659 O O . ASP B 1 282 ? 5.969 -14.656 -14.836 1 98.81 282 ASP B O 1
ATOM 5663 N N . SER B 1 283 ? 5.105 -14.398 -16.844 1 98.62 283 SER B N 1
ATOM 5664 C CA . SER B 1 283 ? 3.854 -13.758 -16.438 1 98.62 283 SER B CA 1
ATOM 5665 C C . SER B 1 283 ? 2.688 -14.242 -17.297 1 98.62 283 SER B C 1
ATOM 5667 O O . SER B 1 283 ? 2.889 -14.93 -18.297 1 98.62 283 SER B O 1
ATOM 5669 N N . TRP B 1 284 ? 1.53 -13.984 -16.875 1 98.44 284 TRP B N 1
ATOM 5670 C CA . TRP B 1 284 ? 0.392 -14.188 -17.766 1 98.44 284 TRP B CA 1
ATOM 5671 C C . TRP B 1 284 ? 0.426 -13.195 -18.922 1 98.44 284 TRP B C 1
ATOM 5673 O O . TRP B 1 284 ? 1.076 -12.148 -18.844 1 98.44 284 TRP B O 1
ATOM 5683 N N . ASP B 1 285 ? -0.277 -13.484 -19.969 1 97.94 285 ASP B N 1
ATOM 5684 C CA . ASP B 1 285 ? -0.214 -12.797 -21.25 1 97.94 285 ASP B CA 1
ATOM 5685 C C . ASP B 1 285 ? -1.095 -11.547 -21.25 1 97.94 285 ASP B C 1
ATOM 5687 O O . ASP B 1 285 ? -1.023 -10.727 -22.172 1 97.94 285 ASP B O 1
ATOM 5691 N N . LEU B 1 286 ? -1.915 -11.336 -20.219 1 95.62 286 LEU B N 1
ATOM 5692 C CA . LEU B 1 286 ? -2.908 -10.266 -20.266 1 95.62 286 LEU B CA 1
ATOM 5693 C C . LEU B 1 286 ? -2.324 -8.961 -19.75 1 95.62 286 LEU B C 1
ATOM 5695 O O . LEU B 1 286 ? -2.979 -7.914 -19.812 1 95.62 286 LEU B O 1
ATOM 5699 N N . ALA B 1 287 ? -1.125 -8.953 -19.203 1 95 287 ALA B N 1
ATOM 5700 C CA . ALA B 1 287 ? -0.568 -7.742 -18.609 1 95 287 ALA B CA 1
ATOM 5701 C C . ALA B 1 287 ? 0.957 -7.746 -18.688 1 95 287 ALA B C 1
ATOM 5703 O O . ALA B 1 287 ? 1.55 -8.602 -19.344 1 95 287 ALA B O 1
ATOM 5704 N N . GLU B 1 288 ? 1.575 -6.801 -17.969 1 98.12 288 GLU B N 1
ATOM 5705 C CA . GLU B 1 288 ? 3.021 -6.613 -18.031 1 98.12 288 GLU B CA 1
ATOM 5706 C C . GLU B 1 288 ? 3.74 -7.504 -17.016 1 98.12 288 GLU B C 1
ATOM 5708 O O . GLU B 1 288 ? 4.953 -7.695 -17.109 1 98.12 288 GLU B O 1
ATOM 5713 N N . GLY B 1 289 ? 2.967 -8.148 -16.125 1 98.5 289 GLY B N 1
ATOM 5714 C CA . GLY B 1 289 ? 3.58 -8.969 -15.094 1 98.5 289 GLY B CA 1
ATOM 5715 C C . GLY B 1 289 ? 4.469 -8.18 -14.148 1 98.5 289 GLY B C 1
ATOM 5716 O O . GLY B 1 289 ? 5.566 -8.625 -13.805 1 98.5 289 GLY B O 1
ATOM 5717 N N . ALA B 1 290 ? 4.047 -7 -13.734 1 98.88 290 ALA B N 1
ATOM 5718 C CA . ALA B 1 290 ? 4.875 -6.156 -12.875 1 98.88 290 ALA B CA 1
ATOM 5719 C C . ALA B 1 290 ? 5.008 -6.758 -11.477 1 98.88 290 ALA B C 1
ATOM 5721 O O . ALA B 1 290 ? 6.113 -7.078 -11.039 1 98.88 290 ALA B O 1
ATOM 5722 N N . HIS B 1 291 ? 3.889 -6.996 -10.852 1 98.81 291 HIS B N 1
ATOM 5723 C CA . HIS B 1 291 ? 3.9 -7.555 -9.508 1 98.81 291 HIS B CA 1
ATOM 5724 C C . HIS B 1 291 ? 4.031 -9.07 -9.547 1 98.81 291 HIS B C 1
ATOM 5726 O O . HIS B 1 291 ? 4.672 -9.664 -8.672 1 98.81 291 HIS B O 1
ATOM 5732 N N . ASP B 1 292 ? 3.521 -9.734 -10.539 1 98.56 292 ASP B N 1
ATOM 5733 C CA . ASP B 1 292 ? 3.488 -11.188 -10.68 1 98.56 292 ASP B CA 1
ATOM 5734 C C . ASP B 1 292 ? 4.195 -11.633 -11.961 1 98.56 292 ASP B C 1
ATOM 5736 O O . ASP B 1 292 ? 3.551 -11.852 -12.984 1 98.56 292 ASP B O 1
ATOM 5740 N N . ASP B 1 293 ? 5.5 -11.812 -11.93 1 98.44 293 ASP B N 1
ATOM 5741 C CA . ASP B 1 293 ? 6.348 -11.695 -10.742 1 98.44 293 ASP B CA 1
ATOM 5742 C C . ASP B 1 293 ? 7.609 -10.891 -11.047 1 98.44 293 ASP B C 1
ATOM 5744 O O . ASP B 1 293 ? 8.719 -11.305 -10.703 1 98.44 293 ASP B O 1
ATOM 5748 N N . GLY B 1 294 ? 7.387 -9.773 -11.859 1 98.94 294 GLY B N 1
ATOM 5749 C CA . GLY B 1 294 ? 8.508 -8.891 -12.148 1 98.94 294 GLY B CA 1
ATOM 5750 C C . GLY B 1 294 ? 9.18 -8.352 -10.891 1 98.94 294 GLY B C 1
ATOM 5751 O O . GLY B 1 294 ? 10.406 -8.273 -10.828 1 98.94 294 GLY B O 1
ATOM 5752 N N . THR B 1 295 ? 8.406 -7.973 -9.922 1 98.94 295 THR B N 1
ATOM 5753 C CA . THR B 1 295 ? 8.977 -7.449 -8.688 1 98.94 295 THR B CA 1
ATOM 5754 C C . THR B 1 295 ? 9.836 -8.5 -8 1 98.94 295 THR B C 1
ATOM 5756 O O . THR B 1 295 ? 10.938 -8.203 -7.527 1 98.94 295 THR B O 1
ATOM 5759 N N . GLY B 1 296 ? 9.375 -9.789 -7.953 1 98.81 296 GLY B N 1
ATOM 5760 C CA . GLY B 1 296 ? 10.141 -10.836 -7.293 1 98.81 296 GLY B CA 1
ATOM 5761 C C . GLY B 1 296 ? 11.492 -11.086 -7.938 1 98.81 296 GLY B C 1
ATOM 5762 O O . GLY B 1 296 ? 12.5 -11.234 -7.242 1 98.81 296 GLY B O 1
ATOM 5763 N N . VAL B 1 297 ? 11.547 -11.148 -9.25 1 98.81 297 VAL B N 1
ATOM 5764 C CA . VAL B 1 297 ? 12.82 -11.445 -9.906 1 98.81 297 VAL B CA 1
ATOM 5765 C C . VAL B 1 297 ? 13.75 -10.242 -9.805 1 98.81 297 VAL B C 1
ATOM 5767 O O . VAL B 1 297 ? 14.961 -10.398 -9.625 1 98.81 297 VAL B O 1
ATOM 5770 N N . MET B 1 298 ? 13.195 -9.016 -9.898 1 98.94 298 MET B N 1
ATOM 5771 C CA . MET B 1 298 ? 14.062 -7.844 -9.758 1 98.94 298 MET B CA 1
ATOM 5772 C C . MET B 1 298 ? 14.586 -7.727 -8.328 1 98.94 298 MET B C 1
ATOM 5774 O O . MET B 1 298 ? 15.734 -7.348 -8.117 1 98.94 298 MET B O 1
ATOM 5778 N N . GLN B 1 299 ? 13.734 -8.008 -7.34 1 98.94 299 GLN B N 1
ATOM 5779 C CA . GLN B 1 299 ? 14.195 -8.023 -5.957 1 98.94 299 GLN B CA 1
ATOM 5780 C C . GLN B 1 299 ? 15.305 -9.047 -5.758 1 98.94 299 GLN B C 1
ATOM 5782 O O . GLN B 1 299 ? 16.281 -8.789 -5.059 1 98.94 299 GLN B O 1
ATOM 5787 N N . SER B 1 300 ? 15.172 -10.195 -6.352 1 98.94 300 SER B N 1
ATOM 5788 C CA . SER B 1 300 ? 16.141 -11.273 -6.176 1 98.94 300 SER B CA 1
ATOM 5789 C C . SER B 1 300 ? 17.5 -10.906 -6.762 1 98.94 300 SER B C 1
ATOM 5791 O O . SER B 1 300 ? 18.531 -11.109 -6.125 1 98.94 300 SER B O 1
ATOM 5793 N N . ALA B 1 301 ? 17.5 -10.375 -7.965 1 98.94 301 ALA B N 1
ATOM 5794 C CA . ALA B 1 301 ? 18.75 -9.891 -8.547 1 98.94 301 ALA B CA 1
ATOM 5795 C C . ALA B 1 301 ? 19.359 -8.781 -7.699 1 98.94 301 ALA B C 1
ATOM 5797 O O . ALA B 1 301 ? 20.578 -8.703 -7.551 1 98.94 301 ALA B O 1
ATOM 5798 N N . GLU B 1 302 ? 18.531 -7.945 -7.207 1 98.94 302 GLU B N 1
ATOM 5799 C CA . GLU B 1 302 ? 18.953 -6.801 -6.41 1 98.94 302 GLU B CA 1
ATOM 5800 C C . GLU B 1 302 ? 19.688 -7.25 -5.148 1 98.94 302 GLU B C 1
ATOM 5802 O O . GLU B 1 302 ? 20.625 -6.586 -4.688 1 98.94 302 GLU B O 1
ATOM 5807 N N . VAL B 1 303 ? 19.25 -8.406 -4.531 1 98.94 303 VAL B N 1
ATOM 5808 C CA . VAL B 1 303 ? 19.922 -8.945 -3.357 1 98.94 303 VAL B CA 1
ATOM 5809 C C . VAL B 1 303 ? 21.406 -9.125 -3.654 1 98.94 303 VAL B C 1
ATOM 5811 O O . VAL B 1 303 ? 22.266 -8.648 -2.906 1 98.94 303 VAL B O 1
ATOM 5814 N N . LEU B 1 304 ? 21.734 -9.773 -4.758 1 98.94 304 LEU B N 1
ATOM 5815 C CA . LEU B 1 304 ? 23.141 -10.008 -5.117 1 98.94 304 LEU B CA 1
ATOM 5816 C C . LEU B 1 304 ? 23.828 -8.695 -5.477 1 98.94 304 LEU B C 1
ATOM 5818 O O . LEU B 1 304 ? 24.984 -8.477 -5.105 1 98.94 304 LEU B O 1
ATOM 5822 N N . ARG B 1 305 ? 23.125 -7.816 -6.211 1 98.94 305 ARG B N 1
ATOM 5823 C CA . ARG B 1 305 ? 23.719 -6.539 -6.602 1 98.94 305 ARG B CA 1
ATOM 5824 C C . ARG B 1 305 ? 24.125 -5.723 -5.379 1 98.94 305 ARG B C 1
ATOM 5826 O O . ARG B 1 305 ? 25.188 -5.102 -5.363 1 98.94 305 ARG B O 1
ATOM 5833 N N . ILE B 1 306 ? 23.25 -5.684 -4.375 1 98.94 306 ILE B N 1
ATOM 5834 C CA . ILE B 1 306 ? 23.531 -4.957 -3.143 1 98.94 306 ILE B CA 1
ATOM 5835 C C . ILE B 1 306 ? 24.797 -5.5 -2.498 1 98.94 306 ILE B C 1
ATOM 5837 O O . ILE B 1 306 ? 25.672 -4.73 -2.08 1 98.94 306 ILE B O 1
ATOM 5841 N N . PHE B 1 307 ? 24.938 -6.863 -2.4 1 98.88 307 PHE B N 1
ATOM 5842 C CA . PHE B 1 307 ? 26.109 -7.477 -1.807 1 98.88 307 PHE B CA 1
ATOM 5843 C C . PHE B 1 307 ? 27.375 -7.09 -2.578 1 98.88 307 PHE B C 1
ATOM 5845 O O . PHE B 1 307 ? 28.391 -6.762 -1.979 1 98.88 307 PHE B O 1
ATOM 5852 N N . LYS B 1 308 ? 27.281 -7.07 -3.881 1 98.5 308 LYS B N 1
ATOM 5853 C CA . LYS B 1 308 ? 28.422 -6.664 -4.703 1 98.5 308 LYS B CA 1
ATOM 5854 C C . LYS B 1 308 ? 28.781 -5.203 -4.453 1 98.5 308 LYS B C 1
ATOM 5856 O O . LYS B 1 308 ? 29.969 -4.875 -4.277 1 98.5 308 LYS B O 1
ATOM 5861 N N . ALA B 1 309 ? 27.812 -4.367 -4.473 1 98.56 309 ALA B N 1
ATOM 5862 C CA . ALA B 1 309 ? 28.031 -2.932 -4.301 1 98.56 309 ALA B CA 1
ATOM 5863 C C . ALA B 1 309 ? 28.688 -2.633 -2.955 1 98.56 309 ALA B C 1
ATOM 5865 O O . ALA B 1 309 ? 29.5 -1.706 -2.844 1 98.56 309 ALA B O 1
ATOM 5866 N N . MET B 1 310 ? 28.375 -3.467 -1.971 1 98.25 310 MET B N 1
ATOM 5867 C CA . MET B 1 310 ? 28.875 -3.248 -0.617 1 98.25 310 MET B CA 1
ATOM 5868 C C . MET B 1 310 ? 30.234 -3.918 -0.425 1 98.25 310 MET B C 1
ATOM 5870 O O . MET B 1 310 ? 30.859 -3.75 0.616 1 98.25 310 MET B O 1
ATOM 5874 N N . GLY B 1 311 ? 30.656 -4.695 -1.375 1 98.19 311 GLY B N 1
ATOM 5875 C CA . GLY B 1 311 ? 31.891 -5.449 -1.241 1 98.19 311 GLY B CA 1
ATOM 5876 C C . GLY B 1 311 ? 31.781 -6.625 -0.286 1 98.19 311 GLY B C 1
ATOM 5877 O O . GLY B 1 311 ? 32.781 -7.074 0.28 1 98.19 311 GLY B O 1
ATOM 5878 N N . TYR B 1 312 ? 30.547 -7.043 -0.067 1 98.25 312 TYR B N 1
ATOM 5879 C CA . TYR B 1 312 ? 30.312 -8.18 0.815 1 98.25 312 TYR B CA 1
ATOM 5880 C C . TYR B 1 312 ? 30.75 -9.484 0.155 1 98.25 312 TYR B C 1
ATOM 5882 O O . TYR B 1 312 ? 30.422 -9.742 -1.001 1 98.25 312 TYR B O 1
ATOM 5890 N N . LYS B 1 313 ? 31.5 -10.281 0.824 1 98.06 313 LYS B N 1
ATOM 5891 C CA . LYS B 1 313 ? 31.938 -11.609 0.383 1 98.06 313 LYS B CA 1
ATOM 5892 C C . LYS B 1 313 ? 31.266 -12.703 1.204 1 98.06 313 LYS B C 1
ATOM 5894 O O . LYS B 1 313 ? 31.719 -13.031 2.301 1 98.06 313 LYS B O 1
ATOM 5899 N N . PRO B 1 314 ? 30.266 -13.359 0.632 1 98.69 314 PRO B N 1
ATOM 5900 C CA . PRO B 1 314 ? 29.5 -14.336 1.415 1 98.69 314 PRO B CA 1
ATOM 5901 C C . PRO B 1 314 ? 30.312 -15.57 1.774 1 98.69 314 PRO B C 1
ATOM 5903 O O . PRO B 1 314 ? 31.219 -15.961 1.026 1 98.69 314 PRO B O 1
ATOM 5906 N N . LYS B 1 315 ? 29.984 -16.188 2.947 1 98.56 315 LYS B N 1
ATOM 5907 C CA . LYS B 1 315 ? 30.562 -17.469 3.355 1 98.56 315 LYS B CA 1
ATOM 5908 C C . LYS B 1 315 ? 30.062 -18.609 2.473 1 98.56 315 LYS B C 1
ATOM 5910 O O . LYS B 1 315 ? 30.828 -19.516 2.135 1 98.56 315 LYS B O 1
ATOM 5915 N N . HIS B 1 316 ? 28.875 -18.609 2.115 1 98.75 316 HIS B N 1
ATOM 5916 C CA . HIS B 1 316 ? 28.219 -19.562 1.251 1 98.75 316 HIS B CA 1
ATOM 5917 C C . HIS B 1 316 ? 27.891 -18.953 -0.108 1 98.75 316 HIS B C 1
ATOM 5919 O O . HIS B 1 316 ? 27.844 -17.734 -0.248 1 98.75 316 HIS B O 1
ATOM 5925 N N . SER B 1 317 ? 27.672 -19.812 -1.124 1 98.81 317 SER B N 1
ATOM 5926 C CA . SER B 1 317 ? 27.266 -19.281 -2.414 1 98.81 317 SER B CA 1
ATOM 5927 C C . SER B 1 317 ? 25.828 -18.766 -2.363 1 98.81 317 SER B C 1
ATOM 5929 O O . SER B 1 317 ? 24.953 -19.406 -1.763 1 98.81 317 SER B O 1
ATOM 5931 N N . ILE B 1 318 ? 25.594 -17.609 -2.912 1 98.94 318 ILE B N 1
ATOM 5932 C CA . ILE B 1 318 ? 24.266 -17.016 -3 1 98.94 318 ILE B CA 1
ATOM 5933 C C . ILE B 1 318 ? 23.797 -17.031 -4.449 1 98.94 318 ILE B C 1
ATOM 5935 O O . ILE B 1 318 ? 24.5 -16.578 -5.348 1 98.94 318 ILE B O 1
ATOM 5939 N N . ARG B 1 319 ? 22.578 -17.531 -4.656 1 98.81 319 ARG B N 1
ATOM 5940 C CA . ARG B 1 319 ? 22.031 -17.625 -6.004 1 98.81 319 ARG B CA 1
ATOM 5941 C C . ARG B 1 319 ? 20.734 -16.828 -6.133 1 98.81 319 ARG B C 1
ATOM 5943 O O . ARG B 1 319 ? 19.875 -16.875 -5.25 1 98.81 319 ARG B O 1
ATOM 5950 N N . ALA B 1 320 ? 20.656 -16.047 -7.152 1 98.94 320 ALA B N 1
ATOM 5951 C CA . ALA B 1 320 ? 19.391 -15.523 -7.629 1 98.94 320 ALA B CA 1
ATOM 5952 C C . ALA B 1 320 ? 18.859 -16.359 -8.797 1 98.94 320 ALA B C 1
ATOM 5954 O O . ALA B 1 320 ? 19.547 -16.547 -9.797 1 98.94 320 ALA B O 1
ATOM 5955 N N . VAL B 1 321 ? 17.656 -16.812 -8.648 1 98.94 321 VAL B N 1
ATOM 5956 C CA . VAL B 1 321 ? 17.094 -17.656 -9.695 1 98.94 321 VAL B CA 1
ATOM 5957 C C . VAL B 1 321 ? 15.789 -17.047 -10.211 1 98.94 321 VAL B C 1
ATOM 5959 O O . VAL B 1 321 ? 14.867 -16.766 -9.43 1 98.94 321 VAL B O 1
ATOM 5962 N N . PHE B 1 322 ? 15.758 -16.75 -11.492 1 98.94 322 PHE B N 1
ATOM 5963 C CA . PHE B 1 322 ? 14.523 -16.438 -12.211 1 98.94 322 PHE B CA 1
ATOM 5964 C C . PHE B 1 322 ? 13.898 -17.703 -12.789 1 98.94 322 PHE B C 1
ATOM 5966 O O . PHE B 1 322 ? 14.32 -18.188 -13.844 1 98.94 322 PHE B O 1
ATOM 5973 N N . PHE B 1 323 ? 12.922 -18.203 -12.125 1 98.94 323 PHE B N 1
ATOM 5974 C CA . PHE B 1 323 ? 12.297 -19.453 -12.547 1 98.94 323 PHE B CA 1
ATOM 5975 C C . PHE B 1 323 ? 11.367 -19.219 -13.727 1 98.94 323 PHE B C 1
ATOM 5977 O O . PHE B 1 323 ? 10.648 -18.219 -13.781 1 98.94 323 PHE B O 1
ATOM 5984 N N . MET B 1 324 ? 11.422 -20.141 -14.641 1 98.81 324 MET B N 1
ATOM 5985 C CA . MET B 1 324 ? 10.508 -20.047 -15.773 1 98.81 324 MET B CA 1
ATOM 5986 C C . MET B 1 324 ? 9.305 -20.969 -15.586 1 98.81 324 MET B C 1
ATOM 5988 O O . MET B 1 324 ? 9.453 -22.078 -15.078 1 98.81 324 MET B O 1
ATOM 5992 N N . ASN B 1 325 ? 8.148 -20.469 -15.945 1 98.5 325 ASN B N 1
ATOM 5993 C CA . ASN B 1 325 ? 6.934 -21.25 -16.109 1 98.5 325 ASN B CA 1
ATOM 5994 C C . ASN B 1 325 ? 6.32 -21.625 -14.766 1 98.5 325 ASN B C 1
ATOM 5996 O O . ASN B 1 325 ? 5.957 -22.781 -14.539 1 98.5 325 ASN B O 1
ATOM 6000 N N . GLU B 1 326 ? 6.309 -20.688 -13.906 1 98.38 326 GLU B N 1
ATOM 6001 C CA . GLU B 1 326 ? 5.57 -20.891 -12.664 1 98.38 326 GLU B CA 1
ATOM 6002 C C . GLU B 1 326 ? 4.066 -20.859 -12.906 1 98.38 326 GLU B C 1
ATOM 6004 O O . GLU B 1 326 ? 3.322 -21.656 -12.32 1 98.38 326 GLU B O 1
ATOM 6009 N N . GLU B 1 327 ? 3.521 -20.078 -13.75 1 97.69 327 GLU B N 1
ATOM 6010 C CA . GLU B 1 327 ? 2.115 -19.703 -13.898 1 97.69 327 GLU B CA 1
ATOM 6011 C C . GLU B 1 327 ? 1.282 -20.906 -14.359 1 97.69 327 GLU B C 1
ATOM 6013 O O . GLU B 1 327 ? 0.153 -21.094 -13.898 1 97.69 327 GLU B O 1
ATOM 6018 N N . ASN B 1 328 ? 1.823 -21.688 -15.281 1 95.56 328 ASN B N 1
ATOM 6019 C CA . ASN B 1 328 ? 0.962 -22.719 -15.852 1 95.56 328 ASN B CA 1
ATOM 6020 C C . ASN B 1 328 ? 1.662 -24.062 -15.898 1 95.56 328 ASN B C 1
ATOM 6022 O O . ASN B 1 328 ? 1.346 -24.906 -16.75 1 95.56 328 ASN B O 1
ATOM 6026 N N . GLY B 1 329 ? 2.762 -24.281 -14.977 1 94.19 329 GLY B N 1
ATOM 6027 C CA . GLY B 1 329 ? 3.34 -25.609 -15.031 1 94.19 329 GLY B CA 1
ATOM 6028 C C . GLY B 1 329 ? 4.387 -25.859 -13.969 1 94.19 329 GLY B C 1
ATOM 6029 O O . GLY B 1 329 ? 4.766 -27.016 -13.711 1 94.19 329 GLY B O 1
ATOM 6030 N N . ASP B 1 330 ? 5.09 -24.844 -13.453 1 96.44 330 ASP B N 1
ATOM 6031 C CA . ASP B 1 330 ? 6.109 -24.906 -12.406 1 96.44 330 ASP B CA 1
ATOM 6032 C C . ASP B 1 330 ? 7.344 -25.656 -12.898 1 96.44 330 ASP B C 1
ATOM 6034 O O . ASP B 1 330 ? 8.023 -26.328 -12.109 1 96.44 330 ASP B O 1
ATOM 6038 N N . ARG B 1 331 ? 7.66 -25.688 -14.172 1 98.5 331 ARG B N 1
ATOM 6039 C CA . ARG B 1 331 ? 8.719 -26.5 -14.758 1 98.5 331 ARG B CA 1
ATOM 6040 C C . ARG B 1 331 ? 10.094 -25.984 -14.359 1 98.5 331 ARG B C 1
ATOM 6042 O O . ARG B 1 331 ? 11.039 -26.766 -14.211 1 98.5 331 ARG B O 1
ATOM 6049 N N . GLY B 1 332 ? 10.219 -24.672 -14.242 1 98.62 332 GLY B N 1
ATOM 6050 C CA . GLY B 1 332 ? 11.484 -24.109 -13.82 1 98.62 332 GLY B CA 1
ATOM 6051 C C . GLY B 1 332 ? 11.906 -24.562 -12.43 1 98.62 332 GLY B C 1
ATOM 6052 O O . GLY B 1 332 ? 13.055 -24.938 -12.219 1 98.62 332 GLY B O 1
ATOM 6053 N N . GLY B 1 333 ? 10.938 -24.453 -11.461 1 98.44 333 GLY B N 1
ATOM 6054 C CA . GLY B 1 333 ? 11.219 -24.922 -10.117 1 98.44 333 GLY B CA 1
ATOM 6055 C C . GLY B 1 333 ? 11.586 -26.391 -10.07 1 98.44 333 GLY B C 1
ATOM 6056 O O . GLY B 1 333 ? 12.531 -26.781 -9.383 1 98.44 333 GLY B O 1
ATOM 6057 N N . LEU B 1 334 ? 10.883 -27.234 -10.797 1 98.12 334 LEU B N 1
ATOM 6058 C CA . LEU B 1 334 ? 11.148 -28.656 -10.875 1 98.12 334 LEU B CA 1
ATOM 6059 C C . LEU B 1 334 ? 12.539 -28.922 -11.438 1 98.12 334 LEU B C 1
ATOM 6061 O O . LEU B 1 334 ? 13.281 -29.75 -10.898 1 98.12 334 LEU B O 1
ATOM 6065 N N . LYS B 1 335 ? 12.859 -28.234 -12.508 1 98.31 335 LYS B N 1
ATOM 6066 C CA . LYS B 1 335 ? 14.164 -28.438 -13.141 1 98.31 335 LYS B CA 1
ATOM 6067 C C . LYS B 1 335 ? 15.297 -28.016 -12.211 1 98.31 335 LYS B C 1
ATOM 6069 O O . LYS B 1 335 ? 16.312 -28.703 -12.117 1 98.31 335 LYS B O 1
ATOM 6074 N N . TYR B 1 336 ? 15.156 -26.875 -11.578 1 98.5 336 TYR B N 1
ATOM 6075 C CA . TYR B 1 336 ? 16.172 -26.406 -10.633 1 98.5 336 TYR B CA 1
ATOM 6076 C C . TYR B 1 336 ? 16.438 -27.453 -9.562 1 98.5 336 TYR B C 1
ATOM 6078 O O . TYR B 1 336 ? 17.594 -27.75 -9.25 1 98.5 336 TYR B O 1
ATOM 6086 N N . ALA B 1 337 ? 15.391 -27.984 -8.977 1 98.06 337 ALA B N 1
ATOM 6087 C CA . ALA B 1 337 ? 15.516 -29.016 -7.941 1 98.06 337 ALA B CA 1
ATOM 6088 C C . ALA B 1 337 ? 16.203 -30.266 -8.492 1 98.06 337 ALA B C 1
ATOM 6090 O O . ALA B 1 337 ? 17.047 -30.859 -7.828 1 98.06 337 ALA B O 1
ATOM 6091 N N . GLU B 1 338 ? 15.766 -30.656 -9.68 1 97.62 338 GLU B N 1
ATOM 6092 C CA . GLU B 1 338 ? 16.359 -31.812 -10.336 1 97.62 338 GLU B CA 1
ATOM 6093 C C . GLU B 1 338 ? 17.875 -31.656 -10.477 1 97.62 338 GLU B C 1
ATOM 6095 O O . GLU B 1 338 ? 18.625 -32.562 -10.125 1 97.62 338 GLU B O 1
ATOM 6100 N N . LEU B 1 339 ? 18.25 -30.547 -10.984 1 97.5 339 LEU B N 1
ATOM 6101 C CA . LEU B 1 339 ? 19.656 -30.312 -11.234 1 97.5 339 LEU B CA 1
ATOM 6102 C C . LEU B 1 339 ? 20.422 -30.156 -9.922 1 97.5 339 LEU B C 1
ATOM 6104 O O . LEU B 1 339 ? 21.578 -30.594 -9.812 1 97.5 339 LEU B O 1
ATOM 6108 N N . ALA B 1 340 ? 19.844 -29.484 -8.93 1 97.12 340 ALA B N 1
ATOM 6109 C CA . ALA B 1 340 ? 20.484 -29.391 -7.621 1 97.12 340 ALA B CA 1
ATOM 6110 C C . ALA B 1 340 ? 20.781 -30.781 -7.051 1 97.12 340 ALA B C 1
ATOM 6112 O O . ALA B 1 340 ? 21.859 -31.031 -6.52 1 97.12 340 ALA B O 1
ATOM 6113 N N . ALA B 1 341 ? 19.812 -31.672 -7.145 1 95.81 341 ALA B N 1
ATOM 6114 C CA . ALA B 1 341 ? 19.969 -33.031 -6.66 1 95.81 341 ALA B CA 1
ATOM 6115 C C . ALA B 1 341 ? 21.047 -33.781 -7.461 1 95.81 341 ALA B C 1
ATOM 6117 O O . ALA B 1 341 ? 21.906 -34.438 -6.883 1 95.81 341 ALA B O 1
ATOM 6118 N N . ALA B 1 342 ? 20.953 -33.656 -8.742 1 96.25 342 ALA B N 1
ATOM 6119 C CA . ALA B 1 342 ? 21.891 -34.344 -9.625 1 96.25 342 ALA B CA 1
ATOM 6120 C C . ALA B 1 342 ? 23.328 -33.906 -9.344 1 96.25 342 ALA B C 1
ATOM 6122 O O . ALA B 1 342 ? 24.266 -34.719 -9.43 1 96.25 342 ALA B O 1
ATOM 6123 N N . ASN B 1 343 ? 23.453 -32.656 -9.016 1 95.62 343 ASN B N 1
ATOM 6124 C CA . ASN B 1 343 ? 24.781 -32.094 -8.773 1 95.62 343 ASN B CA 1
ATOM 6125 C C . ASN B 1 343 ? 25.172 -32.219 -7.301 1 95.62 343 ASN B C 1
ATOM 6127 O O . ASN B 1 343 ? 26.203 -31.672 -6.887 1 95.62 343 ASN B O 1
ATOM 6131 N N . LYS B 1 344 ? 24.328 -32.812 -6.504 1 94.62 344 LYS B N 1
ATOM 6132 C CA . LYS B 1 344 ? 24.562 -33 -5.082 1 94.62 344 LYS B CA 1
ATOM 6133 C C . LYS B 1 344 ? 24.828 -31.688 -4.367 1 94.62 344 LYS B C 1
ATOM 6135 O O . LYS B 1 344 ? 25.766 -31.578 -3.561 1 94.62 344 LYS B O 1
ATOM 6140 N N . GLU B 1 345 ? 24.078 -30.703 -4.797 1 95.25 345 GLU B N 1
ATOM 6141 C CA . GLU B 1 345 ? 24.172 -29.406 -4.156 1 95.25 345 GLU B CA 1
ATOM 6142 C C . GLU B 1 345 ? 23.484 -29.391 -2.801 1 95.25 345 GLU B C 1
ATOM 6144 O O . GLU B 1 345 ? 22.406 -29.984 -2.643 1 95.25 345 GLU B O 1
ATOM 6149 N N . GLU B 1 346 ? 24.156 -28.828 -1.844 1 94.94 346 GLU B N 1
ATOM 6150 C CA . GLU B 1 346 ? 23.516 -28.578 -0.555 1 94.94 346 GLU B CA 1
ATOM 6151 C C . GLU B 1 346 ? 22.906 -27.188 -0.498 1 94.94 346 GLU B C 1
ATOM 6153 O O . GLU B 1 346 ? 23.594 -26.188 -0.764 1 94.94 346 GLU B O 1
ATOM 6158 N N . HIS B 1 347 ? 21.641 -27.125 -0.227 1 96.94 347 HIS B N 1
ATOM 6159 C CA . HIS B 1 347 ? 20.969 -25.844 -0.016 1 96.94 347 HIS B CA 1
ATOM 6160 C C . HIS B 1 347 ? 20.641 -25.625 1.457 1 96.94 347 HIS B C 1
ATOM 6162 O O . HIS B 1 347 ? 19.938 -26.438 2.059 1 96.94 347 HIS B O 1
ATOM 6168 N N . ILE B 1 348 ? 21.141 -24.516 1.956 1 96.56 348 ILE B N 1
ATOM 6169 C CA . ILE B 1 348 ? 20.828 -24.125 3.326 1 96.56 348 ILE B CA 1
ATOM 6170 C C . ILE B 1 348 ? 19.406 -23.547 3.389 1 96.56 348 ILE B C 1
ATOM 6172 O O . ILE B 1 348 ? 18.641 -23.891 4.285 1 96.56 348 ILE B O 1
ATOM 6176 N N . ALA B 1 349 ? 19.078 -22.703 2.518 1 98 349 ALA B N 1
ATOM 6177 C CA . ALA B 1 349 ? 17.797 -22.031 2.467 1 98 349 ALA B CA 1
ATOM 6178 C C . ALA B 1 349 ? 17.422 -21.641 1.036 1 98 349 ALA B C 1
ATOM 6180 O O . ALA B 1 349 ? 18.312 -21.453 0.193 1 98 349 ALA B O 1
ATOM 6181 N N . ALA B 1 350 ? 16.172 -21.594 0.813 1 98.56 350 ALA B N 1
ATOM 6182 C CA . ALA B 1 350 ? 15.609 -21.047 -0.419 1 98.56 350 ALA B CA 1
ATOM 6183 C C . ALA B 1 350 ? 14.484 -20.062 -0.12 1 98.56 350 ALA B C 1
ATOM 6185 O O . ALA B 1 350 ? 13.547 -20.375 0.616 1 98.56 350 ALA B O 1
ATOM 6186 N N . ILE B 1 351 ? 14.594 -18.875 -0.659 1 98.69 351 ILE B N 1
ATOM 6187 C CA . ILE B 1 351 ? 13.641 -17.797 -0.422 1 98.69 351 ILE B CA 1
ATOM 6188 C C . ILE B 1 351 ? 12.898 -17.469 -1.716 1 98.69 351 ILE B C 1
ATOM 6190 O O . ILE B 1 351 ? 13.523 -17.281 -2.764 1 98.69 351 ILE B O 1
ATOM 6194 N N . GLU B 1 352 ? 11.594 -17.391 -1.633 1 98.62 352 GLU B N 1
ATOM 6195 C CA . GLU B 1 352 ? 10.797 -17 -2.793 1 98.62 352 GLU B CA 1
ATOM 6196 C C . GLU B 1 352 ? 10.062 -15.688 -2.549 1 98.62 352 GLU B C 1
ATOM 6198 O O . GLU B 1 352 ? 9.492 -15.477 -1.479 1 98.62 352 GLU B O 1
ATOM 6203 N N . SER B 1 353 ? 10.133 -14.797 -3.5 1 98.38 353 SER B N 1
ATOM 6204 C CA . SER B 1 353 ? 9.312 -13.586 -3.566 1 98.38 353 SER B CA 1
ATOM 6205 C C . SER B 1 353 ? 8.234 -13.711 -4.641 1 98.38 353 SER B C 1
ATOM 6207 O O . SER B 1 353 ? 8.531 -13.609 -5.836 1 98.38 353 SER B O 1
ATOM 6209 N N . ASP B 1 354 ? 6.988 -13.906 -4.246 1 98 354 ASP B N 1
ATOM 6210 C CA . ASP B 1 354 ? 5.898 -14.102 -5.195 1 98 354 ASP B CA 1
ATOM 6211 C C . ASP B 1 354 ? 4.594 -13.516 -4.664 1 98 354 ASP B C 1
ATOM 6213 O O . ASP B 1 354 ? 3.508 -13.961 -5.043 1 98 354 ASP B O 1
ATOM 6217 N N . GLY B 1 355 ? 4.645 -12.602 -3.771 1 97.06 355 GLY B N 1
ATOM 6218 C CA . GLY B 1 355 ? 3.482 -11.938 -3.207 1 97.06 355 GLY B CA 1
ATOM 6219 C C . GLY B 1 355 ? 3.387 -10.477 -3.602 1 97.06 355 GLY B C 1
ATOM 6220 O O . GLY B 1 355 ? 2.662 -9.703 -2.969 1 97.06 355 GLY B O 1
ATOM 6221 N N . GLY B 1 356 ? 4.133 -10.094 -4.703 1 98.12 356 GLY B N 1
ATOM 6222 C CA . GLY B 1 356 ? 4.156 -8.703 -5.141 1 98.12 356 GLY B CA 1
ATOM 6223 C C . GLY B 1 356 ? 5.258 -7.891 -4.488 1 98.12 356 GLY B C 1
ATOM 6224 O O . GLY B 1 356 ? 5.91 -8.352 -3.553 1 98.12 356 GLY B O 1
ATOM 6225 N N . GLY B 1 357 ? 5.535 -6.727 -5.074 1 98.62 357 GLY B N 1
ATOM 6226 C CA . GLY B 1 357 ? 6.57 -5.832 -4.578 1 98.62 357 GLY B CA 1
ATOM 6227 C C . GLY B 1 357 ? 6.035 -4.762 -3.646 1 98.62 357 GLY B C 1
ATOM 6228 O O . GLY B 1 357 ? 6.344 -3.578 -3.809 1 98.62 357 GLY B O 1
ATOM 6229 N N . PHE B 1 358 ? 5.105 -5.125 -2.717 1 98.69 358 PHE B N 1
ATOM 6230 C CA . PHE B 1 358 ? 4.52 -4.199 -1.755 1 98.69 358 PHE B CA 1
ATOM 6231 C C . PHE B 1 358 ? 5.379 -4.105 -0.5 1 98.69 358 PHE B C 1
ATOM 6233 O O . PHE B 1 358 ? 6.457 -4.699 -0.433 1 98.69 358 PHE B O 1
ATOM 6240 N N . THR B 1 359 ? 4.973 -3.285 0.45 1 98.75 359 THR B N 1
ATOM 6241 C CA . THR B 1 359 ? 5.785 -3.014 1.631 1 98.75 359 THR B CA 1
ATOM 6242 C C . THR B 1 359 ? 6.043 -4.293 2.418 1 98.75 359 THR B C 1
ATOM 6244 O O . THR B 1 359 ? 5.109 -5.047 2.707 1 98.75 359 THR B O 1
ATOM 6247 N N . PRO B 1 360 ? 7.285 -4.543 2.826 1 98.62 360 PRO B N 1
ATOM 6248 C CA . PRO B 1 360 ? 7.617 -5.777 3.543 1 98.62 360 PRO B CA 1
ATOM 6249 C C . PRO B 1 360 ? 6.93 -5.875 4.902 1 98.62 360 PRO B C 1
ATOM 6251 O O . PRO B 1 360 ? 6.801 -4.871 5.605 1 98.62 360 PRO B O 1
ATOM 6254 N N . ARG B 1 361 ? 6.484 -7.078 5.227 1 98.44 361 ARG B N 1
ATOM 6255 C CA . ARG B 1 361 ? 6 -7.379 6.57 1 98.44 361 ARG B CA 1
ATOM 6256 C C . ARG B 1 361 ? 6.953 -8.328 7.293 1 98.44 361 ARG B C 1
ATOM 6258 O O . ARG B 1 361 ? 7.066 -8.281 8.523 1 98.44 361 ARG B O 1
ATOM 6265 N N . GLY B 1 362 ? 7.555 -9.195 6.523 1 98.38 362 GLY B N 1
ATOM 6266 C CA . GLY B 1 362 ? 8.461 -10.172 7.113 1 98.38 362 GLY B CA 1
ATOM 6267 C C . GLY B 1 362 ? 8.625 -11.422 6.273 1 98.38 362 GLY B C 1
ATOM 6268 O O . GLY B 1 362 ? 8.742 -11.352 5.051 1 98.38 362 GLY B O 1
ATOM 6269 N N . PHE B 1 363 ? 8.766 -12.57 6.984 1 98.62 363 PHE B N 1
ATOM 6270 C CA . PHE B 1 363 ? 9.047 -13.828 6.301 1 98.62 363 PHE B CA 1
ATOM 6271 C C . PHE B 1 363 ? 8.273 -14.977 6.941 1 98.62 363 PHE B C 1
ATOM 6273 O O . PHE B 1 363 ? 8.141 -15.039 8.164 1 98.62 363 PHE B O 1
ATOM 6280 N N . GLY B 1 364 ? 7.68 -15.789 6.078 1 98 364 GLY B N 1
ATOM 6281 C CA . GLY B 1 364 ? 7.266 -17.109 6.516 1 98 364 GLY B CA 1
ATOM 6282 C C . GLY B 1 364 ? 8.359 -18.156 6.375 1 98 364 GLY B C 1
ATOM 6283 O O . GLY B 1 364 ? 8.961 -18.297 5.309 1 98 364 GLY B O 1
ATOM 6284 N N . ILE B 1 365 ? 8.641 -18.938 7.441 1 98 365 ILE B N 1
ATOM 6285 C CA . ILE B 1 365 ? 9.781 -19.844 7.461 1 98 365 ILE B CA 1
ATOM 6286 C C . ILE B 1 365 ? 9.305 -21.266 7.789 1 98 365 ILE B C 1
ATOM 6288 O O . ILE B 1 365 ? 8.703 -21.484 8.836 1 98 365 ILE B O 1
ATOM 6292 N N . THR B 1 366 ? 9.562 -22.172 6.895 1 96.56 366 THR B N 1
ATOM 6293 C CA . THR B 1 366 ? 9.242 -23.578 7.133 1 96.56 366 THR B CA 1
ATOM 6294 C C . THR B 1 366 ? 10.344 -24.25 7.949 1 96.56 366 THR B C 1
ATOM 6296 O O . THR B 1 366 ? 11.32 -24.75 7.387 1 96.56 366 THR B O 1
ATOM 6299 N N . THR B 1 367 ? 10.156 -24.297 9.25 1 95.75 367 THR B N 1
ATOM 6300 C CA . THR B 1 367 ? 11.109 -24.891 10.188 1 95.75 367 THR B CA 1
ATOM 6301 C C . THR B 1 367 ? 10.406 -25.328 11.469 1 95.75 367 THR B C 1
ATOM 6303 O O . THR B 1 367 ? 9.18 -25.266 11.562 1 95.75 367 THR B O 1
ATOM 6306 N N . SER B 1 368 ? 11.141 -25.938 12.406 1 95.31 368 SER B N 1
ATOM 6307 C CA . SER B 1 368 ? 10.547 -26.344 13.672 1 95.31 368 SER B CA 1
ATOM 6308 C C . SER B 1 368 ? 10.156 -25.141 14.531 1 95.31 368 SER B C 1
ATOM 6310 O O . SER B 1 368 ? 10.727 -24.062 14.375 1 95.31 368 SER B O 1
ATOM 6312 N N . ALA B 1 369 ? 9.156 -25.375 15.344 1 96 369 ALA B N 1
ATOM 6313 C CA . ALA B 1 369 ? 8.727 -24.312 16.25 1 96 369 ALA B CA 1
ATOM 6314 C C . ALA B 1 369 ? 9.891 -23.828 17.109 1 96 369 ALA B C 1
ATOM 6316 O O . ALA B 1 369 ? 10.008 -22.625 17.391 1 96 369 ALA B O 1
ATOM 6317 N N . ALA B 1 370 ? 10.734 -24.734 17.531 1 96.5 370 ALA B N 1
ATOM 6318 C CA . ALA B 1 370 ? 11.875 -24.391 18.375 1 96.5 370 ALA B CA 1
ATOM 6319 C C . ALA B 1 370 ? 12.867 -23.5 17.609 1 96.5 370 ALA B C 1
ATOM 6321 O O . ALA B 1 370 ? 13.367 -22.516 18.156 1 96.5 370 ALA B O 1
ATOM 6322 N N . THR B 1 371 ? 13.148 -23.875 16.391 1 95.94 371 THR B N 1
ATOM 6323 C CA . THR B 1 371 ? 14.062 -23.094 15.57 1 95.94 371 THR B CA 1
ATOM 6324 C C . THR B 1 371 ? 13.484 -21.703 15.289 1 95.94 371 THR B C 1
ATOM 6326 O O . THR B 1 371 ? 14.203 -20.703 15.344 1 95.94 371 THR B O 1
ATOM 6329 N N . LEU B 1 372 ? 12.203 -21.641 15 1 97.31 372 LEU B N 1
ATOM 6330 C CA . LEU B 1 372 ? 11.555 -20.359 14.719 1 97.31 372 LEU B CA 1
ATOM 6331 C C . LEU B 1 372 ? 11.625 -19.438 15.938 1 97.31 372 LEU B C 1
ATOM 6333 O O . LEU B 1 372 ? 11.805 -18.234 15.805 1 97.31 372 LEU B O 1
ATOM 6337 N N . GLN B 1 373 ? 11.383 -20.047 17.078 1 97.38 373 GLN B N 1
ATOM 6338 C CA . GLN B 1 373 ? 11.484 -19.266 18.312 1 97.38 373 GLN B CA 1
ATOM 6339 C C . GLN B 1 373 ? 12.867 -18.641 18.453 1 97.38 373 GLN B C 1
ATOM 6341 O O . GLN B 1 373 ? 12.984 -17.469 18.812 1 97.38 373 GLN B O 1
ATOM 6346 N N . LYS B 1 374 ? 13.898 -19.406 18.188 1 97.38 374 LYS B N 1
ATOM 6347 C CA . LYS B 1 374 ? 15.266 -18.906 18.281 1 97.38 374 LYS B CA 1
ATOM 6348 C C . LYS B 1 374 ? 15.516 -17.812 17.234 1 97.38 374 LYS B C 1
ATOM 6350 O O . LYS B 1 374 ? 16.203 -16.828 17.516 1 97.38 374 LYS B O 1
ATOM 6355 N N . ILE B 1 375 ? 14.977 -18 16.047 1 97.44 375 ILE B N 1
ATOM 6356 C CA . ILE B 1 375 ? 15.094 -16.984 15 1 97.44 375 ILE B CA 1
ATOM 6357 C C . ILE B 1 375 ? 14.461 -15.68 15.469 1 97.44 375 ILE B C 1
ATOM 6359 O O . ILE B 1 375 ? 15.062 -14.609 15.328 1 97.44 375 ILE B O 1
ATOM 6363 N N . ASN B 1 376 ? 13.312 -15.766 16.031 1 97.38 376 ASN B N 1
ATOM 6364 C CA . ASN B 1 376 ? 12.633 -14.57 16.516 1 97.38 376 ASN B CA 1
ATOM 6365 C C . ASN B 1 376 ? 13.414 -13.891 17.641 1 97.38 376 ASN B C 1
ATOM 6367 O O . ASN B 1 376 ? 13.562 -12.672 17.656 1 97.38 376 ASN B O 1
ATOM 6371 N N . GLU B 1 377 ? 13.914 -14.672 18.562 1 96.94 377 GLU B N 1
ATOM 6372 C CA . GLU B 1 377 ? 14.688 -14.133 19.672 1 96.94 377 GLU B CA 1
ATOM 6373 C C . GLU B 1 377 ? 15.922 -13.383 19.188 1 96.94 377 GLU B C 1
ATOM 6375 O O . GLU B 1 377 ? 16.297 -12.352 19.75 1 96.94 377 GLU B O 1
ATOM 6380 N N . ASN B 1 378 ? 16.531 -13.906 18.156 1 96.62 378 ASN B N 1
ATOM 6381 C CA . ASN B 1 378 ? 17.828 -13.383 17.734 1 96.62 378 ASN B CA 1
ATOM 6382 C C . ASN B 1 378 ? 17.688 -12.344 16.625 1 96.62 378 ASN B C 1
ATOM 6384 O O . ASN B 1 378 ? 18.484 -11.414 16.531 1 96.62 378 ASN B O 1
ATOM 6388 N N . TRP B 1 379 ? 16.688 -12.508 15.727 1 98 379 TRP B N 1
ATOM 6389 C CA . TRP B 1 379 ? 16.719 -11.719 14.5 1 98 379 TRP B CA 1
ATOM 6390 C C . TRP B 1 379 ? 15.562 -10.719 14.469 1 98 379 TRP B C 1
ATOM 6392 O O . TRP B 1 379 ? 15.625 -9.719 13.758 1 98 379 TRP B O 1
ATOM 6402 N N . LYS B 1 380 ? 14.492 -10.945 15.18 1 97.5 380 LYS B N 1
ATOM 6403 C CA . LYS B 1 380 ? 13.352 -10.031 15.164 1 97.5 380 LYS B CA 1
ATOM 6404 C C . LYS B 1 380 ? 13.781 -8.609 15.508 1 97.5 380 LYS B C 1
ATOM 6406 O O . LYS B 1 380 ? 13.406 -7.656 14.828 1 97.5 380 LYS B O 1
ATOM 6411 N N . PRO B 1 381 ? 14.602 -8.367 16.562 1 97 381 PRO B N 1
ATOM 6412 C CA . PRO B 1 381 ? 15.008 -7.004 16.906 1 97 381 PRO B CA 1
ATOM 6413 C C . PRO B 1 381 ? 15.781 -6.32 15.773 1 97 381 PRO B C 1
ATOM 6415 O O . PRO B 1 381 ? 15.773 -5.09 15.672 1 97 381 PRO B O 1
ATOM 6418 N N . LEU B 1 382 ? 16.469 -7.094 14.891 1 98.38 382 LEU B N 1
ATOM 6419 C CA . LEU B 1 382 ? 17.25 -6.543 13.789 1 98.38 382 LEU B CA 1
ATOM 6420 C C . LEU B 1 382 ? 16.344 -6.09 12.656 1 98.38 382 LEU B C 1
ATOM 6422 O O . LEU B 1 382 ? 16.703 -5.207 11.875 1 98.38 382 LEU B O 1
ATOM 6426 N N . PHE B 1 383 ? 15.133 -6.664 12.578 1 98.5 383 PHE B N 1
ATOM 6427 C CA . PHE B 1 383 ? 14.211 -6.344 11.492 1 98.5 383 PHE B CA 1
ATOM 6428 C C . PHE B 1 383 ? 13.188 -5.309 11.945 1 98.5 383 PHE B C 1
ATOM 6430 O O . PHE B 1 383 ? 12.531 -4.672 11.125 1 98.5 383 PHE B O 1
ATOM 6437 N N . THR B 1 384 ? 13.031 -5.078 13.242 1 97.44 384 THR B N 1
ATOM 6438 C CA . THR B 1 384 ? 11.992 -4.23 13.82 1 97.44 384 THR B CA 1
ATOM 6439 C C . THR B 1 384 ? 12.133 -2.791 13.336 1 97.44 384 THR B C 1
ATOM 6441 O O . THR B 1 384 ? 11.148 -2.158 12.953 1 97.44 384 THR B O 1
ATOM 6444 N N . PRO B 1 385 ? 13.383 -2.219 13.227 1 97.12 385 PRO B N 1
ATOM 6445 C CA . PRO B 1 385 ? 13.508 -0.833 12.766 1 97.12 385 PRO B CA 1
ATOM 6446 C C . PRO B 1 385 ? 13.031 -0.643 11.328 1 97.12 385 PRO B C 1
ATOM 6448 O O . PRO B 1 385 ? 12.789 0.488 10.898 1 97.12 385 PRO B O 1
ATOM 6451 N N . TYR B 1 386 ? 12.906 -1.724 10.633 1 98.31 386 TYR B N 1
ATOM 6452 C CA . TYR B 1 386 ? 12.539 -1.671 9.227 1 98.31 386 TYR B CA 1
ATOM 6453 C C . TYR B 1 386 ? 11.117 -2.176 9.008 1 98.31 386 TYR B C 1
ATOM 6455 O O . TYR B 1 386 ? 10.664 -2.307 7.867 1 98.31 386 TYR B O 1
ATOM 6463 N N . GLN B 1 387 ? 10.453 -2.521 10.117 1 96.69 387 GLN B N 1
ATOM 6464 C CA . GLN B 1 387 ? 9.062 -2.943 10.172 1 96.69 387 GLN B CA 1
ATOM 6465 C C . GLN B 1 387 ? 8.82 -4.18 9.305 1 96.69 387 GLN B C 1
ATOM 6467 O O . GLN B 1 387 ? 7.793 -4.285 8.633 1 96.69 387 GLN B O 1
ATOM 6472 N N . SER B 1 388 ? 9.758 -5 9.117 1 98 388 SER B N 1
ATOM 6473 C CA . SER B 1 388 ? 9.68 -6.281 8.43 1 98 388 SER B CA 1
ATOM 6474 C C . SER B 1 388 ? 9.969 -7.441 9.375 1 98 388 SER B C 1
ATOM 6476 O O . SER B 1 388 ? 10.727 -8.352 9.031 1 98 388 SER B O 1
ATOM 6478 N N . ASP B 1 389 ? 9.383 -7.371 10.602 1 98.19 389 ASP B N 1
ATOM 6479 C CA . ASP B 1 389 ? 9.828 -8.242 11.688 1 98.19 389 ASP B CA 1
ATOM 6480 C C . ASP B 1 389 ? 8.789 -9.32 11.984 1 98.19 389 ASP B C 1
ATOM 6482 O O . ASP B 1 389 ? 8.805 -9.922 13.062 1 98.19 389 ASP B O 1
ATOM 6486 N N . HIS B 1 390 ? 7.805 -9.539 11.094 1 97.56 390 HIS B N 1
ATOM 6487 C CA . HIS B 1 390 ? 6.902 -10.672 11.234 1 97.56 390 HIS B CA 1
ATOM 6488 C C . HIS B 1 390 ? 7.539 -11.953 10.703 1 97.56 390 HIS B C 1
ATOM 6490 O O . HIS B 1 390 ? 7.359 -12.305 9.539 1 97.56 390 HIS B O 1
ATOM 6496 N N . LEU B 1 391 ? 8.281 -12.609 11.547 1 97.88 391 LEU B N 1
ATOM 6497 C CA . LEU B 1 391 ? 8.875 -13.906 11.242 1 97.88 391 LEU B CA 1
ATOM 6498 C C . LEU B 1 391 ? 7.98 -15.047 11.734 1 97.88 391 LEU B C 1
ATOM 6500 O O . LEU B 1 391 ? 7.949 -15.344 12.93 1 97.88 391 LEU B O 1
ATOM 6504 N N . THR B 1 392 ? 7.312 -15.664 10.836 1 97.31 392 THR B N 1
ATOM 6505 C CA . THR B 1 392 ? 6.23 -16.578 11.211 1 97.31 392 THR B CA 1
ATOM 6506 C C . THR B 1 392 ? 6.465 -17.969 10.625 1 97.31 392 THR B C 1
ATOM 6508 O O . THR B 1 392 ? 7.418 -18.172 9.875 1 97.31 392 THR B O 1
ATOM 6511 N N . GLN B 1 393 ? 5.621 -18.875 11.102 1 96 393 GLN B N 1
ATOM 6512 C CA . GLN B 1 393 ? 5.688 -20.25 10.609 1 96 393 GLN B CA 1
ATOM 6513 C C . GLN B 1 393 ? 5.113 -20.359 9.195 1 96 393 GLN B C 1
ATOM 6515 O O . GLN B 1 393 ? 4.117 -19.703 8.875 1 96 393 GLN B O 1
ATOM 6520 N N . GLY B 1 394 ? 5.754 -21.188 8.57 1 88.44 394 GLY B N 1
ATOM 6521 C CA . GLY B 1 394 ? 5.289 -21.453 7.223 1 88.44 394 GLY B CA 1
ATOM 6522 C C . GLY B 1 394 ? 6.039 -20.656 6.168 1 88.44 394 GLY B C 1
ATOM 6523 O O . GLY B 1 394 ? 6.965 -19.906 6.484 1 88.44 394 GLY B O 1
ATOM 6524 N N . GLY B 1 395 ? 5.781 -20.953 5.016 1 81.12 395 GLY B N 1
ATOM 6525 C CA . GLY B 1 395 ? 6.406 -20.219 3.92 1 81.12 395 GLY B CA 1
ATOM 6526 C C . GLY B 1 395 ? 6.938 -21.125 2.826 1 81.12 395 GLY B C 1
ATOM 6527 O O . GLY B 1 395 ? 6.625 -22.328 2.797 1 81.12 395 GLY B O 1
ATOM 6528 N N . GLY B 1 396 ? 7.609 -20.484 1.94 1 88.5 396 GLY B N 1
ATOM 6529 C CA . GLY B 1 396 ? 8.031 -21.109 0.698 1 88.5 396 GLY B CA 1
ATOM 6530 C C . GLY B 1 396 ? 7.301 -20.578 -0.519 1 88.5 396 GLY B C 1
ATOM 6531 O O . GLY B 1 396 ? 7.145 -19.359 -0.672 1 88.5 396 GLY B O 1
ATOM 6532 N N . GLY B 1 397 ? 6.852 -21.422 -1.349 1 91.69 397 GLY B N 1
ATOM 6533 C CA . GLY B 1 397 ? 6.203 -21.109 -2.611 1 91.69 397 GLY B CA 1
ATOM 6534 C C . GLY B 1 397 ? 6.422 -22.172 -3.676 1 91.69 397 GLY B C 1
ATOM 6535 O O . GLY B 1 397 ? 7.219 -23.094 -3.488 1 91.69 397 GLY B O 1
ATOM 6536 N N . SER B 1 398 ? 5.762 -22.016 -4.715 1 92.62 398 SER B N 1
ATOM 6537 C CA . SER B 1 398 ? 5.699 -23.062 -5.727 1 92.62 398 SER B CA 1
ATOM 6538 C C . SER B 1 398 ? 7.031 -23.219 -6.445 1 92.62 398 SER B C 1
ATOM 6540 O O . SER B 1 398 ? 7.398 -24.312 -6.852 1 92.62 398 SER B O 1
ATOM 6542 N N . ASP B 1 399 ? 7.785 -22.125 -6.566 1 96.75 399 ASP B N 1
ATOM 6543 C CA . ASP B 1 399 ? 9.023 -22.156 -7.34 1 96.75 399 ASP B CA 1
ATOM 6544 C C . ASP B 1 399 ? 10.117 -22.922 -6.594 1 96.75 399 ASP B C 1
ATOM 6546 O O . ASP B 1 399 ? 10.977 -23.547 -7.215 1 96.75 399 ASP B O 1
ATOM 6550 N N . ILE B 1 400 ? 10.094 -22.891 -5.289 1 97.75 400 ILE B N 1
ATOM 6551 C CA . ILE B 1 400 ? 11.195 -23.484 -4.531 1 97.75 400 ILE B CA 1
ATOM 6552 C C . ILE B 1 400 ? 10.703 -24.734 -3.805 1 97.75 400 ILE B C 1
ATOM 6554 O O . ILE B 1 400 ? 11.5 -25.516 -3.271 1 97.75 400 ILE B O 1
ATOM 6558 N N . GLY B 1 401 ? 9.43 -24.984 -3.855 1 96.38 401 GLY B N 1
ATOM 6559 C CA . GLY B 1 401 ? 8.828 -26.125 -3.201 1 96.38 401 GLY B CA 1
ATOM 6560 C C . GLY B 1 401 ? 9.469 -27.453 -3.598 1 96.38 401 GLY B C 1
ATOM 6561 O O . GLY B 1 401 ? 9.758 -28.281 -2.74 1 96.38 401 GLY B O 1
ATOM 6562 N N . PRO B 1 402 ? 9.75 -27.672 -4.875 1 96.56 402 PRO B N 1
ATOM 6563 C CA . PRO B 1 402 ? 10.336 -28.922 -5.332 1 96.56 402 PRO B CA 1
ATOM 6564 C C . PRO B 1 402 ? 11.672 -29.234 -4.656 1 96.56 402 PRO B C 1
ATOM 6566 O O . PRO B 1 402 ? 12.055 -30.406 -4.539 1 96.56 402 PRO B O 1
ATOM 6569 N N . LEU B 1 403 ? 12.398 -28.203 -4.203 1 96.06 403 LEU B N 1
ATOM 6570 C CA . LEU B 1 403 ? 13.68 -28.422 -3.545 1 96.06 403 LEU B CA 1
ATOM 6571 C C . LEU B 1 403 ? 13.516 -29.281 -2.297 1 96.06 403 LEU B C 1
ATOM 6573 O O . LEU B 1 403 ? 14.43 -30.016 -1.928 1 96.06 403 LEU B O 1
ATOM 6577 N N . LYS B 1 404 ? 12.398 -29.062 -1.628 1 92.75 404 LYS B N 1
ATOM 6578 C CA . LYS B 1 404 ? 12.18 -29.766 -0.376 1 92.75 404 LYS B CA 1
ATOM 6579 C C . LYS B 1 404 ? 12.141 -31.281 -0.605 1 92.75 404 LYS B C 1
ATOM 6581 O O . LYS B 1 404 ? 12.5 -32.062 0.283 1 92.75 404 LYS B O 1
ATOM 6586 N N . GLN B 1 405 ? 11.797 -31.703 -1.75 1 89.19 405 GLN B N 1
ATOM 6587 C CA . GLN B 1 405 ? 11.664 -33.125 -2.059 1 89.19 405 GLN B CA 1
ATOM 6588 C C . GLN B 1 405 ? 13.016 -33.75 -2.385 1 89.19 405 GLN B C 1
ATOM 6590 O O . GLN B 1 405 ? 13.203 -34.938 -2.209 1 89.19 405 GLN B O 1
ATOM 6595 N N . THR B 1 406 ? 13.891 -32.938 -2.812 1 88.12 406 THR B N 1
ATOM 6596 C CA . THR B 1 406 ? 15.094 -33.562 -3.383 1 88.12 406 THR B CA 1
ATOM 6597 C C . THR B 1 406 ? 16.328 -33.125 -2.615 1 88.12 406 THR B C 1
ATOM 6599 O O . THR B 1 406 ? 17.406 -33.688 -2.773 1 88.12 406 THR B O 1
ATOM 6602 N N . VAL B 1 407 ? 16.266 -32.094 -1.851 1 87.56 407 VAL B N 1
ATOM 6603 C CA . VAL B 1 407 ? 17.391 -31.547 -1.108 1 87.56 407 VAL B CA 1
ATOM 6604 C C . VAL B 1 407 ? 17.094 -31.578 0.389 1 87.56 407 VAL B C 1
ATOM 6606 O O . VAL B 1 407 ? 16.5 -30.656 0.933 1 87.56 407 VAL B O 1
ATOM 6609 N N . PRO B 1 408 ? 17.672 -32.594 0.994 1 84.25 408 PRO B N 1
ATOM 6610 C CA . PRO B 1 408 ? 17.406 -32.719 2.426 1 84.25 408 PRO B CA 1
ATOM 6611 C C . PRO B 1 408 ? 17.922 -31.547 3.242 1 84.25 408 PRO B C 1
ATOM 6613 O O . PRO B 1 408 ? 18.984 -31 2.943 1 84.25 408 PRO B O 1
ATOM 6616 N N . GLY B 1 409 ? 17.141 -31 4.102 1 88.94 409 GLY B N 1
ATOM 6617 C CA . GLY B 1 409 ? 17.609 -30.031 5.074 1 88.94 409 GLY B CA 1
ATOM 6618 C C . GLY B 1 409 ? 17.328 -28.594 4.676 1 88.94 409 GLY B C 1
ATOM 6619 O O . GLY B 1 409 ? 17.531 -27.672 5.465 1 88.94 409 GLY B O 1
ATOM 6620 N N . VAL B 1 410 ? 16.922 -28.406 3.396 1 95.38 410 VAL B N 1
ATOM 6621 C CA . VAL B 1 410 ? 16.688 -27.031 2.932 1 95.38 410 VAL B CA 1
ATOM 6622 C C . VAL B 1 410 ? 15.555 -26.406 3.727 1 95.38 410 VAL B C 1
ATOM 6624 O O . VAL B 1 410 ? 14.547 -27.047 4.012 1 95.38 410 VAL B O 1
ATOM 6627 N N . THR B 1 411 ? 15.742 -25.219 4.242 1 97.19 411 THR B N 1
ATOM 6628 C CA . THR B 1 411 ? 14.672 -24.406 4.824 1 97.19 411 THR B CA 1
ATOM 6629 C C . THR B 1 411 ? 14.016 -23.531 3.762 1 97.19 411 THR B C 1
ATOM 6631 O O . THR B 1 411 ? 14.672 -22.703 3.139 1 97.19 411 THR B O 1
ATOM 6634 N N . LEU B 1 412 ? 12.75 -23.719 3.537 1 98 412 LEU B N 1
ATOM 6635 C CA . LEU B 1 412 ? 12 -22.891 2.594 1 98 412 LEU B CA 1
ATOM 6636 C C . LEU B 1 412 ? 11.445 -21.656 3.283 1 98 412 LEU B C 1
ATOM 6638 O O . LEU B 1 412 ? 10.922 -21.75 4.395 1 98 412 LEU B O 1
ATOM 6642 N N . ILE B 1 413 ? 11.594 -20.547 2.666 1 98.62 413 ILE B N 1
ATOM 6643 C CA . ILE B 1 413 ? 11.203 -19.266 3.242 1 98.62 413 ILE B CA 1
ATOM 6644 C C . ILE B 1 413 ? 10.414 -18.453 2.211 1 98.62 413 ILE B C 1
ATOM 6646 O O . ILE B 1 413 ? 10.797 -18.406 1.039 1 98.62 413 ILE B O 1
ATOM 6650 N N . GLY B 1 414 ? 9.305 -17.906 2.641 1 98.56 414 GLY B N 1
ATOM 6651 C CA . GLY B 1 414 ? 8.555 -16.984 1.807 1 98.56 414 GLY B CA 1
ATOM 6652 C C . GLY B 1 414 ? 8.672 -15.539 2.26 1 98.56 414 GLY B C 1
ATOM 6653 O O . GLY B 1 414 ? 8.516 -15.242 3.445 1 98.56 414 GLY B O 1
ATOM 6654 N N . PHE B 1 415 ? 9.055 -14.664 1.308 1 98.56 415 PHE B N 1
ATOM 6655 C CA . PHE B 1 415 ? 8.969 -13.234 1.577 1 98.56 415 PHE B CA 1
ATOM 6656 C C . PHE B 1 415 ? 7.52 -12.797 1.727 1 98.56 415 PHE B C 1
ATOM 6658 O O . PHE B 1 415 ? 6.676 -13.133 0.895 1 98.56 415 PHE B O 1
ATOM 6665 N N . GLN B 1 416 ? 7.246 -12.109 2.793 1 98.12 416 GLN B N 1
ATOM 6666 C CA . GLN B 1 416 ? 5.887 -11.641 3.051 1 98.12 416 GLN B CA 1
ATOM 6667 C C . GLN B 1 416 ? 5.789 -10.125 2.895 1 98.12 416 GLN B C 1
ATOM 6669 O O . GLN B 1 416 ? 6.324 -9.375 3.713 1 98.12 416 GLN B O 1
ATOM 6674 N N . ALA B 1 417 ? 5.137 -9.703 1.87 1 98.19 417 ALA B N 1
ATOM 6675 C CA . ALA B 1 417 ? 4.781 -8.305 1.666 1 98.19 417 ALA B CA 1
ATOM 6676 C C . ALA B 1 417 ? 3.336 -8.039 2.08 1 98.19 417 ALA B C 1
ATOM 6678 O O . ALA B 1 417 ? 2.562 -8.977 2.295 1 98.19 417 ALA B O 1
ATOM 6679 N N . ASP B 1 418 ? 3.023 -6.742 2.242 1 98.5 418 ASP B N 1
ATOM 6680 C CA . ASP B 1 418 ? 1.634 -6.363 2.477 1 98.5 418 ASP B CA 1
ATOM 66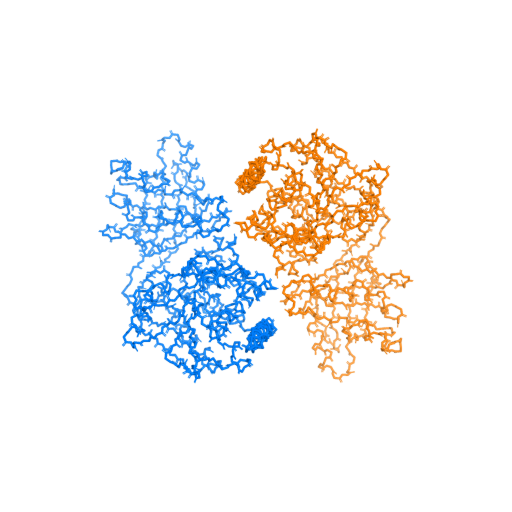81 C C . ASP B 1 418 ? 0.714 -6.965 1.416 1 98.5 418 ASP B C 1
ATOM 6683 O O . ASP B 1 418 ? 0.958 -6.812 0.217 1 98.5 418 ASP B O 1
ATOM 6687 N N . SER B 1 419 ? -0.349 -7.605 1.793 1 98 419 SER B N 1
ATOM 6688 C CA . SER B 1 419 ? -1.104 -8.438 0.864 1 98 419 SER B CA 1
ATOM 6689 C C . SER B 1 419 ? -2.396 -7.758 0.433 1 98 419 SER B C 1
ATOM 6691 O O . SER B 1 419 ? -3.148 -8.297 -0.381 1 98 419 SER B O 1
ATOM 6693 N N . GLN B 1 420 ? -2.686 -6.57 0.91 1 98.31 420 GLN B N 1
ATOM 6694 C CA . GLN B 1 420 ? -4.031 -6.008 0.855 1 98.31 420 GLN B CA 1
ATOM 6695 C C . GLN B 1 420 ? -4.414 -5.633 -0.573 1 98.31 420 GLN B C 1
ATOM 6697 O O . GLN B 1 420 ? -5.594 -5.66 -0.934 1 98.31 420 GLN B O 1
ATOM 6702 N N . ARG B 1 421 ? -3.381 -5.359 -1.391 1 98 421 ARG B N 1
ATOM 6703 C CA . ARG B 1 421 ? -3.664 -4.844 -2.725 1 98 421 ARG B CA 1
ATOM 6704 C C . ARG B 1 421 ? -3.355 -5.887 -3.793 1 98 421 ARG B C 1
ATOM 6706 O O . ARG B 1 421 ? -3.732 -5.723 -4.957 1 98 421 ARG B O 1
ATOM 6713 N N . TYR B 1 422 ? -2.709 -6.969 -3.414 1 98.44 422 TYR B N 1
ATOM 6714 C CA . TYR B 1 422 ? -2.098 -7.867 -4.387 1 98.44 422 TYR B CA 1
ATOM 6715 C C . TYR B 1 422 ? -3.148 -8.453 -5.324 1 98.44 422 TYR B C 1
ATOM 6717 O O . TYR B 1 422 ? -2.996 -8.398 -6.547 1 98.44 422 TYR B O 1
ATOM 6725 N N . PHE B 1 423 ? -4.281 -8.867 -4.855 1 98.31 423 PHE B N 1
ATOM 6726 C CA . PHE B 1 423 ? -5.242 -9.602 -5.672 1 98.31 423 PHE B CA 1
ATOM 6727 C C . PHE B 1 423 ? -6.188 -8.641 -6.391 1 98.31 423 PHE B C 1
ATOM 6729 O O . PHE B 1 423 ? -7.043 -9.07 -7.164 1 98.31 423 PHE B O 1
ATOM 6736 N N . ASP B 1 424 ? -6.016 -7.332 -6.16 1 97.19 424 ASP B N 1
ATOM 6737 C CA . ASP B 1 424 ? -6.691 -6.367 -7.023 1 97.19 424 ASP B CA 1
ATOM 6738 C C . ASP B 1 424 ? -6.07 -6.344 -8.414 1 97.19 424 ASP B C 1
ATOM 6740 O O . ASP B 1 424 ? -6.719 -5.938 -9.383 1 97.19 424 ASP B O 1
ATOM 6744 N N . ILE B 1 425 ? -4.797 -6.828 -8.445 1 97 425 ILE B N 1
ATOM 6745 C CA . ILE B 1 425 ? -4.086 -6.668 -9.703 1 97 425 ILE B CA 1
ATOM 6746 C C . ILE B 1 425 ? -3.596 -8.031 -10.195 1 97 425 ILE B C 1
ATOM 6748 O O . ILE B 1 425 ? -3.371 -8.219 -11.398 1 97 425 ILE B O 1
ATOM 6752 N N . HIS B 1 426 ? -3.387 -8.969 -9.328 1 97.56 426 HIS B N 1
ATOM 6753 C CA . HIS B 1 426 ? -2.875 -10.305 -9.609 1 97.56 426 HIS B CA 1
ATOM 6754 C C . HIS B 1 426 ? -3.676 -10.977 -10.719 1 97.56 426 HIS B C 1
ATOM 6756 O O . HIS B 1 426 ? -4.906 -10.984 -10.68 1 97.56 426 HIS B O 1
ATOM 6762 N N . HIS B 1 427 ? -3.023 -11.422 -11.844 1 98.12 427 HIS B N 1
ATOM 6763 C CA . HIS B 1 427 ? -3.598 -12.211 -12.93 1 98.12 427 HIS B CA 1
ATOM 6764 C C . HIS B 1 427 ? -4.582 -11.375 -13.75 1 98.12 427 HIS B C 1
ATOM 6766 O O . HIS B 1 427 ? -5.496 -11.922 -14.367 1 98.12 427 HIS B O 1
ATOM 6772 N N . THR B 1 428 ? -4.527 -10.031 -13.727 1 98 428 THR B N 1
ATOM 6773 C CA . THR B 1 428 ? -5.418 -9.156 -14.484 1 98 428 THR B CA 1
ATOM 6774 C C . THR B 1 428 ? -4.621 -8.227 -15.398 1 98 428 THR B C 1
ATOM 6776 O O . THR B 1 428 ? -3.4 -8.117 -15.266 1 98 428 THR B O 1
ATOM 6779 N N . PRO B 1 429 ? -5.359 -7.504 -16.266 1 97 429 PRO B N 1
ATOM 6780 C CA . PRO B 1 429 ? -4.695 -6.516 -17.125 1 97 429 PRO B CA 1
ATOM 6781 C C . PRO B 1 429 ? -4.109 -5.348 -16.328 1 97 429 PRO B C 1
ATOM 6783 O O . PRO B 1 429 ? -3.322 -4.566 -16.859 1 97 429 PRO B O 1
ATOM 6786 N N . ASN B 1 430 ? -4.402 -5.297 -15.031 1 97.06 430 ASN B N 1
ATOM 6787 C CA . ASN B 1 430 ? -3.928 -4.191 -14.203 1 97.06 430 ASN B CA 1
ATOM 6788 C C . ASN B 1 430 ? -2.562 -4.496 -13.594 1 97.06 430 ASN B C 1
ATOM 6790 O O . ASN B 1 430 ? -1.987 -3.654 -12.898 1 97.06 430 ASN B O 1
ATOM 6794 N N . ASP B 1 431 ? -2.014 -5.664 -13.844 1 98.5 431 ASP B N 1
ATOM 6795 C CA . ASP B 1 431 ? -0.654 -5.938 -13.391 1 98.5 431 ASP B CA 1
ATOM 6796 C C . ASP B 1 431 ? 0.372 -5.234 -14.273 1 98.5 431 ASP B C 1
ATOM 6798 O O . ASP B 1 431 ? 1.074 -5.879 -15.055 1 98.5 431 ASP B O 1
ATOM 6802 N N . VAL B 1 432 ? 0.465 -3.912 -14.078 1 98.62 432 VAL B N 1
ATOM 6803 C CA . VAL B 1 432 ? 1.297 -3.039 -14.898 1 98.62 432 VAL B CA 1
ATOM 6804 C C . VAL B 1 432 ? 2.279 -2.275 -14.016 1 98.62 432 VAL B C 1
ATOM 6806 O O . VAL B 1 432 ? 2.105 -2.211 -12.797 1 98.62 432 VAL B O 1
ATOM 6809 N N . PHE B 1 433 ? 3.287 -1.685 -14.633 1 98.69 433 PHE B N 1
ATOM 6810 C CA . PHE B 1 433 ? 4.402 -1.049 -13.945 1 98.69 433 PHE B CA 1
ATOM 6811 C C . PHE B 1 433 ? 3.922 0.121 -13.094 1 98.69 433 PHE B C 1
ATOM 6813 O O . PHE B 1 433 ? 4.445 0.361 -12.008 1 98.69 433 PHE B O 1
ATOM 6820 N N . GLU B 1 434 ? 2.891 0.848 -13.547 1 97.38 434 GLU B N 1
ATOM 6821 C CA . GLU B 1 434 ? 2.396 2.053 -12.883 1 97.38 434 GLU B CA 1
ATOM 6822 C C . GLU B 1 434 ? 1.848 1.739 -11.5 1 97.38 434 GLU B C 1
ATOM 6824 O O . GLU B 1 434 ? 1.715 2.635 -10.656 1 97.38 434 GLU B O 1
ATOM 6829 N N . ASN B 1 435 ? 1.597 0.479 -11.234 1 97.88 435 ASN B N 1
ATOM 6830 C CA . ASN B 1 435 ? 1.039 0.098 -9.945 1 97.88 435 ASN B CA 1
ATOM 6831 C C . ASN B 1 435 ? 2.133 -0.288 -8.953 1 97.88 435 ASN B C 1
ATOM 6833 O O . ASN B 1 435 ? 1.843 -0.675 -7.82 1 97.88 435 ASN B O 1
ATOM 6837 N N . VAL B 1 436 ? 3.418 -0.187 -9.32 1 98.56 436 VAL B N 1
ATOM 6838 C CA . VAL B 1 436 ? 4.539 -0.521 -8.453 1 98.56 436 VAL B CA 1
ATOM 6839 C C . VAL B 1 436 ? 5.094 0.751 -7.809 1 98.56 436 VAL B C 1
ATOM 6841 O O . VAL B 1 436 ? 5.309 1.754 -8.492 1 98.56 436 VAL B O 1
ATOM 6844 N N . ASN B 1 437 ? 5.211 0.736 -6.512 1 98.44 437 ASN B N 1
ATOM 6845 C CA . ASN B 1 437 ? 5.867 1.825 -5.797 1 98.44 437 ASN B CA 1
ATOM 6846 C C . ASN B 1 437 ? 7.359 1.558 -5.613 1 98.44 437 ASN B C 1
ATOM 6848 O O . ASN B 1 437 ? 7.746 0.503 -5.109 1 98.44 437 ASN B O 1
ATOM 6852 N N . LYS B 1 438 ? 8.148 2.492 -5.941 1 98.5 438 LYS B N 1
ATOM 6853 C CA . LYS B 1 438 ? 9.602 2.311 -5.938 1 98.5 438 LYS B CA 1
ATOM 6854 C C . LYS B 1 438 ? 10.109 1.978 -4.539 1 98.5 438 LYS B C 1
ATOM 6856 O O . LYS B 1 438 ? 10.906 1.054 -4.367 1 98.5 438 LYS B O 1
ATOM 6861 N N . ARG B 1 439 ? 9.719 2.711 -3.523 1 98.56 439 ARG B N 1
ATOM 6862 C CA . ARG B 1 439 ? 10.234 2.496 -2.174 1 98.56 439 ARG B CA 1
ATOM 6863 C C . ARG B 1 439 ? 9.836 1.121 -1.65 1 98.56 439 ARG B C 1
ATOM 6865 O O . ARG B 1 439 ? 10.656 0.412 -1.064 1 98.56 439 ARG B O 1
ATOM 6872 N N . GLU B 1 440 ? 8.508 0.777 -1.853 1 98.75 440 GLU B N 1
ATOM 6873 C CA . GLU B 1 440 ? 8.062 -0.544 -1.417 1 98.75 440 GLU B CA 1
ATOM 6874 C C . GLU B 1 440 ? 8.914 -1.646 -2.041 1 98.75 440 GLU B C 1
ATOM 6876 O O . GLU B 1 440 ? 9.367 -2.559 -1.345 1 98.75 440 GLU B O 1
ATOM 6881 N N . LEU B 1 441 ? 9.164 -1.511 -3.334 1 98.88 441 LEU B N 1
ATOM 6882 C CA . LEU B 1 441 ? 9.938 -2.504 -4.066 1 98.88 441 LEU B CA 1
ATOM 6883 C C . LEU B 1 441 ? 11.352 -2.623 -3.5 1 98.88 441 LEU B C 1
ATOM 6885 O O . LEU B 1 441 ? 11.82 -3.729 -3.229 1 98.88 441 LEU B O 1
ATOM 6889 N N . GLU B 1 442 ? 11.992 -1.535 -3.305 1 98.88 442 GLU B N 1
ATOM 6890 C CA . GLU B 1 442 ? 13.391 -1.511 -2.887 1 98.88 442 GLU B CA 1
ATOM 6891 C C . GLU B 1 442 ? 13.539 -1.949 -1.434 1 98.88 442 GLU B C 1
ATOM 6893 O O . GLU B 1 442 ? 14.523 -2.592 -1.072 1 98.88 442 GLU B O 1
ATOM 6898 N N . LEU B 1 443 ? 12.547 -1.644 -0.609 1 98.94 443 LEU B N 1
ATOM 6899 C CA . LEU B 1 443 ? 12.539 -2.143 0.762 1 98.94 443 LEU B CA 1
ATOM 6900 C C . LEU B 1 443 ? 12.453 -3.666 0.786 1 98.94 443 LEU B C 1
ATOM 6902 O O . LEU B 1 443 ? 13.039 -4.312 1.656 1 98.94 443 LEU B O 1
ATOM 6906 N N . GLY B 1 444 ? 11.68 -4.223 -0.13 1 98.94 444 GLY B N 1
ATOM 6907 C CA . GLY B 1 444 ? 11.617 -5.672 -0.222 1 98.94 444 GLY B CA 1
ATOM 6908 C C . GLY B 1 444 ? 12.953 -6.312 -0.538 1 98.94 444 GLY B C 1
ATOM 6909 O O . GLY B 1 444 ? 13.336 -7.309 0.081 1 98.94 444 GLY B O 1
ATOM 6910 N N . ALA B 1 445 ? 13.68 -5.738 -1.496 1 98.94 445 ALA B N 1
ATOM 6911 C CA . ALA B 1 445 ? 15.016 -6.234 -1.823 1 98.94 445 ALA B CA 1
ATOM 6912 C C . ALA B 1 445 ? 15.938 -6.168 -0.61 1 98.94 445 ALA B C 1
ATOM 6914 O O . ALA B 1 445 ? 16.672 -7.117 -0.328 1 98.94 445 ALA B O 1
ATOM 6915 N N . ALA B 1 446 ? 15.875 -5.059 0.105 1 98.94 446 ALA B N 1
ATOM 6916 C CA . ALA B 1 446 ? 16.719 -4.867 1.281 1 98.94 446 ALA B CA 1
ATOM 6917 C C . ALA B 1 446 ? 16.375 -5.879 2.373 1 98.94 446 ALA B C 1
ATOM 6919 O O . ALA B 1 446 ? 17.266 -6.406 3.043 1 98.94 446 ALA B O 1
ATOM 6920 N N . SER B 1 447 ? 15.078 -6.121 2.559 1 98.94 447 SER B N 1
ATOM 6921 C CA . SER B 1 447 ? 14.641 -7.09 3.559 1 98.94 447 SER B CA 1
ATOM 6922 C C . SER B 1 447 ? 15.172 -8.484 3.248 1 98.94 447 SER B C 1
ATOM 6924 O O . SER B 1 447 ? 15.719 -9.156 4.125 1 98.94 447 SER B O 1
ATOM 6926 N N . MET B 1 448 ? 15.078 -8.891 2.045 1 98.94 448 MET B N 1
ATOM 6927 C CA . MET B 1 448 ? 15.562 -10.211 1.65 1 98.94 448 MET B CA 1
ATOM 6928 C C . MET B 1 448 ? 17.078 -10.281 1.746 1 98.94 448 MET B C 1
ATOM 6930 O O . MET B 1 448 ? 17.641 -11.289 2.199 1 98.94 448 MET B O 1
ATOM 6934 N N . ALA B 1 449 ? 17.734 -9.211 1.285 1 98.94 449 ALA B N 1
ATOM 6935 C CA . ALA B 1 449 ? 19.188 -9.18 1.396 1 98.94 449 ALA B CA 1
ATOM 6936 C C . ALA B 1 449 ? 19.625 -9.312 2.852 1 98.94 449 ALA B C 1
ATOM 6938 O O . ALA B 1 449 ? 20.609 -10.008 3.152 1 98.94 449 ALA B O 1
ATOM 6939 N N . SER B 1 450 ? 18.922 -8.656 3.744 1 98.94 450 SER B N 1
ATOM 6940 C CA . SER B 1 450 ? 19.25 -8.719 5.168 1 98.94 450 SER B CA 1
ATOM 6941 C C . SER B 1 450 ? 19.094 -10.133 5.711 1 98.94 450 SER B C 1
ATOM 6943 O O . SER B 1 450 ? 19.938 -10.609 6.477 1 98.94 450 SER B O 1
ATOM 6945 N N . LEU B 1 451 ? 18.016 -10.805 5.32 1 98.88 451 LEU B N 1
ATOM 6946 C CA . LEU B 1 451 ? 17.812 -12.18 5.762 1 98.88 451 LEU B CA 1
ATOM 6947 C C . LEU B 1 451 ? 18.906 -13.094 5.215 1 98.88 451 LEU B C 1
ATOM 6949 O O . LEU B 1 451 ? 19.438 -13.93 5.941 1 98.88 451 LEU B O 1
ATOM 6953 N N . VAL B 1 452 ? 19.188 -12.953 3.943 1 98.94 452 VAL B N 1
ATOM 6954 C CA . VAL B 1 452 ? 20.234 -13.758 3.328 1 98.94 452 VAL B CA 1
ATOM 6955 C C . VAL B 1 452 ? 21.562 -13.539 4.066 1 98.94 452 VAL B C 1
ATOM 6957 O O . VAL B 1 452 ? 22.281 -14.492 4.359 1 98.94 452 VAL B O 1
ATOM 6960 N N . TYR B 1 453 ? 21.938 -12.312 4.395 1 98.88 453 TYR B N 1
ATOM 6961 C CA . TYR B 1 453 ? 23.141 -11.977 5.148 1 98.88 453 TYR B CA 1
ATOM 6962 C C . TYR B 1 453 ? 23.156 -12.695 6.488 1 98.88 453 TYR B C 1
ATOM 6964 O O . TYR B 1 453 ? 24.172 -13.289 6.867 1 98.88 453 TYR B O 1
ATOM 6972 N N . LEU B 1 454 ? 22.062 -12.664 7.191 1 98.75 454 LEU B N 1
ATOM 6973 C CA . LEU B 1 454 ? 22 -13.281 8.516 1 98.75 454 LEU B CA 1
ATOM 6974 C C . LEU B 1 454 ? 22.156 -14.797 8.414 1 98.75 454 LEU B C 1
ATOM 6976 O O . LEU B 1 454 ? 22.844 -15.406 9.227 1 98.75 454 LEU B O 1
ATOM 6980 N N . ILE B 1 455 ? 21.469 -15.406 7.426 1 98.62 455 ILE B N 1
ATOM 6981 C CA . ILE B 1 455 ? 21.609 -16.844 7.223 1 98.62 455 ILE B CA 1
ATOM 6982 C C . ILE B 1 455 ? 23.047 -17.172 6.867 1 98.62 455 ILE B C 1
ATOM 6984 O O . ILE B 1 455 ? 23.609 -18.156 7.359 1 98.62 455 ILE B O 1
ATOM 6988 N N . ASP B 1 456 ? 23.625 -16.391 6.027 1 98.56 456 ASP B N 1
ATOM 6989 C CA . ASP B 1 456 ? 25.016 -16.594 5.613 1 98.56 456 ASP B CA 1
ATOM 6990 C C . ASP B 1 456 ? 25.953 -16.531 6.809 1 98.56 456 ASP B C 1
ATOM 6992 O O . ASP B 1 456 ? 26.859 -17.375 6.934 1 98.56 456 ASP B O 1
ATOM 6996 N N . GLN B 1 457 ? 25.766 -15.555 7.719 1 97.75 457 GLN B N 1
ATOM 6997 C CA . GLN B 1 457 ? 26.688 -15.312 8.828 1 97.75 457 GLN B CA 1
ATOM 6998 C C . GLN B 1 457 ? 26.438 -16.297 9.969 1 97.75 457 GLN B C 1
ATOM 7000 O O . GLN B 1 457 ? 27.391 -16.75 10.617 1 97.75 457 GLN B O 1
ATOM 7005 N N . HIS B 1 458 ? 25.141 -16.703 10.172 1 96.75 458 HIS B N 1
ATOM 7006 C CA . HIS B 1 458 ? 24.844 -17.359 11.438 1 96.75 458 HIS B CA 1
ATOM 7007 C C . HIS B 1 458 ? 24.219 -18.719 11.219 1 96.75 458 HIS B C 1
ATOM 7009 O O . HIS B 1 458 ? 24.078 -19.516 12.156 1 96.75 458 HIS B O 1
ATOM 7015 N N . GLY B 1 459 ? 23.859 -19.047 9.992 1 95.19 459 GLY B N 1
ATOM 7016 C CA . GLY B 1 459 ? 23.156 -20.281 9.742 1 95.19 459 GLY B CA 1
ATOM 7017 C C . GLY B 1 459 ? 21.75 -20.297 10.32 1 95.19 459 GLY B C 1
ATOM 7018 O O . GLY B 1 459 ? 21.219 -19.25 10.695 1 95.19 459 GLY B O 1
ATOM 7019 N N . LEU B 1 460 ? 21.078 -21.375 10.234 1 94.38 460 LEU B N 1
ATOM 7020 C CA . LEU B 1 460 ? 19.703 -21.531 10.727 1 94.38 460 LEU B CA 1
ATOM 7021 C C . LEU B 1 460 ? 19.641 -22.578 11.836 1 94.38 460 LEU B C 1
ATOM 7023 O O . LEU B 1 460 ? 18.547 -22.969 12.258 1 94.38 460 LEU B O 1
ATOM 7027 N N . LYS B 1 461 ? 20.844 -23 12.297 1 84.62 461 LYS B N 1
ATOM 7028 C CA . LYS B 1 461 ? 20.922 -23.969 13.391 1 84.62 461 LYS B CA 1
ATOM 7029 C C . LYS B 1 461 ? 21.219 -23.266 14.719 1 84.62 461 LYS B C 1
ATOM 7031 O O . LYS B 1 461 ? 22.203 -22.547 14.844 1 84.62 461 LYS B O 1
ATOM 7036 N N . PHE B 1 462 ? 20.25 -23.125 15.5 1 78.19 462 PHE B N 1
ATOM 7037 C CA . PHE B 1 462 ? 20.391 -22.5 16.812 1 78.19 462 PHE B CA 1
ATOM 7038 C C . PHE B 1 462 ? 20.562 -23.562 17.891 1 78.19 462 PHE B C 1
ATOM 7040 O O . PHE B 1 462 ? 20.062 -24.688 17.766 1 78.19 462 PHE B O 1
#

Secondary structure (DSSP, 8-state):
---TTHHHHHHHHHHHHHHHHHHHHHHHHHHHHHHHHH--HHHHHHHIIIII----TTSHHHHHHHHHHHHHHHHTT-SEEEEEEEEEEEEE--SPPEEEEEETTEEEE--EEEPBTPPPPPTT-EEEEEEEES-HHHHHHH-HHHHTTSEEEE-PPP-TT-SSHHHHHHHHTHHHHTHHHHHHHTT-SEEEEE-SSS--SS-----B---TTSPP--EEEE-HHHHHHHHHHHHHTTTSPPEEEEE---EEEEEEEEEEEEEEEPPSSEEEEEEEEEEE----TTS--IIIIIHHHHHHHHHHHHHHHHT---SEEEEEEEES-TTTT-HHHHHHHHHHHHTT-EEEEEEE--S-SS-EEEEEEES-HHHHHHHHHHHHHHHGGGT--EEEE----TTTHHHHHHSTTPEEEEEEE--TTHHHHTTSTT--GGG--HHHHHHHHHHHHHHHHHHHHH-S--/---TTHHHHHHHHHHHHHHHHHHHHHHHHHHHHHHHHH--HHHHHHHIIIII----TTSHHHHHHHHHHHHHHHHTT-SEEEEEEEEEEEEE--SPPEEEEEETTEEEE--EEEPBTPPPPPTT-EEEEEEEES-HHHHHHH-HHHHTTSEEEE-PPP-TT-SSHHHHHHHHTHHHHTHHHHHHHTT-SEEEEE-SSS--SS-----B---TTSPP--EEEE-HHHHHHHHHHHHHTTTSPPEEEEE---EEEEEEEEEEEEEEEPPSSEEEEEEEEEEE----TTS--IIIIIHHHHHHHHHHHHHHHHT---SEEEEEEEES-TTTT-HHHHHHHHHHHHTT-EEEEEEE--S-SS-EEEEEEES-HHHHHHHHHHHHHHHGGGT--EEEE----TTTHHHHHHSTTPEEEEEEE--TTHHHHTTSTT-SGGG--HHHHHHHHHHHHHHHHHHHHH-S--

InterPro domains:
  IPR007484 Peptidase M28 [PF04389] (260-444)
  IPR039866 Carboxypeptidase Q [PTHR12053] (20-456)

Solvent-accessible surface area (backbone atoms only — not comparable to full-atom values): 44914 Å² total; per-residue (Å²): 133,89,70,67,72,67,63,61,60,59,55,53,54,56,52,52,55,52,50,51,49,52,51,50,49,53,51,42,49,50,43,42,38,46,26,53,72,64,52,56,39,60,64,52,39,44,45,47,26,73,74,57,27,33,13,28,42,54,38,72,36,26,53,51,48,47,55,50,49,46,51,53,45,48,70,70,60,46,75,42,67,50,71,44,80,38,72,31,65,21,61,43,61,65,60,83,56,48,39,31,46,31,54,84,88,46,72,42,79,45,44,54,26,60,27,36,79,28,43,36,38,57,93,86,33,43,76,31,43,56,46,81,38,65,45,72,65,54,52,63,71,60,35,43,88,73,32,47,65,19,27,40,31,37,59,42,68,52,52,59,74,44,76,53,42,67,56,21,43,61,74,42,40,53,53,54,33,40,32,47,16,59,41,29,72,31,38,28,59,29,28,39,22,40,25,73,32,85,54,82,41,71,63,21,25,39,49,42,44,44,34,84,92,36,60,81,42,27,31,29,12,23,2,40,48,39,38,50,50,52,53,49,50,48,61,71,42,70,81,48,79,33,32,38,36,41,32,41,44,24,38,78,49,72,65,24,80,48,47,24,36,38,33,26,43,70,18,76,74,36,56,67,32,32,39,37,29,21,16,30,63,26,17,58,72,67,22,25,18,24,36,55,13,36,32,16,30,30,26,24,49,38,29,56,48,50,34,57,75,70,66,57,77,44,40,34,14,39,33,25,36,29,25,26,26,53,74,76,70,32,40,24,17,45,47,53,24,50,50,35,42,75,66,66,46,43,40,60,32,38,35,30,31,76,46,38,35,34,46,44,37,22,31,20,36,44,69,54,71,68,49,50,52,51,46,44,72,69,44,26,75,71,26,46,84,68,52,34,43,50,71,42,80,36,57,29,48,74,58,58,46,44,32,62,79,53,28,81,79,40,30,34,22,12,50,33,30,49,39,77,61,40,46,69,22,54,60,17,61,61,18,31,59,89,74,60,49,61,62,24,32,30,48,35,18,24,52,50,35,41,50,51,50,47,41,54,76,60,51,84,76,125,137,88,73,68,73,68,62,59,59,57,56,53,55,55,52,51,55,51,51,50,49,51,50,49,49,54,52,40,51,50,42,41,38,45,26,54,71,65,52,58,40,58,64,51,39,44,44,48,26,72,74,55,26,33,14,26,42,54,39,73,36,27,51,52,48,44,55,50,50,46,50,52,44,50,71,67,61,47,76,40,68,51,73,44,79,36,72,31,64,20,60,43,62,64,60,83,55,49,39,30,47,31,54,83,90,46,70,42,79,48,44,56,28,60,26,36,78,27,45,36,38,58,95,87,32,46,76,30,45,56,45,82,37,64,46,71,66,53,51,62,70,60,34,43,88,72,32,48,64,18,27,40,32,37,60,44,67,49,52,59,74,46,76,54,41,65,57,22,43,62,75,42,41,53,53,52,33,42,33,45,16,58,41,29,71,32,40,27,60,30,28,39,22,40,24,74,32,84,54,82,41,72,63,20,25,38,50,41,44,45,32,83,91,37,60,79,45,28,30,31,11,23,2,41,48,38,38,51,50,51,53,50,50,47,60,70,43,71,82,48,80,33,31,38,36,44,31,41,45,24,38,79,50,73,66,24,80,47,48,25,37,37,33,26,43,69,18,76,75,35,56,68,32,32,39,37,29,20,16,28,63,26,17,58,73,68,21,24,18,24,36,55,12,36,32,16,29,30,24,23,49,38,28,56,49,52,35,57,75,68,67,59,78,43,40,32,14,38,33,26,36,28,26,26,26,52,76,76,69,33,39,25,16,45,47,53,22,50,51,35,44,75,67,66,45,44,40,58,32,36,35,28,31,76,47,37,35,34,46,44,37,23,32,21,37,42,69,53,73,70,50,49,51,50,45,45,73,68,43,28,74,69,26,45,83,68,53,32,42,49,72,41,81,36,56,27,48,74,56,59,46,46,31,62,78,55,29,80,79,42,31,34,21,11,52,32,30,48,40,76,61,40,46,68,23,54,59,18,61,60,18,32,59,88,75,58,49,60,61,25,32,30,47,35,18,24,52,52,35,43,50,51,50,48,38,54,76,60,49,86,75,124

Foldseek 3Di:
DPPPDPVVVVVVVVVVLVVVQVVLLVVLVLLLCCLQVPNDLLVVLCCLQPVLNAQAPPDPSVQVLQVVLQVVLVVLVFPDKDWDKFWAWDKDFPDAKWKWKDDPPDTDTFFKGWAPPAAFAPPVFDKFFEDEDADLVVLVVVALVNAAGHEYEHEHAFDPPDQFLVVSCVVRVCCQAPVQLSSLVSHHQEYEYEAHDPDQDRWHFHFAYDNVVGDGHTYMYGYNPVSVVNVVSVVVSVPDTMMMTIGTHMDTDDIHMDTKIKGKHAADAARLEEEEAEAASHDDNLASCSFQPSLRLSLLSSLVSSCVVVVHHFNYMYMYIHAYNPGHDLRRLLSVLVVCLVVVGAYLEYETEGLGLAAFQAKAKADDPVLLVVCLVSCLVSCVVSNNRPYHHDAADSSNVNNVVRHPNYMHMYTDHNRRCRSVQHRTHNSHSVVDDSSSSSSSSSRVSSVVRCCRVPNSDD/DPPPDPVVVVVVVVVVLVVVQVVLLVVLVLLLCCLQVPNDLLVVLCCLQPVLNAQAPPDPSVQVLQVVLQVVLVVLVFVDKDWDKFWAWDKDFPDAKWKWKDDPPDTHTFFKGWAPPAAFAPPVFDKFFEDEDADLVVLVVVALVNAAGHEYEHEHAFDPPDQFLVVSCVVRVCCQAAVQLSSLVSHHQEYEYEAHDPDQDRWHFHFAYDNVVGDGHTYMYGYNPRSVVNVVSVVVSVPDTMMMTIGTHMDTDPIHMDTKIKGKHAADAARLEEEEAEAASHDDNLASCSFQPSLRLSLLSSLVSSCVVVVHHFNYMYMYIHAYNPGHDLRRLLSVLVVCLVVVGAYLEYETEGLGLAAFQAKAKADDPVLLVVCLVSCLVSCVVSNNRPYHHDAADSSNVNNVVRHPNYMHMYTDHNRRCRSVQHRTHNSHSVVDDSSSSSSSSSRVSSVVRCCRVPNSDD

Organism: NCBI:txid1302689